Protein AF-A0A1I8H1Z9-F1 (afdb_monomer_lite)

pLDDT: mean 74.55, std 25.55, range [20.58, 98.81]

Radius of gyration: 40.34 Å; chains: 1; bounding box: 108×113×125 Å

Structure (mmCIF, N/CA/C/O backbone):
data_AF-A0A1I8H1Z9-F1
#
_entry.id   AF-A0A1I8H1Z9-F1
#
loop_
_atom_site.group_PDB
_atom_site.id
_atom_site.type_symbol
_atom_site.label_atom_id
_atom_site.label_alt_id
_atom_site.label_comp_id
_atom_site.label_asym_id
_atom_site.label_entity_id
_atom_site.label_seq_id
_atom_site.pdbx_PDB_ins_code
_atom_site.Cartn_x
_atom_site.Cartn_y
_atom_site.Cartn_z
_atom_site.occupancy
_atom_site.B_iso_or_equiv
_atom_site.auth_seq_id
_atom_site.auth_comp_id
_atom_site.auth_asym_id
_atom_site.auth_atom_id
_atom_site.pdbx_PDB_model_num
ATOM 1 N N . MET A 1 1 ? -36.521 -69.071 -7.187 1.00 30.08 1 MET A N 1
ATOM 2 C CA . MET A 1 1 ? -37.899 -68.610 -6.896 1.00 30.08 1 MET A CA 1
ATOM 3 C C . MET A 1 1 ? -38.032 -67.179 -7.408 1.00 30.08 1 MET A C 1
ATOM 5 O O . MET A 1 1 ? -37.097 -66.433 -7.172 1.00 30.08 1 MET A O 1
ATOM 9 N N . SER A 1 2 ? -39.097 -66.715 -8.062 1.00 26.28 2 SER A N 1
ATOM 10 C CA . SER A 1 2 ? -40.003 -67.333 -9.051 1.00 26.28 2 SER A CA 1
ATOM 11 C C . SER A 1 2 ? -40.642 -66.188 -9.876 1.00 26.28 2 SER A C 1
ATOM 13 O O . SER A 1 2 ? -40.696 -65.078 -9.364 1.00 26.28 2 SER A O 1
ATOM 15 N N . PHE A 1 3 ? -41.067 -66.461 -11.119 1.00 23.02 3 PHE A N 1
ATOM 16 C CA . PHE A 1 3 ? -41.999 -65.718 -12.014 1.00 23.02 3 PHE A CA 1
ATOM 17 C C . PHE A 1 3 ? -42.500 -64.309 -11.580 1.00 23.02 3 PHE A C 1
ATOM 19 O O . PHE A 1 3 ? -43.045 -64.171 -10.495 1.00 23.02 3 PHE A O 1
ATOM 26 N N . SER A 1 4 ? -42.421 -63.198 -12.335 1.00 27.95 4 SER A N 1
ATOM 27 C CA . SER A 1 4 ? -42.710 -62.873 -13.760 1.00 27.95 4 SER A CA 1
ATOM 28 C C . SER A 1 4 ? -43.894 -61.886 -13.872 1.00 27.95 4 SER A C 1
ATOM 30 O O . SER A 1 4 ? -45.001 -62.226 -13.490 1.00 27.95 4 SER A O 1
ATOM 32 N N . LEU A 1 5 ? -43.635 -60.712 -14.472 1.00 29.47 5 LEU A N 1
ATOM 33 C CA . LEU A 1 5 ? -44.499 -59.897 -15.363 1.00 29.47 5 LEU A CA 1
ATOM 34 C C . LEU A 1 5 ? -46.016 -59.672 -15.079 1.00 29.47 5 LEU A C 1
ATOM 36 O O . LEU A 1 5 ? -46.805 -60.605 -15.030 1.00 29.47 5 LEU A O 1
ATOM 40 N N . HIS A 1 6 ? -46.424 -58.396 -15.232 1.00 23.98 6 HIS A N 1
ATOM 41 C CA . HIS A 1 6 ? -47.359 -57.866 -16.265 1.00 23.98 6 HIS A CA 1
ATOM 42 C C . HIS A 1 6 ? -48.581 -57.019 -15.817 1.00 23.98 6 HIS A C 1
ATOM 44 O O . HIS A 1 6 ? -49.144 -57.203 -14.749 1.00 23.98 6 HIS A O 1
ATOM 50 N N . ILE A 1 7 ? -49.002 -56.138 -16.746 1.00 25.91 7 ILE A N 1
ATOM 51 C CA . ILE A 1 7 ? -50.315 -55.460 -16.874 1.00 25.91 7 ILE A CA 1
ATOM 52 C C . ILE A 1 7 ? -50.638 -54.309 -15.887 1.00 25.91 7 ILE A C 1
ATOM 54 O O . ILE A 1 7 ? -51.203 -54.510 -14.821 1.00 25.91 7 ILE A O 1
ATOM 58 N N . LEU A 1 8 ? -50.419 -53.061 -16.332 1.00 26.47 8 LEU A N 1
ATOM 59 C CA . LEU A 1 8 ? -51.512 -52.150 -16.736 1.00 26.47 8 LEU A CA 1
ATOM 60 C C . LEU A 1 8 ? -50.963 -50.866 -17.381 1.00 26.47 8 LEU A C 1
ATOM 62 O O . LEU A 1 8 ? -50.083 -50.202 -16.842 1.00 26.47 8 LEU A O 1
ATOM 66 N N . GLY A 1 9 ? -51.514 -50.491 -18.535 1.00 24.28 9 GLY A N 1
ATOM 67 C CA . GLY A 1 9 ? -51.228 -49.220 -19.200 1.00 24.28 9 GLY A CA 1
ATOM 68 C C . GLY A 1 9 ? -52.513 -48.478 -19.560 1.00 24.28 9 GLY A C 1
ATOM 69 O O . GLY A 1 9 ? -53.520 -49.114 -19.839 1.00 24.28 9 GLY A O 1
ATOM 70 N N . ARG A 1 10 ? -52.423 -47.140 -19.620 1.00 29.30 10 ARG A N 1
ATOM 71 C CA . ARG A 1 10 ? -53.422 -46.181 -20.148 1.00 29.30 10 ARG A CA 1
ATOM 72 C C . ARG A 1 10 ? -54.831 -46.216 -19.519 1.00 29.30 10 ARG A C 1
ATOM 74 O O . ARG A 1 10 ? -55.638 -47.071 -19.856 1.00 29.30 10 ARG A O 1
ATOM 81 N N . THR A 1 11 ? -55.224 -45.125 -18.848 1.00 28.53 11 THR A N 1
ATOM 82 C CA . THR A 1 11 ? -56.186 -44.148 -19.430 1.00 28.53 11 THR A CA 1
ATOM 83 C C . THR A 1 11 ? -56.406 -42.876 -18.582 1.00 28.53 11 THR A C 1
ATOM 85 O O . THR A 1 11 ? -56.304 -42.882 -17.363 1.00 28.53 11 THR A O 1
ATOM 88 N N . ASN A 1 12 ? -56.761 -41.795 -19.289 1.00 29.28 12 ASN A N 1
ATOM 89 C CA . ASN A 1 12 ? -57.613 -40.660 -18.890 1.00 29.28 12 ASN A CA 1
ATOM 90 C C . ASN A 1 12 ? -57.188 -39.659 -17.798 1.00 29.28 12 ASN A C 1
ATOM 92 O O . ASN A 1 12 ? -57.801 -39.485 -16.747 1.00 29.28 12 ASN A O 1
ATOM 96 N N . THR A 1 13 ? -56.297 -38.775 -18.240 1.00 38.44 13 THR A N 1
ATOM 97 C CA . THR A 1 13 ? -56.294 -37.343 -17.915 1.00 38.44 13 THR A CA 1
ATOM 98 C C . THR A 1 13 ? -57.616 -36.632 -18.282 1.00 38.44 13 THR A C 1
ATOM 100 O O . THR A 1 13 ? -57.751 -36.137 -19.400 1.00 38.44 13 THR A O 1
ATOM 103 N N . VAL A 1 14 ? -58.559 -36.488 -17.343 1.00 32.56 14 VAL A N 1
ATOM 104 C CA . VAL A 1 14 ? -59.630 -35.457 -17.433 1.00 32.56 14 VAL A CA 1
ATOM 105 C C . VAL A 1 14 ? -59.865 -34.756 -16.088 1.00 32.56 14 VAL A C 1
ATOM 107 O O . VAL A 1 14 ? -59.893 -33.528 -16.036 1.00 32.56 14 VAL A O 1
ATOM 110 N N . PHE A 1 15 ? -59.953 -35.504 -14.982 1.00 29.77 15 PHE A N 1
ATOM 111 C CA . PHE A 1 15 ? -60.409 -34.960 -13.692 1.00 29.77 15 PHE A CA 1
ATOM 112 C C . PHE A 1 15 ? -59.433 -33.980 -13.007 1.00 29.77 15 PHE A C 1
ATOM 114 O O . PHE A 1 15 ? -59.856 -33.084 -12.285 1.00 29.77 15 PHE A O 1
ATOM 121 N N . ALA A 1 16 ? -58.124 -34.084 -13.263 1.00 33.44 16 ALA A N 1
ATOM 122 C CA . ALA A 1 16 ? -57.112 -33.265 -12.583 1.00 33.44 16 ALA A CA 1
ATOM 123 C C . ALA A 1 16 ? -57.093 -31.773 -12.997 1.00 33.44 16 ALA A C 1
ATOM 125 O O . ALA A 1 16 ? -56.434 -30.964 -12.346 1.00 33.44 16 ALA A O 1
ATOM 126 N N . ARG A 1 17 ? -57.782 -31.380 -14.082 1.00 30.69 17 ARG A N 1
ATOM 127 C CA . ARG A 1 17 ? -57.688 -30.014 -14.638 1.00 30.69 17 ARG A CA 1
ATOM 128 C C . ARG A 1 17 ? -58.634 -28.981 -14.015 1.00 30.69 17 ARG A C 1
ATOM 130 O O . ARG A 1 17 ? -58.331 -27.796 -14.126 1.00 30.69 17 ARG A O 1
ATOM 137 N N . SER A 1 18 ? -59.735 -29.374 -13.369 1.00 30.34 18 SER A N 1
ATOM 138 C CA . SER A 1 18 ? -60.653 -28.419 -12.719 1.00 30.34 18 SER A CA 1
ATOM 139 C C . SER A 1 18 ? -60.179 -28.033 -11.314 1.00 30.34 18 SER A C 1
ATOM 141 O O . SER A 1 18 ? -60.058 -26.844 -11.019 1.00 30.34 18 SER A O 1
ATOM 143 N N . THR A 1 19 ? -59.814 -29.013 -10.481 1.00 34.03 19 THR A N 1
ATOM 144 C CA . THR A 1 19 ? -59.398 -28.792 -9.083 1.00 34.03 19 THR A CA 1
ATOM 145 C C . THR A 1 19 ? -58.153 -27.908 -8.980 1.00 34.03 19 THR A C 1
ATOM 147 O O . THR A 1 19 ? -58.145 -26.931 -8.233 1.00 34.03 19 THR A O 1
ATOM 150 N N . ILE A 1 20 ? -57.131 -28.165 -9.807 1.00 38.44 20 ILE A N 1
ATOM 151 C CA . ILE A 1 20 ? -55.891 -27.367 -9.827 1.00 38.44 20 ILE A CA 1
ATOM 152 C C . ILE A 1 20 ? -56.170 -25.903 -10.214 1.00 38.44 20 ILE A C 1
ATOM 154 O O . ILE A 1 20 ? -55.559 -24.987 -9.663 1.00 38.44 20 ILE A O 1
ATOM 158 N N . LYS A 1 21 ? -57.134 -25.652 -11.112 1.00 32.22 21 LYS A N 1
ATOM 159 C CA . LYS A 1 21 ? -57.478 -24.291 -11.553 1.00 32.22 21 LYS A CA 1
ATOM 160 C C . LYS A 1 21 ? -58.206 -23.481 -10.470 1.00 32.22 21 LYS A C 1
ATOM 162 O O . LYS A 1 21 ? -58.084 -22.261 -10.456 1.00 32.22 21 LYS A O 1
ATOM 167 N N . SER A 1 22 ? -58.915 -24.146 -9.554 1.00 30.98 22 SER A N 1
ATOM 168 C CA . SER A 1 22 ? -59.557 -23.497 -8.403 1.00 30.98 22 SER A CA 1
ATOM 169 C C . SER A 1 22 ? -58.543 -23.147 -7.302 1.00 30.98 22 SER A C 1
ATOM 171 O O . SER A 1 22 ? -58.543 -22.023 -6.804 1.00 30.98 22 SER A O 1
ATOM 173 N N . CYS A 1 23 ? -57.595 -24.043 -6.999 1.00 31.80 23 CYS A N 1
ATOM 174 C CA . CYS A 1 23 ? -56.570 -23.794 -5.976 1.00 31.80 23 CYS A CA 1
ATOM 175 C C . CYS A 1 23 ? -55.550 -22.704 -6.361 1.00 31.80 23 CYS A C 1
ATOM 177 O O . CYS A 1 23 ? -55.072 -21.984 -5.486 1.00 31.80 23 CYS A O 1
ATOM 179 N N . ILE A 1 24 ? -55.231 -22.537 -7.651 1.00 37.25 24 ILE A N 1
ATOM 180 C CA . ILE A 1 24 ? -54.274 -21.511 -8.116 1.00 37.25 24 ILE A CA 1
ATOM 181 C C . ILE A 1 24 ? -54.822 -20.079 -7.957 1.00 37.25 24 ILE A C 1
ATOM 183 O O . ILE A 1 24 ? -54.050 -19.150 -7.712 1.00 37.25 24 ILE A O 1
ATOM 187 N N . ASN A 1 25 ? -56.142 -19.882 -8.036 1.00 31.77 25 ASN A N 1
ATOM 188 C CA . ASN A 1 25 ? -56.740 -18.546 -7.958 1.00 31.77 25 ASN A CA 1
ATOM 189 C C . ASN A 1 25 ? -56.922 -18.020 -6.520 1.00 31.77 25 ASN A C 1
ATOM 191 O O . ASN A 1 25 ? -57.028 -16.809 -6.344 1.00 31.77 25 ASN A O 1
ATOM 195 N N . ALA A 1 26 ? -56.921 -18.884 -5.498 1.00 33.88 26 ALA A N 1
ATOM 196 C CA . ALA A 1 26 ? -57.291 -18.506 -4.127 1.00 33.88 26 ALA A CA 1
ATOM 197 C C . ALA A 1 26 ? -56.137 -17.992 -3.234 1.00 33.88 26 ALA A C 1
ATOM 199 O O . ALA A 1 26 ? -56.409 -17.363 -2.220 1.00 33.88 26 ALA A O 1
ATOM 200 N N . ASN A 1 27 ? -54.864 -18.222 -3.591 1.00 36.97 27 ASN A N 1
ATOM 201 C CA . ASN A 1 27 ? -53.700 -17.882 -2.739 1.00 36.97 27 ASN A CA 1
ATOM 202 C C . ASN A 1 27 ? -52.636 -16.997 -3.426 1.00 36.97 27 ASN A C 1
ATOM 204 O O . ASN A 1 27 ? -51.498 -16.881 -2.967 1.00 36.97 27 ASN A O 1
ATOM 208 N N . SER A 1 28 ? -52.986 -16.348 -4.539 1.00 32.97 28 SER A N 1
ATOM 209 C CA . SER A 1 28 ? -52.019 -15.653 -5.406 1.00 32.97 28 SER A CA 1
ATOM 210 C C . SER A 1 28 ? -51.522 -14.284 -4.903 1.00 32.97 28 SER A C 1
ATOM 212 O O . SER A 1 28 ? -50.608 -13.726 -5.514 1.00 32.97 28 SER A O 1
ATOM 214 N N . PHE A 1 29 ? -52.067 -13.757 -3.796 1.00 33.28 29 PHE A N 1
ATOM 215 C CA . PHE A 1 29 ? -51.698 -12.438 -3.254 1.00 33.28 29 PHE A CA 1
ATOM 216 C C . PHE A 1 29 ? -50.534 -12.479 -2.244 1.00 33.28 29 PHE A C 1
ATOM 218 O O . PHE A 1 29 ? -49.631 -11.653 -2.332 1.00 33.28 29 PHE A O 1
ATOM 225 N N . GLY A 1 30 ? -50.493 -13.458 -1.329 1.00 30.92 30 GLY A N 1
ATOM 226 C CA . GLY A 1 30 ? -49.438 -13.543 -0.301 1.00 30.92 30 GLY A CA 1
ATOM 227 C C . GLY A 1 30 ? -48.095 -14.080 -0.819 1.00 30.92 30 GLY A C 1
ATOM 228 O O . GLY A 1 30 ? -47.034 -13.525 -0.539 1.00 30.92 30 GLY A O 1
ATOM 229 N N . LEU A 1 31 ? -48.123 -15.137 -1.639 1.00 32.34 31 LEU A N 1
ATOM 230 C CA . LEU A 1 31 ? -46.909 -15.843 -2.081 1.00 32.34 31 LEU A CA 1
ATOM 231 C C . LEU A 1 31 ? -46.049 -15.065 -3.093 1.00 32.34 31 LEU A C 1
ATOM 233 O O . LEU A 1 31 ? -44.839 -15.280 -3.155 1.00 32.34 31 LEU A O 1
ATOM 237 N N . LYS A 1 32 ? -46.633 -14.122 -3.846 1.00 30.08 32 LYS A N 1
ATOM 238 C CA . LYS A 1 32 ? -45.872 -13.228 -4.741 1.00 30.08 32 LYS A CA 1
ATOM 239 C C . LYS A 1 32 ? -45.103 -12.131 -3.997 1.00 30.08 32 LYS A C 1
ATOM 241 O O . LYS A 1 32 ? -44.161 -11.585 -4.568 1.00 30.08 32 LYS A O 1
ATOM 246 N N . ALA A 1 33 ? -45.479 -11.817 -2.755 1.00 29.52 33 ALA A N 1
ATOM 247 C CA . ALA A 1 33 ? -44.752 -10.863 -1.921 1.00 29.52 33 ALA A CA 1
ATOM 248 C C . ALA A 1 33 ? -43.482 -11.496 -1.324 1.00 29.52 33 ALA A C 1
ATOM 250 O O . ALA A 1 33 ? -42.400 -10.931 -1.471 1.00 29.52 33 ALA A O 1
ATOM 251 N N . LEU A 1 34 ? -43.584 -12.703 -0.743 1.00 29.53 34 LEU A N 1
ATOM 252 C CA . LEU A 1 34 ? -42.434 -13.381 -0.122 1.00 29.53 34 LEU A CA 1
ATOM 253 C C . LEU A 1 34 ? -41.301 -13.686 -1.118 1.00 29.53 34 LEU A C 1
ATOM 255 O O . LEU A 1 34 ? -40.137 -13.424 -0.823 1.00 29.53 34 LEU A O 1
ATOM 259 N N . PHE A 1 35 ? -41.619 -14.164 -2.326 1.00 32.91 35 PHE A N 1
ATOM 260 C CA . PHE A 1 35 ? -40.599 -14.525 -3.326 1.00 32.91 35 PHE A CA 1
ATOM 261 C C . PHE A 1 35 ? -39.832 -13.339 -3.939 1.00 32.91 35 PHE A C 1
ATOM 263 O O . PHE A 1 35 ? -38.911 -13.552 -4.725 1.00 32.91 35 PHE A O 1
ATOM 270 N N . ARG A 1 36 ? -40.182 -12.092 -3.595 1.00 30.34 36 ARG A N 1
ATOM 271 C CA . ARG A 1 36 ? -39.497 -10.880 -4.079 1.00 30.34 36 ARG A CA 1
ATOM 272 C C . ARG A 1 36 ? -38.487 -10.291 -3.086 1.00 30.34 36 ARG A C 1
ATOM 274 O O . ARG A 1 36 ? -37.834 -9.312 -3.436 1.00 30.34 36 ARG A O 1
ATOM 281 N N . SER A 1 37 ? -38.370 -10.856 -1.878 1.00 30.50 37 SER A N 1
ATOM 282 C CA . SER A 1 37 ? -37.575 -10.280 -0.778 1.00 30.50 37 SER A CA 1
ATOM 283 C C . SER A 1 37 ? -36.189 -10.909 -0.566 1.00 30.50 37 SER A C 1
ATOM 285 O O . SER A 1 37 ? -35.399 -10.380 0.215 1.00 30.50 37 SER A O 1
ATOM 287 N N . MET A 1 38 ? -35.844 -11.985 -1.281 1.00 33.84 38 MET A N 1
ATOM 288 C CA . MET A 1 38 ? -34.441 -12.394 -1.444 1.00 33.84 38 MET A CA 1
ATOM 289 C C . MET A 1 38 ? -33.838 -11.538 -2.563 1.00 33.84 38 MET A C 1
ATOM 291 O O . MET A 1 38 ? -34.448 -11.415 -3.625 1.00 33.84 38 MET A O 1
ATOM 295 N N . SER A 1 39 ? -32.703 -10.878 -2.316 1.00 42.12 39 SER A N 1
ATOM 296 C CA . SER A 1 39 ? -32.268 -9.721 -3.113 1.00 42.12 39 SER A CA 1
ATOM 297 C C . SER A 1 39 ? -31.916 -10.065 -4.563 1.00 42.12 39 SER A C 1
ATOM 299 O O . SER A 1 39 ? -30.774 -10.405 -4.872 1.00 42.12 39 SER A O 1
ATOM 301 N N . SER A 1 40 ? -32.880 -9.897 -5.468 1.00 51.78 40 SER A N 1
ATOM 302 C CA . SER A 1 40 ? -32.602 -9.813 -6.895 1.00 51.78 40 SER A CA 1
ATOM 303 C C . SER A 1 40 ? -31.868 -8.507 -7.197 1.00 51.78 40 SER A C 1
ATOM 305 O O . SER A 1 40 ? -32.267 -7.424 -6.762 1.00 51.78 40 SER A O 1
ATOM 307 N N . GLN A 1 41 ? -30.772 -8.621 -7.943 1.00 73.06 41 GLN A N 1
ATOM 308 C CA . GLN A 1 41 ? -30.011 -7.476 -8.421 1.00 73.06 41 GLN A CA 1
ATOM 309 C C . GLN A 1 41 ? -30.920 -6.569 -9.265 1.00 73.06 41 GLN A C 1
ATOM 311 O O . GLN A 1 41 ? -31.574 -7.050 -10.195 1.00 73.06 41 GLN A O 1
ATOM 316 N N . LYS A 1 42 ? -30.971 -5.269 -8.947 1.00 84.88 42 LYS A N 1
ATOM 317 C CA . LYS A 1 42 ? -31.770 -4.300 -9.709 1.00 84.88 42 LYS A CA 1
ATOM 318 C C . LYS A 1 42 ? -31.249 -4.196 -11.134 1.00 84.88 42 LYS A C 1
ATOM 320 O O . LYS A 1 42 ? -30.050 -4.026 -11.331 1.00 84.88 42 LYS A O 1
ATOM 325 N N . LYS A 1 43 ? -32.138 -4.305 -12.121 1.00 94.19 43 LYS A N 1
ATOM 326 C CA . LYS A 1 43 ? -31.779 -4.207 -13.540 1.00 94.19 43 LYS A CA 1
ATOM 327 C C . LYS A 1 43 ? -32.056 -2.799 -14.045 1.00 94.19 43 LYS A C 1
ATOM 329 O O . LYS A 1 43 ? -33.198 -2.358 -13.984 1.00 94.19 43 LYS A O 1
ATOM 334 N N . VAL A 1 44 ? -31.057 -2.107 -14.583 1.00 97.12 44 VAL A N 1
ATOM 335 C CA . VAL A 1 44 ? -31.219 -0.737 -15.099 1.00 97.12 44 VAL A CA 1
ATOM 336 C C . VAL A 1 44 ? -30.827 -0.666 -16.568 1.00 97.12 44 VAL A C 1
ATOM 338 O O . VAL A 1 44 ? -29.753 -1.127 -16.959 1.00 97.12 44 VAL A O 1
ATOM 341 N N . ALA A 1 45 ? -31.709 -0.087 -17.379 1.00 97.88 45 ALA A N 1
ATOM 342 C CA . ALA A 1 45 ? -31.413 0.239 -18.765 1.00 97.88 45 ALA A CA 1
ATOM 343 C C . ALA A 1 45 ? -30.772 1.633 -18.837 1.00 97.88 45 ALA A C 1
ATOM 345 O O . ALA A 1 45 ? -31.300 2.585 -18.269 1.00 97.88 45 ALA A O 1
ATOM 346 N N . VAL A 1 46 ? -29.651 1.769 -19.543 1.00 98.44 46 VAL A N 1
ATOM 347 C CA . VAL A 1 46 ? -29.035 3.070 -19.849 1.00 98.44 46 VAL A CA 1
ATOM 348 C C . VAL A 1 46 ? -29.164 3.308 -21.347 1.00 98.44 46 VAL A C 1
ATOM 350 O O . VAL A 1 46 ? -28.711 2.476 -22.133 1.00 98.44 46 VAL A O 1
ATOM 353 N N . VAL A 1 47 ? -29.795 4.409 -21.750 1.00 98.38 47 VAL A N 1
ATOM 354 C CA . VAL A 1 47 ? -29.981 4.752 -23.164 1.00 98.38 47 VAL A CA 1
ATOM 355 C C . VAL A 1 47 ? -28.967 5.808 -23.576 1.00 98.38 47 VAL A C 1
ATOM 357 O O . VAL A 1 47 ? -28.958 6.913 -23.045 1.00 98.38 47 VAL A O 1
ATOM 360 N N . LEU A 1 48 ? -28.120 5.438 -24.530 1.00 98.38 48 LEU A N 1
ATOM 361 C CA . LEU A 1 48 ? -27.089 6.261 -25.141 1.00 98.38 48 LEU A CA 1
ATOM 362 C C . LEU A 1 48 ? -27.573 6.797 -26.500 1.00 98.38 48 LEU A C 1
ATOM 364 O O . LEU A 1 48 ? -28.530 6.299 -27.098 1.00 98.38 48 LEU A O 1
ATOM 368 N N . SER A 1 49 ? -26.897 7.834 -26.975 1.00 97.69 49 SER A N 1
ATOM 369 C CA . SER A 1 49 ? -27.301 8.685 -28.097 1.00 97.69 49 SER A CA 1
ATOM 370 C C . SER A 1 49 ? -26.156 8.991 -29.070 1.00 97.69 49 SER A C 1
ATOM 372 O O . SER A 1 49 ? -26.274 9.917 -29.867 1.00 97.69 49 SER A O 1
ATOM 374 N N . GLY A 1 50 ? -25.071 8.210 -29.030 1.00 97.00 50 GLY A N 1
ATOM 375 C CA . GLY A 1 50 ? -23.811 8.412 -29.759 1.00 97.00 50 GLY A CA 1
ATOM 376 C C . GLY A 1 50 ? -22.629 8.498 -28.784 1.00 97.00 50 GLY A C 1
ATOM 377 O O . GLY A 1 50 ? -22.776 8.169 -27.608 1.00 97.00 50 GLY A O 1
ATOM 378 N N . CYS A 1 51 ? -21.466 8.982 -29.227 1.00 96.44 51 CYS A N 1
ATOM 379 C CA . CYS A 1 51 ? -20.292 9.168 -28.363 1.00 96.44 51 CYS A CA 1
ATOM 380 C C . CYS A 1 51 ? -19.582 10.500 -28.652 1.00 96.44 51 CYS A C 1
ATOM 382 O O . CYS A 1 51 ? -18.809 10.590 -29.601 1.00 96.44 51 CYS A O 1
ATOM 384 N N . GLY A 1 52 ? -19.808 11.502 -27.800 1.00 92.12 52 GLY A N 1
ATOM 385 C CA . GLY A 1 52 ? -19.283 12.859 -27.969 1.00 92.12 52 GLY A CA 1
ATOM 386 C C . GLY A 1 52 ? -20.275 13.901 -27.455 1.00 92.12 52 GLY A C 1
ATOM 387 O O . GLY A 1 52 ? -21.483 13.718 -27.584 1.00 92.12 52 GLY A O 1
ATOM 388 N N . VAL A 1 53 ? -19.801 14.996 -26.856 1.00 89.69 53 VAL A N 1
ATOM 389 C CA . VAL A 1 53 ? -20.695 16.007 -26.262 1.00 89.69 53 VAL A CA 1
ATOM 390 C C . VAL A 1 53 ? -21.550 16.729 -27.309 1.00 89.69 53 VAL A C 1
ATOM 392 O O . VAL A 1 53 ? -22.708 17.022 -27.026 1.00 89.69 53 VAL A O 1
ATOM 395 N N . TYR A 1 54 ? -21.036 16.976 -28.521 1.00 91.81 54 TYR A N 1
ATOM 396 C CA . TYR A 1 54 ? -21.707 17.824 -29.520 1.00 91.81 54 TYR A CA 1
ATOM 397 C C . TYR A 1 54 ? -22.640 17.077 -30.485 1.00 91.81 54 TYR A C 1
ATOM 399 O O . TYR A 1 54 ? -23.481 17.709 -31.133 1.00 91.81 54 TYR A O 1
ATOM 407 N N . ASP A 1 55 ? -22.533 15.754 -30.587 1.00 92.50 55 ASP A N 1
ATOM 408 C CA . ASP A 1 55 ? -23.330 14.924 -31.503 1.00 92.50 55 ASP A CA 1
ATOM 409 C C . ASP A 1 55 ? -23.797 13.579 -30.928 1.00 92.50 55 ASP A C 1
ATOM 411 O O . ASP A 1 55 ? -24.570 12.880 -31.584 1.00 92.50 55 ASP A O 1
ATOM 415 N N . GLY A 1 56 ? -23.388 13.240 -29.705 1.00 96.00 56 GLY A N 1
ATOM 416 C CA . GLY A 1 56 ? -23.646 11.959 -29.063 1.00 96.00 56 GLY A CA 1
ATOM 417 C C . GLY A 1 56 ? -23.980 12.088 -27.577 1.00 96.00 56 GLY A C 1
ATOM 418 O O . GLY A 1 56 ? -24.508 13.106 -27.120 1.00 96.00 56 GLY A O 1
ATOM 419 N N . THR A 1 57 ? -23.682 11.035 -26.816 1.00 97.75 57 THR A N 1
ATOM 420 C CA . THR A 1 57 ? -23.734 11.079 -25.354 1.00 97.75 57 THR A CA 1
ATOM 421 C C . THR A 1 57 ? -22.470 11.711 -24.781 1.00 97.75 57 THR A C 1
ATOM 423 O O . THR A 1 57 ? -21.359 11.381 -25.208 1.00 97.75 57 THR A O 1
ATOM 426 N N . GLU A 1 58 ? -22.641 12.567 -23.772 1.00 96.31 58 GLU A N 1
ATOM 427 C CA . GLU A 1 58 ? -21.541 13.101 -22.969 1.00 96.31 58 GLU A CA 1
ATOM 428 C C . GLU A 1 58 ? -20.892 11.963 -22.144 1.00 96.31 58 GLU A C 1
ATOM 430 O O . GLU A 1 58 ? -21.554 11.197 -21.433 1.00 96.31 58 GLU A O 1
ATOM 435 N N . VAL A 1 59 ? -19.576 11.806 -22.293 1.00 96.06 59 VAL A N 1
ATOM 436 C CA . VAL A 1 59 ? -18.821 10.634 -21.832 1.00 96.06 59 VAL A CA 1
ATOM 437 C C . VAL A 1 59 ? -18.622 10.646 -20.315 1.00 96.06 59 VAL A C 1
ATOM 439 O O . VAL A 1 59 ? -18.645 9.581 -19.691 1.00 96.06 59 VAL A O 1
ATOM 442 N N . HIS A 1 60 ? -18.454 11.816 -19.697 1.00 94.25 60 HIS A N 1
ATOM 443 C CA . HIS A 1 60 ? -18.324 11.946 -18.246 1.00 94.25 60 HIS A CA 1
ATOM 444 C C . HIS A 1 60 ? -19.660 11.700 -17.522 1.00 94.25 60 HIS A C 1
ATOM 446 O O . HIS A 1 60 ? -19.655 11.019 -16.494 1.00 94.25 60 HIS A O 1
ATOM 452 N N . GLU A 1 61 ? -20.801 12.138 -18.066 1.00 94.88 61 GLU A N 1
ATOM 453 C CA . GLU A 1 61 ? -22.136 11.820 -17.535 1.00 94.88 61 GLU A CA 1
ATOM 454 C C . GLU A 1 61 ? -22.441 10.327 -17.624 1.00 94.88 61 GLU A C 1
ATOM 456 O O . GLU A 1 61 ? -22.848 9.722 -16.629 1.00 94.88 61 GLU A O 1
ATOM 461 N N . ALA A 1 62 ? -22.205 9.707 -18.787 1.00 95.81 62 ALA A N 1
ATOM 462 C CA . ALA A 1 62 ? -22.395 8.268 -18.953 1.00 95.81 62 ALA A CA 1
ATOM 463 C C . ALA A 1 62 ? -21.476 7.469 -18.016 1.00 95.81 62 ALA A C 1
ATOM 465 O O . ALA A 1 62 ? -21.933 6.546 -17.340 1.00 95.81 62 ALA A O 1
ATOM 466 N N . SER A 1 63 ? -20.201 7.857 -17.909 1.00 95.62 63 SER A N 1
ATOM 467 C CA . SER A 1 63 ? -19.249 7.256 -16.970 1.00 95.62 63 SER A CA 1
ATOM 468 C C . SER A 1 63 ? -19.712 7.404 -15.514 1.00 95.62 63 SER A C 1
ATOM 470 O O . SER A 1 63 ? -19.750 6.418 -14.777 1.00 95.62 63 SER A O 1
ATOM 472 N N . SER A 1 64 ? -20.157 8.598 -15.106 1.00 93.56 64 SER A N 1
ATOM 473 C CA . SER A 1 64 ? -20.673 8.850 -13.757 1.00 93.56 64 SER A CA 1
ATOM 474 C C . SER A 1 64 ? -21.916 8.006 -13.450 1.00 93.56 64 SER A C 1
ATOM 476 O O . SER A 1 64 ? -21.949 7.324 -12.422 1.00 93.56 64 SER A O 1
ATOM 478 N N . CYS A 1 65 ? -22.885 7.952 -14.373 1.00 94.81 65 CYS A N 1
ATOM 479 C CA . CYS A 1 65 ? -24.064 7.090 -14.262 1.00 94.81 65 CYS A CA 1
ATOM 480 C C . CYS A 1 65 ? -23.662 5.626 -14.036 1.00 94.81 65 CYS A C 1
ATOM 482 O O . CYS A 1 65 ? -24.146 4.987 -13.103 1.00 94.81 65 CYS A O 1
ATOM 484 N N . LEU A 1 66 ? -22.747 5.096 -14.855 1.00 93.62 66 LEU A N 1
ATOM 485 C CA . LEU A 1 66 ? -22.294 3.705 -14.767 1.00 93.62 66 LEU A CA 1
ATOM 486 C C . LEU A 1 66 ? -21.559 3.404 -13.451 1.00 93.62 66 LEU A C 1
ATOM 488 O O . LEU A 1 66 ? -21.792 2.350 -12.855 1.00 93.62 66 LEU A O 1
ATOM 492 N N . VAL A 1 67 ? -20.712 4.316 -12.960 1.00 85.00 67 VAL A N 1
ATOM 493 C CA . VAL A 1 67 ? -20.008 4.133 -11.679 1.00 85.00 67 VAL A CA 1
ATOM 494 C C . VAL A 1 67 ? -20.986 4.156 -10.501 1.00 85.00 67 VAL A C 1
ATOM 496 O O . VAL A 1 67 ? -20.892 3.296 -9.624 1.00 85.00 67 VAL A O 1
ATOM 499 N N . HIS A 1 68 ? -21.955 5.074 -10.473 1.00 88.12 68 HIS A N 1
ATOM 500 C CA . HIS A 1 68 ? -22.949 5.120 -9.391 1.00 88.12 68 HIS A CA 1
ATOM 501 C C . HIS A 1 68 ? -23.934 3.945 -9.437 1.00 88.12 68 HIS A C 1
ATOM 503 O O . HIS A 1 68 ? -24.242 3.378 -8.391 1.00 88.12 68 HIS A O 1
ATOM 509 N N . LEU A 1 69 ? -24.354 3.500 -10.625 1.00 87.31 69 LEU A N 1
ATOM 510 C CA . LEU A 1 69 ? -25.160 2.281 -10.782 1.00 87.31 69 LEU A CA 1
ATOM 511 C C . LEU A 1 69 ? -24.414 1.033 -10.287 1.00 87.31 69 LEU A C 1
ATOM 513 O O . LEU A 1 69 ? -25.010 0.183 -9.624 1.00 87.31 69 LEU A O 1
ATOM 517 N N . SER A 1 70 ? -23.107 0.948 -10.559 1.00 81.19 70 SER A N 1
ATOM 518 C CA . SER A 1 70 ? -22.232 -0.111 -10.042 1.00 81.19 70 SER A CA 1
ATOM 519 C C . SER A 1 70 ? -22.098 -0.054 -8.512 1.00 81.19 70 SER A C 1
ATOM 521 O O . SER A 1 70 ? -22.181 -1.086 -7.848 1.00 81.19 70 SER A O 1
ATOM 523 N N . ARG A 1 71 ? -21.988 1.148 -7.923 1.00 68.25 71 ARG A N 1
ATOM 524 C CA . ARG A 1 71 ? -21.960 1.355 -6.458 1.00 68.25 71 ARG A CA 1
ATOM 525 C C . ARG A 1 71 ? -23.263 0.955 -5.762 1.00 68.25 71 ARG A C 1
ATOM 527 O O . ARG A 1 71 ? -23.212 0.401 -4.670 1.00 68.25 71 ARG A O 1
ATOM 534 N N . GLU A 1 72 ? -24.415 1.176 -6.392 1.00 72.56 72 GLU A N 1
ATOM 535 C CA . GLU A 1 72 ? -25.712 0.656 -5.924 1.00 72.56 72 GLU A CA 1
ATOM 536 C C . GLU A 1 72 ? -25.939 -0.826 -6.312 1.00 72.56 72 GLU A C 1
ATOM 538 O O . GLU A 1 72 ? -27.036 -1.361 -6.147 1.00 72.56 72 GLU A O 1
ATOM 543 N N . GLY A 1 73 ? -24.910 -1.512 -6.825 1.00 75.25 73 GLY A N 1
ATOM 544 C CA . GLY A 1 73 ? -24.922 -2.945 -7.119 1.00 75.25 73 GLY A CA 1
ATOM 545 C C . GLY A 1 73 ? -25.828 -3.355 -8.280 1.00 75.25 73 GLY A C 1
ATOM 546 O O . GLY A 1 73 ? -26.189 -4.525 -8.375 1.00 75.25 73 GLY A O 1
ATOM 547 N N . SER A 1 74 ? -26.229 -2.433 -9.157 1.00 83.69 74 SER A N 1
ATOM 548 C CA . SER A 1 74 ? -27.202 -2.709 -10.222 1.00 83.69 74 SER A CA 1
ATOM 549 C C . SER A 1 74 ? -26.599 -3.439 -11.425 1.00 83.69 74 SER A C 1
ATOM 551 O O . SER A 1 74 ? -25.479 -3.167 -11.851 1.00 83.69 74 SER A O 1
ATOM 553 N N . ALA A 1 75 ? -27.378 -4.341 -12.021 1.00 89.44 75 ALA A N 1
ATOM 554 C CA . ALA A 1 75 ? -27.085 -4.950 -13.312 1.00 89.44 75 ALA A CA 1
ATOM 555 C C . ALA A 1 75 ? -27.477 -3.972 -14.427 1.00 89.44 75 ALA A C 1
ATOM 557 O O . ALA A 1 75 ? -28.662 -3.709 -14.640 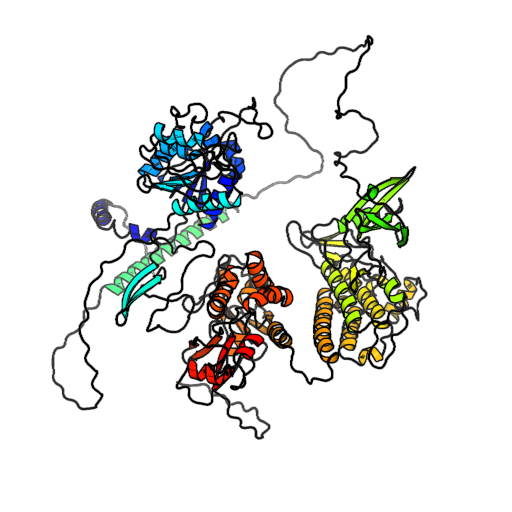1.00 89.44 75 ALA A O 1
ATOM 558 N N . VAL A 1 76 ? -26.491 -3.435 -15.143 1.00 95.94 76 VAL A N 1
ATOM 559 C CA . VAL A 1 76 ? -26.721 -2.438 -16.198 1.00 95.94 76 VAL A CA 1
ATOM 560 C C . VAL A 1 76 ? -26.746 -3.089 -17.581 1.00 95.94 76 VAL A C 1
ATOM 562 O O . VAL A 1 76 ? -25.960 -3.989 -17.874 1.00 95.94 76 VAL A O 1
ATOM 565 N N . SER A 1 77 ? -27.632 -2.624 -18.459 1.00 97.31 77 SER A N 1
ATOM 566 C CA . SER A 1 77 ? -27.598 -2.928 -19.896 1.00 97.31 77 SER A CA 1
ATOM 567 C C . SER A 1 77 ? -27.755 -1.642 -20.699 1.00 97.31 77 SER A C 1
ATOM 569 O O . SER A 1 77 ? -28.605 -0.814 -20.377 1.00 97.31 77 SER A O 1
ATOM 571 N N . MET A 1 78 ? -26.914 -1.462 -21.718 1.00 98.25 78 MET A N 1
ATOM 572 C CA . MET A 1 78 ? -26.860 -0.233 -22.510 1.00 98.25 78 MET A CA 1
ATOM 573 C C . MET A 1 78 ? -27.568 -0.414 -23.851 1.00 98.25 78 MET A C 1
ATOM 575 O O . MET A 1 78 ? -27.406 -1.437 -24.518 1.00 98.25 78 MET A O 1
ATOM 579 N N . PHE A 1 79 ? -28.342 0.591 -24.244 1.00 98.56 79 PHE A N 1
ATOM 580 C CA . PHE A 1 79 ? -29.137 0.599 -25.466 1.00 98.56 79 PHE A CA 1
ATOM 581 C C . PHE A 1 79 ? -28.927 1.897 -26.237 1.00 98.56 79 PHE A C 1
ATOM 583 O O . PHE A 1 79 ? -28.674 2.929 -25.628 1.00 98.56 79 PHE A O 1
ATOM 590 N N . ALA A 1 80 ? -29.071 1.870 -27.558 1.00 98.19 80 ALA A N 1
ATOM 591 C CA . ALA A 1 80 ? -29.051 3.074 -28.389 1.00 98.19 80 ALA A CA 1
ATOM 592 C C . ALA A 1 80 ? -29.889 2.867 -29.664 1.00 98.19 80 ALA A C 1
ATOM 594 O O . ALA A 1 80 ? -30.022 1.723 -30.115 1.00 98.19 80 ALA A O 1
ATOM 595 N N . PRO A 1 81 ? -30.497 3.916 -30.248 1.00 97.75 81 PRO A N 1
ATOM 596 C CA . PRO A 1 81 ? -31.171 3.799 -31.538 1.00 97.75 81 PRO A CA 1
ATOM 597 C C . PRO A 1 81 ? -30.202 3.364 -32.643 1.00 97.75 81 PRO A C 1
ATOM 599 O O . PRO A 1 81 ? -29.089 3.877 -32.734 1.00 97.75 81 PRO A O 1
ATOM 602 N N . ASP A 1 82 ? -30.636 2.443 -33.499 1.00 97.69 82 ASP A N 1
ATOM 603 C CA . ASP A 1 82 ? -29.874 2.009 -34.673 1.00 97.69 82 ASP A CA 1
ATOM 604 C C . ASP A 1 82 ? -30.247 2.889 -35.878 1.00 97.69 82 ASP A C 1
ATOM 606 O O . ASP A 1 82 ? -31.111 2.543 -36.683 1.00 97.69 82 ASP A O 1
ATOM 610 N N . ILE A 1 83 ? -29.680 4.099 -35.906 1.00 96.94 83 ILE A N 1
ATOM 611 C CA . ILE A 1 83 ? -29.939 5.156 -36.897 1.00 96.94 83 ILE A CA 1
ATOM 612 C C . ILE A 1 83 ? -28.643 5.908 -37.232 1.00 96.94 83 ILE A C 1
ATOM 614 O O . ILE A 1 83 ? -27.699 5.907 -36.438 1.00 96.94 83 ILE A O 1
ATOM 618 N N . ASP A 1 84 ? -28.614 6.604 -38.369 1.00 97.12 84 ASP A N 1
ATOM 619 C CA . ASP A 1 84 ? -27.595 7.626 -38.647 1.00 97.12 84 ASP A CA 1
ATOM 620 C C . ASP A 1 84 ? -27.691 8.770 -37.617 1.00 97.12 84 ASP A C 1
ATOM 622 O O . ASP A 1 84 ? -28.789 9.211 -37.268 1.00 97.12 84 ASP A O 1
ATOM 626 N N . GLN A 1 85 ? -26.548 9.285 -37.158 1.00 94.31 85 GLN A N 1
ATOM 627 C CA . GLN A 1 85 ? -26.477 10.545 -36.417 1.00 94.31 85 GLN A CA 1
ATOM 628 C C . GLN A 1 85 ? -26.995 11.696 -37.286 1.00 94.31 85 GLN A C 1
ATOM 630 O O . GLN A 1 85 ? -26.651 11.787 -38.465 1.00 94.31 85 GLN A O 1
ATOM 635 N N . MET A 1 86 ? -27.761 12.616 -36.691 1.00 94.25 86 MET A N 1
ATOM 636 C CA . MET A 1 86 ? -28.271 13.801 -37.396 1.00 94.25 86 MET A CA 1
ATOM 637 C C . MET A 1 86 ? -27.135 14.677 -37.949 1.00 94.25 86 MET A C 1
ATOM 639 O O . MET A 1 86 ? -27.219 15.181 -39.065 1.00 94.25 86 MET A O 1
ATOM 643 N N . HIS A 1 87 ? -26.075 14.843 -37.160 1.00 94.12 87 HIS A N 1
ATOM 644 C CA . HIS A 1 87 ? -24.837 15.516 -37.538 1.00 94.12 87 HIS A CA 1
ATOM 645 C C . HIS A 1 87 ? -23.662 14.718 -36.962 1.00 94.12 87 HIS A C 1
ATOM 647 O O . HIS A 1 87 ? -23.791 14.137 -35.883 1.00 94.12 87 HIS A O 1
ATOM 653 N N . VAL A 1 88 ? -22.518 14.722 -37.642 1.00 95.38 88 VAL A N 1
ATOM 654 C CA . VAL A 1 88 ? -21.231 14.303 -37.066 1.00 95.38 88 VAL A CA 1
ATOM 655 C C . VAL A 1 88 ? -20.410 15.568 -36.848 1.00 95.38 88 VAL A C 1
ATOM 657 O O . VAL A 1 88 ? -20.319 16.389 -37.760 1.00 95.38 88 VAL A O 1
ATOM 660 N N . ILE A 1 89 ? -19.869 15.768 -35.647 1.00 92.94 89 ILE A N 1
ATOM 661 C CA . ILE A 1 89 ? -19.182 17.012 -35.274 1.00 92.94 89 ILE A CA 1
ATOM 662 C C . ILE A 1 89 ? -17.697 16.753 -35.020 1.00 92.94 89 ILE A C 1
ATOM 664 O O . ILE A 1 89 ? -17.320 15.895 -34.215 1.00 92.94 89 ILE A O 1
ATOM 668 N N . ASN A 1 90 ? -16.835 17.559 -35.639 1.00 90.06 90 ASN A N 1
ATOM 669 C CA . ASN A 1 90 ? -15.426 17.601 -35.281 1.00 90.06 90 ASN A CA 1
ATOM 670 C C . ASN A 1 90 ? -15.272 18.305 -33.924 1.00 90.06 90 ASN A C 1
ATOM 672 O O . ASN A 1 90 ? -15.366 19.523 -33.811 1.00 90.06 90 ASN A O 1
ATOM 676 N N . HIS A 1 91 ? -15.003 17.531 -32.876 1.00 85.81 91 HIS A N 1
ATOM 677 C CA . HIS A 1 91 ? -14.928 18.040 -31.505 1.00 85.81 91 HIS A CA 1
ATOM 678 C C . HIS A 1 91 ? -13.723 18.961 -31.230 1.00 85.81 91 HIS A C 1
ATOM 680 O O . HIS A 1 91 ? -13.668 19.560 -30.160 1.00 85.81 91 HIS A O 1
ATOM 686 N N . LEU A 1 92 ? -12.773 19.093 -32.167 1.00 83.38 92 LEU A N 1
ATOM 687 C CA . LEU A 1 92 ? -11.639 20.018 -32.039 1.00 83.38 92 LEU A CA 1
ATOM 688 C C . LEU A 1 92 ? -11.987 21.464 -32.418 1.00 83.38 92 LEU A C 1
ATOM 690 O O . LEU A 1 92 ? -11.326 22.380 -31.936 1.00 83.38 92 LEU A O 1
ATOM 694 N N . ASN A 1 93 ? -12.973 21.674 -33.295 1.00 88.88 93 ASN A N 1
ATOM 695 C CA . ASN A 1 93 ? -13.310 23.000 -33.829 1.00 88.88 93 ASN A CA 1
ATOM 696 C C . ASN A 1 93 ? -14.822 23.305 -33.892 1.00 88.88 93 ASN A C 1
ATOM 698 O O . ASN A 1 93 ? -15.188 24.452 -34.123 1.00 88.88 93 ASN A O 1
ATOM 702 N N . GLY A 1 94 ? -15.689 22.317 -33.648 1.00 86.19 94 GLY A N 1
ATOM 703 C CA . GLY A 1 94 ? -17.148 22.456 -33.656 1.00 86.19 94 GLY A CA 1
ATOM 704 C C . GLY A 1 94 ? -17.814 22.258 -35.023 1.00 86.19 94 GLY A C 1
ATOM 705 O O . GLY A 1 94 ? -19.042 22.287 -35.092 1.00 86.19 94 GLY A O 1
ATOM 706 N N . ASP A 1 95 ? -17.048 22.022 -36.093 1.00 91.88 95 ASP A N 1
ATOM 707 C CA . ASP A 1 95 ? -17.587 21.953 -37.455 1.00 91.88 95 ASP A CA 1
ATOM 708 C C . ASP A 1 95 ? -18.422 20.691 -37.710 1.00 91.88 95 ASP A C 1
ATOM 710 O O . ASP A 1 95 ? -18.094 19.589 -37.255 1.00 91.88 95 ASP A O 1
ATOM 714 N N . VAL A 1 96 ? -19.468 20.838 -38.529 1.00 92.88 96 VAL A N 1
ATOM 715 C CA . VAL A 1 96 ? -20.222 19.708 -39.087 1.00 92.88 96 VAL A CA 1
ATOM 716 C C . VAL A 1 96 ? -19.380 19.016 -40.155 1.00 92.88 96 VAL A C 1
ATOM 718 O O . VAL A 1 96 ? -18.983 19.620 -41.150 1.00 92.88 96 VAL A O 1
ATOM 721 N N . MET A 1 97 ? -19.136 17.725 -39.960 1.00 93.62 97 MET A N 1
ATOM 722 C CA . MET A 1 97 ? -18.412 16.875 -40.897 1.00 93.62 97 MET A CA 1
ATOM 723 C C . MET A 1 97 ? -19.365 16.280 -41.943 1.00 93.62 97 MET A C 1
ATOM 725 O O . MET A 1 97 ? -20.534 16.024 -41.668 1.00 93.62 97 MET A O 1
ATOM 729 N N . SER A 1 98 ? -18.851 16.020 -43.147 1.00 91.50 98 SER A N 1
ATOM 730 C CA . SER A 1 98 ? -19.606 15.400 -44.249 1.00 91.50 98 SER A CA 1
ATOM 731 C C . SER A 1 98 ? -19.748 13.876 -44.136 1.00 91.50 98 SER A C 1
ATOM 733 O O . SER A 1 98 ? -20.475 13.265 -44.921 1.00 91.50 98 SER A O 1
ATOM 735 N N . GLU A 1 99 ? -19.050 13.247 -43.187 1.00 91.31 99 GLU A N 1
ATOM 736 C CA . GLU A 1 99 ? -19.174 11.815 -42.914 1.00 91.31 99 GLU A CA 1
ATOM 737 C C . GLU A 1 99 ? -20.485 11.473 -42.187 1.00 91.31 99 GLU A C 1
ATOM 739 O O . GLU A 1 99 ? -21.087 12.300 -41.506 1.00 91.31 99 GLU A O 1
ATOM 744 N N . LYS A 1 100 ? -20.907 10.211 -42.301 1.00 93.94 100 LYS A N 1
ATOM 745 C CA . LYS A 1 100 ? -22.037 9.655 -41.554 1.00 93.94 100 LYS A CA 1
ATOM 746 C C . LYS A 1 100 ? -21.547 8.622 -40.550 1.00 93.94 100 LYS A C 1
ATOM 748 O O . LYS A 1 100 ? -20.756 7.748 -40.901 1.00 93.94 100 LYS A O 1
ATOM 753 N N . ARG A 1 101 ? -22.079 8.679 -39.329 1.00 96.31 101 ARG A N 1
ATOM 754 C CA . ARG A 1 101 ? -21.854 7.683 -38.272 1.00 96.31 101 ARG A CA 1
ATOM 755 C C . ARG A 1 101 ? -23.183 7.189 -37.722 1.00 96.31 101 ARG A C 1
ATOM 757 O O . ARG A 1 101 ? -24.163 7.927 -37.722 1.00 96.31 101 ARG A O 1
ATOM 764 N N . ASN A 1 102 ? -23.211 5.947 -37.254 1.00 98.00 102 ASN A N 1
ATOM 765 C CA . ASN A 1 102 ? -24.401 5.323 -36.683 1.00 98.00 102 ASN A CA 1
ATOM 766 C C . ASN A 1 102 ? -24.399 5.451 -35.150 1.00 98.00 102 ASN A C 1
ATOM 768 O O . ASN A 1 102 ? -23.404 5.154 -34.487 1.00 98.00 102 ASN A O 1
ATOM 772 N N . VAL A 1 103 ? -25.540 5.858 -34.596 1.00 98.12 103 VAL A N 1
ATOM 773 C CA . VAL A 1 103 ? -25.745 6.164 -33.174 1.00 98.12 103 VAL A CA 1
ATOM 774 C C . VAL A 1 103 ? -25.461 4.962 -32.265 1.00 98.12 103 VAL A C 1
ATOM 776 O O . VAL A 1 103 ? -24.839 5.125 -31.212 1.00 98.12 103 VAL A O 1
ATOM 779 N N . LEU A 1 104 ? -25.862 3.750 -32.662 1.00 97.88 104 LEU A N 1
ATOM 780 C CA . LEU A 1 104 ? -25.616 2.519 -31.907 1.00 97.88 104 LEU A CA 1
ATOM 781 C C . LEU A 1 104 ? -24.138 2.107 -31.949 1.00 97.88 104 LEU A C 1
ATOM 783 O O . LEU A 1 104 ? -23.577 1.754 -30.910 1.00 97.88 104 LEU A O 1
ATOM 787 N N . ILE A 1 105 ? -23.498 2.195 -33.118 1.00 97.88 105 ILE A N 1
ATOM 788 C CA . ILE A 1 105 ? -22.072 1.875 -33.293 1.00 97.88 105 ILE A CA 1
ATOM 789 C C . ILE A 1 105 ? -21.196 2.826 -32.468 1.00 97.88 105 ILE A C 1
ATOM 791 O O . ILE A 1 105 ? -20.309 2.370 -31.746 1.00 97.88 105 ILE A O 1
ATOM 795 N N . GLU A 1 106 ? -21.470 4.132 -32.494 1.00 97.69 106 GLU A N 1
ATOM 796 C CA . GLU A 1 106 ? -20.715 5.098 -31.689 1.00 97.69 106 GLU A CA 1
ATOM 797 C C . GLU A 1 106 ? -20.988 4.917 -30.186 1.00 97.69 106 GLU A C 1
ATOM 799 O O . GLU A 1 106 ? -20.050 4.887 -29.388 1.00 97.69 106 GLU A O 1
ATOM 804 N N . SER A 1 107 ? -22.239 4.655 -29.786 1.00 97.88 107 SER A N 1
ATOM 805 C CA . SER A 1 107 ? -22.583 4.313 -28.392 1.00 97.88 107 SER A CA 1
ATOM 806 C C . SER A 1 107 ? -21.861 3.054 -27.885 1.00 97.88 107 SER A C 1
ATOM 808 O O . SER A 1 107 ? -21.550 2.942 -26.695 1.00 97.88 107 SER A O 1
ATOM 810 N N . ALA A 1 108 ? -21.534 2.106 -28.772 1.00 95.81 108 ALA A N 1
ATOM 811 C CA . ALA A 1 108 ? -20.785 0.904 -28.416 1.00 95.81 108 ALA A CA 1
ATOM 812 C C . ALA A 1 108 ? -19.347 1.201 -27.943 1.00 95.81 108 ALA A C 1
ATOM 814 O O . ALA A 1 108 ? -18.776 0.375 -27.224 1.00 95.81 108 ALA A O 1
ATOM 815 N N . ARG A 1 109 ? -18.778 2.379 -28.261 1.00 96.38 109 ARG A N 1
ATOM 816 C CA . ARG A 1 109 ? -17.482 2.838 -27.721 1.00 96.38 109 ARG A CA 1
ATOM 817 C C . ARG A 1 109 ? -17.554 3.033 -26.204 1.00 96.38 109 ARG A C 1
ATOM 819 O O . ARG A 1 109 ? -16.723 2.488 -25.480 1.00 96.38 109 ARG A O 1
ATOM 826 N N . ILE A 1 110 ? -18.594 3.722 -25.722 1.00 95.31 110 ILE A N 1
ATOM 827 C CA . ILE A 1 110 ? -18.877 3.904 -24.287 1.00 95.31 110 ILE A CA 1
ATOM 828 C C . ILE A 1 110 ? -19.205 2.547 -23.647 1.00 95.31 110 ILE A C 1
ATOM 830 O O . ILE A 1 110 ? -18.643 2.179 -22.615 1.00 95.31 110 ILE A O 1
ATOM 834 N N . ALA A 1 111 ? -20.059 1.754 -24.300 1.00 92.31 111 ALA A N 1
ATOM 835 C CA . ALA A 1 111 ? -20.521 0.466 -23.784 1.00 92.31 111 ALA A CA 1
ATOM 836 C C . ALA A 1 111 ? -19.492 -0.683 -23.863 1.00 92.31 111 ALA A C 1
ATOM 838 O O . ALA A 1 111 ? -19.827 -1.820 -23.524 1.00 92.31 111 ALA A O 1
ATOM 839 N N . ARG A 1 112 ? -18.259 -0.431 -24.333 1.00 91.62 112 ARG A N 1
ATOM 840 C CA . ARG A 1 112 ? -17.209 -1.447 -24.570 1.00 91.62 112 ARG A CA 1
ATOM 841 C C . ARG A 1 112 ? -17.721 -2.650 -25.383 1.00 91.62 112 ARG A C 1
ATOM 843 O O . ARG A 1 112 ? -17.526 -3.804 -25.003 1.00 91.62 112 ARG A O 1
ATOM 850 N N . GLY A 1 113 ? -18.437 -2.366 -26.470 1.00 89.75 113 GLY A N 1
ATOM 851 C CA . GLY A 1 113 ? -19.054 -3.358 -27.357 1.00 89.75 113 GLY A CA 1
ATOM 852 C C . GLY A 1 113 ? -20.363 -3.980 -26.848 1.00 89.75 113 GLY A C 1
ATOM 853 O O . GLY A 1 113 ? -20.930 -4.818 -27.540 1.00 89.75 113 GLY A O 1
ATOM 854 N N . LYS A 1 114 ? -20.868 -3.594 -25.666 1.00 91.88 114 LYS A N 1
ATOM 855 C CA . LYS A 1 114 ? -22.079 -4.167 -25.041 1.00 91.88 114 LYS A CA 1
ATOM 856 C C . LYS A 1 114 ? -23.296 -3.232 -25.116 1.00 91.88 114 LYS A C 1
ATOM 858 O O . LYS A 1 114 ? -23.976 -3.024 -24.111 1.00 91.88 114 LYS A O 1
ATOM 863 N N . ALA A 1 115 ? -23.551 -2.660 -26.293 1.00 93.88 115 ALA A N 1
ATOM 864 C CA . ALA A 1 115 ? -24.762 -1.890 -26.589 1.00 93.88 115 ALA A CA 1
ATOM 865 C C . ALA A 1 115 ? -25.719 -2.704 -27.478 1.00 93.88 115 ALA A C 1
ATOM 867 O O . ALA A 1 115 ? -25.267 -3.408 -28.381 1.00 93.88 115 ALA A O 1
ATOM 868 N N . ALA A 1 116 ? -27.028 -2.597 -27.240 1.00 97.56 116 ALA A N 1
ATOM 869 C CA . ALA A 1 116 ? -28.071 -3.238 -28.047 1.00 97.56 116 ALA A CA 1
ATOM 870 C C . ALA A 1 116 ? -29.015 -2.203 -28.703 1.00 97.56 116 ALA A C 1
ATOM 872 O O . ALA A 1 116 ? -29.179 -1.104 -28.168 1.00 97.56 116 ALA A O 1
ATOM 873 N N . PRO A 1 117 ? -29.684 -2.527 -29.827 1.00 98.12 117 PRO A N 1
ATOM 874 C CA . PRO A 1 117 ? -30.666 -1.631 -30.436 1.00 98.12 117 PRO A CA 1
ATOM 875 C C . PRO A 1 117 ? -31.810 -1.275 -29.474 1.00 98.12 117 PRO A C 1
ATOM 877 O O . PRO A 1 117 ? -32.403 -2.156 -28.847 1.00 98.12 117 PRO A O 1
ATOM 880 N N . LEU A 1 118 ? -32.177 0.007 -29.388 1.00 97.81 118 LEU A N 1
ATOM 881 C CA . LEU A 1 118 ? -33.243 0.496 -28.497 1.00 97.81 118 LEU A CA 1
ATOM 882 C C . LEU A 1 118 ? -34.617 -0.140 -28.793 1.00 97.81 118 LEU A C 1
ATOM 884 O O . LEU A 1 118 ? -35.429 -0.334 -27.884 1.00 97.81 118 LEU A O 1
ATOM 888 N N . SER A 1 119 ? -34.842 -0.565 -30.038 1.00 96.81 119 SER A N 1
ATOM 889 C CA . SER A 1 119 ? -36.006 -1.349 -30.477 1.00 96.81 119 SER A CA 1
ATOM 890 C C . SER A 1 119 ? -36.172 -2.690 -29.744 1.00 96.81 119 SER A C 1
ATOM 892 O O . SER A 1 119 ? -37.281 -3.233 -29.679 1.00 96.81 119 SER A O 1
ATOM 894 N N . GLN A 1 120 ? -35.105 -3.218 -29.132 1.00 96.44 120 GLN A N 1
ATOM 895 C CA . GLN A 1 120 ? -35.118 -4.446 -28.331 1.00 96.44 120 GLN A CA 1
ATOM 896 C C . GLN A 1 120 ? -35.426 -4.199 -26.845 1.00 96.44 120 GLN A C 1
ATOM 898 O O . GLN A 1 120 ? -35.839 -5.130 -26.156 1.00 96.44 120 GLN A O 1
ATOM 903 N N . LEU A 1 121 ? -35.293 -2.964 -26.342 1.00 96.94 121 LEU A N 1
ATOM 904 C CA . LEU A 1 121 ? -35.596 -2.642 -24.946 1.00 96.94 121 LEU A CA 1
ATOM 905 C C . LEU A 1 121 ? -37.098 -2.813 -24.659 1.00 96.94 121 LEU A C 1
ATOM 907 O O . LEU A 1 121 ? -37.953 -2.287 -25.381 1.00 96.94 121 LEU A O 1
ATOM 911 N N . ARG A 1 122 ? -37.415 -3.547 -23.590 1.00 95.38 122 ARG A N 1
ATOM 912 C CA . ARG A 1 122 ? -38.765 -3.739 -23.046 1.00 95.38 122 ARG A CA 1
ATOM 913 C C . ARG A 1 122 ? -38.790 -3.287 -21.595 1.00 95.38 122 ARG A C 1
ATOM 915 O O . ARG A 1 122 ? -37.977 -3.747 -20.792 1.00 95.38 122 ARG A O 1
ATOM 922 N N . ALA A 1 123 ? -39.753 -2.443 -21.228 1.00 93.50 123 ALA A N 1
ATOM 923 C CA . ALA A 1 123 ? -39.856 -1.976 -19.845 1.00 93.50 123 ALA A CA 1
ATOM 924 C C . ALA A 1 123 ? -40.171 -3.091 -18.836 1.00 93.50 123 ALA A C 1
ATOM 926 O O . ALA A 1 123 ? -39.988 -2.889 -17.640 1.00 93.50 123 ALA A O 1
ATOM 927 N N . SER A 1 124 ? -40.633 -4.271 -19.265 1.00 91.94 124 SER A N 1
ATOM 928 C CA . SER A 1 124 ? -40.862 -5.429 -18.387 1.00 91.94 124 SER A CA 1
ATOM 929 C C . SER A 1 124 ? -39.594 -5.909 -17.678 1.00 91.94 124 SER A C 1
ATOM 931 O O . SER A 1 124 ? -39.670 -6.299 -16.512 1.00 91.94 124 SER A O 1
ATOM 933 N N . ASP A 1 125 ? -38.447 -5.830 -18.355 1.00 93.50 125 ASP A N 1
ATOM 934 C CA . ASP A 1 125 ? -37.252 -6.621 -18.025 1.00 93.50 125 ASP A CA 1
ATOM 935 C C . ASP A 1 125 ? -36.275 -5.889 -17.090 1.00 93.50 125 ASP A C 1
ATOM 937 O O . ASP A 1 125 ? -35.342 -6.495 -16.555 1.00 93.50 125 ASP A O 1
ATOM 941 N N . PHE A 1 126 ? -36.525 -4.596 -16.870 1.00 95.75 126 PHE A N 1
ATOM 942 C CA . PHE A 1 126 ? -35.713 -3.661 -16.094 1.00 95.75 126 PHE A CA 1
ATOM 943 C C . PHE A 1 126 ? -36.548 -2.992 -14.997 1.00 95.75 126 PHE A C 1
ATOM 945 O O . PHE A 1 126 ? -37.759 -2.843 -15.130 1.00 95.75 126 PHE A O 1
ATOM 952 N N . ASP A 1 127 ? -35.923 -2.585 -13.900 1.00 93.81 127 ASP A N 1
ATOM 953 C CA . ASP A 1 127 ? -36.548 -1.850 -12.798 1.00 93.81 127 ASP A CA 1
ATOM 954 C C . ASP A 1 127 ? -36.647 -0.340 -13.073 1.00 93.81 127 ASP A C 1
ATOM 956 O O . ASP A 1 127 ? -37.613 0.282 -12.635 1.00 93.81 127 ASP A O 1
ATOM 960 N N . ALA A 1 128 ? -35.679 0.232 -13.799 1.00 96.56 128 ALA A N 1
ATOM 961 C CA . ALA A 1 128 ? -35.589 1.660 -14.119 1.00 96.56 128 ALA A CA 1
ATOM 962 C C . ALA A 1 128 ? -34.825 1.913 -15.435 1.00 96.56 128 ALA A C 1
ATOM 964 O O . ALA A 1 128 ? -34.161 1.009 -15.959 1.00 96.56 128 ALA A O 1
ATOM 965 N N . ILE A 1 129 ? -34.910 3.142 -15.951 1.00 98.12 129 ILE A N 1
ATOM 966 C CA . ILE A 1 129 ? -34.222 3.602 -17.168 1.00 98.12 129 ILE A CA 1
ATOM 967 C C . ILE A 1 129 ? -33.525 4.951 -16.928 1.00 98.12 129 ILE A C 1
ATOM 969 O O . ILE A 1 129 ? -34.080 5.812 -16.246 1.00 98.12 129 ILE A O 1
ATOM 973 N N . ILE A 1 130 ? -32.317 5.141 -17.469 1.00 98.56 130 ILE A N 1
ATOM 974 C CA . ILE A 1 130 ? -31.536 6.386 -17.358 1.00 98.56 130 ILE A CA 1
ATOM 975 C C . ILE A 1 130 ? -31.051 6.855 -18.736 1.00 98.56 130 ILE A C 1
ATOM 977 O O . ILE A 1 130 ? -30.569 6.054 -19.536 1.00 98.56 130 ILE A O 1
ATOM 981 N N . PHE A 1 131 ? -31.143 8.162 -18.976 1.00 98.38 131 PHE A N 1
ATOM 982 C CA . PHE A 1 131 ? -30.694 8.876 -20.169 1.00 98.38 131 PHE A CA 1
ATOM 983 C C . PHE A 1 131 ? -29.617 9.907 -19.781 1.00 98.38 131 PHE A C 1
ATOM 985 O O . PHE A 1 131 ? -29.964 10.988 -19.295 1.00 98.38 131 PHE A O 1
ATOM 992 N N . PRO A 1 132 ? -28.319 9.603 -19.965 1.00 97.50 132 PRO A N 1
ATOM 993 C CA . PRO A 1 132 ? -27.265 10.611 -19.910 1.00 97.50 132 PRO A CA 1
ATOM 994 C C . PRO A 1 132 ? -27.455 11.667 -21.015 1.00 97.50 132 PRO A C 1
ATOM 996 O O . PRO A 1 132 ? -28.079 11.396 -22.044 1.00 97.50 132 PRO A O 1
ATOM 999 N N . GLY A 1 133 ? -26.934 12.872 -20.794 1.00 91.94 133 GLY A N 1
ATOM 1000 C CA . GLY A 1 133 ? -27.069 14.015 -21.689 1.00 91.94 133 GLY A CA 1
ATOM 1001 C C . GLY A 1 133 ? -26.008 14.082 -22.790 1.00 91.94 133 GLY A C 1
ATOM 1002 O O . GLY A 1 133 ? -25.542 13.067 -23.312 1.00 91.94 133 GLY A O 1
ATOM 1003 N N . GLY A 1 134 ? -25.651 15.310 -23.169 1.00 92.88 134 GLY A N 1
ATOM 1004 C CA . GLY A 1 134 ? -24.960 15.624 -24.424 1.00 92.88 134 GLY A CA 1
ATOM 1005 C C . GLY A 1 134 ? -25.941 15.942 -25.557 1.00 92.88 134 GLY A C 1
ATOM 1006 O O . GLY A 1 134 ? -27.111 15.545 -25.535 1.00 92.88 134 GLY A O 1
ATOM 1007 N N . PHE A 1 135 ? -25.480 16.676 -26.571 1.00 93.06 135 PHE A N 1
ATOM 1008 C CA . PHE A 1 135 ? -26.322 17.152 -27.673 1.00 93.06 135 PHE A CA 1
ATOM 1009 C C . PHE A 1 135 ? -26.931 16.016 -28.509 1.00 93.06 135 PHE A C 1
ATOM 1011 O O . PHE A 1 135 ? -27.963 16.233 -29.138 1.00 93.06 135 PHE A O 1
ATOM 1018 N N . GLY A 1 136 ? -26.386 14.795 -28.477 1.00 94.81 136 GLY A N 1
ATOM 1019 C CA . GLY A 1 136 ? -27.019 13.619 -29.079 1.00 94.81 136 GLY A CA 1
ATOM 1020 C C . GLY A 1 136 ? -28.395 13.297 -28.483 1.00 94.81 136 GLY A C 1
ATOM 1021 O O . GLY A 1 136 ? -29.266 12.799 -29.196 1.00 94.81 136 GLY A O 1
ATOM 1022 N N . ALA A 1 137 ? -28.669 13.643 -27.219 1.00 96.31 137 ALA A N 1
ATOM 1023 C CA . ALA A 1 137 ? -30.022 13.526 -26.662 1.00 96.31 137 ALA A CA 1
ATOM 1024 C C . ALA A 1 137 ? -31.016 14.487 -27.352 1.00 96.31 137 ALA A C 1
ATOM 1026 O O . ALA A 1 137 ? -32.160 14.117 -27.616 1.00 96.31 137 ALA A O 1
ATOM 1027 N N . ALA A 1 138 ? -30.553 15.686 -27.721 1.00 94.56 138 ALA A N 1
ATOM 1028 C CA . ALA A 1 138 ? -31.331 16.713 -28.416 1.00 94.56 138 ALA A CA 1
ATOM 1029 C C . ALA A 1 138 ? -31.286 16.624 -29.960 1.00 94.56 138 ALA A C 1
ATOM 1031 O O . ALA A 1 138 ? -31.992 17.386 -30.618 1.00 94.56 138 ALA A O 1
ATOM 1032 N N . LYS A 1 139 ? -30.452 15.741 -30.534 1.00 94.81 139 LYS A N 1
ATOM 1033 C CA . LYS A 1 139 ? -30.271 15.548 -31.991 1.00 94.81 139 LYS A CA 1
ATOM 1034 C C . LYS A 1 139 ? -30.683 14.160 -32.503 1.00 94.81 139 LYS A C 1
ATOM 1036 O O . LYS A 1 139 ? -31.164 14.047 -33.624 1.00 94.81 139 LYS A O 1
ATOM 1041 N N . ASN A 1 140 ? -30.473 13.106 -31.710 1.00 97.25 140 ASN A N 1
ATOM 1042 C CA . ASN A 1 140 ? -30.648 11.709 -32.134 1.00 97.25 140 ASN A CA 1
ATOM 1043 C C . ASN A 1 140 ? -31.778 10.991 -31.370 1.00 97.25 140 ASN A C 1
ATOM 1045 O O . ASN A 1 140 ? -32.427 10.104 -31.921 1.00 97.25 140 ASN A O 1
ATOM 1049 N N . LEU A 1 141 ? -32.040 11.360 -30.106 1.00 97.50 141 LEU A N 1
ATOM 1050 C CA . LEU A 1 141 ? -33.198 10.845 -29.352 1.00 97.50 141 LEU A CA 1
ATOM 1051 C C . LEU A 1 141 ? -34.469 11.678 -29.592 1.00 97.50 141 LEU A C 1
ATOM 1053 O O . LEU A 1 141 ? -35.576 11.151 -29.488 1.00 97.50 141 LEU A O 1
ATOM 1057 N N . CYS A 1 142 ? -34.306 12.950 -29.949 1.00 95.94 142 CYS A N 1
ATOM 1058 C CA . CYS A 1 142 ? -35.303 13.860 -30.516 1.00 95.94 142 CYS A CA 1
ATOM 1059 C C . CYS A 1 142 ? -34.583 14.867 -31.429 1.00 95.94 142 CYS A C 1
ATOM 1061 O O . CYS A 1 142 ? -33.356 14.873 -31.454 1.00 95.94 142 CYS A O 1
ATOM 1063 N N . ASP A 1 143 ? -35.314 15.722 -32.142 1.00 95.12 143 ASP A N 1
ATOM 1064 C CA . ASP A 1 143 ? -34.759 16.792 -32.992 1.00 95.12 143 ASP A CA 1
ATOM 1065 C C . ASP A 1 143 ? -34.791 18.191 -32.333 1.00 95.12 143 ASP A C 1
ATOM 1067 O O . ASP A 1 143 ? -34.730 19.213 -33.019 1.00 95.12 143 ASP A O 1
ATOM 1071 N N . PHE A 1 144 ? -34.871 18.262 -30.997 1.00 94.50 144 PHE A N 1
ATOM 1072 C CA . PHE A 1 144 ? -34.969 19.512 -30.224 1.00 94.50 144 PHE A CA 1
ATOM 1073 C C . PHE A 1 144 ? -33.906 20.564 -30.580 1.00 94.50 144 PHE A C 1
ATOM 1075 O O . PHE A 1 144 ? -34.220 21.750 -30.639 1.00 94.50 144 PHE A O 1
ATOM 1082 N N . ALA A 1 145 ? -32.674 20.145 -30.878 1.00 89.31 145 ALA A N 1
ATOM 1083 C CA . ALA A 1 145 ? -31.577 21.038 -31.253 1.00 89.31 145 ALA A CA 1
ATOM 1084 C C . ALA A 1 145 ? -31.797 21.791 -32.582 1.00 89.31 145 ALA A C 1
ATOM 1086 O O . ALA A 1 145 ? -31.059 22.731 -32.864 1.00 89.31 145 ALA A O 1
ATOM 1087 N N . VAL A 1 146 ? -32.775 21.378 -33.397 1.00 90.88 146 VAL A N 1
ATOM 1088 C CA . VAL A 1 146 ? -33.143 22.022 -34.671 1.00 90.88 146 VAL A CA 1
ATOM 1089 C C . VAL A 1 146 ? -34.579 22.557 -34.622 1.00 90.88 146 VAL A C 1
ATOM 1091 O O . VAL A 1 146 ? -34.835 23.677 -35.054 1.00 90.88 146 VAL A O 1
ATOM 1094 N N . SER A 1 147 ? -35.506 21.780 -34.058 1.00 90.00 147 SER A N 1
ATOM 1095 C CA . SER A 1 147 ? -36.952 22.050 -34.076 1.00 90.00 147 SER A CA 1
ATOM 1096 C C . SER A 1 147 ? -37.483 22.741 -32.807 1.00 90.00 147 SER A C 1
ATOM 1098 O O . SER A 1 147 ? -38.657 23.114 -32.747 1.00 90.00 147 SER A O 1
ATOM 1100 N N . GLY A 1 148 ? -36.653 22.922 -31.772 1.00 90.62 148 GLY A N 1
ATOM 1101 C CA . GLY A 1 148 ? -37.018 23.620 -30.535 1.00 90.62 148 GLY A CA 1
ATOM 1102 C C . GLY A 1 148 ? -38.287 23.061 -29.877 1.00 90.62 148 GLY A C 1
ATOM 1103 O O . GLY A 1 148 ? -38.439 21.853 -29.712 1.00 90.62 148 GLY A O 1
ATOM 1104 N N . LYS A 1 149 ? -39.238 23.933 -29.518 1.00 85.31 149 LYS A N 1
ATOM 1105 C CA . LYS A 1 149 ? -40.530 23.535 -28.914 1.00 85.31 149 LYS A CA 1
ATOM 1106 C C . LYS A 1 149 ? -41.357 22.579 -29.795 1.00 85.31 149 LYS A C 1
ATOM 1108 O O . LYS A 1 149 ? -42.127 21.766 -29.279 1.00 85.31 149 LYS A O 1
ATOM 1113 N N . ASP A 1 150 ? -41.195 22.658 -31.115 1.00 89.69 150 ASP A N 1
ATOM 1114 C CA . ASP A 1 150 ? -41.989 21.914 -32.095 1.00 89.69 150 ASP A CA 1
ATOM 1115 C C . ASP A 1 150 ? -41.377 20.532 -32.394 1.00 89.69 150 ASP A C 1
ATOM 1117 O O . ASP A 1 150 ? -41.868 19.798 -33.247 1.00 89.69 150 ASP A O 1
ATOM 1121 N N . CYS A 1 151 ? -40.356 20.134 -31.623 1.00 93.62 151 CYS A N 1
ATOM 1122 C CA . CYS A 1 151 ? -39.629 18.881 -31.782 1.00 93.62 151 CYS A CA 1
ATOM 1123 C C . CYS A 1 151 ? -40.489 17.609 -31.740 1.00 93.62 151 CYS A C 1
ATOM 1125 O O . CYS A 1 151 ? -41.517 17.515 -31.059 1.00 93.62 151 CYS A O 1
ATOM 1127 N N . MET A 1 152 ? -39.992 16.591 -32.430 1.00 94.56 152 MET A N 1
ATOM 1128 C CA . MET A 1 152 ? -40.450 15.214 -32.418 1.00 94.56 152 MET A CA 1
ATOM 1129 C C . MET A 1 152 ? -39.436 14.343 -31.672 1.00 94.56 152 MET A C 1
ATOM 1131 O O . MET A 1 152 ? -38.223 14.441 -31.862 1.00 94.56 152 MET A O 1
ATOM 1135 N N . VAL A 1 153 ? -39.937 13.444 -30.828 1.00 96.94 153 VAL A N 1
ATOM 1136 C CA . VAL A 1 153 ? -39.107 12.436 -30.159 1.00 96.94 153 VAL A CA 1
ATOM 1137 C C . VAL A 1 153 ? -39.036 11.182 -31.030 1.00 96.94 153 VAL A C 1
ATOM 1139 O O . VAL A 1 153 ? -40.048 10.752 -31.585 1.00 96.94 153 VAL A O 1
ATOM 1142 N N . GLN A 1 154 ? -37.846 10.587 -31.145 1.00 97.12 154 GLN A N 1
ATOM 1143 C CA . GLN A 1 154 ? -37.610 9.373 -31.927 1.00 97.12 154 GLN A CA 1
ATOM 1144 C C . GLN A 1 154 ? -38.523 8.235 -31.428 1.00 97.12 154 GLN A C 1
ATOM 1146 O O . GLN A 1 154 ? -38.764 8.095 -30.227 1.00 97.12 154 GLN A O 1
ATOM 1151 N N . ALA A 1 155 ? -39.070 7.438 -32.351 1.00 95.88 155 ALA A N 1
ATOM 1152 C CA . ALA A 1 155 ? -40.193 6.540 -32.065 1.00 95.88 155 ALA A CA 1
ATOM 1153 C C . ALA A 1 155 ? -39.918 5.489 -30.969 1.00 95.88 155 ALA A C 1
ATOM 1155 O O . ALA A 1 155 ? -40.793 5.228 -30.142 1.00 95.88 155 ALA A O 1
ATOM 1156 N N . ASP A 1 156 ? -38.714 4.914 -30.922 1.00 96.69 156 ASP A N 1
ATOM 1157 C CA . ASP A 1 156 ? -38.315 3.985 -29.863 1.00 96.69 156 ASP A CA 1
ATOM 1158 C C . ASP A 1 156 ? -38.056 4.701 -28.535 1.00 96.69 156 ASP A C 1
ATOM 1160 O O . ASP A 1 156 ? -38.483 4.194 -27.500 1.00 96.69 156 ASP A O 1
ATOM 1164 N N . THR A 1 157 ? -37.443 5.889 -28.544 1.00 97.38 157 THR A N 1
ATOM 1165 C CA . THR A 1 157 ? -37.291 6.739 -27.346 1.00 97.38 157 THR A CA 1
ATOM 1166 C C . THR A 1 157 ? -38.656 7.067 -26.731 1.00 97.38 157 THR A C 1
ATOM 1168 O O . THR A 1 157 ? -38.877 6.847 -25.538 1.00 97.38 157 THR A O 1
ATOM 1171 N N . ALA A 1 158 ? -39.603 7.527 -27.556 1.00 97.25 158 ALA A N 1
ATOM 1172 C CA . ALA A 1 158 ? -40.969 7.836 -27.143 1.00 97.25 158 ALA A CA 1
ATOM 1173 C C . ALA A 1 158 ? -41.699 6.598 -26.603 1.00 97.25 158 ALA A C 1
ATOM 1175 O O . ALA A 1 158 ? -42.359 6.662 -25.561 1.00 97.25 158 ALA A O 1
ATOM 1176 N N . ARG A 1 159 ? -41.529 5.450 -27.274 1.00 97.38 159 ARG A N 1
ATOM 1177 C CA . ARG A 1 159 ? -42.058 4.159 -26.829 1.00 97.38 159 ARG A CA 1
ATOM 1178 C C . ARG A 1 159 ? -41.503 3.769 -25.461 1.00 97.38 159 ARG A C 1
ATOM 1180 O O . ARG A 1 159 ? -42.305 3.496 -24.574 1.00 97.38 159 ARG A O 1
ATOM 1187 N N . VAL A 1 160 ? -40.182 3.744 -25.255 1.00 97.12 160 VAL A N 1
ATOM 1188 C CA . VAL A 1 160 ? -39.609 3.242 -23.992 1.00 97.12 160 VAL A CA 1
ATOM 1189 C C . VAL A 1 160 ? -39.910 4.166 -22.813 1.00 97.12 160 VAL A C 1
ATOM 1191 O O . VAL A 1 160 ? -40.326 3.665 -21.774 1.00 97.12 160 VAL A O 1
ATOM 1194 N N . ILE A 1 161 ? -39.818 5.494 -22.959 1.00 97.44 161 ILE A N 1
ATOM 1195 C CA . ILE A 1 161 ? -40.203 6.424 -21.878 1.00 97.44 161 ILE A CA 1
ATOM 1196 C C . ILE A 1 161 ? -41.691 6.226 -21.541 1.00 97.44 161 ILE A C 1
ATOM 1198 O O . ILE A 1 161 ? -42.046 6.097 -20.367 1.00 97.44 161 ILE A O 1
ATOM 1202 N N . GLY A 1 162 ? -42.552 6.095 -22.557 1.00 95.81 162 GLY A N 1
ATOM 1203 C CA . GLY A 1 162 ? -43.968 5.785 -22.371 1.00 95.81 162 GLY A CA 1
ATOM 1204 C C . GLY A 1 162 ? -44.228 4.428 -21.703 1.00 95.81 162 GLY A C 1
ATOM 1205 O O . GLY A 1 162 ? -45.111 4.336 -20.853 1.00 95.81 162 GLY A O 1
ATOM 1206 N N . GLU A 1 163 ? -43.480 3.375 -22.045 1.00 96.81 163 GLU A N 1
ATOM 1207 C CA . GLU A 1 163 ? -43.583 2.050 -21.415 1.00 96.81 163 GLU A CA 1
ATOM 1208 C C . GLU A 1 163 ? -43.157 2.083 -19.936 1.00 96.81 163 GLU A C 1
ATOM 1210 O O . GLU A 1 163 ? -43.884 1.564 -19.088 1.00 96.81 163 GLU A O 1
ATOM 1215 N N . PHE A 1 164 ? -42.015 2.702 -19.606 1.00 96.62 164 PHE A N 1
ATOM 1216 C CA . PHE A 1 164 ? -41.525 2.796 -18.224 1.00 96.62 164 PHE A CA 1
ATOM 1217 C C . PHE A 1 164 ? -42.454 3.656 -17.354 1.00 96.62 164 PHE A C 1
ATOM 1219 O O . PHE A 1 164 ? -42.853 3.206 -16.278 1.00 96.62 164 PHE A O 1
ATOM 1226 N N . ASN A 1 165 ? -42.893 4.823 -17.842 1.00 94.94 165 ASN A N 1
ATOM 1227 C CA . ASN A 1 165 ? -43.848 5.675 -17.128 1.00 94.94 165 ASN A CA 1
ATOM 1228 C C . ASN A 1 165 ? -45.197 4.962 -16.894 1.00 94.94 165 ASN A C 1
ATOM 1230 O O . ASN A 1 165 ? -45.677 4.928 -15.762 1.00 94.94 165 ASN A O 1
ATOM 1234 N N . LYS A 1 166 ? -45.773 4.302 -17.914 1.00 94.19 166 LYS A N 1
ATOM 1235 C CA . LYS A 1 166 ? -47.008 3.500 -17.763 1.00 94.19 166 LYS A CA 1
ATOM 1236 C C . LYS A 1 166 ? -46.842 2.319 -16.805 1.00 94.19 166 LYS A C 1
ATOM 1238 O O . LYS A 1 166 ? -47.806 1.926 -16.154 1.00 94.19 166 LYS A O 1
ATOM 1243 N N . ALA A 1 167 ? -45.639 1.755 -16.705 1.00 91.69 167 ALA A N 1
ATOM 1244 C CA . ALA A 1 167 ? -45.305 0.709 -15.741 1.00 91.69 167 ALA A CA 1
ATOM 1245 C C . ALA A 1 167 ? -45.023 1.243 -14.319 1.00 91.69 167 ALA A C 1
ATOM 1247 O O . ALA A 1 167 ? -44.733 0.442 -13.429 1.00 91.69 167 ALA A O 1
ATOM 1248 N N . GLY A 1 168 ? -45.084 2.564 -14.096 1.00 90.88 168 GLY A N 1
ATOM 1249 C CA . GLY A 1 168 ? -44.761 3.207 -12.819 1.00 90.88 168 GLY A CA 1
ATOM 1250 C C . GLY A 1 168 ? -43.279 3.118 -12.439 1.00 90.88 168 GLY A C 1
ATOM 1251 O O . GLY A 1 168 ? -42.951 3.159 -11.252 1.00 90.88 168 GLY A O 1
ATOM 1252 N N . LYS A 1 169 ? -42.391 2.936 -13.424 1.00 93.88 169 LYS A N 1
ATOM 1253 C CA . LYS A 1 169 ? -40.951 2.729 -13.228 1.00 93.88 169 LYS A CA 1
ATOM 1254 C C . LYS A 1 169 ? -40.174 4.043 -13.398 1.00 93.88 169 LYS A C 1
ATOM 1256 O O . LYS A 1 169 ? -40.498 4.789 -14.321 1.00 93.88 169 LYS A O 1
ATOM 1261 N N . PRO A 1 170 ? -39.157 4.325 -12.559 1.00 95.69 170 PRO A N 1
ATOM 1262 C CA . PRO A 1 170 ? -38.406 5.575 -12.632 1.00 95.69 170 PRO A CA 1
ATOM 1263 C C . PRO A 1 170 ? -37.669 5.792 -13.961 1.00 95.69 170 PRO A C 1
ATOM 1265 O O . PRO A 1 170 ? -37.046 4.871 -14.500 1.00 95.69 170 PRO A O 1
ATOM 1268 N N . VAL A 1 171 ? -37.716 7.038 -14.439 1.00 97.75 171 VAL A N 1
ATOM 1269 C CA . VAL A 1 171 ? -37.017 7.550 -15.625 1.00 97.75 171 VAL A CA 1
ATOM 1270 C C . VAL A 1 171 ? -36.058 8.660 -15.184 1.00 97.75 171 VAL A C 1
ATOM 1272 O O . VAL A 1 171 ? -36.501 9.735 -14.785 1.00 97.75 171 VAL A O 1
ATOM 1275 N N . GLY A 1 172 ? -34.750 8.409 -15.240 1.00 97.75 172 GLY A N 1
ATOM 1276 C CA . GLY A 1 172 ? -33.709 9.398 -14.939 1.00 97.75 172 GLY A CA 1
ATOM 1277 C C . GLY A 1 172 ? -33.194 10.101 -16.194 1.00 97.75 172 GLY A C 1
ATOM 1278 O O . GLY A 1 172 ? -32.868 9.410 -17.156 1.00 97.75 172 GLY A O 1
ATOM 1279 N N . LEU A 1 173 ? -33.080 11.433 -16.207 1.00 98.19 173 LEU A N 1
ATOM 1280 C CA . LEU A 1 173 ? -32.504 12.193 -17.329 1.00 98.19 173 LEU A CA 1
ATOM 1281 C C . LEU A 1 173 ? -31.499 13.263 -16.856 1.00 98.19 173 LEU A C 1
ATOM 1283 O O . LEU A 1 173 ? -31.795 14.027 -15.937 1.00 98.19 173 LEU A O 1
ATOM 1287 N N . CYS A 1 174 ? -30.335 13.344 -17.501 1.00 96.00 174 CYS A N 1
ATOM 1288 C CA . CYS A 1 174 ? -29.272 14.306 -17.176 1.00 96.00 174 CYS A CA 1
ATOM 1289 C C . CYS A 1 174 ? -29.176 15.448 -18.204 1.00 96.00 174 CYS A C 1
ATOM 1291 O O . CYS A 1 174 ? -29.434 15.245 -19.395 1.00 96.00 174 CYS A O 1
ATOM 1293 N N . CYS A 1 175 ? -28.734 16.627 -17.758 1.00 94.94 175 CYS A N 1
ATOM 1294 C CA . CYS A 1 175 ? -28.365 17.753 -18.623 1.00 94.94 175 CYS A CA 1
ATOM 1295 C C . CYS A 1 175 ? -29.509 18.191 -19.552 1.00 94.94 175 CYS A C 1
ATOM 1297 O O . CYS A 1 175 ? -30.539 18.628 -19.047 1.00 94.94 175 CYS A O 1
ATOM 1299 N N . ILE A 1 176 ? -29.367 18.072 -20.875 1.00 95.44 176 ILE A N 1
ATOM 1300 C CA . ILE A 1 176 ? -30.391 18.467 -21.857 1.00 95.44 176 ILE A CA 1
ATOM 1301 C C . ILE A 1 176 ? -31.463 17.387 -22.085 1.00 95.44 176 ILE A C 1
ATOM 1303 O O . ILE A 1 176 ? -32.533 17.672 -22.618 1.00 95.44 176 ILE A O 1
ATOM 1307 N N . ALA A 1 177 ? -31.230 16.140 -21.658 1.00 97.19 177 ALA A N 1
ATOM 1308 C CA . ALA A 1 177 ? -32.178 15.041 -21.853 1.00 97.19 177 ALA A CA 1
ATOM 1309 C C . ALA A 1 177 ? -33.592 15.249 -21.239 1.00 97.19 177 ALA A C 1
ATOM 1311 O O . ALA A 1 177 ? -34.542 14.713 -21.816 1.00 97.19 177 ALA A O 1
ATOM 1312 N N . PRO A 1 178 ? -33.817 16.030 -20.156 1.00 97.31 178 PRO A N 1
ATOM 1313 C CA . PRO A 1 178 ? -35.150 16.315 -19.613 1.00 97.31 178 PRO A CA 1
ATOM 1314 C C . PRO A 1 178 ? -36.182 16.888 -20.597 1.00 97.31 178 PRO A C 1
ATOM 1316 O O . PRO A 1 178 ? -37.381 16.713 -20.362 1.00 97.31 178 PRO A O 1
ATOM 1319 N N . VAL A 1 179 ? -35.768 17.487 -21.726 1.00 96.25 179 VAL A N 1
ATOM 1320 C CA . VAL A 1 179 ? -36.696 17.904 -22.802 1.00 96.25 179 VAL A CA 1
ATOM 1321 C C . VAL A 1 179 ? -37.541 16.734 -23.332 1.00 96.25 179 VAL A C 1
ATOM 1323 O O . VAL A 1 179 ? -38.701 16.926 -23.702 1.00 96.25 179 VAL A O 1
ATOM 1326 N N . LEU A 1 180 ? -37.000 15.507 -23.297 1.00 97.50 180 LEU A N 1
ATOM 1327 C CA . LEU A 1 180 ? -37.701 14.279 -23.682 1.00 97.50 180 LEU A CA 1
ATOM 1328 C C . LEU A 1 180 ? -38.885 13.994 -22.748 1.00 97.50 180 LEU A C 1
ATOM 1330 O O . LEU A 1 180 ? -39.971 13.647 -23.210 1.00 97.50 180 LEU A O 1
ATOM 1334 N N . ALA A 1 181 ? -38.694 14.162 -21.435 1.00 96.62 181 ALA A N 1
ATOM 1335 C CA . ALA A 1 181 ? -39.758 13.979 -20.453 1.00 96.62 181 ALA A CA 1
ATOM 1336 C C . ALA A 1 181 ? -40.815 15.084 -20.577 1.00 96.62 181 ALA A C 1
ATOM 1338 O O . ALA A 1 181 ? -41.999 14.762 -20.658 1.00 96.62 181 ALA A O 1
ATOM 1339 N N . ALA A 1 182 ? -40.393 16.351 -20.695 1.00 96.19 182 ALA A N 1
ATOM 1340 C CA . ALA A 1 182 ? -41.295 17.493 -20.863 1.00 96.19 182 ALA A CA 1
ATOM 1341 C C . ALA A 1 182 ? -42.256 17.314 -22.050 1.00 96.19 182 ALA A C 1
ATOM 1343 O O . ALA A 1 182 ? -43.460 17.510 -21.895 1.00 96.19 182 ALA A O 1
ATOM 1344 N N . LYS A 1 183 ? -41.739 16.863 -23.204 1.00 95.69 183 LYS A N 1
ATOM 1345 C CA . LYS A 1 183 ? -42.530 16.644 -24.425 1.00 95.69 183 LYS A CA 1
ATOM 1346 C C . LYS A 1 183 ? -43.467 15.433 -24.356 1.00 95.69 183 LYS A C 1
ATOM 1348 O O . LYS A 1 183 ? -44.533 15.451 -24.968 1.00 95.69 183 LYS A O 1
ATOM 1353 N N . LEU A 1 184 ? -43.067 14.362 -23.665 1.00 96.44 184 LEU A N 1
ATOM 1354 C CA . LEU A 1 184 ? -43.804 13.089 -23.648 1.00 96.44 184 LEU A CA 1
ATOM 1355 C C . LEU A 1 184 ? -44.767 12.933 -22.467 1.00 96.44 184 LEU A C 1
ATOM 1357 O O . LEU A 1 184 ? -45.708 12.142 -22.557 1.00 96.44 184 LEU A O 1
ATOM 1361 N N . LEU A 1 185 ? -44.532 13.637 -21.357 1.00 95.94 185 LEU A N 1
ATOM 1362 C CA . LEU A 1 185 ? -45.240 13.455 -20.089 1.00 95.94 185 LEU A CA 1
ATOM 1363 C C . LEU A 1 185 ? -45.861 14.785 -19.614 1.00 95.94 185 LEU A C 1
ATOM 1365 O O . LEU A 1 185 ? -45.374 15.369 -18.648 1.00 95.94 185 LEU A O 1
ATOM 1369 N N . PRO A 1 186 ? -46.972 15.251 -20.226 1.00 90.81 186 PRO A N 1
ATOM 1370 C CA . PRO A 1 186 ? -47.555 16.563 -19.941 1.00 90.81 186 PRO A CA 1
ATOM 1371 C C . PRO A 1 186 ? -47.772 16.836 -18.449 1.00 90.81 186 PRO A C 1
ATOM 1373 O O . PRO A 1 186 ? -48.363 16.018 -17.734 1.00 90.81 186 PRO A O 1
ATOM 1376 N N . GLY A 1 187 ? -47.302 17.993 -17.994 1.00 91.88 187 GLY A N 1
ATOM 1377 C CA . GLY A 1 187 ? -47.308 18.430 -16.602 1.00 91.88 187 GLY A CA 1
ATOM 1378 C C . GLY A 1 187 ? -46.187 17.850 -15.737 1.00 91.88 187 GLY A C 1
ATOM 1379 O O . GLY A 1 187 ? -46.314 17.919 -14.519 1.00 91.88 187 GLY A O 1
ATOM 1380 N N . CYS A 1 188 ? -45.135 17.245 -16.308 1.00 95.31 188 CYS A N 1
ATOM 1381 C CA . CYS A 1 188 ? -44.001 16.775 -15.508 1.00 95.31 188 CYS A CA 1
ATOM 1382 C C . CYS A 1 188 ? -43.108 17.923 -15.023 1.00 95.31 188 CYS A C 1
ATOM 1384 O O . CYS A 1 188 ? -42.802 18.846 -15.781 1.00 95.31 188 CYS A O 1
ATOM 1386 N N . GLN A 1 189 ? -42.627 17.822 -13.788 1.00 97.06 189 GLN A N 1
ATOM 1387 C CA . GLN A 1 189 ? -41.609 18.714 -13.242 1.00 97.06 189 GLN A CA 1
ATOM 1388 C C . GLN A 1 189 ? -40.209 18.191 -13.587 1.00 97.06 189 GLN A C 1
ATOM 1390 O O . GLN A 1 189 ? -39.897 17.023 -13.358 1.00 97.06 189 GLN A O 1
ATOM 1395 N N . VAL A 1 190 ? -39.357 19.058 -14.135 1.00 97.12 190 VAL A N 1
ATOM 1396 C CA . VAL A 1 190 ? -37.969 18.740 -14.505 1.00 97.12 190 VAL A CA 1
ATOM 1397 C C . VAL A 1 190 ? -37.023 19.883 -14.145 1.00 97.12 190 VAL A C 1
ATOM 1399 O O . VAL A 1 190 ? -37.420 21.045 -14.130 1.00 97.12 190 VAL A O 1
ATOM 1402 N N . THR A 1 191 ? -35.755 19.570 -13.885 1.00 96.00 191 THR A N 1
ATOM 1403 C CA . THR A 1 191 ? -34.692 20.573 -13.762 1.00 96.00 191 THR A CA 1
ATOM 1404 C C . THR A 1 191 ? -33.650 20.396 -14.856 1.00 96.00 191 THR A C 1
ATOM 1406 O O . THR A 1 191 ? -33.271 19.271 -15.183 1.00 96.00 191 THR A O 1
ATOM 1409 N N . MET A 1 192 ? -33.177 21.516 -15.397 1.00 93.31 192 MET A N 1
ATOM 1410 C CA . MET A 1 192 ? -31.947 21.597 -16.188 1.00 93.31 192 MET A CA 1
ATOM 1411 C C . MET A 1 192 ? -30.983 22.650 -15.611 1.00 93.31 192 MET A C 1
ATOM 1413 O O . MET A 1 192 ? -29.999 22.984 -16.262 1.00 93.31 192 MET A O 1
ATOM 1417 N N . GLY A 1 193 ? -31.233 23.155 -14.392 1.00 91.38 193 GLY A N 1
ATOM 1418 C CA . GLY A 1 193 ? -30.356 24.110 -13.709 1.00 91.38 193 GLY A CA 1
ATOM 1419 C C . GLY A 1 193 ? -31.000 25.452 -13.374 1.00 91.38 193 GLY A C 1
ATOM 1420 O O . GLY A 1 193 ? -32.118 25.503 -12.863 1.00 91.38 193 GLY A O 1
ATOM 1421 N N . SER A 1 194 ? -30.263 26.534 -13.632 1.00 88.88 194 SER A N 1
ATOM 1422 C CA . SER A 1 194 ? -30.702 27.928 -13.472 1.00 88.88 194 SER A CA 1
ATOM 1423 C C . SER A 1 194 ? -31.412 28.461 -14.720 1.00 88.88 194 SER A C 1
ATOM 1425 O O . SER A 1 194 ? -31.149 28.015 -15.833 1.00 88.88 194 SER A O 1
ATOM 1427 N N . GLU A 1 195 ? -32.262 29.469 -14.528 1.00 86.50 195 GLU A N 1
ATOM 1428 C CA . GLU A 1 195 ? -32.890 30.262 -15.599 1.00 86.50 195 GLU A CA 1
ATOM 1429 C C . GLU A 1 195 ? -32.123 31.569 -15.895 1.00 86.50 195 GLU A C 1
ATOM 1431 O O . GLU A 1 195 ? -32.423 32.251 -16.873 1.00 86.50 195 GLU A O 1
ATOM 1436 N N . SER A 1 196 ? -31.120 31.907 -15.072 1.00 80.62 196 SER A N 1
ATOM 1437 C CA . SER A 1 196 ? -30.235 33.070 -15.237 1.00 80.62 196 SER A CA 1
ATOM 1438 C C . SER A 1 196 ? -28.826 32.648 -15.660 1.00 80.62 196 SER A C 1
ATOM 1440 O O . SER A 1 196 ? -28.249 31.737 -15.061 1.00 80.62 196 SER A O 1
ATOM 1442 N N . GLU A 1 197 ? -28.276 33.357 -16.651 1.00 74.81 197 GLU A N 1
ATOM 1443 C CA . GLU A 1 197 ? -26.890 33.246 -17.145 1.00 74.81 197 GLU A CA 1
ATOM 1444 C C . GLU A 1 197 ? -25.897 34.093 -16.315 1.00 74.81 197 GLU A C 1
ATOM 1446 O O . GLU A 1 197 ? -24.690 34.092 -16.575 1.00 74.81 197 GLU A O 1
ATOM 1451 N N . GLU A 1 198 ? -26.380 34.829 -15.303 1.00 61.47 198 GLU A N 1
ATOM 1452 C CA . GLU A 1 198 ? -25.552 35.695 -14.457 1.00 61.47 198 GLU A CA 1
ATOM 1453 C C . GLU A 1 198 ? -24.396 34.924 -13.797 1.00 61.47 198 GLU A C 1
ATOM 1455 O O . GLU A 1 198 ? -24.573 33.886 -13.159 1.00 61.47 198 GLU A O 1
ATOM 1460 N N . GLY A 1 199 ? -23.184 35.464 -13.947 1.00 64.62 199 GLY A N 1
ATOM 1461 C CA . GLY A 1 199 ? -21.954 34.856 -13.438 1.00 64.62 199 GLY A CA 1
ATOM 1462 C C . GLY A 1 199 ? -21.330 33.787 -14.342 1.00 64.62 199 GLY A C 1
ATOM 1463 O O . GLY A 1 199 ? -20.333 33.196 -13.940 1.00 64.62 199 GLY A O 1
ATOM 1464 N N . GLY A 1 200 ? -21.879 33.521 -15.536 1.00 73.69 200 GLY A N 1
ATOM 1465 C CA . GLY A 1 200 ? -21.292 32.615 -16.539 1.00 73.69 200 GLY A CA 1
ATOM 1466 C C . GLY A 1 200 ? -21.393 31.119 -16.215 1.00 73.69 200 GLY A C 1
ATOM 1467 O O . GLY A 1 200 ? -21.185 30.287 -17.089 1.00 73.69 200 GLY A O 1
ATOM 1468 N N . LEU A 1 201 ? -21.785 30.765 -14.987 1.00 80.25 201 LEU A N 1
ATOM 1469 C CA . LEU A 1 201 ? -21.905 29.382 -14.519 1.00 80.25 201 LEU A CA 1
ATOM 1470 C C . LEU A 1 201 ? -22.935 28.557 -15.309 1.00 80.25 201 LEU A C 1
ATOM 1472 O O . LEU A 1 201 ? -22.819 27.337 -15.340 1.00 80.25 201 LEU A O 1
ATOM 1476 N N . TRP A 1 202 ? -23.929 29.191 -15.936 1.00 86.19 202 TRP A N 1
ATOM 1477 C CA . TRP A 1 202 ? -25.039 28.530 -16.634 1.00 86.19 202 TRP A CA 1
ATOM 1478 C C . TRP A 1 202 ? -25.119 28.972 -18.107 1.00 86.19 202 TRP A C 1
ATOM 1480 O O . TRP A 1 202 ? -26.051 29.688 -18.475 1.00 86.19 202 TRP A O 1
ATOM 1490 N N . PRO A 1 203 ? -24.182 28.547 -18.978 1.00 81.31 203 PRO A N 1
ATOM 1491 C CA . PRO A 1 203 ? -24.078 29.015 -20.370 1.00 81.31 203 PRO A CA 1
ATOM 1492 C C . PRO A 1 203 ? -25.245 28.572 -21.270 1.00 81.31 203 PRO A C 1
ATOM 1494 O O . PRO A 1 203 ? -25.292 28.909 -22.453 1.00 81.31 203 PRO A O 1
ATOM 1497 N N . HIS A 1 204 ? -26.161 27.755 -20.745 1.00 82.88 204 HIS A N 1
ATOM 1498 C CA . HIS A 1 204 ? -27.302 27.190 -21.464 1.00 82.88 204 HIS A CA 1
ATOM 1499 C C . HIS A 1 204 ? -28.639 27.470 -20.756 1.00 82.88 204 HIS A C 1
ATOM 1501 O O . HIS A 1 204 ? -29.634 26.799 -21.042 1.00 82.88 204 HIS A O 1
ATOM 1507 N N . ALA A 1 205 ? -28.692 28.457 -19.849 1.00 82.38 205 ALA A N 1
ATOM 1508 C CA . ALA A 1 205 ? -29.908 28.782 -19.099 1.00 82.38 205 ALA A CA 1
ATOM 1509 C C . ALA A 1 205 ? -31.097 29.106 -20.023 1.00 82.38 205 ALA A C 1
ATOM 1511 O O . ALA A 1 205 ? -32.214 28.674 -19.744 1.00 82.38 205 ALA A O 1
ATOM 1512 N N . GLY A 1 206 ? -30.876 29.745 -21.180 1.00 81.19 206 GLY A N 1
ATOM 1513 C CA . GLY A 1 206 ? -31.929 29.973 -22.180 1.00 81.19 206 GLY A CA 1
ATOM 1514 C C . GLY A 1 206 ? -32.683 28.707 -22.640 1.00 81.19 206 GLY A C 1
ATOM 1515 O O . GLY A 1 206 ? -33.871 28.785 -22.955 1.00 81.19 206 GLY A O 1
ATOM 1516 N N . ALA A 1 207 ? -32.064 27.518 -22.606 1.00 82.88 207 ALA A N 1
ATOM 1517 C CA . ALA A 1 207 ? -32.726 26.260 -22.977 1.00 82.88 207 ALA A CA 1
ATOM 1518 C C . ALA A 1 207 ? -33.834 25.838 -21.989 1.00 82.88 207 ALA A C 1
ATOM 1520 O O . ALA A 1 207 ? -34.776 25.142 -22.376 1.00 82.88 207 ALA A O 1
ATOM 1521 N N . THR A 1 208 ? -33.766 26.281 -20.727 1.00 88.31 208 THR A N 1
ATOM 1522 C CA . THR A 1 208 ? -34.786 26.007 -19.693 1.00 88.31 208 THR A CA 1
ATOM 1523 C C . THR A 1 208 ? -36.166 26.544 -20.070 1.00 88.31 208 THR A C 1
ATOM 1525 O O . THR A 1 208 ? -37.181 25.891 -19.814 1.00 88.31 208 THR A O 1
ATOM 1528 N N . GLN A 1 209 ? -36.208 27.675 -20.781 1.00 86.50 209 GLN A N 1
ATOM 1529 C CA . GLN A 1 209 ? -37.436 28.348 -21.207 1.00 86.50 209 GLN A CA 1
ATOM 1530 C C . GLN A 1 209 ? -38.288 27.481 -22.147 1.00 86.50 209 GLN A C 1
ATOM 1532 O O . GLN A 1 209 ? -39.500 27.671 -22.237 1.00 86.50 209 GLN A O 1
ATOM 1537 N N . ALA A 1 210 ? -37.686 26.494 -22.822 1.00 88.62 210 ALA A N 1
ATOM 1538 C CA . ALA A 1 210 ? -38.398 25.583 -23.711 1.00 88.62 210 ALA A CA 1
ATOM 1539 C C . ALA A 1 210 ? -39.242 24.526 -22.971 1.00 88.62 210 ALA A C 1
ATOM 1541 O O . ALA A 1 210 ? -40.177 23.985 -23.560 1.00 88.62 210 ALA A O 1
ATOM 1542 N N . ILE A 1 211 ? -38.972 24.248 -21.690 1.00 94.00 211 ILE A N 1
ATOM 1543 C CA . ILE A 1 211 ? -39.678 23.209 -20.920 1.00 94.00 211 ILE A CA 1
ATOM 1544 C C . ILE A 1 211 ? -41.183 23.492 -20.811 1.00 94.00 211 ILE A C 1
ATOM 1546 O O . ILE A 1 211 ? -41.985 22.577 -21.008 1.00 94.00 211 ILE A O 1
ATOM 1550 N N . GLY A 1 212 ? -41.570 24.748 -20.564 1.00 91.56 212 GLY A N 1
ATOM 1551 C CA . GLY A 1 212 ? -42.976 25.168 -20.502 1.00 91.56 212 GLY A CA 1
ATOM 1552 C C . GLY A 1 212 ? -43.731 24.912 -21.816 1.00 91.56 212 GLY A C 1
ATOM 1553 O O . GLY A 1 212 ? -44.707 24.161 -21.813 1.00 91.56 212 GLY A O 1
ATOM 1554 N N . PRO A 1 213 ? -43.271 25.462 -22.958 1.00 92.62 213 PRO A N 1
ATOM 1555 C CA . PRO A 1 213 ? -43.828 25.189 -24.286 1.00 92.62 213 PRO A CA 1
ATOM 1556 C C . PRO A 1 213 ? -43.846 23.712 -24.702 1.00 92.62 213 PRO A C 1
ATOM 1558 O O . PRO A 1 213 ? -44.735 23.314 -25.450 1.00 92.62 213 PRO A O 1
ATOM 1561 N N . LEU A 1 214 ? -42.897 22.893 -24.229 1.00 92.81 214 LEU A N 1
ATOM 1562 C CA . LEU A 1 214 ? -42.899 21.443 -24.465 1.00 92.81 214 LEU A CA 1
ATOM 1563 C C . LEU A 1 214 ? -43.991 20.705 -23.668 1.00 92.81 214 LEU A C 1
ATOM 1565 O O . LEU A 1 214 ? -44.331 19.582 -24.030 1.00 92.81 214 LEU A O 1
ATOM 1569 N N . GLY A 1 215 ? -44.560 21.331 -22.631 1.00 91.94 215 GLY A N 1
ATOM 1570 C CA . GLY A 1 215 ? -45.615 20.772 -21.782 1.00 91.94 215 GLY A CA 1
ATOM 1571 C C . GLY A 1 215 ? -45.160 20.360 -20.378 1.00 91.94 215 GLY A C 1
ATOM 1572 O O . GLY A 1 215 ? -45.962 19.785 -19.642 1.00 91.94 215 GLY A O 1
ATOM 1573 N N . GLY A 1 216 ? -43.913 20.640 -19.994 1.00 93.88 216 GLY A N 1
ATOM 1574 C CA . GLY A 1 216 ? -43.383 20.412 -18.647 1.00 93.88 216 GLY A CA 1
ATOM 1575 C C . GLY A 1 216 ? -43.397 21.667 -17.767 1.00 93.88 216 GLY A C 1
ATOM 1576 O O . GLY A 1 216 ? -43.875 22.731 -18.154 1.00 93.88 216 GLY A O 1
ATOM 1577 N N . GLN A 1 217 ? -42.836 21.546 -16.567 1.00 96.00 217 GLN A N 1
ATOM 1578 C CA . GLN A 1 217 ? -42.583 22.646 -15.637 1.00 96.00 217 GLN A CA 1
ATOM 1579 C C . GLN A 1 217 ? -41.109 22.620 -15.234 1.00 96.00 217 GLN A C 1
ATOM 1581 O O . GLN A 1 217 ? -40.624 21.599 -14.744 1.00 96.00 217 GLN A O 1
ATOM 1586 N N . HIS A 1 218 ? -40.393 23.721 -15.461 1.00 96.00 218 HIS A N 1
ATOM 1587 C CA . HIS A 1 218 ? -39.004 23.838 -15.029 1.00 96.00 218 HIS A CA 1
ATOM 1588 C C . HIS A 1 218 ? -38.939 24.189 -13.537 1.00 96.00 218 HIS A C 1
ATOM 1590 O O . HIS A 1 218 ? -39.749 24.973 -13.042 1.00 96.00 218 HIS A O 1
ATOM 1596 N N . VAL A 1 219 ? -37.989 23.595 -12.816 1.00 95.56 219 VAL A N 1
ATOM 1597 C CA . VAL A 1 219 ? -37.734 23.886 -11.401 1.00 95.56 219 VAL A CA 1
ATOM 1598 C C . VAL A 1 219 ? -36.236 24.078 -11.196 1.00 95.56 219 VAL A C 1
ATOM 1600 O O . VAL A 1 219 ? -35.447 23.175 -11.476 1.00 95.56 219 VAL A O 1
ATOM 1603 N N . ILE A 1 220 ? -35.842 25.235 -10.664 1.00 92.12 220 ILE A N 1
ATOM 1604 C CA . ILE A 1 220 ? -34.430 25.578 -10.458 1.00 92.12 220 ILE A CA 1
ATOM 1605 C C . ILE A 1 220 ? -33.785 24.674 -9.396 1.00 92.12 220 ILE A C 1
ATOM 1607 O O . ILE A 1 220 ? -34.351 24.458 -8.318 1.00 92.12 220 ILE A O 1
ATOM 1611 N N . ARG A 1 221 ? -32.592 24.153 -9.705 1.00 91.19 221 ARG A N 1
ATOM 1612 C CA . ARG A 1 221 ? -31.748 23.330 -8.818 1.00 91.19 221 ARG A CA 1
ATOM 1613 C C . ARG A 1 221 ? -30.264 23.624 -9.034 1.00 91.19 221 ARG A C 1
ATOM 1615 O O . ARG A 1 221 ? -29.854 23.986 -10.135 1.00 91.19 221 ARG A O 1
ATOM 1622 N N . GLY A 1 222 ? -29.468 23.449 -7.983 1.00 86.00 222 GLY A N 1
ATOM 1623 C CA . GLY A 1 222 ? -28.008 23.520 -8.039 1.00 86.00 222 GLY A CA 1
ATOM 1624 C C . GLY A 1 222 ? -27.374 22.306 -8.731 1.00 86.00 222 GLY A C 1
ATOM 1625 O O . GLY A 1 222 ? -28.003 21.264 -8.898 1.00 86.00 222 GLY A O 1
ATOM 1626 N N . VAL A 1 223 ? -26.096 22.421 -9.105 1.00 86.25 223 VAL A N 1
ATOM 1627 C CA . VAL A 1 223 ? -25.354 21.376 -9.843 1.00 86.25 223 VAL A CA 1
ATOM 1628 C C . VAL A 1 223 ? -25.277 20.022 -9.121 1.00 86.25 223 VAL A C 1
ATOM 1630 O O . VAL A 1 223 ? -25.363 18.980 -9.765 1.00 86.25 223 VAL A O 1
ATOM 1633 N N . THR A 1 224 ? -25.150 20.017 -7.792 1.00 87.94 224 THR A N 1
ATOM 1634 C CA . THR A 1 224 ? -25.096 18.792 -6.971 1.00 87.94 224 THR A CA 1
ATOM 1635 C C . THR A 1 224 ? -26.481 18.245 -6.603 1.00 87.94 224 THR A C 1
ATOM 1637 O O . THR A 1 224 ? -26.585 17.200 -5.957 1.00 87.94 224 THR A O 1
ATOM 1640 N N . GLU A 1 225 ? -27.554 18.932 -6.999 1.00 85.81 225 GLU A N 1
ATOM 1641 C CA . GLU A 1 225 ? -28.929 18.574 -6.670 1.00 85.81 225 GLU A CA 1
ATOM 1642 C C . GLU A 1 225 ? -29.608 17.776 -7.796 1.00 85.81 225 GLU A C 1
ATOM 1644 O O . GLU A 1 225 ? -29.163 17.707 -8.946 1.00 85.81 225 GLU A O 1
ATOM 1649 N N . CYS A 1 226 ? -30.747 17.174 -7.462 1.00 91.50 226 CYS A N 1
ATOM 1650 C CA . CYS A 1 226 ? -31.663 16.600 -8.438 1.00 91.50 226 CYS A CA 1
ATOM 1651 C C . CYS A 1 226 ? -33.111 16.960 -8.080 1.00 91.50 226 CYS A C 1
ATOM 1653 O O . CYS A 1 226 ? -33.414 17.395 -6.964 1.00 91.50 226 CYS A O 1
ATOM 1655 N N . LEU A 1 227 ? -34.008 16.801 -9.046 1.00 93.81 227 LEU A N 1
ATOM 1656 C CA . LEU A 1 227 ? -35.444 16.974 -8.886 1.00 93.81 227 LEU A CA 1
ATOM 1657 C C . LEU A 1 227 ? -36.145 15.637 -9.112 1.00 93.81 227 LEU A C 1
ATOM 1659 O O . LEU A 1 227 ? -35.878 14.967 -10.109 1.00 93.81 227 LEU A O 1
ATOM 1663 N N . VAL A 1 228 ? -37.071 15.296 -8.216 1.00 94.62 228 VAL A N 1
ATOM 1664 C CA . VAL A 1 228 ? -37.939 14.118 -8.315 1.00 94.62 228 VAL A CA 1
ATOM 1665 C C . VAL A 1 228 ? -39.376 14.578 -8.540 1.00 94.62 228 VAL A C 1
ATOM 1667 O O . VAL A 1 228 ? -39.969 15.224 -7.678 1.00 94.62 228 VAL A O 1
ATOM 1670 N N . ASP A 1 229 ? -39.950 14.216 -9.684 1.00 93.31 229 ASP A N 1
ATOM 1671 C CA . ASP A 1 229 ? -41.391 14.248 -9.916 1.00 93.31 229 ASP A CA 1
ATOM 1672 C C . ASP A 1 229 ? -41.968 12.868 -9.588 1.00 93.31 229 ASP A C 1
ATOM 1674 O O . ASP A 1 229 ? -41.958 11.936 -10.400 1.00 93.31 229 ASP A O 1
ATOM 1678 N N . ASP A 1 230 ? -42.489 12.741 -8.371 1.00 87.06 230 ASP A N 1
ATOM 1679 C CA . ASP A 1 230 ? -43.096 11.509 -7.876 1.00 87.06 230 ASP A CA 1
ATOM 1680 C C . ASP A 1 230 ? -44.384 11.112 -8.615 1.00 87.06 230 ASP A C 1
ATOM 1682 O O . ASP A 1 230 ? -44.714 9.923 -8.671 1.00 87.06 230 ASP A O 1
ATOM 1686 N N . ALA A 1 231 ? -45.106 12.080 -9.192 1.00 88.56 231 ALA A N 1
ATOM 1687 C CA . ALA A 1 231 ? -46.362 11.848 -9.901 1.00 88.56 231 ALA A CA 1
ATOM 1688 C C . ALA A 1 231 ? -46.126 11.282 -11.309 1.00 88.56 231 ALA A C 1
ATOM 1690 O O . ALA A 1 231 ? -46.935 10.496 -11.807 1.00 88.56 231 ALA A O 1
ATOM 1691 N N . LYS A 1 232 ? -45.007 11.647 -11.945 1.00 91.44 232 LYS A N 1
ATOM 1692 C CA . LYS A 1 232 ? -44.588 11.137 -13.263 1.00 91.44 232 LYS A CA 1
ATOM 1693 C C . LYS A 1 232 ? -43.470 10.095 -13.199 1.00 91.44 232 LYS A C 1
ATOM 1695 O O . LYS A 1 232 ? -43.155 9.496 -14.226 1.00 91.44 232 LYS A O 1
ATOM 1700 N N . LYS A 1 233 ? -42.893 9.855 -12.017 1.00 93.38 233 LYS A N 1
ATOM 1701 C CA . LYS A 1 233 ? -41.704 9.008 -11.798 1.00 93.38 233 LYS A CA 1
ATOM 1702 C C . LYS A 1 233 ? -40.523 9.425 -12.675 1.00 93.38 233 LYS A C 1
ATOM 1704 O O . LYS A 1 233 ? -39.823 8.590 -13.243 1.00 93.38 233 LYS A O 1
ATOM 1709 N N . VAL A 1 234 ? -40.311 10.736 -12.757 1.00 96.62 234 VAL A N 1
ATOM 1710 C CA . VAL A 1 234 ? -39.201 11.365 -13.478 1.00 96.62 234 VAL A CA 1
ATOM 1711 C C . VAL A 1 234 ? -38.192 11.900 -12.465 1.00 96.62 234 VAL A C 1
ATOM 1713 O O . VAL A 1 234 ? -38.575 12.512 -11.472 1.00 96.62 234 VAL A O 1
ATOM 1716 N N . VAL A 1 235 ? -36.905 11.672 -12.714 1.00 97.31 235 VAL A N 1
ATOM 1717 C CA . VAL A 1 235 ? -35.795 12.208 -11.916 1.00 97.31 235 VAL A CA 1
ATOM 1718 C C . VAL A 1 235 ? -34.845 12.948 -12.848 1.00 97.31 235 VAL A C 1
ATOM 1720 O O . VAL A 1 235 ? -34.482 12.422 -13.898 1.00 97.31 235 VAL A O 1
ATOM 1723 N N . THR A 1 236 ? -34.440 14.164 -12.490 1.00 97.94 236 THR A N 1
ATOM 1724 C CA . THR A 1 236 ? -33.601 15.012 -13.355 1.00 97.94 236 THR A CA 1
ATOM 1725 C C . THR A 1 236 ? -32.497 15.723 -12.582 1.00 97.94 236 THR A C 1
ATOM 1727 O O . THR A 1 236 ? -32.667 16.022 -11.403 1.00 97.94 236 THR A O 1
ATOM 1730 N N . THR A 1 237 ? -31.351 15.971 -13.219 1.00 96.94 237 THR A N 1
ATOM 1731 C CA . THR A 1 237 ? -30.224 16.721 -12.631 1.00 96.94 237 THR A CA 1
ATOM 1732 C C . THR A 1 237 ? -29.546 17.594 -13.697 1.00 96.94 237 THR A C 1
ATOM 1734 O O . THR A 1 237 ? -29.474 17.161 -14.854 1.00 96.94 237 THR A O 1
ATOM 1737 N N . PRO A 1 238 ? -29.040 18.798 -13.354 1.00 94.06 238 PRO A N 1
ATOM 1738 C CA . PRO A 1 238 ? -28.506 19.727 -14.351 1.00 94.06 238 PRO A CA 1
ATOM 1739 C C . PRO A 1 238 ? -27.224 19.252 -15.050 1.00 94.06 238 PRO A C 1
ATOM 1741 O O . PRO A 1 238 ? -27.023 19.573 -16.217 1.00 94.06 238 PRO A O 1
ATOM 1744 N N . ALA A 1 239 ? -26.370 18.480 -14.368 1.00 94.06 239 ALA A N 1
ATOM 1745 C CA . ALA A 1 239 ? -25.091 17.977 -14.889 1.00 94.06 239 ALA A CA 1
ATOM 1746 C C . ALA A 1 239 ? -24.291 19.033 -15.703 1.00 94.06 239 ALA A C 1
ATOM 1748 O O . ALA A 1 239 ? -24.025 20.101 -15.159 1.00 94.06 239 ALA A O 1
ATOM 1749 N N . PHE A 1 240 ? -23.905 18.791 -16.967 1.00 93.38 240 PHE A N 1
ATOM 1750 C CA . PHE A 1 240 ? -23.130 19.769 -17.765 1.00 93.38 240 PHE A CA 1
ATOM 1751 C C . PHE A 1 240 ? -23.936 20.954 -18.344 1.00 93.38 240 PHE A C 1
ATOM 1753 O O . PHE A 1 240 ? -23.409 21.704 -19.162 1.00 93.38 240 PHE A O 1
ATOM 1760 N N . MET A 1 241 ? -25.177 21.203 -17.906 1.00 91.25 241 MET A N 1
ATOM 1761 C CA . MET A 1 241 ? -25.853 22.485 -18.194 1.00 91.25 241 MET A CA 1
ATOM 1762 C C . MET A 1 241 ? -25.185 23.684 -17.482 1.00 91.25 241 MET A C 1
ATOM 1764 O O . MET A 1 241 ? -25.520 24.833 -17.777 1.00 91.25 241 MET A O 1
ATOM 1768 N N . CYS A 1 242 ? -24.238 23.423 -16.569 1.00 87.94 242 CYS A N 1
ATOM 1769 C CA . CYS A 1 242 ? -23.360 24.412 -15.941 1.00 87.94 242 CYS A CA 1
ATOM 1770 C C . CYS A 1 242 ? -21.862 24.133 -16.140 1.00 87.94 242 CYS A C 1
ATOM 1772 O O . CYS A 1 242 ? -21.426 22.979 -16.149 1.00 87.94 242 CYS A O 1
ATOM 1774 N N . GLU A 1 243 ? -21.061 25.201 -16.137 1.00 86.06 243 GLU A N 1
ATOM 1775 C CA . GLU A 1 243 ? -19.592 25.158 -16.075 1.00 86.06 243 GLU A CA 1
ATOM 1776 C C . GLU A 1 243 ? -19.093 24.932 -14.636 1.00 86.06 243 GLU A C 1
ATOM 1778 O O . GLU A 1 243 ? -18.509 25.804 -13.993 1.00 86.06 243 GLU A O 1
ATOM 1783 N N . ALA A 1 244 ? -19.348 23.738 -14.101 1.00 86.94 244 ALA A N 1
ATOM 1784 C CA . ALA A 1 244 ? -18.942 23.353 -12.752 1.00 86.94 244 ALA A CA 1
ATOM 1785 C C . ALA A 1 244 ? -17.746 22.377 -12.744 1.00 86.94 244 ALA A C 1
ATOM 1787 O O . ALA A 1 244 ? -17.544 21.618 -13.697 1.00 86.94 244 ALA A O 1
ATOM 1788 N N . PRO A 1 245 ? -16.964 22.309 -11.647 1.00 87.94 245 PRO A N 1
ATOM 1789 C CA . PRO A 1 245 ? -15.944 21.281 -11.474 1.00 87.94 245 PRO A CA 1
ATOM 1790 C C . PRO A 1 245 ? -16.519 19.862 -11.610 1.00 87.94 245 PRO A C 1
ATOM 1792 O O . PRO A 1 245 ? -17.532 19.535 -10.992 1.00 87.94 245 PRO A O 1
ATOM 1795 N N . LEU A 1 246 ? -15.814 18.984 -12.336 1.00 85.44 246 LEU A N 1
ATOM 1796 C CA . LEU A 1 246 ? -16.258 17.616 -12.668 1.00 85.44 246 LEU A CA 1
ATOM 1797 C C . LEU A 1 246 ? -16.781 16.792 -11.475 1.00 85.44 246 LEU A C 1
ATOM 1799 O O . LEU A 1 246 ? -17.665 15.957 -11.650 1.00 85.44 246 LEU A O 1
ATOM 1803 N N . HIS A 1 247 ? -16.254 17.009 -10.264 1.00 83.12 247 HIS A N 1
ATOM 1804 C CA . HIS A 1 247 ? -16.706 16.294 -9.067 1.00 83.12 247 HIS A CA 1
ATOM 1805 C C . HIS A 1 247 ? -18.136 16.675 -8.644 1.00 83.12 247 HIS A C 1
ATOM 1807 O O . HIS A 1 247 ? -18.875 15.804 -8.203 1.00 83.12 247 HIS A O 1
ATOM 1813 N N . GLN A 1 248 ? -18.557 17.928 -8.839 1.00 83.62 248 GLN A N 1
ATOM 1814 C CA . GLN A 1 248 ? -19.904 18.398 -8.485 1.00 83.62 248 GLN A CA 1
ATOM 1815 C C . GLN A 1 248 ? -20.952 17.839 -9.452 1.00 83.62 248 GLN A C 1
ATOM 1817 O O . GLN A 1 248 ? -22.006 17.364 -9.035 1.00 83.62 248 GLN A O 1
ATOM 1822 N N . ILE A 1 249 ? -20.613 17.800 -10.743 1.00 89.19 249 ILE A N 1
ATOM 1823 C CA . ILE A 1 249 ? -21.417 17.148 -11.786 1.00 89.19 249 ILE A CA 1
ATOM 1824 C C . ILE A 1 249 ? -21.546 15.647 -11.488 1.00 89.19 249 ILE A C 1
ATOM 1826 O O . ILE A 1 249 ? -22.640 15.083 -11.522 1.00 89.19 249 ILE A O 1
ATOM 1830 N N . TYR A 1 250 ? -20.437 15.003 -11.113 1.00 91.25 250 TYR A N 1
ATOM 1831 C CA . TYR A 1 250 ? -20.420 13.606 -10.690 1.00 91.25 250 TYR A CA 1
ATOM 1832 C C . TYR A 1 250 ? -21.268 13.356 -9.425 1.00 91.25 250 TYR A C 1
ATOM 1834 O O . TYR A 1 250 ? -21.902 12.307 -9.311 1.00 91.25 250 TYR A O 1
ATOM 1842 N N . GLU A 1 251 ? -21.318 14.292 -8.475 1.00 82.38 251 GLU A N 1
ATOM 1843 C CA . GLU A 1 251 ? -22.185 14.216 -7.291 1.00 82.38 251 GLU A CA 1
ATOM 1844 C C . GLU A 1 251 ? -23.675 14.368 -7.636 1.00 82.38 251 GLU A C 1
ATOM 1846 O O . GLU A 1 251 ? -24.477 13.567 -7.147 1.00 82.38 251 GLU A O 1
ATOM 1851 N N . GLY A 1 252 ? -24.041 15.308 -8.517 1.00 89.06 252 GLY A N 1
ATOM 1852 C CA . GLY A 1 252 ? -25.419 15.516 -8.989 1.00 89.06 252 GLY A CA 1
ATOM 1853 C C . GLY A 1 252 ? -25.977 14.317 -9.765 1.00 89.06 252 GLY A C 1
ATOM 1854 O O . GLY A 1 252 ? -27.060 13.814 -9.456 1.00 89.06 252 GLY A O 1
ATOM 1855 N N . VAL A 1 253 ? -25.185 13.743 -10.678 1.00 95.25 253 VAL A N 1
ATOM 1856 C CA . VAL A 1 253 ? -25.513 12.463 -11.339 1.00 95.25 253 VAL A CA 1
ATOM 1857 C C . VAL A 1 253 ? -25.640 11.324 -10.315 1.00 95.25 253 VAL A C 1
ATOM 1859 O O . VAL A 1 253 ? -26.534 10.480 -10.413 1.00 95.25 253 VAL A O 1
ATOM 1862 N N . GLY A 1 254 ? -24.810 11.332 -9.269 1.00 88.56 254 GLY A N 1
ATOM 1863 C CA . GLY A 1 254 ? -24.931 10.414 -8.136 1.00 88.56 254 GLY A CA 1
ATOM 1864 C C . GLY A 1 254 ? -26.185 10.622 -7.284 1.00 88.56 254 GLY A C 1
ATOM 1865 O O . GLY A 1 254 ? -26.660 9.666 -6.673 1.00 88.56 254 GLY A O 1
ATOM 1866 N N . ALA A 1 255 ? -26.741 11.834 -7.218 1.00 87.81 255 ALA A N 1
ATOM 1867 C CA . ALA A 1 255 ? -28.044 12.099 -6.610 1.00 87.81 255 ALA A CA 1
ATOM 1868 C C . ALA A 1 255 ? -29.172 11.508 -7.459 1.00 87.81 255 ALA A C 1
ATOM 1870 O O . ALA A 1 255 ? -29.970 10.727 -6.940 1.00 87.81 255 ALA A O 1
ATOM 1871 N N . LEU A 1 256 ? -29.154 11.755 -8.772 1.00 95.06 256 LEU A N 1
ATOM 1872 C CA . LEU A 1 256 ? -30.123 11.184 -9.708 1.00 95.06 256 LEU A CA 1
ATOM 1873 C C . LEU A 1 256 ? -30.184 9.653 -9.623 1.00 95.06 256 LEU A C 1
ATOM 1875 O O . LEU A 1 256 ? -31.272 9.099 -9.491 1.00 95.06 256 LEU A O 1
ATOM 1879 N N . VAL A 1 257 ? -29.045 8.949 -9.641 1.00 93.12 257 VAL A N 1
ATOM 1880 C CA . VAL A 1 257 ? -29.039 7.471 -9.587 1.00 93.12 257 VAL A CA 1
ATOM 1881 C C . VAL A 1 257 ? -29.681 6.934 -8.299 1.00 93.12 257 VAL A C 1
ATOM 1883 O O . VAL A 1 257 ? -30.364 5.910 -8.340 1.00 93.12 257 VAL A O 1
ATOM 1886 N N . ARG A 1 258 ? -29.520 7.632 -7.167 1.00 86.62 258 ARG A N 1
ATOM 1887 C CA . ARG A 1 258 ? -30.118 7.240 -5.878 1.00 86.62 258 ARG A CA 1
ATOM 1888 C C . ARG A 1 258 ? -31.634 7.412 -5.847 1.00 86.62 258 ARG A C 1
ATOM 1890 O O . ARG A 1 258 ? -32.314 6.549 -5.301 1.00 86.62 258 ARG A O 1
ATOM 1897 N N . GLU A 1 259 ? -32.152 8.474 -6.456 1.00 89.19 259 GLU A N 1
ATOM 1898 C CA . GLU A 1 259 ? -33.597 8.722 -6.541 1.00 89.19 259 GLU A CA 1
ATOM 1899 C C . GLU A 1 259 ? -34.278 7.904 -7.656 1.00 89.19 259 GLU A C 1
ATOM 1901 O O . GLU A 1 259 ? -35.457 7.575 -7.551 1.00 89.19 259 GLU A O 1
ATOM 1906 N N . VAL A 1 260 ? -33.542 7.506 -8.704 1.00 88.56 260 VAL A N 1
ATOM 1907 C CA . VAL A 1 260 ? -33.995 6.540 -9.731 1.00 88.56 260 VAL A CA 1
ATOM 1908 C C . VAL A 1 260 ? -34.051 5.110 -9.183 1.00 88.56 260 VAL A C 1
ATOM 1910 O O . VAL A 1 260 ? -34.883 4.306 -9.610 1.00 88.56 260 VAL A O 1
ATOM 1913 N N . LEU A 1 261 ? -33.200 4.789 -8.209 1.00 83.38 261 LEU A N 1
ATOM 1914 C CA . LEU A 1 261 ? -33.203 3.528 -7.470 1.00 83.38 261 LEU A CA 1
ATOM 1915 C C . LEU A 1 261 ? -33.615 3.752 -6.007 1.00 83.38 261 LEU A C 1
ATOM 1917 O O . LEU A 1 261 ? -32.863 3.380 -5.096 1.00 83.38 261 LEU A O 1
ATOM 1921 N N . PRO A 1 262 ? -34.806 4.335 -5.748 1.00 57.88 262 PRO A N 1
ATOM 1922 C CA . PRO A 1 262 ? -35.180 4.738 -4.410 1.00 57.88 262 PRO A CA 1
ATOM 1923 C C . PRO A 1 262 ? -35.262 3.482 -3.552 1.00 57.88 262 PRO A C 1
ATOM 1925 O O . PRO A 1 262 ? -35.995 2.527 -3.844 1.00 57.88 262 PRO A O 1
ATOM 1928 N N . ARG A 1 263 ? -34.461 3.458 -2.488 1.00 49.84 263 ARG A N 1
ATOM 1929 C CA . ARG A 1 263 ? -34.443 2.345 -1.541 1.00 49.84 263 ARG A CA 1
ATOM 1930 C C . ARG A 1 263 ? -35.815 2.298 -0.880 1.00 49.84 263 ARG A C 1
ATOM 1932 O O . ARG A 1 263 ? -36.104 3.129 -0.024 1.00 49.84 263 ARG A O 1
ATOM 1939 N N . GLY A 1 264 ? -36.645 1.336 -1.294 1.00 40.19 264 GLY A N 1
ATOM 1940 C CA . GLY A 1 264 ? -37.974 1.126 -0.721 1.00 40.19 264 GLY A CA 1
ATOM 1941 C C . GLY A 1 264 ? -37.885 1.148 0.801 1.00 40.19 264 GLY A C 1
ATOM 1942 O O . GLY A 1 264 ? -36.971 0.513 1.335 1.00 40.19 264 GLY A O 1
ATOM 1943 N N . ALA A 1 265 ? -38.773 1.935 1.433 1.00 35.94 265 ALA A N 1
ATOM 1944 C CA . ALA A 1 265 ? -38.716 2.378 2.829 1.00 35.94 265 ALA A CA 1
ATOM 1945 C C . ALA A 1 265 ? -38.028 1.338 3.707 1.00 35.94 265 ALA A C 1
ATOM 1947 O O . ALA A 1 265 ? -38.594 0.297 4.040 1.00 35.94 265 ALA A O 1
ATOM 1948 N N . ARG A 1 266 ? -36.740 1.586 3.952 1.00 34.50 266 ARG A N 1
ATOM 1949 C CA . ARG A 1 266 ? -35.809 0.551 4.386 1.00 34.50 266 ARG A CA 1
ATOM 1950 C C . ARG A 1 266 ? -36.250 0.191 5.812 1.00 34.50 266 ARG A C 1
ATOM 1952 O O . ARG A 1 266 ? -36.069 1.046 6.684 1.00 34.50 266 ARG A O 1
ATOM 1959 N N . PRO A 1 267 ? -36.843 -0.999 6.063 1.00 36.03 267 PRO A N 1
ATOM 1960 C CA . PRO A 1 267 ? -37.742 -1.248 7.207 1.00 36.03 267 PRO A CA 1
ATOM 1961 C C . PRO A 1 267 ? -37.038 -1.208 8.565 1.00 36.03 267 PRO A C 1
ATOM 1963 O O . PRO A 1 267 ? -37.658 -1.373 9.607 1.00 36.03 267 PRO A O 1
ATOM 1966 N N . HIS A 1 268 ? -35.734 -0.955 8.535 1.00 40.88 268 HIS A N 1
ATOM 1967 C CA . HIS A 1 268 ? -34.931 -0.666 9.686 1.00 40.88 268 HIS A CA 1
ATOM 1968 C C . HIS A 1 268 ? -35.368 0.599 10.454 1.00 40.88 268 HIS A C 1
ATOM 1970 O O . HIS A 1 268 ? -35.700 0.468 11.626 1.00 40.88 268 HIS A O 1
ATOM 1976 N N . CYS A 1 269 ? -35.375 1.808 9.881 1.00 39.38 269 CYS A N 1
ATOM 1977 C CA . CYS A 1 269 ? -35.311 3.017 10.715 1.00 39.38 269 CYS A CA 1
ATOM 1978 C C . CYS A 1 269 ? -36.668 3.598 11.152 1.00 39.38 269 CYS A C 1
ATOM 1980 O O . CYS A 1 269 ? -37.577 3.762 10.341 1.00 39.38 269 CYS A O 1
ATOM 1982 N N . TYR A 1 270 ? -36.774 3.949 12.439 1.00 38.72 270 TYR A N 1
ATOM 1983 C CA . TYR A 1 270 ? -37.978 4.469 13.100 1.00 38.72 270 TYR A CA 1
ATOM 1984 C C . TYR A 1 270 ? -37.642 5.554 14.142 1.00 38.72 270 TYR A C 1
ATOM 1986 O O . TYR A 1 270 ? -36.480 5.736 14.517 1.00 38.72 270 TYR A O 1
ATOM 1994 N N . ALA A 1 271 ? -38.670 6.257 14.631 1.00 36.84 271 ALA A N 1
ATOM 1995 C CA . ALA A 1 271 ? -38.567 7.238 15.711 1.00 36.84 271 ALA A CA 1
ATOM 1996 C C . ALA A 1 271 ? -39.725 7.099 16.715 1.00 36.84 271 ALA A C 1
ATOM 1998 O O . ALA A 1 271 ? -40.856 6.829 16.308 1.00 36.84 271 ALA A O 1
ATOM 1999 N N . SER A 1 272 ? -39.469 7.318 18.007 1.00 37.91 272 SER A N 1
ATOM 2000 C CA . SER A 1 272 ? -40.494 7.334 19.064 1.00 37.91 272 SER A CA 1
ATOM 2001 C C . SER A 1 272 ? -40.355 8.554 19.980 1.00 37.91 272 SER A C 1
ATOM 2003 O O . SER A 1 272 ? -39.291 9.166 20.070 1.00 37.91 272 SER A O 1
ATOM 2005 N N . LYS A 1 273 ? -41.447 8.933 20.654 1.00 37.59 273 LYS A N 1
ATOM 2006 C CA . LYS A 1 273 ? -41.486 10.023 21.638 1.00 37.59 273 LYS A CA 1
ATOM 2007 C C . LYS A 1 273 ? -42.022 9.515 22.967 1.00 37.59 273 LYS A C 1
ATOM 2009 O O . LYS A 1 273 ? -43.095 8.917 22.991 1.00 37.59 273 LYS A O 1
ATOM 2014 N N . HIS A 1 274 ? -41.343 9.835 24.063 1.00 39.78 274 HIS A N 1
ATOM 2015 C CA . HIS A 1 274 ? -41.793 9.513 25.419 1.00 39.78 274 HIS A CA 1
ATOM 2016 C C . HIS A 1 274 ? -41.447 10.661 26.381 1.00 39.78 274 HIS A C 1
ATOM 2018 O O . HIS A 1 274 ? -40.444 11.349 26.190 1.00 39.78 274 HIS A O 1
ATOM 2024 N N . LEU A 1 275 ? -42.268 10.895 27.411 1.00 35.53 275 LEU A N 1
ATOM 2025 C CA . LEU A 1 275 ? -41.923 11.850 28.471 1.00 35.53 275 LEU A CA 1
ATOM 2026 C C . LEU A 1 275 ? -40.974 11.212 29.489 1.00 35.53 275 LEU A C 1
ATOM 2028 O O . LEU A 1 275 ? -41.199 10.089 29.937 1.00 35.53 275 LEU A O 1
ATOM 2032 N N . VAL A 1 276 ? -39.969 11.977 29.911 1.00 39.38 276 VAL A N 1
ATOM 2033 C CA . VAL A 1 276 ? -39.135 11.683 31.080 1.00 39.38 276 VAL A CA 1
ATOM 2034 C C . VAL A 1 276 ? -39.181 12.910 31.989 1.00 39.38 276 VAL A C 1
ATOM 2036 O O . VAL A 1 276 ? -38.667 13.977 31.652 1.00 39.38 276 VAL A O 1
ATOM 2039 N N . GLY A 1 277 ? -39.867 12.786 33.128 1.00 59.19 277 GLY A N 1
ATOM 2040 C CA . GLY A 1 277 ? -40.228 13.945 33.949 1.00 59.19 277 GLY A CA 1
ATOM 2041 C C . GLY A 1 277 ? -41.147 14.901 33.179 1.00 59.19 277 GLY A C 1
ATOM 2042 O O . GLY A 1 277 ? -42.145 14.475 32.605 1.00 59.19 277 GLY A O 1
ATOM 2043 N N . SER A 1 278 ? -40.802 16.189 33.151 1.00 36.44 278 SER A N 1
ATOM 2044 C CA . SER A 1 278 ? -41.525 17.231 32.405 1.00 36.44 278 SER A CA 1
ATOM 2045 C C . SER A 1 278 ? -41.013 17.458 30.973 1.00 36.44 278 SER A C 1
ATOM 2047 O O . SER A 1 278 ? -41.535 18.330 30.279 1.00 36.44 278 SER A O 1
ATOM 2049 N N . GLN A 1 279 ? -40.007 16.706 30.509 1.00 28.88 279 GLN A N 1
ATOM 2050 C CA . GLN A 1 279 ? -39.427 16.868 29.172 1.00 28.88 279 GLN A CA 1
ATOM 2051 C C . GLN A 1 279 ? -39.857 15.745 28.221 1.00 28.88 279 GLN A C 1
ATOM 2053 O O . GLN A 1 279 ? -39.846 14.565 28.571 1.00 28.88 279 GLN A O 1
ATOM 2058 N N . ILE A 1 280 ? -40.210 16.123 26.990 1.00 35.19 280 ILE A N 1
ATOM 2059 C CA . ILE A 1 280 ? -40.480 15.187 25.894 1.00 35.19 280 ILE A CA 1
ATOM 2060 C C . ILE A 1 280 ? -39.143 14.802 25.260 1.00 35.19 280 ILE A C 1
ATOM 2062 O O . ILE A 1 280 ? -38.452 15.651 24.697 1.00 35.19 280 ILE A O 1
ATOM 2066 N N . VAL A 1 281 ? -38.798 13.519 25.321 1.00 36.47 281 VAL A N 1
ATOM 2067 C CA . VAL A 1 281 ? -37.590 12.952 24.716 1.00 36.47 281 VAL A CA 1
ATOM 2068 C C . VAL A 1 281 ? -37.976 12.214 23.435 1.00 36.47 281 VAL A C 1
ATOM 2070 O O . VAL A 1 281 ? -38.938 11.443 23.414 1.00 36.47 281 VAL A O 1
ATOM 2073 N N . VAL A 1 282 ? -37.226 12.452 22.357 1.00 35.88 282 VAL A N 1
ATOM 2074 C CA . VAL A 1 282 ? -37.419 11.803 21.050 1.00 35.88 282 VAL A CA 1
ATOM 2075 C C . VAL A 1 282 ? -36.237 10.874 20.776 1.00 35.88 282 VAL A C 1
ATOM 2077 O O . VAL A 1 282 ? -35.089 11.312 20.837 1.00 35.88 282 VAL A O 1
ATOM 2080 N N . GLN A 1 283 ? -36.507 9.606 20.474 1.00 38.50 283 GLN A N 1
ATOM 2081 C CA . GLN A 1 283 ? -35.507 8.599 20.110 1.00 38.50 283 GLN A CA 1
ATOM 2082 C C . GLN A 1 283 ? -35.632 8.205 18.634 1.00 38.50 283 GLN A C 1
ATOM 2084 O O . GLN A 1 283 ? -36.718 8.255 18.062 1.00 38.50 283 GLN A O 1
ATOM 2089 N N . TYR A 1 284 ? -34.514 7.779 18.041 1.00 39.47 284 TYR A N 1
ATOM 2090 C CA . TYR A 1 284 ? -34.394 7.312 16.656 1.00 39.47 284 TYR A CA 1
ATOM 2091 C C . TYR A 1 284 ? -33.545 6.025 16.642 1.00 39.47 284 TYR A C 1
ATOM 2093 O O . TYR A 1 284 ? -32.589 5.929 17.412 1.00 39.47 284 TYR A O 1
ATOM 2101 N N . GLY A 1 285 ? -33.860 5.042 15.794 1.00 42.31 285 GLY A N 1
ATOM 2102 C CA . GLY A 1 285 ? -33.148 3.750 15.735 1.00 42.31 285 GLY A CA 1
ATOM 2103 C C . GLY A 1 285 ? -33.409 2.977 14.439 1.00 42.31 285 GLY A C 1
ATOM 2104 O O . GLY A 1 285 ? -34.185 3.461 13.621 1.00 42.31 285 GLY A O 1
ATOM 2105 N N . CYS A 1 286 ? -32.772 1.808 14.241 1.00 40.69 286 CYS A N 1
ATOM 2106 C CA . CYS A 1 286 ? -32.889 0.988 13.019 1.00 40.69 286 CYS A CA 1
ATOM 2107 C C . CYS A 1 286 ? -32.903 -0.551 13.298 1.00 40.69 286 CYS A C 1
ATOM 2109 O O . CYS A 1 286 ? -32.028 -1.024 14.017 1.00 40.69 286 CYS A O 1
ATOM 2111 N N . LEU A 1 287 ? -33.851 -1.336 12.741 1.00 37.50 287 LEU A N 1
ATOM 2112 C CA . LEU A 1 287 ? -33.918 -2.823 12.816 1.00 37.50 287 LEU A CA 1
ATOM 2113 C C . LEU A 1 287 ? -32.917 -3.561 11.892 1.00 37.50 287 LEU A C 1
ATOM 2115 O O . LEU A 1 287 ? -32.511 -3.055 10.848 1.00 37.50 287 LEU A O 1
ATOM 2119 N N . ALA A 1 288 ? -32.586 -4.814 12.219 1.00 36.66 288 ALA A N 1
ATOM 2120 C CA . ALA A 1 288 ? -31.935 -5.732 11.280 1.00 36.66 288 ALA A CA 1
ATOM 2121 C C . ALA A 1 288 ? -32.944 -6.324 10.272 1.00 36.66 288 ALA A C 1
ATOM 2123 O O . ALA A 1 288 ? -34.157 -6.242 10.453 1.00 36.66 288 ALA A O 1
ATOM 2124 N N . LYS A 1 289 ? -32.441 -6.891 9.169 1.00 35.12 289 LYS A N 1
ATOM 2125 C CA . LYS A 1 289 ? -33.258 -7.232 7.990 1.00 35.12 289 LYS A CA 1
ATOM 2126 C C . LYS A 1 289 ? -34.188 -8.442 8.183 1.00 35.12 289 LYS A C 1
ATOM 2128 O O . LYS A 1 289 ? -35.187 -8.526 7.477 1.00 35.12 289 LYS A O 1
ATOM 2133 N N . ASP A 1 290 ? -33.867 -9.316 9.138 1.00 35.75 290 ASP A N 1
ATOM 2134 C CA . ASP A 1 290 ? -34.494 -10.634 9.319 1.00 35.75 290 ASP A CA 1
ATOM 2135 C C . ASP A 1 290 ? -34.870 -10.943 10.790 1.00 35.75 290 ASP A C 1
ATOM 2137 O O . ASP A 1 290 ? -35.154 -12.090 11.132 1.00 35.75 290 ASP A O 1
ATOM 2141 N N . SER A 1 291 ? -34.899 -9.941 11.683 1.00 35.56 291 SER A N 1
ATOM 2142 C CA . SER A 1 291 ? -35.272 -10.130 13.094 1.00 35.56 291 SER A CA 1
ATOM 2143 C C . SER A 1 291 ? -36.294 -9.102 13.593 1.00 35.56 291 SER A C 1
ATOM 2145 O O . SER A 1 291 ? -36.168 -7.898 13.384 1.00 35.56 291 SER A O 1
ATOM 2147 N N . ASN A 1 292 ? -37.275 -9.573 14.371 1.00 32.31 292 ASN A N 1
ATOM 2148 C CA . ASN A 1 292 ? -38.186 -8.722 15.155 1.00 32.31 292 ASN A CA 1
ATOM 2149 C C . ASN A 1 292 ? -37.512 -8.171 16.435 1.00 32.31 292 ASN A C 1
ATOM 2151 O O . ASN A 1 292 ? -38.191 -7.856 17.411 1.00 32.31 292 ASN A O 1
ATOM 2155 N N . VAL A 1 293 ? -36.175 -8.114 16.470 1.00 30.62 293 VAL A N 1
ATOM 2156 C CA . VAL A 1 293 ? -35.373 -7.816 17.663 1.00 30.62 293 VAL A CA 1
ATOM 2157 C C . VAL A 1 293 ? -34.342 -6.747 17.318 1.00 30.62 293 VAL A C 1
ATOM 2159 O O . VAL A 1 293 ? -33.548 -6.896 16.392 1.00 30.62 293 VAL A O 1
ATOM 2162 N N . LEU A 1 294 ? -34.359 -5.657 18.082 1.00 32.94 294 LEU A N 1
ATOM 2163 C CA . LEU A 1 294 ? -33.418 -4.549 17.949 1.00 32.94 294 LEU A CA 1
ATOM 2164 C C . LEU A 1 294 ? -32.054 -4.963 18.508 1.00 32.94 294 LEU A C 1
ATOM 2166 O O . LEU A 1 294 ? -31.928 -5.205 19.707 1.00 32.94 294 LEU A O 1
ATOM 2170 N N . GLN A 1 295 ? -31.034 -5.009 17.653 1.00 33.94 295 GLN A N 1
ATOM 2171 C CA . GLN A 1 295 ? -29.677 -5.391 18.034 1.00 33.94 295 GLN A CA 1
ATOM 2172 C C . GLN A 1 295 ? -28.682 -4.356 17.499 1.00 33.94 295 GLN A C 1
ATOM 2174 O O . GLN A 1 295 ? -28.646 -4.075 16.300 1.00 33.94 295 GLN A O 1
ATOM 2179 N N . CYS A 1 296 ? -27.875 -3.769 18.387 1.00 33.16 296 CYS A N 1
ATOM 2180 C CA . CYS A 1 296 ? -26.777 -2.899 17.978 1.00 33.16 296 CYS A CA 1
ATOM 2181 C C . CYS A 1 296 ? -25.686 -3.737 17.306 1.00 33.16 296 CYS A C 1
ATOM 2183 O O . CYS A 1 296 ? -25.103 -4.620 17.936 1.00 33.16 296 CYS A O 1
ATOM 2185 N N . ILE A 1 297 ? -25.350 -3.415 16.056 1.00 30.77 297 ILE A N 1
ATOM 2186 C CA . ILE A 1 297 ? -24.126 -3.918 15.424 1.00 30.77 297 ILE A CA 1
ATOM 2187 C C . ILE A 1 297 ? -22.948 -3.228 16.125 1.00 30.77 297 ILE A C 1
ATOM 2189 O O . ILE A 1 297 ? -22.614 -2.091 15.802 1.00 30.77 297 ILE A O 1
ATOM 2193 N N . GLY A 1 298 ? -22.370 -3.889 17.131 1.00 34.50 298 GLY A N 1
ATOM 2194 C CA . GLY A 1 298 ? -21.240 -3.357 17.902 1.00 34.50 298 GLY A CA 1
ATOM 2195 C C . GLY A 1 298 ? -21.051 -3.938 19.308 1.00 34.50 298 GLY A C 1
ATOM 2196 O O . GLY A 1 298 ? -19.937 -3.880 19.819 1.00 34.50 298 GLY A O 1
ATOM 2197 N N . THR A 1 299 ? -22.080 -4.533 19.926 1.00 30.05 299 THR A N 1
ATOM 2198 C CA . THR A 1 299 ? -21.973 -5.145 21.267 1.00 30.05 299 THR A CA 1
ATOM 2199 C C . THR A 1 299 ? -22.449 -6.596 21.278 1.00 30.05 299 THR A C 1
ATOM 2201 O O . THR A 1 299 ? -23.615 -6.900 21.514 1.00 30.05 299 THR A O 1
ATOM 2204 N N . SER A 1 300 ? -21.511 -7.528 21.092 1.00 32.84 300 SER A N 1
ATOM 2205 C CA . SER A 1 300 ? -21.742 -8.979 21.203 1.00 32.84 300 SER A CA 1
ATOM 2206 C C . SER A 1 300 ? -21.816 -9.468 22.667 1.00 32.84 300 SER A C 1
ATOM 2208 O O . SER A 1 300 ? -21.199 -10.477 23.020 1.00 32.84 300 SER A O 1
ATOM 2210 N N . ALA A 1 301 ? -22.538 -8.723 23.514 1.00 31.84 301 ALA A N 1
ATOM 2211 C CA . ALA A 1 301 ? -23.050 -9.135 24.822 1.00 31.84 301 ALA A CA 1
ATOM 2212 C C . ALA A 1 301 ? -24.103 -8.140 25.344 1.00 31.84 301 ALA A C 1
ATOM 2214 O O . ALA A 1 301 ? -23.861 -6.935 25.386 1.00 31.84 301 ALA A O 1
ATOM 2215 N N . GLY A 1 302 ? -25.231 -8.673 25.826 1.00 29.06 302 GLY A N 1
ATOM 2216 C CA . GLY A 1 302 ? -26.203 -7.944 26.644 1.00 29.06 302 GLY A CA 1
ATOM 2217 C C . GLY A 1 302 ? -27.443 -7.429 25.907 1.00 29.06 302 GLY A C 1
ATOM 2218 O O . GLY A 1 302 ? -27.381 -6.522 25.080 1.00 29.06 302 GLY A O 1
ATOM 2219 N N . VAL A 1 303 ? -28.611 -7.935 26.312 1.00 28.95 303 VAL A N 1
ATOM 2220 C CA . VAL A 1 303 ? -29.890 -7.244 26.098 1.00 28.95 303 VAL A CA 1
ATOM 2221 C C . VAL A 1 303 ? -29.874 -5.969 26.946 1.00 28.95 303 VAL A C 1
ATOM 2223 O O . VAL A 1 303 ? -29.910 -6.034 28.174 1.00 28.95 303 VAL A O 1
ATOM 2226 N N . HIS A 1 304 ? -29.813 -4.797 26.313 1.00 31.48 304 HIS A N 1
ATOM 2227 C CA . HIS A 1 304 ? -29.883 -3.531 27.040 1.00 31.48 304 HIS A CA 1
ATOM 2228 C C . HIS A 1 304 ? -31.311 -3.265 27.540 1.00 31.48 304 HIS A C 1
ATOM 2230 O O . HIS A 1 304 ? -32.245 -3.157 26.749 1.00 31.48 304 HIS A O 1
ATOM 2236 N N . SER A 1 305 ? -31.469 -3.047 28.848 1.00 30.39 305 SER A N 1
ATOM 2237 C CA . SER A 1 305 ? -32.731 -2.597 29.462 1.00 30.39 305 SER A CA 1
ATOM 2238 C C . SER A 1 305 ? -33.111 -1.149 29.110 1.00 30.39 305 SER A C 1
ATOM 2240 O O . SER A 1 305 ? -34.225 -0.714 29.386 1.00 30.39 305 SER A O 1
ATOM 2242 N N . THR A 1 306 ? -32.195 -0.390 28.498 1.00 28.91 306 THR A N 1
ATOM 2243 C CA . THR A 1 306 ? -32.413 0.973 27.989 1.00 28.91 306 THR A CA 1
ATOM 2244 C C . THR A 1 306 ? -31.750 1.135 26.614 1.00 28.91 306 THR A C 1
ATOM 2246 O O . THR A 1 306 ? -30.521 1.077 26.531 1.00 28.91 306 THR A O 1
ATOM 2249 N N . PRO A 1 307 ? -32.513 1.355 25.524 1.00 34.06 307 PRO A N 1
ATOM 2250 C CA . PRO A 1 307 ? -31.942 1.515 24.188 1.00 34.06 307 PRO A CA 1
ATOM 2251 C C . PRO A 1 307 ? -31.077 2.776 24.065 1.00 34.06 307 PRO A C 1
ATOM 2253 O O . PRO A 1 307 ? -31.507 3.874 24.430 1.00 34.06 307 PRO A O 1
ATOM 2256 N N . ARG A 1 308 ? -29.880 2.635 23.484 1.00 29.00 308 ARG A N 1
ATOM 2257 C CA . ARG A 1 308 ? -29.021 3.750 23.054 1.00 29.00 308 ARG A CA 1
ATOM 2258 C C . ARG A 1 308 ? -28.825 3.684 21.542 1.00 29.00 308 ARG A C 1
ATOM 2260 O O . ARG A 1 308 ? -28.571 2.616 20.998 1.00 29.00 308 ARG A O 1
ATOM 2267 N N . ALA A 1 309 ? -28.968 4.825 20.874 1.00 28.94 309 ALA A N 1
ATOM 2268 C CA . ALA A 1 309 ? -28.903 4.909 19.421 1.00 28.94 309 ALA A CA 1
ATOM 2269 C C . ALA A 1 309 ? -27.454 4.926 18.911 1.00 28.94 309 ALA A C 1
ATOM 2271 O O . ALA A 1 309 ? -26.633 5.700 19.402 1.00 28.94 309 ALA A O 1
ATOM 2272 N N . LEU A 1 310 ? -27.181 4.142 17.867 1.00 29.97 310 LEU A N 1
ATOM 2273 C CA . LEU A 1 310 ? -26.007 4.276 17.007 1.00 29.97 310 LEU A CA 1
ATOM 2274 C C . LEU A 1 310 ? -26.478 4.398 15.555 1.00 29.97 310 LEU A C 1
ATOM 2276 O O . LEU A 1 310 ? -27.328 3.637 15.091 1.00 29.97 310 LEU A O 1
ATOM 2280 N N . GLN A 1 311 ? -25.984 5.423 14.863 1.00 33.47 311 GLN A N 1
ATOM 2281 C CA . GLN A 1 311 ? -26.502 5.847 13.565 1.00 33.47 311 GLN A CA 1
ATOM 2282 C C . GLN A 1 311 ? -25.902 5.004 12.432 1.00 33.47 311 GLN A C 1
ATOM 2284 O O . GLN A 1 311 ? -24.686 4.927 12.273 1.00 33.47 311 GLN A O 1
ATOM 2289 N N . CYS A 1 312 ? -26.772 4.377 11.642 1.00 33.25 312 CYS A N 1
ATOM 2290 C CA . CYS A 1 312 ? -26.385 3.407 10.624 1.00 33.25 312 CYS A CA 1
ATOM 2291 C C . CYS A 1 312 ? -26.034 4.028 9.259 1.00 33.25 312 CYS A C 1
ATOM 2293 O O . CYS A 1 312 ? -26.591 5.049 8.862 1.00 33.25 312 CYS A O 1
ATOM 2295 N N . CYS A 1 313 ? -25.252 3.252 8.496 1.00 30.67 313 CYS A N 1
ATOM 2296 C CA . CYS A 1 313 ? -25.479 2.946 7.077 1.00 30.67 313 CYS A CA 1
ATOM 2297 C C . CYS A 1 313 ? -24.697 3.738 6.004 1.00 30.67 313 CYS A C 1
ATOM 2299 O O . CYS A 1 313 ? -25.193 4.696 5.420 1.00 30.67 313 CYS A O 1
ATOM 2301 N N . ASN A 1 314 ? -23.591 3.113 5.578 1.00 35.00 314 ASN A N 1
ATOM 2302 C CA . ASN A 1 314 ? -22.782 3.362 4.376 1.00 35.00 314 ASN A CA 1
ATOM 2303 C C . ASN A 1 314 ? -21.920 4.640 4.376 1.00 35.00 314 ASN A C 1
ATOM 2305 O O . ASN A 1 314 ? -22.377 5.737 4.685 1.00 35.00 314 ASN A O 1
ATOM 2309 N N . SER A 1 315 ? -20.657 4.485 3.979 1.00 34.31 315 SER A N 1
ATOM 2310 C CA . SER A 1 315 ? -19.536 5.415 4.194 1.00 34.31 315 SER A CA 1
ATOM 2311 C C . SER A 1 315 ? -19.541 6.689 3.331 1.00 34.31 315 SER A C 1
ATOM 2313 O O . SER A 1 315 ? -18.499 7.314 3.155 1.00 34.31 315 SER A O 1
ATOM 2315 N N . SER A 1 316 ? -20.689 7.098 2.781 1.00 36.75 316 SER A N 1
ATOM 2316 C CA . SER A 1 316 ? -20.733 8.175 1.783 1.00 36.75 316 SER A CA 1
ATOM 2317 C C . SER A 1 316 ? -22.019 9.010 1.713 1.00 36.75 316 SER A C 1
ATOM 2319 O O . SER A 1 316 ? -22.126 9.812 0.789 1.00 36.75 316 SER A O 1
ATOM 2321 N N . ASN A 1 317 ? -23.029 8.833 2.586 1.00 41.50 317 ASN A N 1
ATOM 2322 C CA . ASN A 1 317 ? -24.303 9.553 2.389 1.00 41.50 317 ASN A CA 1
ATOM 2323 C C . ASN A 1 317 ? -25.178 9.755 3.649 1.00 41.50 317 ASN A C 1
ATOM 2325 O O . ASN A 1 317 ? -26.076 8.963 3.933 1.00 41.50 317 ASN A O 1
ATOM 2329 N N . LEU A 1 318 ? -24.917 10.836 4.391 1.00 45.09 318 LEU A N 1
ATOM 2330 C CA . LEU A 1 318 ? -25.548 11.238 5.662 1.00 45.09 318 LEU A CA 1
ATOM 2331 C C . LEU A 1 318 ? -27.084 11.447 5.562 1.00 45.09 318 LEU A C 1
ATOM 2333 O O . LEU A 1 318 ? -27.573 12.568 5.450 1.00 45.09 318 LEU A O 1
ATOM 2337 N N . CYS A 1 319 ? -27.872 10.373 5.639 1.00 40.56 319 CYS A N 1
ATOM 2338 C CA . CYS A 1 319 ? -29.287 10.351 5.234 1.00 40.56 319 CYS A CA 1
ATOM 2339 C C . CYS A 1 319 ? -30.333 10.873 6.250 1.00 40.56 319 CYS A C 1
ATOM 2341 O O . CYS A 1 319 ? -31.525 10.630 6.075 1.00 40.56 319 CYS A O 1
ATOM 2343 N N . ASN A 1 320 ? -29.937 11.593 7.305 1.00 41.62 320 ASN A N 1
ATOM 2344 C CA . ASN A 1 320 ? -30.828 11.917 8.435 1.00 41.62 320 ASN A CA 1
ATOM 2345 C C . ASN A 1 320 ? -31.654 13.217 8.297 1.00 41.62 320 ASN A C 1
ATOM 2347 O O . ASN A 1 320 ? -32.307 13.616 9.259 1.00 41.62 320 ASN A O 1
ATOM 2351 N N . LEU A 1 321 ? -31.633 13.897 7.146 1.00 34.75 321 LEU A N 1
ATOM 2352 C CA . LEU A 1 321 ? -32.207 15.247 7.018 1.00 34.75 321 LEU A CA 1
ATOM 2353 C C . LEU A 1 321 ? -33.729 15.310 6.773 1.00 34.75 321 LEU A C 1
ATOM 2355 O O . LEU A 1 321 ? -34.334 16.316 7.139 1.00 34.75 321 LEU A O 1
ATOM 2359 N N . TYR A 1 322 ? -34.369 14.274 6.210 1.00 35.19 322 TYR A N 1
ATOM 2360 C CA . TYR A 1 322 ? -35.775 14.359 5.768 1.00 35.19 322 TYR A CA 1
ATOM 2361 C C . TYR A 1 322 ? -36.572 13.053 5.966 1.00 35.19 322 TYR A C 1
ATOM 2363 O O . TYR A 1 322 ? -36.625 12.214 5.071 1.00 35.19 322 TYR A O 1
ATOM 2371 N N . PHE A 1 323 ? -37.256 12.892 7.109 1.00 35.34 323 PHE A N 1
ATOM 2372 C CA . PHE A 1 323 ? -38.200 11.781 7.332 1.00 35.34 323 PHE A CA 1
ATOM 2373 C C . PHE A 1 323 ? -39.606 12.243 7.758 1.00 35.34 323 PHE A C 1
ATOM 2375 O O . PHE A 1 323 ? -39.781 13.064 8.659 1.00 35.34 323 PHE A O 1
ATOM 2382 N N . ASN A 1 324 ? -40.609 11.657 7.100 1.00 28.02 324 ASN A N 1
ATOM 2383 C CA . ASN A 1 324 ? -42.057 11.812 7.277 1.00 28.02 324 ASN A CA 1
ATOM 2384 C C . ASN A 1 324 ? -42.681 10.457 6.847 1.00 28.02 324 ASN A C 1
ATOM 2386 O O . ASN A 1 324 ? -42.156 9.884 5.889 1.00 28.02 324 ASN A O 1
ATOM 2390 N N . PRO A 1 325 ? -43.739 9.897 7.477 1.00 33.88 325 PRO A N 1
ATOM 2391 C CA . PRO A 1 325 ? -44.688 10.488 8.428 1.00 33.88 325 PRO A CA 1
ATOM 2392 C C . PRO A 1 325 ? -44.318 10.362 9.919 1.00 33.88 325 PRO A C 1
ATOM 2394 O O . PRO A 1 325 ? -43.445 9.591 10.308 1.00 33.88 325 PRO A O 1
ATOM 2397 N N . ARG A 1 326 ? -45.041 11.109 10.767 1.00 33.50 326 ARG A N 1
ATOM 2398 C CA . ARG A 1 326 ? -45.039 10.991 12.239 1.00 33.50 326 ARG A CA 1
ATOM 2399 C C . ARG A 1 326 ? -46.282 10.224 12.713 1.00 33.50 326 ARG A C 1
ATOM 2401 O O . ARG A 1 326 ? -47.356 10.413 12.147 1.00 33.50 326 ARG A O 1
ATOM 2408 N N . LEU A 1 327 ? -46.153 9.406 13.760 1.00 31.84 327 LEU A N 1
ATOM 2409 C CA . LEU A 1 327 ? -47.296 8.770 14.439 1.00 31.84 327 LEU A CA 1
ATOM 2410 C C . LEU A 1 327 ? -48.008 9.761 15.392 1.00 31.84 327 LEU A C 1
ATOM 2412 O O . LEU A 1 327 ? -47.357 10.702 15.855 1.00 31.84 327 LEU A O 1
ATOM 2416 N N . PRO A 1 328 ? -49.317 9.587 15.680 1.00 32.00 328 PRO A N 1
ATOM 2417 C CA . PRO A 1 328 ? -50.088 10.537 16.482 1.00 32.00 328 PRO A CA 1
ATOM 2418 C C . PRO A 1 328 ? -49.789 10.424 17.984 1.00 32.00 328 PRO A C 1
ATOM 2420 O O . PRO A 1 328 ? -49.627 9.327 18.516 1.00 32.00 328 PRO A O 1
ATOM 2423 N N . ASP A 1 329 ? -49.756 11.567 18.672 1.00 30.06 329 ASP A N 1
ATOM 2424 C CA . ASP A 1 329 ? -49.488 11.659 20.111 1.00 30.06 329 ASP A CA 1
ATOM 2425 C C . ASP A 1 329 ? -50.752 11.312 20.945 1.00 30.06 329 ASP A C 1
ATOM 2427 O O . ASP A 1 329 ? -51.803 11.921 20.745 1.00 30.06 329 ASP A O 1
ATOM 2431 N N . GLY A 1 330 ? -50.641 10.402 21.931 1.00 38.53 330 GLY A N 1
ATOM 2432 C CA . GLY A 1 330 ? -51.586 10.326 23.065 1.00 38.53 330 GLY A CA 1
ATOM 2433 C C . GLY A 1 330 ? -52.075 8.940 23.522 1.00 38.53 330 GLY A C 1
ATOM 2434 O O . GLY A 1 330 ? -53.135 8.491 23.099 1.00 38.53 330 GLY A O 1
ATOM 2435 N N . LEU A 1 331 ? -51.393 8.339 24.507 1.00 28.55 331 LEU A N 1
ATOM 2436 C CA . LEU A 1 331 ? -51.993 7.422 25.494 1.00 28.55 331 LEU A CA 1
ATOM 2437 C C . LEU A 1 331 ? -51.362 7.680 26.876 1.00 28.55 331 LEU A C 1
ATOM 2439 O O . LEU A 1 331 ? -50.139 7.689 27.014 1.00 28.55 331 LEU A O 1
ATOM 2443 N N . SER A 1 332 ? -52.202 7.927 27.883 1.00 29.23 332 SER A N 1
ATOM 2444 C CA . SER A 1 332 ? -51.803 8.317 29.248 1.00 29.23 332 SER A CA 1
ATOM 2445 C C . SER A 1 332 ? -51.409 7.113 30.128 1.00 29.23 332 SER A C 1
ATOM 2447 O O . SER A 1 332 ? -51.899 6.008 29.891 1.00 29.23 332 SER A O 1
ATOM 2449 N N . PRO A 1 333 ? -50.570 7.293 31.170 1.00 28.78 333 PRO A N 1
ATOM 2450 C CA . PRO A 1 333 ? -50.117 6.194 32.025 1.00 28.78 333 PRO A CA 1
ATOM 2451 C C . PRO A 1 333 ? -51.144 5.789 33.099 1.00 28.78 333 PRO A C 1
ATOM 2453 O O . PRO A 1 333 ? -51.801 6.640 33.698 1.00 28.78 333 PRO A O 1
ATOM 2456 N N . LEU A 1 334 ? -51.210 4.487 33.401 1.00 27.77 334 LEU A N 1
ATOM 2457 C CA . LEU A 1 334 ? -51.850 3.940 34.609 1.00 27.77 334 LEU A CA 1
ATOM 2458 C C . LEU A 1 334 ? -50.817 3.796 35.753 1.00 27.77 334 LEU A C 1
ATOM 2460 O O . LEU A 1 334 ? -49.627 3.625 35.474 1.00 27.77 334 LEU A O 1
ATOM 2464 N N . PRO A 1 335 ? -51.233 3.901 37.032 1.00 31.09 335 PRO A N 1
ATOM 2465 C CA . PRO A 1 335 ? -50.321 4.060 38.167 1.00 31.09 335 PRO A CA 1
ATOM 2466 C C . PRO A 1 335 ? -49.717 2.746 38.692 1.00 31.09 335 PRO A C 1
ATOM 2468 O O . PRO A 1 335 ? -50.185 1.647 38.406 1.00 31.09 335 PRO A O 1
ATOM 2471 N N . SER A 1 336 ? -48.659 2.886 39.493 1.00 33.47 336 SER A N 1
ATOM 2472 C CA . SER A 1 336 ? -47.816 1.804 40.007 1.00 33.47 336 SER A CA 1
ATOM 2473 C C . SER A 1 336 ? -48.324 1.152 41.302 1.00 33.47 336 SER A C 1
ATOM 2475 O O . SER A 1 336 ? -48.908 1.803 42.168 1.00 33.47 336 SER A O 1
ATOM 2477 N N . SER A 1 337 ? -47.985 -0.128 41.494 1.00 28.45 337 SER A N 1
ATOM 2478 C CA . SER A 1 337 ? -48.080 -0.832 42.782 1.00 28.45 337 SER A CA 1
ATOM 2479 C C . SER A 1 337 ? -46.802 -1.632 43.066 1.00 28.45 337 SER A C 1
ATOM 2481 O O . SER A 1 337 ? -46.256 -2.277 42.173 1.00 28.45 337 SER A O 1
ATOM 2483 N N . LYS A 1 338 ? -46.317 -1.571 44.312 1.00 29.11 338 LYS A N 1
ATOM 2484 C CA . LYS A 1 338 ? -45.079 -2.225 44.786 1.00 29.11 338 LYS A CA 1
ATOM 2485 C C . LYS A 1 338 ? -45.192 -3.763 44.838 1.00 29.11 338 LYS A C 1
ATOM 2487 O O . LYS A 1 338 ? -46.300 -4.268 45.012 1.00 29.11 338 LYS A O 1
ATOM 2492 N N . PRO A 1 339 ? -44.066 -4.502 44.787 1.00 29.53 339 PRO A N 1
ATOM 2493 C CA . PRO A 1 339 ? -44.047 -5.944 45.028 1.00 29.53 339 PRO A CA 1
ATOM 2494 C C . PRO A 1 339 ? -44.090 -6.276 46.536 1.00 29.53 339 PRO A C 1
ATOM 2496 O O . PRO A 1 339 ? -43.459 -5.565 47.325 1.00 29.53 339 PRO A O 1
ATOM 2499 N N . PRO A 1 340 ? -44.766 -7.363 46.951 1.00 27.52 340 PRO A N 1
ATOM 2500 C CA . PRO A 1 340 ? -44.576 -7.992 48.254 1.00 27.52 340 PRO A CA 1
ATOM 2501 C C . PRO A 1 340 ? -43.598 -9.184 48.198 1.00 27.52 340 PRO A C 1
ATOM 2503 O O . PRO A 1 340 ? -43.253 -9.699 47.136 1.00 27.52 340 PRO A O 1
ATOM 2506 N N . SER A 1 341 ? -43.123 -9.578 49.378 1.00 24.94 341 SER A N 1
ATOM 2507 C CA . SER A 1 341 ? -41.986 -10.471 49.637 1.00 24.94 341 SER A CA 1
ATOM 2508 C C . SER A 1 341 ? -42.300 -11.976 49.641 1.00 24.94 341 SER A C 1
ATOM 2510 O O . SER A 1 341 ? -43.442 -12.391 49.813 1.00 24.94 341 SER A O 1
ATOM 2512 N N . PHE A 1 342 ? -41.239 -12.787 49.546 1.00 29.09 342 PHE A N 1
ATOM 2513 C CA . PHE A 1 342 ? -41.233 -14.236 49.794 1.00 29.09 342 PHE A CA 1
ATOM 2514 C C . PHE A 1 342 ? -41.760 -14.625 51.187 1.00 29.09 342 PHE A C 1
ATOM 2516 O O . PHE A 1 342 ? -41.346 -14.023 52.177 1.00 29.09 342 PHE A O 1
ATOM 2523 N N . THR A 1 343 ? -42.482 -15.751 51.257 1.00 24.16 343 THR A N 1
ATOM 2524 C CA . THR A 1 343 ? -42.358 -16.749 52.340 1.00 24.16 343 THR A CA 1
ATOM 2525 C C . THR A 1 343 ? -42.856 -18.129 51.892 1.00 24.16 343 THR A C 1
ATOM 2527 O O . THR A 1 343 ? -43.521 -18.278 50.871 1.00 24.16 343 THR A O 1
ATOM 2530 N N . THR A 1 344 ? -42.456 -19.158 52.636 1.00 26.17 344 THR A N 1
ATOM 2531 C CA . THR A 1 344 ? -42.566 -20.588 52.309 1.00 26.17 344 THR A CA 1
ATOM 2532 C C . THR A 1 344 ? -43.829 -21.269 52.848 1.00 26.17 344 THR A C 1
ATOM 2534 O O . THR A 1 344 ? -44.157 -21.067 54.014 1.00 26.17 344 THR A O 1
ATOM 2537 N N . GLY A 1 345 ? -44.370 -22.248 52.108 1.00 23.69 345 GLY A N 1
ATOM 2538 C CA . GLY A 1 345 ? -44.749 -23.532 52.723 1.00 23.69 345 GLY A CA 1
ATOM 2539 C C . GLY A 1 345 ? -46.169 -24.087 52.523 1.00 23.69 345 GLY A C 1
ATOM 2540 O O . GLY A 1 345 ? -47.164 -23.395 52.692 1.00 23.69 345 GLY A O 1
ATOM 2541 N N . THR A 1 346 ? -46.196 -25.418 52.371 1.00 25.33 346 THR A N 1
ATOM 2542 C CA . THR A 1 346 ? -47.278 -26.390 52.660 1.00 25.33 346 THR A CA 1
ATOM 2543 C C . THR A 1 346 ? -48.393 -26.657 51.636 1.00 25.33 346 THR A C 1
ATOM 2545 O O . THR A 1 346 ? -48.914 -25.775 50.964 1.00 25.33 346 THR A O 1
ATOM 2548 N N . ASN A 1 347 ? -48.707 -27.955 51.542 1.00 24.19 347 ASN A N 1
ATOM 2549 C CA . ASN A 1 347 ? -49.640 -28.612 50.623 1.00 24.19 347 ASN A CA 1
ATOM 2550 C C . ASN A 1 347 ? -51.109 -28.448 51.047 1.00 24.19 347 ASN A C 1
ATOM 2552 O O . ASN A 1 347 ? -51.386 -28.491 52.245 1.00 24.19 347 ASN A O 1
ATOM 2556 N N . SER A 1 348 ? -52.029 -28.537 50.083 1.00 25.94 348 SER A N 1
ATOM 2557 C CA . SER A 1 348 ? -52.996 -29.654 50.032 1.00 25.94 348 SER A CA 1
ATOM 2558 C C . SER A 1 348 ? -53.777 -29.690 48.710 1.00 25.94 348 SER A C 1
ATOM 2560 O O . SER A 1 348 ? -54.064 -28.660 48.103 1.00 25.94 348 SER A O 1
ATOM 2562 N N . ASP A 1 349 ? -54.070 -30.906 48.249 1.00 27.22 349 ASP A N 1
ATOM 2563 C CA . ASP A 1 349 ? -54.792 -31.209 47.010 1.00 27.22 349 ASP A CA 1
ATOM 2564 C C . ASP A 1 349 ? -56.303 -30.919 47.100 1.00 27.22 349 ASP A C 1
ATOM 2566 O O . ASP A 1 349 ? -56.884 -31.024 48.178 1.00 27.22 349 ASP A O 1
ATOM 2570 N N . ASP A 1 350 ? -56.967 -30.697 45.955 1.00 26.83 350 ASP A N 1
ATOM 2571 C CA . ASP A 1 350 ? -57.825 -31.760 45.394 1.00 26.83 350 ASP A CA 1
ATOM 2572 C C . ASP A 1 350 ? -58.296 -31.500 43.937 1.00 26.83 350 ASP A C 1
ATOM 2574 O O . ASP A 1 350 ? -58.891 -30.472 43.638 1.00 26.83 350 ASP A O 1
ATOM 2578 N N . ASN A 1 351 ? -58.028 -32.479 43.054 1.00 27.20 351 ASN A N 1
ATOM 2579 C CA . ASN A 1 351 ? -58.940 -33.136 42.083 1.00 27.20 351 ASN A CA 1
ATOM 2580 C C . ASN A 1 351 ? -60.006 -32.320 41.274 1.00 27.20 351 ASN A C 1
ATOM 2582 O O . ASN A 1 351 ? -60.706 -31.468 41.796 1.00 27.20 351 ASN A O 1
ATOM 2586 N N . LYS A 1 352 ? -60.350 -32.631 40.005 1.00 25.02 352 LYS A N 1
ATOM 2587 C CA . LYS A 1 352 ? -60.032 -33.763 39.096 1.00 25.02 352 LYS A CA 1
ATOM 2588 C C . LYS A 1 352 ? -60.460 -33.427 37.647 1.00 25.02 352 LYS A C 1
ATOM 2590 O O . LYS A 1 352 ? -61.457 -32.738 37.464 1.00 25.02 352 LYS A O 1
ATOM 2595 N N . GLY A 1 353 ? -59.808 -34.006 36.628 1.00 24.88 353 GLY A N 1
ATOM 2596 C CA . GLY A 1 353 ? -60.293 -33.959 35.230 1.00 24.88 353 GLY A CA 1
ATOM 2597 C C . GLY A 1 353 ? -59.271 -34.416 34.176 1.00 24.88 353 GLY A C 1
ATOM 2598 O O . GLY A 1 353 ? -58.508 -33.604 33.669 1.00 24.88 353 GLY A O 1
ATOM 2599 N N . GLN A 1 354 ? -59.239 -35.715 33.855 1.00 26.64 354 GLN A N 1
ATOM 2600 C CA . GLN A 1 354 ? -58.310 -36.334 32.885 1.00 26.64 354 GLN A CA 1
ATOM 2601 C C . GLN A 1 354 ? -58.885 -36.487 31.454 1.00 26.64 354 GLN A C 1
ATOM 2603 O O . GLN A 1 354 ? -60.090 -36.367 31.257 1.00 26.64 354 GLN A O 1
ATOM 2608 N N . LEU A 1 355 ? -57.982 -36.912 30.546 1.00 25.45 355 LEU A N 1
ATOM 2609 C CA . LEU A 1 355 ? -58.081 -37.439 29.159 1.00 25.45 355 LEU A CA 1
ATOM 2610 C C . LEU A 1 355 ? -57.782 -36.418 28.038 1.00 25.45 355 LEU A C 1
ATOM 2612 O O . LEU A 1 355 ? -58.529 -35.465 27.883 1.00 25.45 355 LEU A O 1
ATOM 2616 N N . ALA A 1 356 ? -56.717 -36.464 27.218 1.00 29.39 356 ALA A N 1
ATOM 2617 C CA . ALA A 1 356 ? -55.717 -37.455 26.747 1.00 29.39 356 ALA A CA 1
ATOM 2618 C C . ALA A 1 356 ? -55.910 -37.969 25.292 1.00 29.39 356 ALA A C 1
ATOM 2620 O O . ALA A 1 356 ? -56.785 -38.781 25.021 1.00 29.39 356 ALA A O 1
ATOM 2621 N N . ILE A 1 357 ? -54.941 -37.581 24.439 1.00 35.09 357 ILE A N 1
ATOM 2622 C CA . ILE A 1 357 ? -54.405 -38.250 23.223 1.00 35.09 357 ILE A CA 1
ATOM 2623 C C . ILE A 1 357 ? -55.247 -38.243 21.922 1.00 35.09 357 ILE A C 1
ATOM 2625 O O . ILE A 1 357 ? -56.428 -38.560 21.896 1.00 35.09 357 ILE A O 1
ATOM 2629 N N . GLY A 1 358 ? -54.563 -37.953 20.798 1.00 28.77 358 GLY A N 1
ATOM 2630 C CA . GLY A 1 358 ? -55.099 -38.033 19.428 1.00 28.77 358 GLY A CA 1
ATOM 2631 C C . GLY A 1 358 ? -54.075 -37.727 18.316 1.00 28.77 358 GLY A C 1
ATOM 2632 O O . GLY A 1 358 ? -54.343 -36.914 17.435 1.00 28.77 358 GLY A O 1
ATOM 2633 N N . SER A 1 359 ? -52.875 -38.313 18.366 1.00 43.84 359 SER A N 1
ATOM 2634 C CA . SER A 1 359 ? -51.802 -38.130 17.368 1.00 43.84 359 SER A CA 1
ATOM 2635 C C . SER A 1 359 ? -52.031 -38.938 16.074 1.00 43.84 359 SER A C 1
ATOM 2637 O O . SER A 1 359 ? -52.516 -40.064 16.135 1.00 43.84 359 SER A O 1
ATOM 2639 N N . GLY A 1 360 ? -51.631 -38.421 14.894 1.00 35.53 360 GLY A N 1
ATOM 2640 C CA . GLY A 1 360 ? -51.640 -39.256 13.672 1.00 35.53 360 GLY A CA 1
ATOM 2641 C C . GLY A 1 360 ? -51.276 -38.655 12.299 1.00 35.53 360 GLY A C 1
ATOM 2642 O O . GLY A 1 360 ? -50.900 -39.417 11.412 1.00 35.53 360 GLY A O 1
ATOM 2643 N N . SER A 1 361 ? -51.362 -37.337 12.067 1.00 48.97 361 SER A N 1
ATOM 2644 C CA . SER A 1 361 ? -51.355 -36.782 10.689 1.00 48.97 361 SER A CA 1
ATOM 2645 C C . SER A 1 361 ? -50.045 -36.151 10.184 1.00 48.97 361 SER A C 1
ATOM 2647 O O . SER A 1 361 ? -49.845 -36.061 8.974 1.00 48.97 361 SER A O 1
ATOM 2649 N N . ALA A 1 362 ? -49.144 -35.699 11.064 1.00 44.94 362 ALA A N 1
ATOM 2650 C CA . ALA A 1 362 ? -47.959 -34.934 10.643 1.00 44.94 362 ALA A CA 1
ATOM 2651 C C . ALA A 1 362 ? -46.800 -35.814 10.124 1.00 44.94 362 ALA A C 1
ATOM 2653 O O . ALA A 1 362 ? -46.178 -35.503 9.109 1.00 44.94 362 ALA A O 1
ATOM 2654 N N . LEU A 1 363 ? -46.522 -36.935 10.798 1.00 44.78 363 LEU A N 1
ATOM 2655 C CA . LEU A 1 363 ? -45.382 -37.813 10.487 1.00 44.78 363 LEU A CA 1
ATOM 2656 C C . LEU A 1 363 ? -45.539 -38.554 9.148 1.00 44.78 363 LEU A C 1
ATOM 2658 O O . LEU A 1 363 ? -44.565 -38.726 8.416 1.00 44.78 363 LEU A O 1
ATOM 2662 N N . THR A 1 364 ? -46.765 -38.930 8.782 1.00 44.38 364 THR A N 1
ATOM 2663 C CA . THR A 1 364 ? -47.084 -39.570 7.495 1.00 44.38 364 THR A CA 1
ATOM 2664 C C . THR A 1 364 ? -46.894 -38.627 6.304 1.00 44.38 364 THR A C 1
ATOM 2666 O O . THR A 1 364 ? -46.409 -39.059 5.259 1.00 44.38 364 THR A O 1
ATOM 2669 N N . MET A 1 365 ? -47.182 -37.330 6.460 1.00 46.34 365 MET A N 1
ATOM 2670 C CA . MET A 1 365 ? -46.921 -36.321 5.424 1.00 46.34 365 MET A CA 1
ATOM 2671 C C . MET A 1 365 ? -45.420 -36.089 5.196 1.00 46.34 365 MET A C 1
ATOM 2673 O O . MET A 1 365 ? -44.979 -36.017 4.049 1.00 46.34 365 MET A O 1
ATOM 2677 N N . ILE A 1 366 ? -44.619 -36.031 6.266 1.00 56.34 366 ILE A N 1
ATOM 2678 C CA . ILE A 1 366 ? -43.160 -35.840 6.168 1.00 56.34 366 ILE A CA 1
ATOM 2679 C C . ILE A 1 366 ? -42.491 -37.040 5.473 1.00 56.34 366 ILE A C 1
ATOM 2681 O O . ILE A 1 366 ? -41.616 -36.848 4.627 1.00 56.34 366 ILE A O 1
ATOM 2685 N N . ALA A 1 367 ? -42.943 -38.267 5.757 1.00 53.38 367 ALA A N 1
ATOM 2686 C CA . ALA A 1 367 ? -42.455 -39.479 5.093 1.00 53.38 367 ALA A CA 1
ATOM 2687 C C . ALA A 1 367 ? -42.774 -39.518 3.582 1.00 53.38 367 ALA A C 1
ATOM 2689 O O . ALA A 1 367 ? -41.938 -39.925 2.777 1.00 53.38 367 ALA A O 1
ATOM 2690 N N . LEU A 1 368 ? -43.961 -39.063 3.166 1.00 48.53 368 LEU A N 1
ATOM 2691 C CA . LEU A 1 368 ? -44.347 -39.054 1.748 1.00 48.53 368 LEU A CA 1
ATOM 2692 C C . LEU A 1 368 ? -43.562 -38.019 0.924 1.00 48.53 368 LEU A C 1
ATOM 2694 O O . LEU A 1 368 ? -43.194 -38.290 -0.224 1.00 48.53 368 LEU A O 1
ATOM 2698 N N . VAL A 1 369 ? -43.260 -36.852 1.503 1.00 59.78 369 VAL A N 1
ATOM 2699 C CA . VAL A 1 369 ? -42.451 -35.817 0.838 1.00 59.78 369 VAL A CA 1
ATOM 2700 C C . VAL A 1 369 ? -40.994 -36.267 0.685 1.00 59.78 369 VAL A C 1
ATOM 2702 O O . VAL A 1 369 ? -40.431 -36.127 -0.401 1.00 59.78 369 VAL A O 1
ATOM 2705 N N . SER A 1 370 ? -40.390 -36.867 1.716 1.00 61.38 370 SER A N 1
ATOM 2706 C CA . SER A 1 370 ? -38.990 -37.317 1.660 1.00 61.38 370 SER A CA 1
ATOM 2707 C C . SER A 1 370 ? -38.769 -38.471 0.672 1.00 61.38 370 SER A C 1
ATOM 2709 O O . SER A 1 370 ? -37.820 -38.421 -0.113 1.00 61.38 370 SER A O 1
ATOM 2711 N N . VAL A 1 371 ? -39.685 -39.447 0.604 1.00 63.78 371 VAL A N 1
ATOM 2712 C CA . VAL A 1 371 ? -39.655 -40.510 -0.423 1.00 63.78 371 VAL A CA 1
ATOM 2713 C C . VAL A 1 371 ? -39.793 -39.931 -1.838 1.00 63.78 371 VAL A C 1
ATOM 2715 O O . VAL A 1 371 ? -39.091 -40.362 -2.754 1.00 63.78 371 VAL A O 1
ATOM 2718 N N . SER A 1 372 ? -40.639 -38.911 -2.023 1.00 59.94 372 SER A N 1
ATOM 2719 C CA . SER A 1 372 ? -40.822 -38.251 -3.326 1.00 59.94 372 SER A CA 1
ATOM 2720 C C . SER A 1 372 ? -39.556 -37.522 -3.795 1.00 59.94 372 SER A C 1
ATOM 2722 O O . SER A 1 372 ? -39.171 -37.639 -4.959 1.00 59.94 372 SER A O 1
ATOM 2724 N N . VAL A 1 373 ? -38.867 -36.814 -2.891 1.00 71.56 373 VAL A N 1
ATOM 2725 C CA . VAL A 1 373 ? -37.594 -36.129 -3.189 1.00 71.56 373 VAL A CA 1
ATOM 2726 C C . VAL A 1 373 ? -36.487 -37.136 -3.515 1.00 71.56 373 VAL A C 1
ATOM 2728 O O . VAL A 1 373 ? -35.783 -36.965 -4.513 1.00 71.56 373 VAL A O 1
ATOM 2731 N N . ALA A 1 374 ? -36.374 -38.226 -2.749 1.00 67.50 374 ALA A N 1
ATOM 2732 C CA . ALA A 1 374 ? -35.410 -39.292 -3.025 1.00 67.50 374 ALA A CA 1
ATOM 2733 C C . ALA A 1 374 ? -35.622 -39.919 -4.418 1.00 67.50 374 ALA A C 1
ATOM 2735 O O . ALA A 1 374 ? -34.661 -40.121 -5.162 1.00 67.50 374 ALA A O 1
ATOM 2736 N N . PHE A 1 375 ? -36.877 -40.155 -4.819 1.00 68.62 375 PHE A N 1
ATOM 2737 C CA . PHE A 1 375 ? -37.201 -40.710 -6.137 1.00 68.62 375 PHE A CA 1
ATOM 2738 C C . PHE A 1 375 ? -36.793 -39.774 -7.291 1.00 68.62 375 PHE A C 1
ATOM 2740 O O . PHE A 1 375 ? -36.266 -40.232 -8.307 1.00 68.62 375 PHE A O 1
ATOM 2747 N N . VAL A 1 376 ? -36.957 -38.455 -7.124 1.00 77.19 376 VAL A N 1
ATOM 2748 C CA . VAL A 1 376 ? -36.492 -37.452 -8.101 1.00 77.19 376 VAL A CA 1
ATOM 2749 C C . VAL A 1 376 ? -34.962 -37.435 -8.207 1.00 77.19 376 VAL A C 1
ATOM 2751 O O . VAL A 1 376 ? -34.433 -37.403 -9.319 1.00 77.19 376 VAL A O 1
ATOM 2754 N N . ILE A 1 377 ? -34.237 -37.529 -7.088 1.00 77.94 377 ILE A N 1
ATOM 2755 C CA . ILE A 1 377 ? -32.762 -37.584 -7.079 1.00 77.94 377 ILE A CA 1
ATOM 2756 C C . ILE A 1 377 ? -32.248 -38.844 -7.799 1.00 77.94 377 ILE A C 1
ATOM 2758 O O . ILE A 1 377 ? -31.310 -38.762 -8.598 1.00 77.94 377 ILE A O 1
ATOM 2762 N N . VAL A 1 378 ? -32.890 -40.000 -7.591 1.00 79.69 378 VAL A N 1
ATOM 2763 C CA . VAL A 1 378 ? -32.556 -41.256 -8.293 1.00 79.69 378 VAL A CA 1
ATOM 2764 C C . VAL A 1 378 ? -32.817 -41.149 -9.803 1.00 79.69 378 VAL A C 1
ATOM 2766 O O . VAL A 1 378 ? -31.990 -41.583 -10.605 1.00 79.69 378 VAL A O 1
ATOM 2769 N N . LEU A 1 379 ? -33.918 -40.516 -10.223 1.00 75.06 379 LEU A N 1
ATOM 2770 C CA . LEU A 1 379 ? -34.198 -40.283 -11.646 1.00 75.06 379 LEU A CA 1
ATOM 2771 C C . LEU A 1 379 ? -33.186 -39.328 -12.301 1.00 75.06 379 LEU A C 1
ATOM 2773 O O . LEU A 1 379 ? -32.731 -39.592 -13.416 1.00 75.06 379 LEU A O 1
ATOM 2777 N N . LEU A 1 380 ? -32.794 -38.249 -11.616 1.00 73.44 380 LEU A N 1
ATOM 2778 C CA . LEU A 1 380 ? -31.808 -37.285 -12.120 1.00 73.44 380 LEU A CA 1
ATOM 2779 C C . LEU A 1 380 ? -30.403 -37.896 -12.231 1.00 73.44 380 LEU A C 1
ATOM 2781 O O . LEU A 1 380 ? -29.732 -37.715 -13.248 1.00 73.44 380 LEU A O 1
ATOM 2785 N N . THR A 1 381 ? -29.971 -38.674 -11.236 1.00 77.19 381 THR A N 1
ATOM 2786 C CA . THR A 1 381 ? -28.676 -39.378 -11.276 1.00 77.19 381 THR A CA 1
ATOM 2787 C C . THR A 1 381 ? -28.647 -40.476 -12.342 1.00 77.19 381 THR A C 1
ATOM 2789 O O . THR A 1 381 ? -27.662 -40.583 -13.077 1.00 77.19 381 THR A O 1
ATOM 2792 N N . ALA A 1 382 ? -29.739 -41.227 -12.527 1.00 76.06 382 ALA A N 1
ATOM 2793 C CA . ALA A 1 382 ? -29.866 -42.185 -13.626 1.00 76.06 382 ALA A CA 1
ATOM 2794 C C . ALA A 1 382 ? -29.812 -41.500 -15.007 1.00 76.06 382 ALA A C 1
ATOM 2796 O O . ALA A 1 382 ? -29.109 -41.973 -15.906 1.00 76.06 382 ALA A O 1
ATOM 2797 N N . ALA A 1 383 ? -30.495 -40.361 -15.177 1.00 75.12 383 ALA A N 1
ATOM 2798 C CA . ALA A 1 383 ? -30.443 -39.576 -16.409 1.00 75.12 383 ALA A CA 1
ATOM 2799 C C . ALA A 1 383 ? -29.018 -39.077 -16.707 1.00 75.12 383 ALA A C 1
ATOM 2801 O O . ALA A 1 383 ? -28.524 -39.256 -17.824 1.00 75.12 383 ALA A O 1
ATOM 2802 N N . LEU A 1 384 ? -28.322 -38.532 -15.702 1.00 75.38 384 LEU A N 1
ATOM 2803 C CA . LEU A 1 384 ? -26.939 -38.067 -15.827 1.00 75.38 384 LEU A CA 1
ATOM 2804 C C . LEU A 1 384 ? -25.986 -39.215 -16.207 1.00 75.38 384 LEU A C 1
ATOM 2806 O O . LEU A 1 384 ? -25.185 -39.076 -17.133 1.00 75.38 384 LEU A O 1
ATOM 2810 N N . TYR A 1 385 ? -26.127 -40.382 -15.568 1.00 82.69 385 TYR A N 1
ATOM 2811 C CA . TYR A 1 385 ? -25.359 -41.585 -15.901 1.00 82.69 385 TYR A CA 1
ATOM 2812 C C . TYR A 1 385 ? -25.567 -42.020 -17.361 1.00 82.69 385 TYR A C 1
ATOM 2814 O O . TYR A 1 385 ? -24.597 -42.312 -18.068 1.00 82.69 385 TYR A O 1
ATOM 2822 N N . PHE A 1 386 ? -26.809 -42.017 -17.861 1.00 69.62 386 PHE A N 1
ATOM 2823 C CA . PHE A 1 386 ? -27.090 -42.343 -19.263 1.00 69.62 386 PHE A CA 1
ATOM 2824 C C . PHE A 1 386 ? -26.539 -41.299 -20.245 1.00 69.62 386 PHE A C 1
ATOM 2826 O O . PHE A 1 386 ? -26.036 -41.687 -21.303 1.00 69.62 386 PHE A O 1
ATOM 2833 N N . ILE A 1 387 ? -26.559 -40.006 -19.901 1.00 74.44 387 ILE A N 1
ATOM 2834 C CA . ILE A 1 387 ? -25.941 -38.937 -20.704 1.00 74.44 387 ILE A CA 1
ATOM 2835 C C . ILE A 1 387 ? -24.423 -39.154 -20.797 1.00 74.44 387 ILE A C 1
ATOM 2837 O O . ILE A 1 387 ? -23.888 -39.262 -21.903 1.00 74.44 387 ILE A O 1
ATOM 2841 N N . VAL A 1 388 ? -23.734 -39.335 -19.664 1.00 72.19 388 VAL A N 1
ATOM 2842 C CA . VAL A 1 388 ? -22.282 -39.598 -19.622 1.00 72.19 388 VAL A CA 1
ATOM 2843 C C . VAL A 1 388 ? -21.924 -40.890 -20.366 1.00 72.19 388 VAL A C 1
ATOM 2845 O O . VAL A 1 388 ? -20.955 -40.923 -21.128 1.00 72.19 388 VAL A O 1
ATOM 2848 N N . ARG A 1 389 ? -22.730 -41.952 -20.235 1.00 68.88 389 ARG A N 1
ATOM 2849 C CA . ARG A 1 389 ? -22.541 -43.217 -20.968 1.00 68.88 389 ARG A CA 1
ATOM 2850 C C . ARG A 1 389 ? -22.759 -43.064 -22.479 1.00 68.88 389 ARG A C 1
ATOM 2852 O O . ARG A 1 389 ? -22.088 -43.746 -23.256 1.00 68.88 389 ARG A O 1
ATOM 2859 N N . ARG A 1 390 ? -23.657 -42.174 -22.918 1.00 59.81 390 ARG A N 1
ATOM 2860 C CA . ARG A 1 390 ? -23.897 -41.867 -24.341 1.00 59.81 390 ARG A CA 1
ATOM 2861 C C . ARG A 1 390 ? -22.765 -41.022 -24.936 1.00 59.81 390 ARG A C 1
ATOM 2863 O O . ARG A 1 390 ? -22.335 -41.312 -26.050 1.00 59.81 390 ARG A O 1
ATOM 2870 N N . LEU A 1 391 ? -22.224 -40.068 -24.175 1.00 57.25 391 LEU A N 1
ATOM 2871 C CA . LEU A 1 391 ? -21.030 -39.297 -24.546 1.00 57.25 391 LEU A CA 1
ATOM 2872 C C . LEU A 1 391 ? -19.787 -40.199 -24.642 1.00 57.25 391 LEU A C 1
ATOM 2874 O O . LEU A 1 391 ? -19.138 -40.236 -25.685 1.00 57.25 391 LEU A O 1
ATOM 2878 N N . ARG A 1 392 ? -19.525 -41.043 -23.631 1.00 58.56 392 ARG A N 1
ATOM 2879 C CA . ARG A 1 392 ? -18.412 -42.016 -23.649 1.00 58.56 392 ARG A CA 1
ATOM 2880 C C . ARG A 1 392 ? -18.503 -43.054 -24.777 1.00 58.56 392 ARG A C 1
ATOM 2882 O O . ARG A 1 392 ? -17.474 -43.593 -25.167 1.00 58.56 392 ARG A O 1
ATOM 2889 N N . ARG A 1 393 ? -19.697 -43.336 -25.318 1.00 48.28 393 ARG A N 1
ATOM 2890 C CA . ARG A 1 393 ? -19.865 -44.181 -26.518 1.00 48.28 393 ARG A CA 1
ATOM 2891 C C . ARG A 1 393 ? -19.562 -43.439 -27.824 1.00 48.28 393 ARG A C 1
ATOM 2893 O O . ARG A 1 393 ? -19.017 -44.063 -28.727 1.00 48.28 393 ARG A O 1
ATOM 2900 N N . LYS A 1 394 ? -19.844 -42.132 -27.923 1.00 49.66 394 LYS A N 1
ATOM 2901 C CA . LYS A 1 394 ? -19.454 -41.319 -29.093 1.00 49.66 394 LYS A CA 1
ATOM 2902 C C . LYS A 1 394 ? -17.934 -41.157 -29.217 1.00 49.66 394 LYS A C 1
ATOM 2904 O O . LYS A 1 394 ? -17.427 -41.200 -30.326 1.00 49.66 394 LYS A O 1
ATOM 2909 N N . CYS A 1 395 ? -17.203 -41.071 -28.105 1.00 47.19 395 CYS A N 1
ATOM 2910 C CA . CYS A 1 395 ? -15.736 -40.957 -28.122 1.00 47.19 395 CYS A CA 1
ATOM 2911 C C . CYS A 1 395 ? -14.988 -42.296 -28.305 1.00 47.19 395 CYS A C 1
ATOM 2913 O O . CYS A 1 395 ? -13.777 -42.343 -28.108 1.00 47.19 395 CYS A O 1
ATOM 2915 N N . ARG A 1 396 ? -15.683 -43.403 -28.614 1.00 42.97 396 ARG A N 1
ATOM 2916 C CA . ARG A 1 396 ? -15.080 -44.752 -28.689 1.00 42.97 396 ARG A CA 1
ATOM 2917 C C . ARG A 1 396 ? -15.471 -45.556 -29.937 1.00 42.97 396 ARG A C 1
ATOM 2919 O O . ARG A 1 396 ? -15.239 -46.759 -29.977 1.00 42.97 396 ARG A O 1
ATOM 2926 N N . GLY A 1 397 ? -16.048 -44.896 -30.943 1.00 41.53 397 GLY A N 1
ATOM 2927 C CA . GLY A 1 397 ? -16.356 -45.468 -32.257 1.00 41.53 397 GLY A CA 1
ATOM 2928 C C . GLY A 1 397 ? -15.886 -44.530 -33.365 1.00 41.53 397 GLY A C 1
ATOM 2929 O O . GLY A 1 397 ? -16.614 -43.615 -33.734 1.00 41.53 397 GLY A O 1
ATOM 2930 N N . GLY A 1 398 ? -14.661 -44.739 -33.854 1.00 36.94 398 GLY A N 1
ATOM 2931 C CA . GLY A 1 398 ? -14.016 -43.857 -34.832 1.00 36.94 398 GLY A CA 1
ATOM 2932 C C . GLY A 1 398 ? -12.505 -44.077 -34.925 1.00 36.94 398 GLY A C 1
ATOM 2933 O O . GLY A 1 398 ? -11.739 -43.146 -34.709 1.00 36.94 398 GLY A O 1
ATOM 2934 N N . GLY A 1 399 ? -12.073 -45.314 -35.184 1.00 35.34 399 GLY A N 1
ATOM 2935 C CA . GLY A 1 399 ? -10.661 -45.658 -35.360 1.00 35.34 399 GLY A CA 1
ATOM 2936 C C . GLY A 1 399 ? -10.482 -46.749 -36.414 1.00 35.34 399 GLY A C 1
ATOM 2937 O O . GLY A 1 399 ? -11.091 -47.810 -36.299 1.00 35.34 399 GLY A O 1
ATOM 2938 N N . GLY A 1 400 ? -9.648 -46.470 -37.419 1.00 30.83 400 GLY A N 1
ATOM 2939 C CA . GLY A 1 400 ? -9.345 -47.346 -38.558 1.00 30.83 400 GLY A CA 1
ATOM 2940 C C . GLY A 1 400 ? -9.579 -46.632 -39.898 1.00 30.83 400 GLY A C 1
ATOM 2941 O O . GLY A 1 400 ? -10.693 -46.200 -40.163 1.00 30.83 400 GLY A O 1
ATOM 2942 N N . GLY A 1 401 ? -8.585 -46.468 -40.774 1.00 30.48 401 GLY A N 1
ATOM 2943 C CA . GLY A 1 401 ? -7.161 -46.804 -40.651 1.00 30.48 401 GLY A CA 1
ATOM 2944 C C . GLY A 1 401 ? -6.411 -46.557 -41.970 1.00 30.48 401 GLY A C 1
ATOM 2945 O O . GLY A 1 401 ? -7.023 -46.155 -42.954 1.00 30.48 401 GLY A O 1
ATOM 2946 N N . GLY A 1 402 ? -5.105 -46.851 -41.998 1.00 29.44 402 GLY A N 1
ATOM 2947 C CA . GLY A 1 402 ? -4.279 -46.840 -43.218 1.00 29.44 402 GLY A CA 1
AT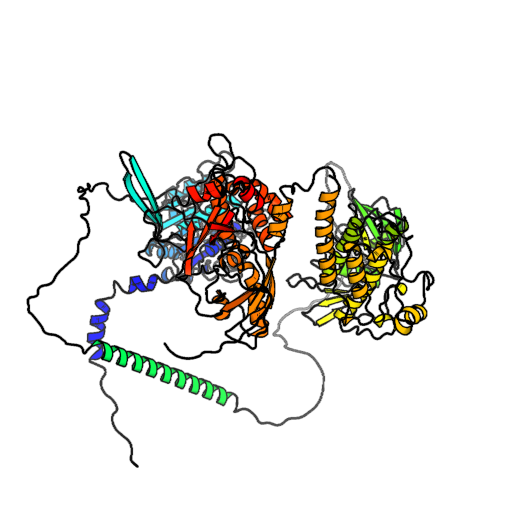OM 2948 C C . GLY A 1 402 ? -3.449 -45.565 -43.405 1.00 29.44 402 GLY A C 1
ATOM 2949 O O . GLY A 1 402 ? -3.980 -44.511 -43.730 1.00 29.44 402 GLY A O 1
ATOM 2950 N N . GLY A 1 403 ? -2.132 -45.670 -43.211 1.00 27.72 403 GLY A N 1
ATOM 2951 C CA . GLY A 1 403 ? -1.188 -44.569 -43.442 1.00 27.72 403 GLY A CA 1
ATOM 2952 C C . GLY A 1 403 ? -0.443 -44.671 -44.776 1.00 27.72 403 GLY A C 1
ATOM 2953 O O . GLY A 1 403 ? -0.504 -45.697 -45.456 1.00 27.72 403 GLY A O 1
ATOM 2954 N N . LYS A 1 404 ? 0.316 -43.618 -45.105 1.00 25.97 404 LYS A N 1
ATOM 2955 C CA . LYS A 1 404 ? 1.495 -43.620 -45.992 1.00 25.97 404 LYS A CA 1
ATOM 2956 C C . LYS A 1 404 ? 2.347 -42.367 -45.719 1.00 25.97 404 LYS A C 1
ATOM 2958 O O . LYS A 1 404 ? 1.968 -41.541 -44.895 1.00 25.97 404 LYS A O 1
ATOM 2963 N N . SER A 1 405 ? 3.541 -42.320 -46.305 1.00 24.33 405 SER A N 1
ATOM 2964 C CA . SER A 1 405 ? 4.702 -41.553 -45.820 1.00 24.33 405 SER A CA 1
ATOM 2965 C C . SER A 1 405 ? 5.068 -40.337 -46.703 1.00 24.33 405 SER A C 1
ATOM 2967 O O . SER A 1 405 ? 4.490 -40.173 -47.772 1.00 24.33 405 SER A O 1
ATOM 2969 N N . LEU A 1 406 ? 6.101 -39.599 -46.262 1.00 23.45 406 LEU A N 1
ATOM 2970 C CA . LEU A 1 406 ? 6.937 -38.577 -46.932 1.00 23.45 406 LEU A CA 1
ATOM 2971 C C . LEU A 1 406 ? 6.569 -37.063 -46.881 1.00 23.45 406 LEU A C 1
ATOM 2973 O O . LEU A 1 406 ? 5.681 -36.584 -47.569 1.00 23.45 406 LEU A O 1
ATOM 2977 N N . THR A 1 407 ? 7.397 -36.337 -46.106 1.00 27.08 407 THR A N 1
ATOM 2978 C CA . THR A 1 407 ? 8.250 -35.164 -46.464 1.00 27.08 407 THR A CA 1
ATOM 2979 C C . THR A 1 407 ? 7.697 -33.876 -47.117 1.00 27.08 407 THR A C 1
ATOM 2981 O O . THR A 1 407 ? 7.311 -33.897 -48.276 1.00 27.08 407 THR A O 1
ATOM 2984 N N . THR A 1 408 ? 7.942 -32.750 -46.417 1.00 26.16 408 THR A N 1
ATOM 2985 C CA . THR A 1 408 ? 8.299 -31.370 -46.875 1.00 26.16 408 THR A CA 1
ATOM 2986 C C . THR A 1 408 ? 7.466 -30.578 -47.905 1.00 26.16 408 THR A C 1
ATOM 2988 O O . THR A 1 408 ? 6.753 -31.109 -48.745 1.00 26.16 408 THR A O 1
ATOM 2991 N N . THR A 1 409 ? 7.741 -29.263 -47.881 1.00 24.27 409 THR A N 1
ATOM 2992 C CA . THR A 1 409 ? 7.467 -28.185 -48.863 1.00 24.27 409 THR A CA 1
ATOM 2993 C C . THR A 1 409 ? 6.105 -27.462 -48.830 1.00 24.27 409 THR A C 1
ATOM 2995 O O . THR A 1 409 ? 5.051 -28.046 -49.036 1.00 24.27 409 THR A O 1
ATOM 2998 N N . ASP A 1 410 ? 6.232 -26.150 -48.594 1.00 23.03 410 ASP A N 1
ATOM 2999 C CA . ASP A 1 410 ? 5.506 -24.973 -49.100 1.00 23.03 410 ASP A CA 1
ATOM 3000 C C . ASP A 1 410 ? 4.004 -24.704 -48.856 1.00 23.03 410 ASP A C 1
ATOM 3002 O O . ASP A 1 410 ? 3.097 -25.386 -49.315 1.00 23.03 410 ASP A O 1
ATOM 3006 N N . MET A 1 411 ? 3.804 -23.590 -48.135 1.00 24.20 411 MET A N 1
ATOM 3007 C CA . MET A 1 411 ? 3.039 -22.372 -48.472 1.00 24.20 411 MET A CA 1
ATOM 3008 C C . MET A 1 411 ? 1.971 -22.353 -49.588 1.00 24.20 411 MET A C 1
ATOM 3010 O O . MET A 1 411 ? 2.145 -22.896 -50.670 1.00 24.20 411 MET A O 1
ATOM 3014 N N . MET A 1 412 ? 1.003 -21.440 -49.362 1.00 23.69 412 MET A N 1
ATOM 3015 C CA . MET A 1 412 ? 0.021 -20.884 -50.319 1.00 23.69 412 MET A CA 1
ATOM 3016 C C . MET A 1 412 ? -1.080 -21.875 -50.761 1.00 23.69 412 MET A C 1
ATOM 3018 O O . MET A 1 412 ? -0.909 -23.082 -50.714 1.00 23.69 412 MET A O 1
ATOM 3022 N N . GLU A 1 413 ? -2.297 -21.462 -51.125 1.00 23.27 413 GLU A N 1
ATOM 3023 C CA . GLU A 1 413 ? -2.898 -20.135 -51.341 1.00 23.27 413 GLU A CA 1
ATOM 3024 C C . GLU A 1 413 ? -4.432 -20.280 -51.165 1.00 23.27 413 GLU A C 1
ATOM 3026 O O . GLU A 1 413 ? -4.977 -21.359 -51.400 1.00 23.27 413 GLU A O 1
ATOM 3031 N N . LEU A 1 414 ? -5.164 -19.201 -50.860 1.00 22.94 414 LEU A N 1
ATOM 3032 C CA . LEU A 1 414 ? -6.573 -19.089 -51.269 1.00 22.94 414 LEU A CA 1
ATOM 3033 C C . LEU A 1 414 ? -6.717 -17.834 -52.130 1.00 22.94 414 LEU A C 1
ATOM 3035 O O . LEU A 1 414 ? -6.445 -16.724 -51.676 1.00 22.94 414 LEU A O 1
ATOM 3039 N N . ARG A 1 415 ? -7.079 -18.048 -53.399 1.00 23.42 415 ARG A N 1
ATOM 3040 C CA . ARG A 1 415 ? -7.105 -17.034 -54.462 1.00 23.42 415 ARG A CA 1
ATOM 3041 C C . ARG A 1 415 ? -8.483 -16.374 -54.651 1.00 23.42 415 ARG A C 1
ATOM 3043 O O . ARG A 1 415 ? -9.475 -16.882 -54.130 1.00 23.42 415 ARG A O 1
ATOM 3050 N N . PRO A 1 416 ? -8.537 -15.227 -55.361 1.00 29.59 416 PRO A N 1
ATOM 3051 C CA . PRO A 1 416 ? -9.661 -14.294 -55.314 1.00 29.59 416 PRO A CA 1
ATOM 3052 C C . PRO A 1 416 ? -10.657 -14.464 -56.475 1.00 29.59 416 PRO A C 1
ATOM 3054 O O . PRO A 1 416 ? -10.485 -15.299 -57.362 1.00 29.59 416 PRO A O 1
ATOM 3057 N N . ILE A 1 417 ? -11.662 -13.586 -56.498 1.00 24.70 417 ILE A N 1
ATOM 3058 C CA . ILE A 1 417 ? -12.569 -13.344 -57.628 1.00 24.70 417 ILE A CA 1
ATOM 3059 C C . ILE A 1 417 ? -12.235 -11.954 -58.216 1.00 24.70 417 ILE A C 1
ATOM 3061 O O . ILE A 1 417 ? -12.150 -10.985 -57.464 1.00 24.70 417 ILE A O 1
ATOM 3065 N N . GLY A 1 418 ? -11.991 -11.866 -59.534 1.00 26.41 418 GLY A N 1
ATOM 3066 C CA . GLY A 1 418 ? -11.815 -10.600 -60.286 1.00 26.41 418 GLY A CA 1
ATOM 3067 C C . GLY A 1 418 ? -13.162 -10.008 -60.744 1.00 26.41 418 GLY A C 1
ATOM 3068 O O . GLY A 1 418 ? -14.195 -10.409 -60.225 1.00 26.41 418 GLY A O 1
ATOM 3069 N N . GLN A 1 419 ? -13.296 -9.092 -61.710 1.00 27.42 419 GLN A N 1
ATOM 3070 C CA . GLN A 1 419 ? -12.415 -8.366 -62.657 1.00 27.42 419 GLN A CA 1
ATOM 3071 C C . GLN A 1 419 ? -13.042 -6.932 -62.808 1.00 27.42 419 GLN A C 1
ATOM 3073 O O . GLN A 1 419 ? -14.078 -6.691 -62.196 1.00 27.42 419 GLN A O 1
ATOM 3078 N N . HIS A 1 420 ? -12.555 -5.898 -63.513 1.00 27.16 420 HIS A N 1
ATOM 3079 C CA . HIS A 1 420 ? -11.979 -5.784 -64.865 1.00 27.16 420 HIS A CA 1
ATOM 3080 C C . HIS A 1 420 ? -11.402 -4.360 -65.097 1.00 27.16 420 HIS A C 1
ATOM 3082 O O . HIS A 1 420 ? -11.962 -3.415 -64.552 1.00 27.16 420 HIS A O 1
ATOM 3088 N N . GLY A 1 421 ? -10.406 -4.242 -65.995 1.00 25.16 421 GLY A N 1
ATOM 3089 C CA . GLY A 1 421 ? -10.209 -3.143 -66.978 1.00 25.16 421 GLY A CA 1
ATOM 3090 C C . GLY A 1 421 ? -9.761 -1.753 -66.474 1.00 25.16 421 GLY A C 1
ATOM 3091 O O . GLY A 1 421 ? -10.254 -1.271 -65.467 1.00 25.16 421 GLY A O 1
ATOM 3092 N N . ASP A 1 422 ? -8.849 -1.017 -67.120 1.00 24.97 422 ASP A N 1
ATOM 3093 C CA . ASP A 1 422 ? -8.068 -1.267 -68.345 1.00 24.97 422 ASP A CA 1
ATOM 3094 C C . ASP A 1 422 ? -6.678 -0.596 -68.276 1.00 24.97 422 ASP A C 1
ATOM 3096 O O . ASP A 1 422 ? -6.376 0.190 -67.379 1.00 24.97 422 ASP A O 1
ATOM 3100 N N . GLN A 1 423 ? -5.807 -0.947 -69.224 1.00 23.73 423 GLN A N 1
ATOM 3101 C CA . GLN A 1 423 ? -4.453 -0.401 -69.376 1.00 23.73 423 GLN A CA 1
ATOM 3102 C C . GLN A 1 423 ? -4.471 0.963 -70.086 1.00 23.73 423 GLN A C 1
ATOM 3104 O O . GLN A 1 423 ? -5.289 1.155 -70.975 1.00 23.73 423 GLN A O 1
ATOM 3109 N N . HIS A 1 424 ? -3.490 1.837 -69.815 1.00 26.94 424 HIS A N 1
ATOM 3110 C CA . HIS A 1 424 ? -2.671 2.452 -70.877 1.00 26.94 424 HIS A CA 1
ATOM 3111 C C . HIS A 1 424 ? -1.418 3.163 -70.326 1.00 26.94 424 HIS A C 1
ATOM 3113 O O . HIS A 1 424 ? -1.464 3.931 -69.370 1.00 26.94 424 HIS A O 1
ATOM 3119 N N . THR A 1 425 ? -0.280 2.890 -70.964 1.00 22.61 425 THR A N 1
ATOM 3120 C CA . THR A 1 425 ? 1.017 3.578 -70.833 1.00 22.61 425 THR A CA 1
ATOM 3121 C C . THR A 1 425 ? 1.005 4.944 -71.533 1.00 22.61 425 THR A C 1
ATOM 3123 O O . THR A 1 425 ? 0.286 5.070 -72.518 1.00 22.61 425 THR A O 1
ATOM 3126 N N . VAL A 1 426 ? 1.865 5.898 -71.114 1.00 24.14 426 VAL A N 1
ATOM 3127 C CA . VAL A 1 426 ? 2.725 6.771 -71.972 1.00 24.14 426 VAL A CA 1
ATOM 3128 C C . VAL A 1 426 ? 3.399 7.916 -71.171 1.00 24.14 426 VAL A C 1
ATOM 3130 O O . VAL A 1 426 ? 2.742 8.772 -70.597 1.00 24.14 426 VAL A O 1
ATOM 3133 N N . THR A 1 427 ? 4.735 7.861 -71.149 1.00 23.31 427 THR A N 1
ATOM 3134 C CA . THR A 1 427 ? 5.766 8.922 -71.289 1.00 23.31 427 THR A CA 1
ATOM 3135 C C . THR A 1 427 ? 5.609 10.351 -70.704 1.00 23.31 427 THR A C 1
ATOM 3137 O O . THR A 1 427 ? 4.681 11.091 -71.005 1.00 23.31 427 THR A O 1
ATOM 3140 N N . THR A 1 428 ? 6.662 10.791 -69.998 1.00 24.50 428 THR A N 1
ATOM 3141 C CA . THR A 1 428 ? 7.065 12.189 -69.687 1.00 24.50 428 THR A CA 1
ATOM 3142 C C . THR A 1 428 ? 7.491 12.965 -70.965 1.00 24.50 428 THR A C 1
ATOM 3144 O O . THR A 1 428 ? 7.879 12.294 -71.925 1.00 24.50 428 THR A O 1
ATOM 3147 N N . PRO A 1 429 ? 7.456 14.330 -71.050 1.00 28.62 429 PRO A N 1
ATOM 3148 C CA . PRO A 1 429 ? 8.464 15.192 -70.385 1.00 28.62 429 PRO A CA 1
ATOM 3149 C C . PRO A 1 429 ? 8.092 16.660 -69.995 1.00 28.62 429 PRO A C 1
ATOM 3151 O O . PRO A 1 429 ? 7.198 17.284 -70.550 1.00 28.62 429 PRO A O 1
ATOM 3154 N N . LEU A 1 430 ? 8.884 17.194 -69.049 1.00 22.27 430 LEU A N 1
ATOM 3155 C CA . LEU A 1 430 ? 9.444 18.563 -68.874 1.00 22.27 430 LEU A CA 1
ATOM 3156 C C . LEU A 1 430 ? 8.847 19.793 -69.614 1.00 22.27 430 LEU A C 1
ATOM 3158 O O . LEU A 1 430 ? 8.796 19.806 -70.837 1.00 22.27 430 LEU A O 1
ATOM 3162 N N . THR A 1 431 ? 8.660 20.919 -68.894 1.00 26.53 431 THR A N 1
ATOM 3163 C CA . THR A 1 431 ? 9.386 22.217 -69.100 1.00 26.53 431 THR A CA 1
ATOM 3164 C C . THR A 1 431 ? 9.132 23.237 -67.965 1.00 26.53 431 THR A C 1
ATOM 3166 O O . THR A 1 431 ? 8.065 23.236 -67.359 1.00 26.53 431 THR A O 1
ATOM 3169 N N . ASN A 1 432 ? 10.115 24.115 -67.699 1.00 25.22 432 ASN A N 1
ATOM 3170 C CA . ASN A 1 432 ? 10.052 25.265 -66.769 1.00 25.22 432 ASN A CA 1
ATOM 3171 C C . ASN A 1 432 ? 9.526 26.545 -67.456 1.00 25.22 432 ASN A C 1
ATOM 3173 O O . ASN A 1 432 ? 9.796 26.704 -68.645 1.00 25.22 432 ASN A O 1
ATOM 3177 N N . VAL A 1 433 ? 8.974 27.510 -66.694 1.00 27.08 433 VAL A N 1
ATOM 3178 C CA . VAL A 1 433 ? 9.053 28.974 -66.974 1.00 27.08 433 VAL A CA 1
ATOM 3179 C C . VAL A 1 433 ? 9.138 29.777 -65.650 1.00 27.08 433 VAL A C 1
ATOM 3181 O O . VAL A 1 433 ? 8.768 29.277 -64.591 1.00 27.08 433 VAL A O 1
ATOM 3184 N N . ASP A 1 434 ? 9.680 30.995 -65.743 1.00 24.97 434 ASP A N 1
ATOM 3185 C CA . ASP A 1 434 ? 10.289 31.850 -64.715 1.00 24.97 434 ASP A CA 1
ATOM 3186 C C . ASP A 1 434 ? 9.413 32.825 -63.880 1.00 24.97 434 ASP A C 1
ATOM 3188 O O . ASP A 1 434 ? 8.280 33.161 -64.211 1.00 24.97 434 ASP A O 1
ATOM 3192 N N . SER A 1 435 ? 10.083 33.310 -62.823 1.00 24.45 435 SER A N 1
ATOM 3193 C CA . SER A 1 435 ? 9.913 34.448 -61.881 1.00 24.45 435 SER A CA 1
ATOM 3194 C C . SER A 1 435 ? 9.083 35.726 -62.192 1.00 24.45 435 SER A C 1
ATOM 3196 O O . SER A 1 435 ? 8.949 36.148 -63.336 1.00 24.45 435 SER A O 1
ATOM 3198 N N . GLN A 1 436 ? 8.683 36.441 -61.110 1.00 24.20 436 GLN A N 1
ATOM 3199 C CA . GLN A 1 436 ? 8.815 37.916 -60.923 1.00 24.20 436 GLN A CA 1
ATOM 3200 C C . GLN A 1 436 ? 8.618 38.369 -59.439 1.00 24.20 436 GLN A C 1
ATOM 3202 O O . GLN A 1 436 ? 8.252 37.549 -58.600 1.00 24.20 436 GLN A O 1
ATOM 3207 N N . GLN A 1 437 ? 8.947 39.631 -59.087 1.00 23.30 437 GLN A N 1
ATOM 3208 C CA . GLN A 1 437 ? 9.308 40.096 -57.718 1.00 23.30 437 GLN A CA 1
ATOM 3209 C C . GLN A 1 437 ? 8.375 41.156 -57.057 1.00 23.30 437 GLN A C 1
ATOM 3211 O O . GLN A 1 437 ? 7.966 42.088 -57.738 1.00 23.30 437 GLN A O 1
ATOM 3216 N N . GLU A 1 438 ? 8.238 41.072 -55.714 1.00 21.22 438 GLU A N 1
ATOM 3217 C CA . GLU A 1 438 ? 8.113 42.154 -54.678 1.00 21.22 438 GLU A CA 1
ATOM 3218 C C . GLU A 1 438 ? 6.962 43.214 -54.705 1.00 21.22 438 GLU A C 1
ATOM 3220 O O . GLU A 1 438 ? 6.317 43.366 -55.739 1.00 21.22 438 GLU A O 1
ATOM 3225 N N . PRO A 1 439 ? 6.654 43.966 -53.596 1.00 32.31 439 PRO A N 1
ATOM 3226 C CA . PRO A 1 439 ? 7.373 44.135 -52.309 1.00 32.31 439 PRO A CA 1
ATOM 3227 C C . PRO A 1 439 ? 6.550 43.993 -50.982 1.00 32.31 439 PRO A C 1
ATOM 3229 O O . PRO A 1 439 ? 5.373 43.645 -50.956 1.00 32.31 439 PRO A O 1
ATOM 3232 N N . MET A 1 440 ? 7.232 44.282 -49.860 1.00 20.58 440 MET A N 1
ATOM 3233 C CA . MET A 1 440 ? 6.888 44.139 -48.423 1.00 20.58 440 MET A CA 1
ATOM 3234 C C . MET A 1 440 ? 5.569 44.737 -47.873 1.00 20.58 440 MET A C 1
ATOM 3236 O O . MET A 1 440 ? 5.221 45.875 -48.168 1.00 20.58 440 MET A O 1
ATOM 3240 N N . THR A 1 441 ? 5.006 44.075 -46.845 1.00 24.66 441 THR A N 1
ATOM 3241 C CA . THR A 1 441 ? 4.608 44.684 -45.542 1.00 24.66 441 THR A CA 1
ATOM 3242 C C . THR A 1 441 ? 4.727 43.651 -44.397 1.00 24.66 441 THR A C 1
ATOM 3244 O O . THR A 1 441 ? 4.823 42.452 -44.645 1.00 24.66 441 THR A O 1
ATOM 3247 N N . GLN A 1 442 ? 4.825 44.108 -43.142 1.00 23.89 442 GLN A N 1
ATOM 3248 C CA . GLN A 1 442 ? 5.243 43.309 -41.972 1.00 23.89 442 GLN A CA 1
ATOM 3249 C C . GLN A 1 442 ? 4.070 42.664 -41.201 1.00 23.89 442 GLN A C 1
ATOM 3251 O O . GLN A 1 442 ? 3.089 43.356 -40.948 1.00 23.89 442 GLN A O 1
ATOM 3256 N N . SER A 1 443 ? 4.225 41.420 -40.706 1.00 22.11 443 SER A N 1
ATOM 3257 C CA . SER A 1 443 ? 4.126 41.069 -39.261 1.00 22.11 443 SER A CA 1
ATOM 3258 C C . SER A 1 443 ? 4.089 39.543 -38.976 1.00 22.11 443 SER A C 1
ATOM 3260 O O . SER A 1 443 ? 3.110 38.876 -39.278 1.00 22.11 443 SER A O 1
ATOM 3262 N N . LEU A 1 444 ? 5.150 39.056 -38.315 1.00 22.61 444 LEU A N 1
ATOM 3263 C CA . LEU A 1 444 ? 5.218 38.019 -37.257 1.00 22.61 444 LEU A CA 1
ATOM 3264 C C . LEU A 1 444 ? 4.634 36.577 -37.407 1.00 22.61 444 LEU A C 1
ATOM 3266 O O . LEU A 1 444 ? 3.448 36.356 -37.605 1.00 22.61 444 LEU A O 1
ATOM 3270 N N . TYR A 1 445 ? 5.509 35.627 -37.025 1.00 24.39 445 TYR A N 1
ATOM 3271 C CA . TYR A 1 445 ? 5.342 34.195 -36.679 1.00 24.39 445 TYR A CA 1
ATOM 3272 C C . TYR A 1 445 ? 5.232 33.123 -37.795 1.00 24.39 445 TYR A C 1
ATOM 3274 O O . TYR A 1 445 ? 4.406 33.164 -38.698 1.00 24.39 445 TYR A O 1
ATOM 3282 N N . SER A 1 446 ? 6.124 32.131 -37.676 1.00 24.86 446 SER A N 1
ATOM 3283 C CA . SER A 1 446 ? 6.457 31.019 -38.593 1.00 24.86 446 SER A CA 1
ATOM 3284 C C . SER A 1 446 ? 5.842 29.669 -38.136 1.00 24.86 446 SER A C 1
ATOM 3286 O O . SER A 1 446 ? 5.275 29.629 -37.045 1.00 24.86 446 SER A O 1
ATOM 3288 N N . PRO A 1 447 ? 6.104 28.507 -38.790 1.00 28.55 447 PRO A N 1
ATOM 3289 C CA . PRO A 1 447 ? 6.295 28.208 -40.226 1.00 28.55 447 PRO A CA 1
ATOM 3290 C C . PRO A 1 447 ? 5.512 26.939 -40.709 1.00 28.55 447 PRO A C 1
ATOM 3292 O O . PRO A 1 447 ? 5.095 26.120 -39.888 1.00 28.55 447 PRO A O 1
ATOM 3295 N N . PRO A 1 448 ? 5.403 26.670 -42.027 1.00 29.53 448 PRO A N 1
ATOM 3296 C CA . PRO A 1 448 ? 5.186 25.324 -42.582 1.00 29.53 448 PRO A CA 1
ATOM 3297 C C . PRO A 1 448 ? 6.518 24.632 -42.977 1.00 29.53 448 PRO A C 1
ATOM 3299 O O . PRO A 1 448 ? 7.553 25.289 -43.063 1.00 29.53 448 PRO A O 1
ATOM 3302 N N . GLY A 1 449 ? 6.511 23.302 -43.165 1.00 26.31 449 GLY A N 1
ATOM 3303 C CA . GLY A 1 449 ? 7.724 22.463 -43.322 1.00 26.31 449 GLY A CA 1
ATOM 3304 C C . GLY A 1 449 ? 8.089 22.017 -44.754 1.00 26.31 449 GLY A C 1
ATOM 3305 O O . GLY A 1 449 ? 7.693 22.675 -45.710 1.00 26.31 449 GLY A O 1
ATOM 3306 N N . LEU A 1 450 ? 8.770 20.850 -44.847 1.00 28.42 450 LEU A N 1
ATOM 3307 C CA . LEU A 1 450 ? 9.468 20.207 -46.003 1.00 28.42 450 LEU A CA 1
ATOM 3308 C C . LEU A 1 450 ? 10.979 20.587 -46.068 1.00 28.42 450 LEU A C 1
ATOM 3310 O O . LEU A 1 450 ? 11.340 21.676 -45.642 1.00 28.42 450 LEU A O 1
ATOM 3314 N N . GLU A 1 451 ? 11.945 19.751 -46.490 1.00 23.98 451 GLU A N 1
ATOM 3315 C CA . GLU A 1 451 ? 11.905 18.415 -47.122 1.00 23.98 451 GLU A CA 1
ATOM 3316 C C . GLU A 1 451 ? 13.199 17.573 -46.858 1.00 23.98 451 GLU A C 1
ATOM 3318 O O . GLU A 1 451 ? 14.099 17.996 -46.138 1.00 23.98 451 GLU A O 1
ATOM 3323 N N . PHE A 1 452 ? 13.252 16.358 -47.422 1.00 26.59 452 PHE A N 1
ATOM 3324 C CA . PHE A 1 452 ? 14.225 15.248 -47.291 1.00 26.59 452 PHE A CA 1
ATOM 3325 C C . PHE A 1 452 ? 15.729 15.613 -47.401 1.00 26.59 452 PHE A C 1
ATOM 3327 O O . PHE A 1 452 ? 16.105 16.542 -48.104 1.00 26.59 452 PHE A O 1
ATOM 3334 N N . SER A 1 453 ? 16.662 14.856 -46.796 1.00 23.50 453 SER A N 1
ATOM 3335 C CA . SER A 1 453 ? 17.315 13.659 -47.399 1.00 23.50 453 SER A CA 1
ATOM 3336 C C . SER A 1 453 ? 18.565 13.281 -46.556 1.00 23.50 453 SER A C 1
ATOM 3338 O O . SER A 1 453 ? 19.159 14.192 -45.989 1.00 23.50 453 SER A O 1
ATOM 3340 N N . SER A 1 454 ? 19.108 12.055 -46.437 1.00 28.98 454 SER A N 1
ATOM 3341 C CA . SER A 1 454 ? 18.678 10.649 -46.654 1.00 28.98 454 SER A CA 1
ATOM 3342 C C . SER A 1 454 ? 19.784 9.709 -46.084 1.00 28.98 454 SER A C 1
ATOM 3344 O O . SER A 1 454 ? 20.910 10.169 -45.899 1.00 28.98 454 SER A O 1
ATOM 3346 N N . GLY A 1 455 ? 19.521 8.411 -45.832 1.00 24.28 455 GLY A N 1
ATOM 3347 C CA . GLY A 1 455 ? 20.571 7.421 -45.488 1.00 24.28 455 GLY A CA 1
ATOM 3348 C C . GLY A 1 455 ? 20.199 6.296 -44.502 1.00 24.28 455 GLY A C 1
ATOM 3349 O O . GLY A 1 455 ? 20.405 6.435 -43.305 1.00 24.28 455 GLY A O 1
ATOM 3350 N N . SER A 1 456 ? 19.752 5.150 -45.032 1.00 38.56 456 SER A N 1
ATOM 3351 C CA . SER A 1 456 ? 19.830 3.792 -44.439 1.00 38.56 456 SER A CA 1
ATOM 3352 C C . SER A 1 456 ? 19.363 3.547 -42.987 1.00 38.56 456 SER A C 1
ATOM 3354 O O . SER A 1 456 ? 20.146 3.600 -42.044 1.00 38.56 456 SER A O 1
ATOM 3356 N N . GLY A 1 457 ? 18.124 3.066 -42.830 1.00 27.02 457 GLY A N 1
ATOM 3357 C CA . GLY A 1 457 ? 17.664 2.403 -41.601 1.00 27.02 457 GLY A CA 1
ATOM 3358 C C . GLY A 1 457 ? 16.205 1.952 -41.689 1.00 27.02 457 GLY A C 1
ATOM 3359 O O . GLY A 1 457 ? 15.299 2.779 -41.678 1.00 27.02 457 GLY A O 1
ATOM 3360 N N . SER A 1 458 ? 15.952 0.644 -41.788 1.00 33.69 458 SER A N 1
ATOM 3361 C CA . SER A 1 458 ? 14.594 0.090 -41.875 1.00 33.69 458 SER A CA 1
ATOM 3362 C C . SER A 1 458 ? 13.894 0.105 -40.510 1.00 33.69 458 SER A C 1
ATOM 3364 O O . SER A 1 458 ? 13.964 -0.865 -39.755 1.00 33.69 458 SER A O 1
ATOM 3366 N N . GLY A 1 459 ? 13.204 1.200 -40.196 1.00 27.55 459 GLY A N 1
ATOM 3367 C CA . GLY A 1 459 ? 12.402 1.337 -38.984 1.00 27.55 459 GLY A CA 1
ATOM 3368 C C . GLY A 1 459 ? 11.421 2.502 -39.075 1.00 27.55 459 GLY A C 1
ATOM 3369 O O . GLY A 1 459 ? 11.691 3.506 -39.730 1.00 27.55 459 GLY A O 1
ATOM 3370 N N . VAL A 1 460 ? 10.268 2.368 -38.416 1.00 27.03 460 VAL A N 1
ATOM 3371 C CA . VAL A 1 460 ? 9.301 3.468 -38.269 1.00 27.03 460 VAL A CA 1
ATOM 3372 C C . VAL A 1 460 ? 9.986 4.614 -37.510 1.00 27.03 460 VAL A C 1
ATOM 3374 O O . VAL A 1 460 ? 10.619 4.327 -36.487 1.00 27.03 460 VAL A O 1
ATOM 3377 N N . PRO A 1 461 ? 9.881 5.890 -37.931 1.00 24.48 461 PRO A N 1
ATOM 3378 C CA . PRO A 1 461 ? 10.524 6.977 -37.205 1.00 24.48 461 PRO A CA 1
ATOM 3379 C C . PRO A 1 461 ? 9.925 7.100 -35.801 1.00 24.48 461 PRO A C 1
ATOM 3381 O O . PRO A 1 461 ? 8.793 7.557 -35.634 1.00 24.48 461 PRO A O 1
ATOM 3384 N N . LYS A 1 462 ? 10.686 6.725 -34.764 1.00 29.72 462 LYS A N 1
ATOM 3385 C CA . LYS A 1 462 ? 10.395 7.212 -33.414 1.00 29.72 462 LYS A CA 1
ATOM 3386 C C . LYS A 1 462 ? 10.571 8.726 -33.454 1.00 29.72 462 LYS A C 1
ATOM 3388 O O . LYS A 1 462 ? 11.656 9.208 -33.774 1.00 29.72 462 LYS A O 1
ATOM 3393 N N . ILE A 1 463 ? 9.512 9.462 -33.118 1.00 28.67 463 ILE A N 1
ATOM 3394 C CA . ILE A 1 463 ? 9.599 10.899 -32.850 1.00 28.67 463 ILE A CA 1
ATOM 3395 C C . ILE A 1 463 ? 10.693 11.085 -31.799 1.00 28.67 463 ILE A C 1
ATOM 3397 O O . ILE A 1 463 ? 10.563 10.595 -30.676 1.00 28.67 463 ILE A O 1
ATOM 3401 N N . VAL A 1 464 ? 11.780 11.754 -32.183 1.00 34.25 464 VAL A N 1
ATOM 3402 C CA . VAL A 1 464 ? 12.891 12.045 -31.279 1.00 34.25 464 VAL A CA 1
ATOM 3403 C C . VAL A 1 464 ? 12.377 13.043 -30.248 1.00 34.25 464 VAL A C 1
ATOM 3405 O O . VAL A 1 464 ? 12.246 14.237 -30.522 1.00 34.25 464 VAL A O 1
ATOM 3408 N N . GLN A 1 465 ? 12.039 12.537 -29.059 1.00 37.41 465 GLN A N 1
ATOM 3409 C CA . GLN A 1 465 ? 11.862 13.369 -27.872 1.00 37.41 465 GLN A CA 1
ATOM 3410 C C . GLN A 1 465 ? 13.122 14.221 -27.684 1.00 37.41 465 GLN A C 1
ATOM 3412 O O . GLN A 1 465 ? 14.214 13.801 -28.064 1.00 37.41 465 GLN A O 1
ATOM 3417 N N . ARG A 1 466 ? 12.978 15.423 -27.108 1.00 46.06 466 ARG A N 1
ATOM 3418 C CA . ARG A 1 466 ? 14.125 16.300 -26.825 1.00 46.06 466 ARG A CA 1
ATOM 3419 C C . ARG A 1 466 ? 15.193 15.501 -26.073 1.00 46.06 466 ARG A C 1
ATOM 3421 O O . ARG A 1 466 ? 14.955 15.059 -24.954 1.00 46.06 466 ARG A O 1
ATOM 3428 N N . THR A 1 467 ? 16.333 15.304 -26.729 1.00 64.50 467 THR A N 1
ATOM 3429 C CA . THR A 1 467 ? 17.480 14.535 -26.237 1.00 64.50 467 THR A CA 1
ATOM 3430 C C . THR A 1 467 ? 18.019 15.208 -24.982 1.00 64.50 467 THR A C 1
ATOM 3432 O O . THR A 1 467 ? 18.631 16.277 -25.091 1.00 64.50 467 THR A O 1
ATOM 3435 N N . ILE A 1 468 ? 17.758 14.623 -23.808 1.00 80.25 468 ILE A N 1
ATOM 3436 C CA . ILE A 1 468 ? 18.125 15.187 -22.498 1.00 80.25 468 ILE A CA 1
ATOM 3437 C C . ILE A 1 468 ? 19.625 15.479 -22.454 1.00 80.25 468 ILE A C 1
ATOM 3439 O O . ILE A 1 468 ? 20.029 16.514 -21.936 1.00 80.25 468 ILE A O 1
ATOM 3443 N N . ALA A 1 469 ? 20.443 14.648 -23.102 1.00 80.06 469 ALA A N 1
ATOM 3444 C CA . ALA A 1 469 ? 21.886 14.833 -23.181 1.00 80.06 469 ALA A CA 1
ATOM 3445 C C . ALA A 1 469 ? 22.332 16.144 -23.869 1.00 80.06 469 ALA A C 1
ATOM 3447 O O . ALA A 1 469 ? 23.421 16.629 -23.580 1.00 80.06 469 ALA A O 1
ATOM 3448 N N . LYS A 1 470 ? 21.502 16.765 -24.727 1.00 80.12 470 LYS A N 1
ATOM 3449 C CA . LYS A 1 470 ? 21.774 18.109 -25.292 1.00 80.12 470 LYS A CA 1
ATOM 3450 C C . LYS A 1 470 ? 21.387 19.257 -24.355 1.00 80.12 470 LYS A C 1
ATOM 3452 O O . LYS A 1 470 ? 21.814 20.383 -24.587 1.00 80.12 470 LYS A O 1
ATOM 3457 N N . GLU A 1 471 ? 20.558 18.991 -23.345 1.00 83.69 471 GLU A N 1
ATOM 3458 C CA . GLU A 1 471 ? 20.196 19.951 -22.295 1.00 83.69 471 GLU A CA 1
ATOM 3459 C C . GLU A 1 471 ? 21.182 19.903 -21.106 1.00 83.69 471 GLU A C 1
ATOM 3461 O O . GLU A 1 471 ? 21.095 20.763 -20.232 1.00 83.69 471 GLU A O 1
ATOM 3466 N N . VAL A 1 472 ? 22.106 18.928 -21.050 1.00 84.88 472 VAL A N 1
ATOM 3467 C CA . VAL A 1 472 ? 23.136 18.841 -19.998 1.00 84.88 472 VAL A CA 1
ATOM 3468 C C . VAL A 1 472 ? 24.286 19.806 -20.291 1.00 84.88 472 VAL A C 1
ATOM 3470 O O . VAL A 1 472 ? 24.910 19.745 -21.352 1.00 84.88 472 VAL A O 1
ATOM 3473 N N . CYS A 1 473 ? 24.616 20.661 -19.327 1.00 82.25 473 CYS A N 1
ATOM 3474 C CA . CYS A 1 473 ? 25.746 21.588 -19.382 1.00 82.25 473 CYS A CA 1
ATOM 3475 C C . CYS A 1 473 ? 26.792 21.293 -18.285 1.00 82.25 473 CYS A C 1
ATOM 3477 O O . CYS A 1 473 ? 26.669 20.338 -17.519 1.00 82.25 473 CYS A O 1
ATOM 3479 N N . HIS A 1 474 ? 27.862 22.097 -18.244 1.00 75.00 474 HIS A N 1
ATOM 3480 C CA . HIS A 1 474 ? 28.882 22.099 -17.180 1.00 75.00 474 HIS A CA 1
ATOM 3481 C C . HIS A 1 474 ? 29.529 20.733 -16.864 1.00 75.00 474 HIS A C 1
ATOM 3483 O O . HIS A 1 474 ? 29.732 20.379 -15.705 1.00 75.00 474 HIS A O 1
ATOM 3489 N N . LEU A 1 475 ? 29.899 19.980 -17.909 1.00 81.38 475 LEU A N 1
ATOM 3490 C CA . LEU A 1 475 ? 30.527 18.664 -17.768 1.00 81.38 475 LEU A CA 1
ATOM 3491 C C . LEU A 1 475 ? 31.912 18.727 -17.090 1.00 81.38 475 LEU A C 1
ATOM 3493 O O . LEU A 1 475 ? 32.850 19.330 -17.613 1.00 81.38 475 LEU A O 1
ATOM 3497 N N . GLN A 1 476 ? 32.055 18.029 -15.964 1.00 86.50 476 GLN A N 1
ATOM 3498 C CA . GLN A 1 476 ? 33.297 17.822 -15.217 1.00 86.50 476 GLN A CA 1
ATOM 3499 C C . GLN A 1 476 ? 33.575 16.318 -15.084 1.00 86.50 476 GLN A C 1
ATOM 3501 O O . GLN A 1 476 ? 32.719 15.571 -14.617 1.00 86.50 476 GLN A O 1
ATOM 3506 N N . ALA A 1 477 ? 34.770 15.853 -15.453 1.00 85.50 477 ALA A N 1
ATOM 3507 C CA . ALA A 1 477 ? 35.137 14.445 -15.288 1.00 85.50 477 ALA A CA 1
ATOM 3508 C C . ALA A 1 477 ? 35.206 14.063 -13.794 1.00 85.50 477 ALA A C 1
ATOM 3510 O O . ALA A 1 477 ? 35.880 14.733 -13.011 1.00 85.50 477 ALA A O 1
ATOM 3511 N N . VAL A 1 478 ? 34.520 12.982 -13.412 1.00 83.31 478 VAL A N 1
ATOM 3512 C CA . VAL A 1 478 ? 34.464 12.456 -12.032 1.00 83.31 478 VAL A CA 1
ATOM 3513 C C . VAL A 1 478 ? 35.311 11.191 -11.898 1.00 83.31 478 VAL A C 1
ATOM 3515 O O . VAL A 1 478 ? 36.001 11.011 -10.899 1.00 83.31 478 VAL A O 1
ATOM 3518 N N . GLY A 1 479 ? 35.300 10.317 -12.907 1.00 76.88 479 GLY A N 1
ATOM 3519 C CA . GLY A 1 479 ? 36.098 9.093 -12.888 1.00 76.88 479 GLY A CA 1
ATOM 3520 C C . GLY A 1 479 ? 35.993 8.266 -14.166 1.00 76.88 479 GLY A C 1
ATOM 3521 O O . GLY A 1 479 ? 35.227 8.579 -15.074 1.00 76.88 479 GLY A O 1
ATOM 3522 N N . ARG A 1 480 ? 36.761 7.175 -14.229 1.00 76.50 480 ARG A N 1
ATOM 3523 C CA . ARG A 1 480 ? 36.691 6.181 -15.310 1.00 76.50 480 ARG A CA 1
ATOM 3524 C C . ARG A 1 480 ? 36.080 4.886 -14.787 1.00 76.50 480 ARG A C 1
ATOM 3526 O O . ARG A 1 480 ? 36.580 4.313 -13.822 1.00 76.50 480 ARG A O 1
ATOM 3533 N N . GLY A 1 481 ? 34.996 4.450 -15.419 1.00 67.62 481 GLY A N 1
ATOM 3534 C CA . GLY A 1 481 ? 34.377 3.150 -15.188 1.00 67.62 481 GLY A CA 1
ATOM 3535 C C . GLY A 1 481 ? 34.958 2.075 -16.110 1.00 67.62 481 GLY A C 1
ATOM 3536 O O . GLY A 1 481 ? 35.872 2.322 -16.894 1.00 67.62 481 GLY A O 1
ATOM 3537 N N . ARG A 1 482 ? 34.396 0.864 -16.042 1.00 67.94 482 ARG A N 1
ATOM 3538 C CA . ARG A 1 482 ? 34.832 -0.273 -16.872 1.00 67.94 482 ARG A CA 1
ATOM 3539 C C . ARG A 1 482 ? 34.582 -0.067 -18.372 1.00 67.94 482 ARG A C 1
ATOM 3541 O O . ARG A 1 482 ? 35.397 -0.494 -19.178 1.00 67.94 482 ARG A O 1
ATOM 3548 N N . PHE A 1 483 ? 33.457 0.554 -18.722 1.00 69.81 483 PHE A N 1
ATOM 3549 C CA . PHE A 1 483 ? 32.938 0.632 -20.096 1.00 69.81 483 PHE A CA 1
ATOM 3550 C C . PHE A 1 483 ? 32.996 2.050 -20.697 1.00 69.81 483 PHE A C 1
ATOM 3552 O O . PHE A 1 483 ? 32.485 2.284 -21.791 1.00 69.81 483 PHE A O 1
ATOM 3559 N N . GLY A 1 484 ? 33.565 3.015 -19.966 1.00 79.25 484 GLY A N 1
ATOM 3560 C CA . GLY A 1 484 ? 33.461 4.430 -20.311 1.00 79.25 484 GLY A CA 1
ATOM 3561 C C . GLY A 1 484 ? 33.866 5.384 -19.188 1.00 79.25 484 GLY A C 1
ATOM 3562 O O . GLY A 1 484 ? 34.330 4.964 -18.125 1.00 79.25 484 GLY A O 1
ATOM 3563 N N . GLU A 1 485 ? 33.665 6.676 -19.416 1.00 86.38 485 GLU A N 1
ATOM 3564 C CA . GLU A 1 485 ? 33.983 7.757 -18.476 1.00 86.38 485 GLU A CA 1
ATOM 3565 C C . GLU A 1 485 ? 32.712 8.281 -17.795 1.00 86.38 485 GLU A C 1
ATOM 3567 O O . GLU A 1 485 ? 31.651 8.341 -18.412 1.00 86.38 485 GLU A O 1
ATOM 3572 N N . VAL A 1 486 ? 32.800 8.664 -16.520 1.00 89.12 486 VAL A N 1
ATOM 3573 C CA . VAL A 1 486 ? 31.688 9.252 -15.762 1.00 89.12 486 VAL A CA 1
ATOM 3574 C C . VAL A 1 486 ? 31.976 10.725 -15.515 1.00 89.12 486 VAL A C 1
ATOM 3576 O O . VAL A 1 486 ? 33.008 11.090 -14.943 1.00 89.12 486 VAL A O 1
ATOM 3579 N N . TRP A 1 487 ? 31.030 11.558 -15.925 1.00 90.50 487 TRP A N 1
ATOM 3580 C CA . TRP A 1 487 ? 31.059 13.008 -15.811 1.00 90.50 487 TRP A CA 1
ATOM 3581 C C . TRP A 1 487 ? 29.943 13.466 -14.873 1.00 90.50 487 TRP A C 1
ATOM 3583 O O . TRP A 1 487 ? 28.862 12.885 -14.864 1.00 90.50 487 TRP A O 1
ATOM 3593 N N . ARG A 1 488 ? 30.181 14.520 -14.100 1.00 93.56 488 ARG A N 1
ATOM 3594 C CA . ARG A 1 488 ? 29.131 15.335 -13.487 1.00 93.56 488 ARG A CA 1
ATOM 3595 C C . ARG A 1 488 ? 28.707 16.370 -14.521 1.00 93.56 488 ARG A C 1
ATOM 3597 O O . ARG A 1 488 ? 29.579 16.959 -15.149 1.00 93.56 488 ARG A O 1
ATOM 3604 N N . GLY A 1 489 ? 27.415 16.602 -14.681 1.00 92.50 489 GLY A N 1
ATOM 3605 C CA . GLY A 1 489 ? 26.865 17.728 -15.430 1.00 92.50 489 GLY A CA 1
ATOM 3606 C C . GLY A 1 489 ? 25.703 18.358 -14.674 1.00 92.50 489 GLY A C 1
ATOM 3607 O O . GLY A 1 489 ? 25.272 17.835 -13.649 1.00 92.50 489 GLY A O 1
ATOM 3608 N N . GLU A 1 490 ? 25.179 19.455 -15.201 1.00 91.44 490 GLU A N 1
ATOM 3609 C CA . GLU A 1 490 ? 23.973 20.110 -14.696 1.00 91.44 490 GLU A CA 1
ATOM 3610 C C . GLU A 1 490 ? 22.840 19.934 -15.714 1.00 91.44 490 GLU A C 1
ATOM 3612 O O . GLU A 1 490 ? 23.024 20.187 -16.907 1.00 91.44 490 GLU A O 1
ATOM 3617 N N . TRP A 1 491 ? 21.659 19.514 -15.258 1.00 88.56 491 TRP A N 1
ATOM 3618 C CA . TRP A 1 491 ? 20.436 19.508 -16.062 1.00 88.56 491 TRP A CA 1
ATOM 3619 C C . TRP A 1 491 ? 19.308 20.155 -15.265 1.00 88.56 491 TRP A C 1
ATOM 3621 O O . TRP A 1 491 ? 18.926 19.664 -14.207 1.00 88.56 491 TRP A O 1
ATOM 3631 N N . ARG A 1 492 ? 18.765 21.269 -15.774 1.00 84.69 492 ARG A N 1
ATOM 3632 C CA . ARG A 1 492 ? 17.688 22.043 -15.117 1.00 84.69 492 ARG A CA 1
ATOM 3633 C C . ARG A 1 492 ? 18.013 22.443 -13.667 1.00 84.69 492 ARG A C 1
ATOM 3635 O O . ARG A 1 492 ? 17.125 22.430 -12.821 1.00 84.69 492 ARG A O 1
ATOM 3642 N N . HIS A 1 493 ? 19.268 22.822 -13.418 1.00 82.38 493 HIS A N 1
ATOM 3643 C CA . HIS A 1 493 ? 19.819 23.185 -12.105 1.00 82.38 493 HIS A CA 1
ATOM 3644 C C . HIS A 1 493 ? 19.957 22.040 -11.088 1.00 82.38 493 HIS A C 1
ATOM 3646 O O . HIS A 1 493 ? 20.252 22.297 -9.925 1.00 82.38 493 HIS A O 1
ATOM 3652 N N . GLU A 1 494 ? 19.820 20.785 -11.526 1.00 86.81 494 GLU A N 1
ATOM 3653 C CA . GLU A 1 494 ? 20.129 19.598 -10.726 1.00 86.81 494 GLU A CA 1
ATOM 3654 C C . GLU A 1 494 ? 21.432 18.938 -11.207 1.00 86.81 494 GLU A C 1
ATOM 3656 O O . GLU A 1 494 ? 21.694 18.845 -12.412 1.00 86.81 494 GLU A O 1
ATOM 3661 N N . ASP A 1 495 ? 22.241 18.450 -10.263 1.00 91.88 495 ASP A N 1
ATOM 3662 C CA . ASP A 1 495 ? 23.460 17.693 -10.560 1.00 91.88 495 ASP A CA 1
ATOM 3663 C C . ASP A 1 495 ? 23.115 16.288 -11.093 1.00 91.88 495 ASP A C 1
ATOM 3665 O O . ASP A 1 495 ? 22.478 15.473 -10.415 1.00 91.88 495 ASP A O 1
ATOM 3669 N N . VAL A 1 496 ? 23.614 15.961 -12.285 1.00 93.94 496 VAL A N 1
ATOM 3670 C CA . VAL A 1 496 ? 23.435 14.659 -12.943 1.00 93.94 496 VAL A CA 1
ATOM 3671 C C . VAL A 1 496 ? 24.771 13.972 -13.208 1.00 93.94 496 VAL A C 1
ATOM 3673 O O . VAL A 1 496 ? 25.787 14.618 -13.465 1.00 93.94 496 VAL A O 1
ATOM 3676 N N . ALA A 1 497 ? 24.785 12.642 -13.150 1.00 93.81 497 ALA A N 1
ATOM 3677 C CA . ALA A 1 497 ? 25.926 11.836 -13.564 1.00 93.81 497 ALA A CA 1
ATOM 3678 C C . ALA A 1 497 ? 25.696 11.322 -14.990 1.00 93.81 497 ALA A C 1
ATOM 3680 O O . ALA A 1 497 ? 24.670 10.707 -15.272 1.00 93.81 497 ALA A O 1
ATOM 3681 N N . VAL A 1 498 ? 26.656 11.557 -15.882 1.00 92.12 498 VAL A N 1
ATOM 3682 C CA . VAL A 1 498 ? 26.635 11.154 -17.292 1.00 92.12 498 VAL A CA 1
ATOM 3683 C C . VAL A 1 498 ? 27.742 10.127 -17.524 1.00 92.12 498 VAL A C 1
ATOM 3685 O O . VAL A 1 498 ? 28.927 10.461 -17.545 1.00 92.12 498 VAL A O 1
ATOM 3688 N N . LYS A 1 499 ? 27.360 8.860 -17.690 1.00 91.19 499 LYS A N 1
ATOM 3689 C CA . LYS A 1 499 ? 28.254 7.758 -18.065 1.00 91.19 499 LYS A CA 1
ATOM 3690 C C . LYS A 1 499 ? 28.337 7.707 -19.591 1.00 91.19 499 LYS A C 1
ATOM 3692 O O . LYS A 1 499 ? 27.365 7.334 -20.243 1.00 91.19 499 LYS A O 1
ATOM 3697 N N . VAL A 1 500 ? 29.475 8.112 -20.147 1.00 89.06 500 VAL A N 1
ATOM 3698 C CA . VAL A 1 500 ? 29.776 8.132 -21.587 1.00 89.06 500 VAL A CA 1
ATOM 3699 C C . VAL A 1 500 ? 30.502 6.842 -21.952 1.00 89.06 500 VAL A C 1
ATOM 3701 O O . VAL A 1 500 ? 31.618 6.611 -21.489 1.00 89.06 500 VAL A O 1
ATOM 3704 N N . PHE A 1 501 ? 29.877 5.997 -22.768 1.00 87.81 501 PHE A N 1
ATOM 3705 C CA . PHE A 1 501 ? 30.418 4.701 -23.176 1.00 87.81 501 PHE A CA 1
ATOM 3706 C C . PHE A 1 501 ? 31.295 4.832 -24.422 1.00 87.81 501 PHE A C 1
ATOM 3708 O O . PHE A 1 501 ? 31.017 5.634 -25.317 1.00 87.81 501 PHE A O 1
ATOM 3715 N N . TYR A 1 502 ? 32.333 4.000 -24.511 1.00 82.75 502 TYR A N 1
ATOM 3716 C CA . TYR A 1 502 ? 33.105 3.860 -25.746 1.00 82.75 502 TYR A CA 1
ATOM 3717 C C . TYR A 1 502 ? 32.240 3.234 -26.850 1.00 82.75 502 TYR A C 1
ATOM 3719 O O . TYR A 1 502 ? 31.389 2.391 -26.575 1.00 82.75 502 TYR A O 1
ATOM 3727 N N . SER A 1 503 ? 32.481 3.587 -28.116 1.00 78.44 503 SER A N 1
ATOM 3728 C CA . SER A 1 503 ? 31.729 3.040 -29.261 1.00 78.44 503 SER A CA 1
ATOM 3729 C C . SER A 1 503 ? 31.838 1.515 -29.397 1.00 78.44 503 SER A C 1
ATOM 3731 O O . SER A 1 503 ? 30.929 0.877 -29.913 1.00 78.44 503 SER A O 1
ATOM 3733 N N . THR A 1 504 ? 32.907 0.910 -28.876 1.00 78.62 504 THR A N 1
ATOM 3734 C CA . THR A 1 504 ? 33.090 -0.550 -28.795 1.00 78.62 504 THR A CA 1
ATOM 3735 C C . THR A 1 504 ? 32.227 -1.232 -27.724 1.00 78.62 504 THR A C 1
ATOM 3737 O O . THR A 1 504 ? 32.156 -2.455 -27.696 1.00 78.62 504 THR A O 1
ATOM 3740 N N . GLU A 1 505 ? 31.586 -0.466 -26.838 1.00 81.62 505 GLU A N 1
ATOM 3741 C CA . GLU A 1 505 ? 30.820 -0.942 -25.675 1.00 81.62 505 GLU A CA 1
ATOM 3742 C C . GLU A 1 505 ? 29.298 -0.749 -25.844 1.00 81.62 505 GLU A C 1
ATOM 3744 O O . GLU A 1 505 ? 28.551 -0.721 -24.864 1.00 81.62 505 GLU A O 1
ATOM 3749 N N . GLU A 1 506 ? 28.810 -0.658 -27.087 1.00 84.44 506 GLU A N 1
ATOM 3750 C CA . GLU A 1 506 ? 27.379 -0.514 -27.415 1.00 84.44 506 GLU A CA 1
ATOM 3751 C C . GLU A 1 506 ? 26.509 -1.587 -26.743 1.00 84.44 506 GLU A C 1
ATOM 3753 O O . GLU A 1 506 ? 25.487 -1.273 -26.136 1.00 84.44 506 GLU A O 1
ATOM 3758 N N . ALA A 1 507 ? 26.945 -2.851 -26.763 1.00 82.56 507 ALA A N 1
ATOM 3759 C CA . ALA A 1 507 ? 26.227 -3.948 -26.113 1.00 82.56 507 ALA A CA 1
ATOM 3760 C C . ALA A 1 507 ? 26.145 -3.794 -24.579 1.00 82.56 507 ALA A C 1
ATOM 3762 O O . ALA A 1 507 ? 25.176 -4.246 -23.963 1.00 82.56 507 ALA A O 1
ATOM 3763 N N . SER A 1 508 ? 27.142 -3.153 -23.961 1.00 82.94 508 SER A N 1
ATOM 3764 C CA . SER A 1 508 ? 27.168 -2.857 -22.525 1.00 82.94 508 SER A CA 1
ATOM 3765 C C . SER A 1 508 ? 26.226 -1.691 -22.195 1.00 82.94 508 SER A C 1
ATOM 3767 O O . SER A 1 508 ? 25.416 -1.815 -21.274 1.00 82.94 508 SER A O 1
ATOM 3769 N N . TRP A 1 509 ? 26.245 -0.614 -22.994 1.00 88.44 509 TRP A N 1
ATOM 3770 C CA . TRP A 1 509 ? 25.305 0.514 -22.887 1.00 88.44 509 TRP A CA 1
ATOM 3771 C C . TRP A 1 509 ? 23.847 0.080 -23.086 1.00 88.44 509 TRP A C 1
ATOM 3773 O O . TRP A 1 509 ? 22.990 0.388 -22.254 1.00 88.44 509 TRP A O 1
ATOM 3783 N N . ALA A 1 510 ? 23.562 -0.671 -24.152 1.00 86.81 510 ALA A N 1
ATOM 3784 C CA . ALA A 1 510 ? 22.217 -1.132 -24.480 1.00 86.81 510 ALA A CA 1
ATOM 3785 C C . ALA A 1 510 ? 21.662 -2.064 -23.392 1.00 86.81 510 ALA A C 1
ATOM 3787 O O . ALA A 1 510 ? 20.502 -1.930 -22.991 1.00 86.81 510 ALA A O 1
ATOM 3788 N N . ARG A 1 511 ? 22.494 -2.970 -22.848 1.00 85.62 511 ARG A N 1
ATOM 3789 C CA . ARG A 1 511 ? 22.081 -3.825 -21.727 1.00 85.62 511 ARG A CA 1
ATOM 3790 C C . ARG A 1 511 ? 21.772 -2.993 -20.489 1.00 85.62 511 ARG A C 1
ATOM 3792 O O . ARG A 1 511 ? 20.686 -3.149 -19.939 1.00 85.62 511 ARG A O 1
ATOM 3799 N N . GLU A 1 512 ? 22.677 -2.115 -20.067 1.00 90.88 512 GLU A N 1
ATOM 3800 C CA . GLU A 1 512 ? 22.495 -1.320 -18.849 1.00 90.88 512 GLU A CA 1
ATOM 3801 C C . GLU A 1 512 ? 21.267 -0.400 -18.945 1.00 90.88 512 GLU A C 1
ATOM 3803 O O . GLU A 1 512 ? 20.424 -0.418 -18.047 1.00 90.88 512 GLU A O 1
ATOM 3808 N N . SER A 1 513 ? 21.090 0.294 -20.074 1.00 90.25 513 SER A N 1
ATOM 3809 C CA . SER A 1 513 ? 19.899 1.111 -20.356 1.00 90.25 513 SER A CA 1
ATOM 3810 C C . SER A 1 513 ? 18.617 0.274 -20.282 1.00 90.25 513 SER A C 1
ATOM 3812 O O . SER A 1 513 ? 17.696 0.618 -19.544 1.00 90.25 513 SER A O 1
ATOM 3814 N N . SER A 1 514 ? 18.587 -0.903 -20.924 1.00 92.19 514 SER A N 1
ATOM 3815 C CA . SER A 1 514 ? 17.418 -1.798 -20.885 1.00 92.19 514 SER A CA 1
ATOM 3816 C C . SER A 1 514 ? 17.080 -2.330 -19.482 1.00 92.19 514 SER A C 1
ATOM 3818 O O . SER A 1 514 ? 15.941 -2.735 -19.234 1.00 92.19 514 SER A O 1
ATOM 3820 N N . ILE A 1 515 ? 18.053 -2.405 -18.565 1.00 92.12 515 ILE A N 1
ATOM 3821 C CA . ILE A 1 515 ? 17.816 -2.825 -17.175 1.00 92.12 515 ILE A CA 1
ATOM 3822 C C . ILE A 1 515 ? 17.194 -1.673 -16.384 1.00 92.12 515 ILE A C 1
ATOM 3824 O O . ILE A 1 515 ? 16.252 -1.906 -15.632 1.00 92.12 515 ILE A O 1
ATOM 3828 N N . TYR A 1 516 ? 17.666 -0.438 -16.569 1.00 90.81 516 TYR A N 1
ATOM 3829 C CA . TYR A 1 516 ? 17.102 0.729 -15.887 1.00 90.81 516 TYR A CA 1
ATOM 3830 C C . TYR A 1 516 ? 15.726 1.161 -16.428 1.00 90.81 516 TYR A C 1
ATOM 3832 O O . TYR A 1 516 ? 14.891 1.630 -15.655 1.00 90.81 516 TYR A O 1
ATOM 3840 N N . GLU A 1 517 ? 15.464 0.975 -17.725 1.00 89.69 517 GLU A N 1
ATOM 3841 C CA . GLU A 1 517 ? 14.184 1.299 -18.381 1.00 89.69 517 GLU A CA 1
ATOM 3842 C C . GLU A 1 517 ? 13.049 0.306 -18.053 1.00 89.69 517 GLU A C 1
ATOM 3844 O O . GLU A 1 517 ? 11.879 0.575 -18.336 1.00 89.69 517 GLU A O 1
ATOM 3849 N N . GLN A 1 518 ? 13.364 -0.835 -17.432 1.00 86.31 518 GLN A N 1
ATOM 3850 C CA . GLN A 1 518 ? 12.385 -1.848 -17.039 1.00 86.31 518 GLN A CA 1
ATOM 3851 C C . GLN A 1 518 ? 11.327 -1.270 -16.075 1.00 86.31 518 GLN A C 1
ATOM 3853 O O . GLN A 1 518 ? 11.625 -0.557 -15.113 1.00 86.31 518 GLN A O 1
ATOM 3858 N N . CYS A 1 519 ? 10.057 -1.616 -16.304 1.00 80.81 519 CYS A N 1
ATOM 3859 C CA . CYS A 1 519 ? 8.959 -1.148 -15.462 1.00 80.81 519 CYS A CA 1
ATOM 3860 C C . CYS A 1 519 ? 9.147 -1.539 -13.987 1.00 80.81 519 CYS A C 1
ATOM 3862 O O . CYS A 1 519 ? 9.641 -2.620 -13.672 1.00 80.81 519 CYS A O 1
ATOM 3864 N N . LEU A 1 520 ? 8.705 -0.648 -13.092 1.00 86.19 520 LEU A N 1
ATOM 3865 C CA . LEU A 1 520 ? 8.802 -0.792 -11.634 1.00 86.19 520 LEU A CA 1
ATOM 3866 C C . LEU A 1 520 ? 10.241 -0.940 -11.085 1.00 86.19 520 LEU A C 1
ATOM 3868 O O . LEU A 1 520 ? 10.401 -1.396 -9.960 1.00 86.19 520 LEU A O 1
ATOM 3872 N N . MET A 1 521 ? 11.279 -0.511 -11.818 1.00 89.75 521 MET A N 1
ATOM 3873 C CA . MET A 1 521 ? 12.679 -0.530 -11.344 1.00 89.75 521 MET A CA 1
ATOM 3874 C C . MET A 1 521 ? 13.077 0.586 -10.369 1.00 89.75 521 MET A C 1
ATOM 3876 O O . MET A 1 521 ? 14.119 0.485 -9.720 1.00 89.75 521 MET A O 1
ATOM 3880 N N . ARG A 1 522 ? 12.289 1.660 -10.253 1.00 88.38 522 ARG A N 1
ATOM 3881 C CA . ARG A 1 522 ? 12.619 2.785 -9.365 1.00 88.38 522 ARG A CA 1
ATOM 3882 C C . ARG A 1 522 ? 12.476 2.384 -7.897 1.00 88.38 522 ARG A C 1
ATOM 3884 O O . ARG A 1 522 ? 11.393 2.012 -7.454 1.00 88.38 522 ARG A O 1
ATOM 3891 N N . HIS A 1 523 ? 13.557 2.530 -7.137 1.00 94.00 523 HIS A N 1
ATOM 3892 C CA . HIS A 1 523 ? 13.604 2.274 -5.701 1.00 94.00 523 HIS A CA 1
ATOM 3893 C C . HIS A 1 523 ? 14.658 3.174 -5.043 1.00 94.00 523 HIS A C 1
ATOM 3895 O O . HIS A 1 523 ? 15.716 3.397 -5.616 1.00 94.00 523 HIS A O 1
ATOM 3901 N N . GLU A 1 524 ? 14.399 3.655 -3.825 1.00 94.06 524 GLU A N 1
ATOM 3902 C CA . GLU A 1 524 ? 15.247 4.613 -3.083 1.00 94.06 524 GLU A CA 1
ATOM 3903 C C . GLU A 1 524 ? 16.734 4.209 -3.004 1.00 94.06 524 GLU A C 1
ATOM 3905 O O . GLU A 1 524 ? 17.628 5.055 -3.061 1.00 94.06 524 GLU A O 1
ATOM 3910 N N . ASN A 1 525 ? 16.991 2.902 -2.889 1.00 98.00 525 ASN A N 1
ATOM 3911 C CA . ASN A 1 525 ? 18.327 2.319 -2.747 1.00 98.00 525 ASN A CA 1
ATOM 3912 C C . ASN A 1 525 ? 18.813 1.591 -4.019 1.00 98.00 525 ASN A C 1
ATOM 3914 O O . ASN A 1 525 ? 19.674 0.717 -3.950 1.00 98.00 525 ASN A O 1
ATOM 3918 N N . VAL A 1 526 ? 18.275 1.956 -5.183 1.00 97.25 526 VAL A N 1
ATOM 3919 C CA . VAL A 1 526 ? 18.851 1.683 -6.511 1.00 97.25 526 VAL A CA 1
ATOM 3920 C C . VAL A 1 526 ? 19.100 3.039 -7.178 1.00 97.25 526 VAL A C 1
ATOM 3922 O O . VAL A 1 526 ? 18.358 3.988 -6.929 1.00 97.25 526 VAL A O 1
ATOM 3925 N N . LEU A 1 527 ? 20.175 3.174 -7.953 1.00 96.19 527 LEU A N 1
ATOM 3926 C CA . LEU A 1 527 ? 20.526 4.435 -8.602 1.00 96.19 527 LEU A CA 1
ATOM 3927 C C . LEU A 1 527 ? 19.398 4.888 -9.540 1.00 96.19 527 LEU A C 1
ATOM 3929 O O . LEU A 1 527 ? 18.918 4.121 -10.377 1.00 96.19 527 LEU A O 1
ATOM 3933 N N . ALA A 1 528 ? 18.953 6.133 -9.381 1.00 92.25 528 ALA A N 1
ATOM 3934 C CA . ALA A 1 528 ? 17.837 6.664 -10.145 1.00 92.25 528 ALA A CA 1
ATOM 3935 C C . ALA A 1 528 ? 18.278 7.033 -11.567 1.00 92.25 528 ALA A C 1
ATOM 3937 O O . ALA A 1 528 ? 19.025 7.987 -11.788 1.00 92.25 528 ALA A O 1
ATOM 3938 N N . PHE A 1 529 ? 17.779 6.268 -12.532 1.00 92.31 529 PHE A N 1
ATOM 3939 C CA . PHE A 1 529 ? 17.934 6.533 -13.955 1.00 92.31 529 PHE A CA 1
ATOM 3940 C C . PHE A 1 529 ? 17.016 7.665 -14.424 1.00 92.31 529 PHE A C 1
ATOM 3942 O O . PHE A 1 529 ? 15.814 7.685 -14.119 1.00 92.31 529 PHE A O 1
ATOM 3949 N N . LEU A 1 530 ? 17.601 8.581 -15.198 1.00 89.12 530 LEU A N 1
ATOM 3950 C CA . LEU A 1 530 ? 16.923 9.714 -15.818 1.00 89.12 530 LEU A CA 1
ATOM 3951 C C . LEU A 1 530 ? 16.707 9.463 -17.314 1.00 89.12 530 LEU A C 1
ATOM 3953 O O . LEU A 1 530 ? 15.575 9.593 -17.778 1.00 89.12 530 LEU A O 1
ATOM 3957 N N . ALA A 1 531 ? 17.761 9.085 -18.050 1.00 89.06 531 ALA A N 1
ATOM 3958 C CA . ALA A 1 531 ? 17.702 8.848 -19.494 1.00 89.06 531 ALA A CA 1
ATOM 3959 C C . ALA A 1 531 ? 18.871 8.002 -20.031 1.00 89.06 531 ALA A C 1
ATOM 3961 O O . ALA A 1 531 ? 19.958 7.985 -19.455 1.00 89.06 531 ALA A O 1
ATOM 3962 N N . SER A 1 532 ? 18.663 7.380 -21.191 1.00 90.12 532 SER A N 1
ATOM 3963 C CA . SER A 1 532 ? 19.706 6.899 -22.102 1.00 90.12 532 SER A CA 1
ATOM 3964 C C . SER A 1 532 ? 19.626 7.738 -23.387 1.00 90.12 532 SER A C 1
ATOM 3966 O O . SER A 1 532 ? 18.540 8.181 -23.764 1.00 90.12 532 SER A O 1
ATOM 3968 N N . ASP A 1 533 ? 20.757 8.045 -24.026 1.00 86.94 533 ASP A N 1
ATOM 3969 C CA . ASP A 1 533 ? 20.778 8.911 -25.218 1.00 86.94 533 ASP A CA 1
ATOM 3970 C C . ASP A 1 533 ? 21.978 8.594 -26.130 1.00 86.94 533 ASP A C 1
ATOM 3972 O O . ASP A 1 533 ? 22.956 7.974 -25.702 1.00 86.94 533 ASP A O 1
ATOM 3976 N N . ILE A 1 534 ? 21.914 9.036 -27.388 1.00 83.94 534 ILE A N 1
ATOM 3977 C CA . ILE A 1 534 ? 22.999 8.914 -28.369 1.00 83.94 534 ILE A CA 1
ATOM 3978 C C . ILE A 1 534 ? 23.269 10.296 -28.978 1.00 83.94 534 ILE A C 1
ATOM 3980 O O . ILE A 1 534 ? 22.461 10.842 -29.732 1.00 83.94 534 ILE A O 1
ATOM 3984 N N . CYS A 1 535 ? 24.438 10.859 -28.676 1.00 76.75 535 CYS A N 1
ATOM 3985 C CA . CYS A 1 535 ? 24.829 12.213 -29.059 1.00 76.75 535 CYS A CA 1
ATOM 3986 C C . CYS A 1 535 ? 25.969 12.230 -30.077 1.00 76.75 535 CYS A C 1
ATOM 3988 O O . CYS A 1 535 ? 26.946 11.502 -29.948 1.00 76.75 535 CYS A O 1
ATOM 3990 N N . GLY A 1 536 ? 25.885 13.122 -31.065 1.00 64.88 536 GLY A N 1
ATOM 3991 C CA . GLY A 1 536 ? 26.990 13.415 -31.977 1.00 64.88 536 GLY A CA 1
ATOM 3992 C C . GLY A 1 536 ? 27.717 14.695 -31.569 1.00 64.88 536 GLY A C 1
ATOM 3993 O O . GLY A 1 536 ? 27.103 15.760 -31.534 1.00 64.88 536 GLY A O 1
ATOM 3994 N N . THR A 1 537 ? 29.024 14.612 -31.324 1.00 58.19 537 THR A N 1
ATOM 3995 C CA . THR A 1 537 ? 29.892 15.781 -31.092 1.00 58.19 537 THR A CA 1
ATOM 3996 C C . THR A 1 537 ? 30.992 15.829 -32.144 1.00 58.19 537 THR A C 1
ATOM 3998 O O . THR A 1 537 ? 31.980 15.103 -32.047 1.00 58.19 537 THR A O 1
ATOM 4001 N N . GLY A 1 538 ? 30.816 16.685 -33.156 1.00 53.00 538 GLY A N 1
ATOM 4002 C CA . GLY A 1 538 ? 31.896 17.178 -34.026 1.00 53.00 538 GLY A CA 1
ATOM 4003 C C . GLY A 1 538 ? 32.717 16.146 -34.814 1.00 53.00 538 GLY A C 1
ATOM 4004 O O . GLY A 1 538 ? 33.801 16.490 -35.269 1.00 53.00 538 GLY A O 1
ATOM 4005 N N . GLY A 1 539 ? 32.243 14.905 -34.966 1.00 55.25 539 GLY A N 1
ATOM 4006 C CA . GLY A 1 539 ? 32.944 13.851 -35.714 1.00 55.25 539 GLY A CA 1
ATOM 4007 C C . GLY A 1 539 ? 32.727 12.428 -35.195 1.00 55.25 539 GLY A C 1
ATOM 4008 O O . GLY A 1 539 ? 32.964 11.481 -35.938 1.00 55.25 539 GLY A O 1
ATOM 4009 N N . TRP A 1 540 ? 32.244 12.263 -33.957 1.00 64.69 540 TRP A N 1
ATOM 4010 C CA . TRP A 1 540 ? 32.068 10.946 -33.331 1.00 64.69 540 TRP A CA 1
ATOM 4011 C C . TRP A 1 540 ? 30.741 10.844 -32.570 1.00 64.69 540 TRP A C 1
ATOM 4013 O O . TRP A 1 540 ? 30.224 11.846 -32.062 1.00 64.69 540 TRP A O 1
ATOM 4023 N N . THR A 1 541 ? 30.218 9.622 -32.479 1.00 75.38 541 THR A N 1
ATOM 4024 C CA . THR A 1 541 ? 28.993 9.282 -31.743 1.00 75.38 541 THR A CA 1
ATOM 4025 C C . THR A 1 541 ? 29.333 8.830 -30.324 1.00 75.38 541 THR A C 1
ATOM 4027 O O . THR A 1 541 ? 30.172 7.950 -30.137 1.00 75.38 541 THR A O 1
ATOM 4030 N N . GLN A 1 542 ? 28.660 9.409 -29.334 1.00 82.25 542 GLN A N 1
ATOM 4031 C CA . GLN A 1 542 ? 28.750 9.069 -27.918 1.00 82.25 542 GLN A CA 1
ATOM 4032 C C . GLN A 1 542 ? 27.430 8.455 -27.454 1.00 82.25 542 GLN A C 1
ATOM 4034 O O . GLN A 1 542 ? 26.369 9.052 -27.634 1.00 82.25 542 GLN A O 1
ATOM 4039 N N . MET A 1 543 ? 27.494 7.283 -26.830 1.00 88.56 543 MET A N 1
ATOM 4040 C CA . MET A 1 543 ? 26.348 6.664 -26.161 1.00 88.56 543 MET A CA 1
ATOM 4041 C C . MET A 1 543 ? 26.415 7.035 -24.685 1.00 88.56 543 MET A C 1
ATOM 4043 O O . MET A 1 543 ? 27.457 6.843 -24.052 1.00 88.56 543 MET A O 1
ATOM 4047 N N . VAL A 1 544 ? 25.337 7.590 -24.138 1.00 89.69 544 VAL A N 1
ATOM 4048 C CA . VAL A 1 544 ? 25.324 8.110 -22.768 1.00 89.69 544 VAL A CA 1
ATOM 4049 C C . VAL A 1 544 ? 24.192 7.522 -21.939 1.00 89.69 544 VAL A C 1
ATOM 4051 O O . VAL A 1 544 ? 23.125 7.175 -22.449 1.00 89.69 544 VAL A O 1
ATOM 4054 N N . LEU A 1 545 ? 24.438 7.413 -20.638 1.00 91.31 545 LEU A N 1
ATOM 4055 C CA . LEU A 1 545 ? 23.455 7.039 -19.630 1.00 91.31 545 LEU A CA 1
ATOM 4056 C C . LEU A 1 545 ? 23.504 8.076 -18.505 1.00 91.31 545 LEU A C 1
ATOM 4058 O O . LEU A 1 545 ? 24.577 8.367 -17.976 1.00 91.31 545 LEU A O 1
ATOM 4062 N N . ILE A 1 546 ? 22.349 8.652 -18.182 1.00 92.25 546 ILE A N 1
ATOM 4063 C CA . ILE A 1 546 ? 22.193 9.803 -17.292 1.00 92.25 546 ILE A CA 1
ATOM 4064 C C . ILE A 1 546 ? 21.428 9.367 -16.038 1.00 92.25 546 ILE A C 1
ATOM 4066 O O . ILE A 1 546 ? 20.316 8.836 -16.130 1.00 92.25 546 ILE A O 1
ATOM 4070 N N . THR A 1 547 ? 22.008 9.610 -14.864 1.00 93.88 547 THR A N 1
ATOM 4071 C CA . THR A 1 547 ? 21.427 9.297 -13.546 1.00 93.88 547 THR A CA 1
ATOM 4072 C C . THR A 1 547 ? 21.495 10.495 -12.601 1.00 93.88 547 THR A C 1
ATOM 4074 O O . THR A 1 547 ? 22.161 11.488 -12.892 1.00 93.88 547 THR A O 1
ATOM 4077 N N . GLU A 1 548 ? 20.867 10.385 -11.427 1.00 92.69 548 GLU A N 1
ATOM 4078 C CA . GLU A 1 548 ? 21.209 11.236 -10.275 1.00 92.69 548 GLU A CA 1
ATOM 4079 C C . GLU A 1 548 ? 22.730 11.225 -10.018 1.00 92.69 548 GLU A C 1
ATOM 4081 O O . GLU A 1 548 ? 23.378 10.176 -10.117 1.00 92.69 548 GLU A O 1
ATOM 4086 N N . TYR A 1 549 ? 23.296 12.381 -9.660 1.00 94.06 549 TYR A N 1
ATOM 4087 C CA . TYR A 1 549 ? 24.654 12.489 -9.122 1.00 94.06 549 TYR A CA 1
ATOM 4088 C C . TYR A 1 549 ? 24.646 12.381 -7.593 1.00 94.06 549 TYR A C 1
ATOM 4090 O O . TYR A 1 549 ? 23.750 12.894 -6.919 1.00 94.06 549 TYR A O 1
ATOM 4098 N N . HIS A 1 550 ? 25.665 11.740 -7.017 1.00 94.00 550 HIS A N 1
ATOM 4099 C CA . HIS A 1 550 ? 25.826 11.619 -5.567 1.00 94.00 550 HIS A CA 1
ATOM 4100 C C . HIS A 1 550 ? 27.236 12.078 -5.149 1.00 94.00 550 HIS A C 1
ATOM 4102 O O . HIS A 1 550 ? 28.216 11.406 -5.474 1.00 94.00 550 HIS A O 1
ATOM 4108 N N . PRO A 1 551 ? 27.372 13.205 -4.417 1.00 91.12 551 PRO A N 1
ATOM 4109 C CA . PRO A 1 551 ? 28.662 13.875 -4.219 1.00 91.12 551 PRO A CA 1
ATOM 4110 C C . PRO A 1 551 ? 29.625 13.148 -3.272 1.00 91.12 551 PRO A C 1
ATOM 4112 O O . PRO A 1 551 ? 30.806 13.478 -3.248 1.00 91.12 551 PRO A O 1
ATOM 4115 N N . LEU A 1 552 ? 29.151 12.166 -2.496 1.00 92.25 552 LEU A N 1
ATOM 4116 C CA . LEU A 1 552 ? 30.008 11.325 -1.647 1.00 92.25 552 LEU A CA 1
ATOM 4117 C C . LEU A 1 552 ? 30.635 10.145 -2.415 1.00 92.25 552 LEU A C 1
ATOM 4119 O O . LEU A 1 552 ? 31.409 9.390 -1.831 1.00 92.25 552 LEU A O 1
ATOM 4123 N N . GLY A 1 553 ? 30.325 9.996 -3.709 1.00 93.62 553 GLY A N 1
ATOM 4124 C CA . GLY A 1 553 ? 30.892 8.965 -4.575 1.00 93.62 553 GLY A CA 1
ATOM 4125 C C . GLY A 1 553 ? 30.441 7.549 -4.215 1.00 93.62 553 GLY A C 1
ATOM 4126 O O . GLY A 1 553 ? 29.348 7.330 -3.677 1.00 93.62 553 GLY A O 1
ATOM 4127 N N . SER A 1 554 ? 31.284 6.568 -4.542 1.00 96.31 554 SER A N 1
ATOM 4128 C CA . SER A 1 554 ? 31.046 5.182 -4.145 1.00 96.31 554 SER A CA 1
ATOM 4129 C C . SER A 1 554 ? 31.370 4.945 -2.670 1.00 96.31 554 SER A C 1
ATOM 4131 O O . SER A 1 554 ? 32.132 5.682 -2.047 1.00 96.31 554 SER A O 1
ATOM 4133 N N . LEU A 1 555 ? 30.829 3.870 -2.100 1.00 97.94 555 LEU A N 1
ATOM 4134 C CA . LEU A 1 555 ? 31.141 3.415 -0.750 1.00 97.94 555 LEU A CA 1
ATOM 4135 C C . LEU A 1 555 ? 32.641 3.106 -0.615 1.00 97.94 555 LEU A C 1
ATOM 4137 O O . LEU A 1 555 ? 33.215 3.357 0.439 1.00 97.94 555 LEU A O 1
ATOM 4141 N N . HIS A 1 556 ? 33.301 2.654 -1.687 1.00 96.62 556 HIS A N 1
ATOM 4142 C CA . HIS A 1 556 ? 34.760 2.552 -1.739 1.00 96.62 556 HIS A CA 1
ATOM 4143 C C . HIS A 1 556 ? 35.442 3.914 -1.556 1.00 96.62 556 HIS A C 1
ATOM 4145 O O . HIS A 1 556 ? 36.350 4.025 -0.735 1.00 96.62 556 HIS A O 1
ATOM 4151 N N . ASP A 1 557 ? 35.024 4.942 -2.298 1.00 94.88 557 ASP A N 1
ATOM 4152 C CA . ASP A 1 557 ? 35.642 6.275 -2.233 1.00 94.88 557 ASP A CA 1
ATOM 4153 C C . ASP A 1 557 ? 35.400 6.913 -0.857 1.00 94.88 557 ASP A C 1
ATOM 4155 O O . ASP A 1 557 ? 36.325 7.439 -0.237 1.00 94.88 557 ASP A O 1
ATOM 4159 N N . PHE A 1 558 ? 34.176 6.776 -0.337 1.00 96.50 558 PHE A N 1
ATOM 4160 C CA . PHE A 1 558 ? 33.784 7.216 0.997 1.00 96.50 558 PHE A CA 1
ATOM 4161 C C . PHE A 1 558 ? 34.600 6.526 2.100 1.00 96.50 558 PHE A C 1
ATOM 4163 O O . PHE A 1 558 ? 35.158 7.208 2.954 1.00 96.50 558 PHE A O 1
ATOM 4170 N N . LEU A 1 559 ? 34.733 5.192 2.086 1.00 96.69 559 LEU A N 1
ATOM 4171 C CA . LEU A 1 559 ? 35.526 4.458 3.085 1.00 96.69 559 LEU A CA 1
ATOM 4172 C C . LEU A 1 559 ? 37.041 4.699 2.932 1.00 96.69 559 LEU A C 1
ATOM 4174 O O . LEU A 1 559 ? 37.762 4.704 3.932 1.00 96.69 559 LEU A O 1
ATOM 4178 N N . SER A 1 560 ? 37.525 4.963 1.713 1.00 95.44 560 SER A N 1
ATOM 4179 C CA . SER A 1 560 ? 38.938 5.277 1.437 1.00 95.44 560 SER A CA 1
ATOM 4180 C C . SER A 1 560 ? 39.394 6.606 2.041 1.00 95.44 560 SER A C 1
ATOM 4182 O O . SER A 1 560 ? 40.567 6.740 2.380 1.00 95.44 560 SER A O 1
ATOM 4184 N N . GLN A 1 561 ? 38.473 7.548 2.272 1.00 94.38 561 GLN A N 1
ATOM 4185 C CA . GLN A 1 561 ? 38.726 8.781 3.037 1.00 94.38 561 GLN A CA 1
ATOM 4186 C C . GLN A 1 561 ? 38.920 8.530 4.550 1.00 94.38 561 GLN A C 1
ATOM 4188 O O . GLN A 1 561 ? 39.044 9.474 5.326 1.00 94.38 561 GLN A O 1
ATOM 4193 N N . GLN A 1 562 ? 38.952 7.263 4.983 1.00 92.75 562 GLN A N 1
ATOM 4194 C CA . GLN A 1 562 ? 39.118 6.829 6.373 1.00 92.75 562 GLN A CA 1
ATOM 4195 C C . GLN A 1 562 ? 38.097 7.431 7.369 1.00 92.75 562 GLN A C 1
ATOM 4197 O O . GLN A 1 562 ? 38.466 7.698 8.519 1.00 92.75 562 GLN A O 1
ATOM 4202 N N . PRO A 1 563 ? 36.802 7.602 7.020 1.00 93.12 563 PRO A N 1
ATOM 4203 C CA . PRO A 1 563 ? 35.815 8.164 7.935 1.00 93.12 563 PRO A CA 1
ATOM 4204 C C . PRO A 1 563 ? 35.703 7.302 9.194 1.00 93.12 563 PRO A C 1
ATOM 4206 O O . PRO A 1 563 ? 35.860 6.081 9.145 1.00 93.12 563 PRO A O 1
ATOM 4209 N N . VAL A 1 564 ? 35.429 7.938 10.330 1.00 91.69 564 VAL A N 1
ATOM 4210 C CA . VAL A 1 564 ? 35.139 7.252 11.593 1.00 91.69 564 VAL A CA 1
ATOM 4211 C C . VAL A 1 564 ? 33.629 7.060 11.677 1.00 91.69 564 VAL A C 1
ATOM 4213 O O . VAL A 1 564 ? 32.886 8.019 11.884 1.00 91.69 564 VAL A O 1
ATOM 4216 N N . LEU A 1 565 ? 33.159 5.829 11.486 1.00 92.44 565 LEU A N 1
ATOM 4217 C CA . LEU A 1 565 ? 31.735 5.503 11.519 1.00 92.44 565 LEU A CA 1
ATOM 4218 C C . LEU A 1 565 ? 31.330 5.040 12.917 1.00 92.44 565 LEU A C 1
ATOM 4220 O O . LEU A 1 565 ? 32.012 4.231 13.539 1.00 92.44 565 LEU A O 1
ATOM 4224 N N . THR A 1 566 ? 30.193 5.517 13.416 1.00 90.81 566 THR A N 1
ATOM 4225 C CA . THR A 1 566 ? 29.537 4.885 14.567 1.00 90.81 566 THR A CA 1
ATOM 4226 C C . THR A 1 566 ? 28.877 3.583 14.121 1.00 90.81 566 THR A C 1
ATOM 4228 O O . THR A 1 566 ? 28.476 3.463 12.965 1.00 90.81 566 THR A O 1
ATOM 4231 N N . LEU A 1 567 ? 28.674 2.635 15.040 1.00 90.12 567 LEU A N 1
ATOM 4232 C CA . LEU A 1 567 ? 27.970 1.387 14.726 1.00 90.12 567 LEU A CA 1
ATOM 4233 C C . LEU A 1 567 ? 26.573 1.622 14.117 1.00 90.12 567 LEU A C 1
ATOM 4235 O O . LEU A 1 567 ? 26.205 0.935 13.172 1.00 90.12 567 LEU A O 1
ATOM 4239 N N . GLY A 1 568 ? 25.836 2.642 14.571 1.00 90.69 568 GLY A N 1
ATOM 4240 C CA . GLY A 1 568 ? 24.562 3.038 13.960 1.00 90.69 568 GLY A CA 1
ATOM 4241 C C . GLY A 1 568 ? 24.701 3.524 12.512 1.00 90.69 568 GLY A C 1
ATOM 4242 O O . GLY A 1 568 ? 23.945 3.090 11.648 1.00 90.69 568 GLY A O 1
ATOM 4243 N N . ASN A 1 569 ? 25.697 4.366 12.209 1.00 91.88 569 ASN A N 1
ATOM 4244 C CA . ASN A 1 569 ? 25.950 4.810 10.831 1.00 91.88 569 ASN A CA 1
ATOM 4245 C C . ASN A 1 569 ? 26.388 3.639 9.933 1.00 91.88 569 ASN A C 1
ATOM 4247 O O . ASN A 1 569 ? 25.918 3.532 8.802 1.00 91.88 569 ASN A O 1
ATOM 4251 N N . THR A 1 570 ? 27.229 2.738 10.451 1.00 95.19 570 THR A N 1
ATOM 4252 C CA . THR A 1 570 ? 27.631 1.489 9.785 1.00 95.19 570 THR A CA 1
ATOM 4253 C C . THR A 1 570 ? 26.407 0.639 9.439 1.00 95.19 570 THR A C 1
ATOM 4255 O O . THR A 1 570 ? 26.209 0.291 8.276 1.00 95.19 570 THR A O 1
ATOM 4258 N N . ILE A 1 571 ? 25.535 0.364 10.417 1.00 95.00 571 ILE A N 1
ATOM 4259 C CA . ILE A 1 571 ? 24.301 -0.404 10.205 1.00 95.00 571 ILE A CA 1
ATOM 4260 C C . ILE A 1 571 ? 23.393 0.297 9.184 1.00 95.00 571 ILE A C 1
ATOM 4262 O O . ILE A 1 571 ? 22.866 -0.378 8.305 1.00 95.00 571 ILE A O 1
ATOM 4266 N N . ARG A 1 572 ? 23.250 1.630 9.217 1.00 94.56 572 ARG A N 1
ATOM 4267 C CA . ARG A 1 572 ? 22.397 2.368 8.266 1.00 94.56 572 ARG A CA 1
ATOM 4268 C C . ARG A 1 572 ? 22.887 2.282 6.815 1.00 94.56 572 ARG A C 1
ATOM 4270 O O . ARG A 1 572 ? 22.068 2.081 5.912 1.00 94.56 572 ARG A O 1
ATOM 4277 N N . LEU A 1 573 ? 24.198 2.389 6.579 1.00 97.38 573 LEU A N 1
ATOM 4278 C CA . LEU A 1 573 ? 24.804 2.210 5.249 1.00 97.38 573 LEU A CA 1
ATOM 4279 C C . LEU A 1 573 ? 24.574 0.782 4.724 1.00 97.38 573 LEU A C 1
ATOM 4281 O O . LEU A 1 573 ? 24.138 0.594 3.587 1.00 97.38 573 LEU A O 1
ATOM 4285 N N . LEU A 1 574 ? 24.788 -0.226 5.574 1.00 98.25 574 LEU A N 1
ATOM 4286 C CA . LEU A 1 574 ? 24.575 -1.629 5.214 1.00 98.25 574 LEU A CA 1
ATOM 4287 C C . LEU A 1 574 ? 23.094 -1.958 4.992 1.00 98.25 574 LEU A C 1
ATOM 4289 O O . LEU A 1 574 ? 22.754 -2.631 4.022 1.00 98.25 574 LEU A O 1
ATOM 4293 N N . PHE A 1 575 ? 22.201 -1.462 5.851 1.00 97.88 575 PHE A N 1
ATOM 4294 C CA . PHE A 1 575 ? 20.760 -1.691 5.760 1.00 97.88 575 PHE A CA 1
ATOM 4295 C C . PHE A 1 575 ? 20.179 -1.128 4.462 1.00 97.88 575 PHE A C 1
ATOM 4297 O O . PHE A 1 575 ? 19.426 -1.813 3.770 1.00 97.88 575 PHE A O 1
ATOM 4304 N N . SER A 1 576 ? 20.555 0.101 4.103 1.00 97.81 576 SER A N 1
ATOM 4305 C CA . SER A 1 576 ? 20.109 0.735 2.860 1.00 97.81 576 SER A CA 1
ATOM 4306 C C . SER A 1 576 ? 20.640 0.006 1.619 1.00 97.81 576 SER A C 1
ATOM 4308 O O . SER A 1 576 ? 19.859 -0.275 0.709 1.00 97.81 576 SER A O 1
ATOM 4310 N N . ALA A 1 577 ? 21.909 -0.421 1.609 1.00 98.50 577 ALA A N 1
ATOM 4311 C CA . ALA A 1 577 ? 22.446 -1.257 0.532 1.00 98.50 577 ALA A CA 1
ATOM 4312 C C . ALA A 1 577 ? 21.721 -2.620 0.430 1.00 98.50 577 ALA A C 1
ATOM 4314 O O . ALA A 1 577 ? 21.267 -2.999 -0.650 1.00 98.50 577 ALA A O 1
ATOM 4315 N N . ALA A 1 578 ? 21.507 -3.317 1.552 1.00 98.56 578 ALA A N 1
ATOM 4316 C CA . ALA A 1 578 ? 20.767 -4.583 1.598 1.00 98.56 578 ALA A CA 1
ATOM 4317 C C . ALA A 1 578 ? 19.298 -4.434 1.158 1.00 98.56 578 ALA A C 1
ATOM 4319 O O . ALA A 1 578 ? 18.752 -5.316 0.496 1.00 98.56 578 ALA A O 1
ATOM 4320 N N . LYS A 1 579 ? 18.651 -3.305 1.482 1.00 98.25 579 LYS A N 1
ATOM 4321 C CA . LYS A 1 579 ? 17.296 -2.965 1.021 1.00 98.25 579 LYS A CA 1
ATOM 4322 C C . LYS A 1 579 ? 17.249 -2.805 -0.503 1.00 98.25 579 LYS A C 1
ATOM 4324 O O . LYS A 1 579 ? 16.291 -3.275 -1.114 1.00 98.25 579 LYS A O 1
ATOM 4329 N N . GLY A 1 580 ? 18.283 -2.214 -1.109 1.00 98.19 580 GLY A N 1
ATOM 4330 C CA . GLY A 1 580 ? 18.468 -2.165 -2.564 1.00 98.19 580 GLY A CA 1
ATOM 4331 C C . GLY A 1 580 ? 18.655 -3.550 -3.187 1.00 98.19 580 GLY A C 1
ATOM 4332 O O . GLY A 1 580 ? 17.946 -3.896 -4.130 1.00 98.19 580 GLY A O 1
ATOM 4333 N N . LEU A 1 581 ? 19.538 -4.378 -2.619 1.00 98.62 581 LEU A N 1
ATOM 4334 C CA . LEU A 1 581 ? 19.829 -5.719 -3.144 1.00 98.62 581 LEU A CA 1
ATOM 4335 C C . LEU A 1 581 ? 18.601 -6.640 -3.073 1.00 98.62 581 LEU A C 1
ATOM 4337 O O . LEU A 1 581 ? 18.272 -7.316 -4.044 1.00 98.62 581 LEU A O 1
ATOM 4341 N N . ALA A 1 582 ? 17.865 -6.597 -1.958 1.00 98.62 582 ALA A N 1
ATOM 4342 C CA . ALA A 1 582 ? 16.618 -7.339 -1.791 1.00 98.62 582 ALA A CA 1
ATOM 4343 C C . ALA A 1 582 ? 15.544 -6.923 -2.806 1.00 98.62 582 ALA A C 1
ATOM 4345 O O . ALA A 1 582 ? 14.793 -7.769 -3.287 1.00 98.62 582 ALA A O 1
ATOM 4346 N N . PHE A 1 583 ? 15.473 -5.636 -3.158 1.00 98.31 583 PHE A N 1
ATOM 4347 C CA . PHE A 1 583 ? 14.567 -5.149 -4.197 1.00 98.31 583 PHE A CA 1
ATOM 4348 C C . PHE A 1 583 ? 14.961 -5.648 -5.600 1.00 98.31 583 PHE A C 1
ATOM 4350 O O . PHE A 1 583 ? 14.082 -6.039 -6.369 1.00 98.31 583 PHE A O 1
ATOM 4357 N N . LEU A 1 584 ? 16.259 -5.695 -5.928 1.00 97.94 584 LEU A N 1
ATOM 4358 C CA . LEU A 1 584 ? 16.732 -6.279 -7.190 1.00 97.94 584 LEU A CA 1
ATOM 4359 C C . LEU A 1 584 ? 16.354 -7.767 -7.273 1.00 97.94 584 LEU A C 1
ATOM 4361 O O . LEU A 1 584 ? 15.662 -8.163 -8.212 1.00 97.94 584 LEU A O 1
ATOM 4365 N N . HIS A 1 585 ? 16.706 -8.550 -6.247 1.00 98.12 585 HIS A N 1
ATOM 4366 C CA . HIS A 1 585 ? 16.483 -10.002 -6.174 1.00 98.12 585 HIS A CA 1
ATOM 4367 C C . HIS A 1 585 ? 15.001 -10.429 -6.189 1.00 98.12 585 HIS A C 1
ATOM 4369 O O . HIS A 1 585 ? 14.710 -11.574 -6.519 1.00 98.12 585 HIS A O 1
ATOM 4375 N N . THR A 1 586 ? 14.060 -9.547 -5.836 1.00 95.81 586 THR A N 1
ATOM 4376 C CA . THR A 1 586 ? 12.623 -9.875 -5.733 1.00 95.81 586 THR A CA 1
ATOM 4377 C C . THR A 1 586 ? 11.892 -9.675 -7.069 1.00 95.81 586 THR A C 1
ATOM 4379 O O . THR A 1 586 ? 12.007 -8.608 -7.670 1.00 95.81 586 THR A O 1
ATOM 4382 N N . GLU A 1 587 ? 11.096 -10.650 -7.525 1.00 93.25 587 GLU A N 1
ATOM 4383 C CA . GLU A 1 587 ? 10.134 -10.465 -8.630 1.00 93.25 587 GLU A CA 1
ATOM 4384 C C . GLU A 1 587 ? 8.872 -9.737 -8.124 1.00 93.25 587 GLU A C 1
ATOM 4386 O O . GLU A 1 587 ? 8.392 -10.007 -7.023 1.00 93.25 587 GLU A O 1
ATOM 4391 N N . ILE A 1 588 ? 8.326 -8.809 -8.916 1.00 88.81 588 ILE A N 1
ATOM 4392 C CA . ILE A 1 588 ? 7.062 -8.114 -8.630 1.00 88.81 588 ILE A CA 1
ATOM 4393 C C . ILE A 1 588 ? 6.052 -8.497 -9.712 1.00 88.81 588 ILE A C 1
ATOM 4395 O O . ILE A 1 588 ? 6.116 -7.998 -10.839 1.00 88.81 588 ILE A O 1
ATOM 4399 N N . CYS A 1 589 ? 5.115 -9.375 -9.361 1.00 80.56 589 CYS A N 1
ATOM 4400 C CA . CYS A 1 589 ? 4.038 -9.816 -10.244 1.00 80.56 589 CYS A CA 1
ATOM 4401 C C . CYS A 1 589 ? 3.061 -8.669 -10.555 1.00 80.56 589 CYS A C 1
ATOM 4403 O O . CYS A 1 589 ? 2.693 -7.902 -9.666 1.00 80.56 589 CYS A O 1
ATOM 4405 N N . GLY A 1 590 ? 2.605 -8.570 -11.806 1.00 71.94 590 GLY A N 1
ATOM 4406 C CA . GLY A 1 590 ? 1.636 -7.557 -12.228 1.00 71.94 590 GLY A CA 1
ATOM 4407 C C . GLY A 1 590 ? 1.692 -7.256 -13.725 1.00 71.94 590 GLY A C 1
ATOM 4408 O O . GLY A 1 590 ? 2.406 -7.905 -14.486 1.00 71.94 590 GLY A O 1
ATOM 4409 N N . SER A 1 591 ? 0.930 -6.253 -14.159 1.00 68.19 591 SER A N 1
ATOM 4410 C CA . SER A 1 591 ? 0.966 -5.723 -15.528 1.00 68.19 591 SER A CA 1
ATOM 4411 C C . SER A 1 591 ? 0.932 -4.189 -15.486 1.00 68.19 591 SER A C 1
ATOM 4413 O O . SER A 1 591 ? -0.146 -3.623 -15.300 1.00 68.19 591 SER A O 1
ATOM 4415 N N . PRO A 1 592 ? 2.084 -3.506 -15.638 1.00 67.88 592 PRO A N 1
ATOM 4416 C CA . PRO A 1 592 ? 3.429 -4.068 -15.814 1.00 67.88 592 PRO A CA 1
ATOM 4417 C C . PRO A 1 592 ? 4.009 -4.661 -14.514 1.00 67.88 592 PRO A C 1
ATOM 4419 O O . PRO A 1 592 ? 3.706 -4.184 -13.424 1.00 67.88 592 PRO A O 1
ATOM 4422 N N . GLY A 1 593 ? 4.861 -5.683 -14.636 1.00 81.94 593 GLY A N 1
ATOM 4423 C CA . GLY A 1 593 ? 5.610 -6.293 -13.527 1.00 81.94 593 GLY A CA 1
ATOM 4424 C C . GLY A 1 593 ? 7.115 -5.983 -13.567 1.00 81.94 593 GLY A C 1
ATOM 4425 O O . GLY A 1 593 ? 7.614 -5.410 -14.542 1.00 81.94 593 GLY A O 1
ATOM 4426 N N . LYS A 1 594 ? 7.846 -6.394 -12.521 1.00 92.56 594 LYS A N 1
ATOM 4427 C CA . LYS A 1 594 ? 9.319 -6.336 -12.443 1.00 92.56 594 LYS A CA 1
ATOM 4428 C C . LYS A 1 594 ? 9.895 -7.758 -12.392 1.00 92.56 594 LYS A C 1
ATOM 4430 O O . LYS A 1 594 ? 9.579 -8.457 -11.431 1.00 92.56 594 LYS A O 1
ATOM 4435 N N . PRO A 1 595 ? 10.770 -8.183 -13.321 1.00 93.06 595 PRO A N 1
ATOM 4436 C CA . PRO A 1 595 ? 11.505 -9.439 -13.178 1.00 93.06 595 PRO A CA 1
ATOM 4437 C C . PRO A 1 595 ? 12.429 -9.396 -11.952 1.00 93.06 595 PRO A C 1
ATOM 4439 O O . PRO A 1 595 ? 12.825 -8.317 -11.489 1.00 93.06 595 PRO A O 1
ATOM 4442 N N . ALA A 1 596 ? 12.811 -10.560 -11.434 1.00 95.94 596 ALA A N 1
ATOM 4443 C CA . ALA A 1 596 ? 13.922 -10.647 -10.493 1.00 95.94 596 ALA A CA 1
ATOM 4444 C C . ALA A 1 596 ? 15.246 -10.340 -11.220 1.00 95.94 596 ALA A C 1
ATOM 4446 O O . ALA A 1 596 ? 15.393 -10.640 -12.405 1.00 95.94 596 ALA A O 1
ATOM 4447 N N . LEU A 1 597 ? 16.204 -9.728 -10.524 1.00 96.69 597 LEU A N 1
ATOM 4448 C CA . LEU A 1 597 ? 17.511 -9.347 -11.063 1.00 96.69 597 LEU A CA 1
ATOM 4449 C C . LEU A 1 597 ? 18.637 -9.848 -10.163 1.00 96.69 597 LEU A C 1
ATOM 4451 O O . LEU A 1 597 ? 18.643 -9.524 -8.980 1.00 96.69 597 LEU A O 1
ATOM 4455 N N . ALA A 1 598 ? 19.600 -10.575 -10.727 1.00 97.25 598 ALA A N 1
ATOM 4456 C CA . ALA A 1 598 ? 20.888 -10.851 -10.086 1.00 97.25 598 ALA A CA 1
ATOM 4457 C C . ALA A 1 598 ? 21.926 -9.877 -10.658 1.00 97.25 598 ALA A C 1
ATOM 4459 O O . ALA A 1 598 ? 21.977 -9.689 -11.874 1.00 97.25 598 ALA A O 1
ATOM 4460 N N . HIS A 1 599 ? 22.725 -9.237 -9.805 1.00 97.44 599 HIS A N 1
ATOM 4461 C CA . HIS A 1 599 ? 23.594 -8.119 -10.187 1.00 97.44 599 HIS A CA 1
ATOM 4462 C C . HIS A 1 599 ? 24.937 -8.572 -10.764 1.00 97.44 599 HIS A C 1
ATOM 4464 O O . HIS A 1 599 ? 25.433 -7.976 -11.721 1.00 97.44 599 HIS A O 1
ATOM 4470 N N . ARG A 1 600 ? 25.534 -9.615 -10.177 1.00 95.81 600 ARG A N 1
ATOM 4471 C CA . ARG A 1 600 ? 26.765 -10.286 -10.626 1.00 95.81 600 ARG A CA 1
ATOM 4472 C C . ARG A 1 600 ? 28.054 -9.451 -10.554 1.00 95.81 600 ARG A C 1
ATOM 4474 O O . ARG A 1 600 ? 29.082 -9.870 -11.078 1.00 95.81 600 ARG A O 1
ATOM 4481 N N . ASP A 1 601 ? 28.027 -8.286 -9.902 1.00 96.75 601 ASP A N 1
ATOM 4482 C CA . ASP A 1 601 ? 29.221 -7.450 -9.666 1.00 96.75 601 ASP A CA 1
ATOM 4483 C C . ASP A 1 601 ? 29.061 -6.519 -8.447 1.00 96.75 601 ASP A C 1
ATOM 4485 O O . ASP A 1 601 ? 29.445 -5.346 -8.470 1.00 96.75 601 ASP A O 1
ATOM 4489 N N . ILE A 1 602 ? 28.452 -7.043 -7.376 1.00 98.44 602 ILE A N 1
ATOM 4490 C CA . ILE A 1 602 ? 28.337 -6.346 -6.089 1.00 98.44 602 ILE A CA 1
ATOM 4491 C C . ILE A 1 602 ? 29.734 -6.123 -5.501 1.00 98.44 602 ILE A C 1
ATOM 4493 O O . ILE A 1 602 ? 30.507 -7.058 -5.317 1.00 98.44 602 ILE A O 1
ATOM 4497 N N . LYS A 1 603 ? 30.055 -4.863 -5.204 1.00 97.81 603 LYS A N 1
ATOM 4498 C CA . LYS A 1 603 ? 31.310 -4.418 -4.579 1.00 97.81 603 LYS A CA 1
ATOM 4499 C C . LYS A 1 603 ? 31.148 -2.989 -4.068 1.00 97.81 603 LYS A C 1
ATOM 4501 O O . LYS A 1 603 ? 30.288 -2.257 -4.557 1.00 97.81 603 LYS A O 1
ATOM 4506 N N . SER A 1 604 ? 32.018 -2.547 -3.164 1.00 97.88 604 SER A N 1
ATOM 4507 C CA . SER A 1 604 ? 31.987 -1.189 -2.595 1.00 97.88 604 SER A CA 1
ATOM 4508 C C . SER A 1 604 ? 32.070 -0.057 -3.636 1.00 97.88 604 SER A C 1
ATOM 4510 O O . SER A 1 604 ? 31.544 1.026 -3.396 1.00 97.88 604 SER A O 1
ATOM 4512 N N . ARG A 1 605 ? 32.655 -0.295 -4.821 1.00 95.94 605 ARG A N 1
ATOM 4513 C CA . ARG A 1 605 ? 32.662 0.672 -5.943 1.00 95.94 605 ARG A CA 1
ATOM 4514 C C . A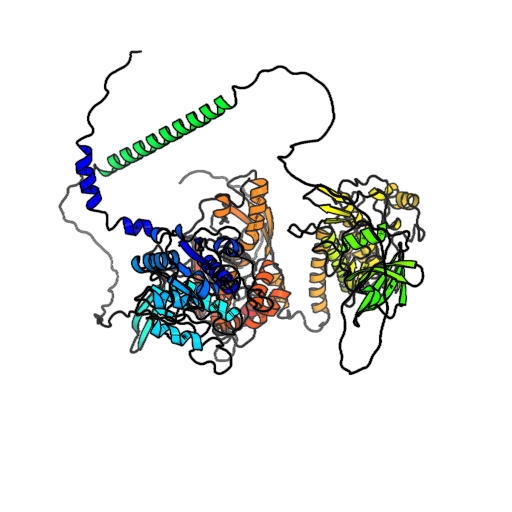RG A 1 605 ? 31.315 0.827 -6.667 1.00 95.94 605 ARG A C 1
ATOM 4516 O O . ARG A 1 605 ? 31.070 1.885 -7.233 1.00 95.94 605 ARG A O 1
ATOM 4523 N N . ASN A 1 606 ? 30.450 -0.190 -6.638 1.00 97.12 606 ASN A N 1
ATOM 4524 C CA . ASN A 1 606 ? 29.155 -0.199 -7.343 1.00 97.12 606 ASN A CA 1
ATOM 4525 C C . ASN A 1 606 ? 27.974 0.099 -6.397 1.00 97.12 606 ASN A C 1
ATOM 4527 O O . ASN A 1 606 ? 26.810 -0.124 -6.721 1.00 97.12 606 ASN A O 1
ATOM 4531 N N . ILE A 1 607 ? 28.273 0.620 -5.209 1.00 98.50 607 ILE A N 1
ATOM 4532 C CA . ILE A 1 607 ? 27.304 1.102 -4.228 1.00 98.50 607 ILE A CA 1
ATOM 4533 C C . ILE A 1 607 ? 27.654 2.568 -3.983 1.00 98.50 607 ILE A C 1
ATOM 4535 O O . ILE A 1 607 ? 28.785 2.855 -3.613 1.00 98.50 607 ILE A O 1
ATOM 4539 N N . LEU A 1 608 ? 26.724 3.494 -4.209 1.00 97.81 608 LEU A N 1
ATOM 4540 C CA . LEU A 1 608 ? 26.930 4.932 -4.015 1.00 97.81 608 LEU A CA 1
ATOM 4541 C C . LEU A 1 608 ? 26.368 5.393 -2.672 1.00 97.81 608 LEU A C 1
ATOM 4543 O O . LEU A 1 608 ? 25.318 4.907 -2.244 1.00 97.81 608 LEU A O 1
ATOM 4547 N N . VAL A 1 609 ? 27.029 6.361 -2.034 1.00 97.44 609 VAL A N 1
ATOM 4548 C CA . VAL A 1 609 ? 26.578 6.955 -0.767 1.00 97.44 609 VAL A CA 1
ATOM 4549 C C . VAL A 1 609 ? 25.825 8.258 -1.054 1.00 97.44 609 VAL A C 1
ATOM 4551 O O . VAL A 1 609 ? 26.369 9.196 -1.634 1.00 97.44 609 VAL A O 1
ATOM 4554 N N . LYS A 1 610 ? 24.557 8.332 -0.641 1.00 93.56 610 LYS A N 1
ATOM 4555 C CA . LYS A 1 610 ? 23.723 9.534 -0.759 1.00 93.56 610 LYS A CA 1
ATOM 4556 C C . LYS A 1 610 ? 23.994 10.516 0.382 1.00 93.56 610 LYS A C 1
ATOM 4558 O O . LYS A 1 610 ? 24.418 10.139 1.481 1.00 93.56 610 LYS A O 1
ATOM 4563 N N . THR A 1 611 ? 23.661 11.784 0.150 1.00 80.38 611 THR A N 1
ATOM 4564 C CA . THR A 1 611 ? 23.484 12.768 1.225 1.00 80.38 611 THR A CA 1
ATOM 4565 C C . THR A 1 611 ? 22.492 12.221 2.260 1.00 80.38 611 THR A C 1
ATOM 4567 O O . THR A 1 611 ? 21.504 11.573 1.922 1.00 80.38 611 THR A O 1
ATOM 4570 N N . GLY A 1 612 ? 22.803 12.383 3.548 1.00 77.62 612 GLY A N 1
ATOM 4571 C CA . GLY A 1 612 ? 22.065 11.701 4.617 1.00 77.62 612 GLY A CA 1
ATOM 4572 C C . GLY A 1 612 ? 22.535 10.270 4.923 1.00 77.62 612 GLY A C 1
ATOM 4573 O O . GLY A 1 612 ? 21.927 9.612 5.761 1.00 77.62 612 GLY A O 1
ATOM 4574 N N . GLY A 1 613 ? 23.640 9.781 4.345 1.00 83.81 613 GLY A N 1
ATOM 4575 C CA . GLY A 1 613 ? 24.313 8.550 4.792 1.00 83.81 613 GLY A CA 1
ATOM 4576 C C . GLY A 1 613 ? 23.447 7.296 4.657 1.00 83.81 613 GLY A C 1
ATOM 4577 O O . GLY A 1 613 ? 23.292 6.537 5.616 1.00 83.81 613 GLY A O 1
ATOM 4578 N N . VAL A 1 614 ? 22.856 7.132 3.477 1.00 93.62 614 VAL A N 1
ATOM 4579 C CA . VAL A 1 614 ? 22.186 5.916 3.000 1.00 93.62 614 VAL A CA 1
ATOM 4580 C C . VAL A 1 614 ? 22.768 5.553 1.637 1.00 93.62 614 VAL A C 1
ATOM 4582 O O . VAL A 1 614 ? 23.250 6.424 0.918 1.00 93.62 614 VAL A O 1
ATOM 4585 N N . CYS A 1 615 ? 22.738 4.279 1.276 1.00 97.94 615 CYS A N 1
ATOM 4586 C CA . CYS A 1 615 ? 23.332 3.771 0.047 1.00 97.94 615 CYS A CA 1
ATOM 4587 C C . CYS A 1 615 ? 22.295 3.548 -1.064 1.00 97.94 615 CYS A C 1
ATOM 4589 O O . CYS A 1 615 ? 21.109 3.325 -0.799 1.00 97.94 615 CYS A O 1
ATOM 4591 N N . CYS A 1 616 ? 22.762 3.520 -2.311 1.00 97.69 616 CYS A N 1
ATOM 4592 C CA . CYS A 1 616 ? 22.043 2.929 -3.439 1.00 97.69 616 CYS A CA 1
ATOM 4593 C C . CYS A 1 616 ? 22.976 2.085 -4.318 1.00 97.69 616 CYS A C 1
ATOM 4595 O O . CYS A 1 616 ? 24.177 2.331 -4.366 1.00 97.69 616 CYS A O 1
ATOM 4597 N N . ILE A 1 617 ? 22.431 1.066 -4.981 1.00 98.38 617 ILE A N 1
ATOM 4598 C CA . ILE A 1 617 ? 23.184 0.168 -5.869 1.00 98.38 617 ILE A CA 1
ATOM 4599 C C . ILE A 1 617 ? 23.192 0.720 -7.302 1.00 98.38 617 ILE A C 1
ATOM 4601 O O . ILE A 1 617 ? 22.156 1.182 -7.780 1.00 98.38 617 ILE A O 1
ATOM 4605 N N . ALA A 1 618 ? 24.342 0.659 -7.972 1.00 95.38 618 ALA A N 1
ATOM 4606 C CA . ALA A 1 618 ? 24.612 1.216 -9.298 1.00 95.38 618 ALA A CA 1
ATOM 4607 C C . ALA A 1 618 ? 25.345 0.203 -10.210 1.00 95.38 618 ALA A C 1
ATOM 4609 O O . ALA A 1 618 ? 25.728 -0.868 -9.761 1.00 95.38 618 ALA A O 1
ATOM 4610 N N . ASP A 1 619 ? 25.592 0.572 -11.475 1.00 91.25 619 ASP A N 1
ATOM 4611 C CA . ASP A 1 619 ? 26.352 -0.222 -12.467 1.00 91.25 619 ASP A CA 1
ATOM 4612 C C . ASP A 1 619 ? 25.734 -1.605 -12.773 1.00 91.25 619 ASP A C 1
ATOM 4614 O O . ASP A 1 619 ? 26.349 -2.662 -12.625 1.00 91.25 619 ASP A O 1
ATOM 4618 N N . LEU A 1 620 ? 24.484 -1.590 -13.249 1.00 93.19 620 LEU A N 1
ATOM 4619 C CA . LEU A 1 620 ? 23.691 -2.789 -13.556 1.00 93.19 620 LEU A CA 1
ATOM 4620 C C . LEU A 1 620 ? 24.040 -3.446 -14.915 1.00 93.19 620 LEU A C 1
ATOM 4622 O O . LEU A 1 620 ? 23.330 -4.342 -15.369 1.00 93.19 620 LEU A O 1
ATOM 4626 N N . GLY A 1 621 ? 25.135 -3.046 -15.576 1.00 89.44 621 GLY A N 1
ATOM 4627 C CA . GLY A 1 621 ? 25.521 -3.514 -16.922 1.00 89.44 621 GLY A CA 1
ATOM 4628 C C . GLY A 1 621 ? 25.894 -5.005 -17.040 1.00 89.44 621 GLY A C 1
ATOM 4629 O O . GLY A 1 621 ? 26.060 -5.523 -18.149 1.00 89.44 621 GLY A O 1
ATOM 4630 N N . LEU A 1 622 ? 26.003 -5.714 -15.912 1.00 90.94 622 LEU A N 1
ATOM 4631 C CA . LEU A 1 622 ? 26.226 -7.166 -15.835 1.00 90.94 622 LEU A CA 1
ATOM 4632 C C . LEU A 1 622 ? 25.019 -7.952 -15.296 1.00 90.94 622 LEU A C 1
ATOM 4634 O O . LEU A 1 622 ? 25.082 -9.184 -15.223 1.00 90.94 622 LEU A O 1
ATOM 4638 N N . ALA A 1 623 ? 23.933 -7.257 -14.945 1.00 94.69 623 ALA A N 1
ATOM 4639 C CA . ALA A 1 623 ? 22.757 -7.875 -14.361 1.00 94.69 623 ALA A CA 1
ATOM 4640 C C . ALA A 1 623 ? 22.008 -8.763 -15.368 1.00 94.69 623 ALA A C 1
ATOM 4642 O O . ALA A 1 623 ? 21.982 -8.489 -16.572 1.00 94.69 623 ALA A O 1
ATOM 4643 N N . VAL A 1 624 ? 21.364 -9.813 -14.854 1.00 94.31 624 VAL A N 1
ATOM 4644 C CA . VAL A 1 624 ? 20.481 -10.698 -15.631 1.00 94.31 624 VAL A CA 1
ATOM 4645 C C . VAL A 1 624 ? 19.097 -10.766 -15.002 1.00 94.31 624 VAL A C 1
ATOM 4647 O O . VAL A 1 624 ? 18.960 -10.740 -13.777 1.00 94.31 624 VAL A O 1
ATOM 4650 N N . ARG A 1 625 ? 18.077 -10.844 -15.857 1.00 93.88 625 ARG A N 1
ATOM 4651 C CA . ARG A 1 625 ? 16.662 -10.942 -15.495 1.00 93.88 625 ARG A CA 1
ATOM 4652 C C . ARG A 1 625 ? 16.261 -12.397 -15.320 1.00 93.88 625 ARG A C 1
ATOM 4654 O O . ARG A 1 625 ? 16.737 -13.254 -16.055 1.00 93.88 625 ARG A O 1
ATOM 4661 N N . TYR A 1 626 ? 15.313 -12.644 -14.432 1.00 93.56 626 TYR A N 1
ATOM 4662 C CA . TYR A 1 626 ? 14.534 -13.874 -14.369 1.00 93.56 626 TYR A CA 1
ATOM 4663 C C . TYR A 1 626 ? 13.053 -13.528 -14.238 1.00 93.56 626 TYR A C 1
ATOM 4665 O O . TYR A 1 626 ? 12.699 -12.608 -13.494 1.00 93.56 626 TYR A O 1
ATOM 4673 N N . SER A 1 627 ? 12.191 -14.268 -14.937 1.00 83.19 627 SER A N 1
ATOM 4674 C CA . SER A 1 627 ? 10.751 -14.212 -14.698 1.00 83.19 627 SER A CA 1
ATOM 4675 C C . SER A 1 627 ? 10.152 -15.599 -14.522 1.00 83.19 627 SER A C 1
ATOM 4677 O O . SER A 1 627 ? 10.410 -16.511 -15.309 1.00 83.19 627 SER A O 1
ATOM 4679 N N . SER A 1 628 ? 9.281 -15.738 -13.525 1.00 83.12 628 SER A N 1
ATOM 4680 C CA . SER A 1 628 ? 8.521 -16.969 -13.288 1.00 83.12 628 SER A CA 1
ATOM 4681 C C . SER A 1 628 ? 7.558 -17.317 -14.431 1.00 83.12 628 SER A C 1
ATOM 4683 O O . SER A 1 628 ? 7.219 -18.485 -14.600 1.00 83.12 628 SER A O 1
ATOM 4685 N N . ILE A 1 629 ? 7.160 -16.339 -15.257 1.00 79.50 629 ILE A N 1
ATOM 4686 C CA . ILE A 1 629 ? 6.219 -16.531 -16.378 1.00 79.50 629 ILE A CA 1
ATOM 4687 C C . ILE A 1 629 ? 6.823 -17.398 -17.491 1.00 79.50 629 ILE A C 1
ATOM 4689 O O . ILE A 1 629 ? 6.124 -18.220 -18.080 1.00 79.50 629 ILE A O 1
ATOM 4693 N N . ASN A 1 630 ? 8.107 -17.200 -17.807 1.00 79.00 630 ASN A N 1
ATOM 4694 C CA . ASN A 1 630 ? 8.800 -17.931 -18.872 1.00 79.00 630 ASN A CA 1
ATOM 4695 C C . ASN A 1 630 ? 9.860 -18.914 -18.348 1.00 79.00 630 ASN A C 1
ATOM 4697 O O . ASN A 1 630 ? 10.349 -19.733 -19.123 1.00 79.00 630 ASN A O 1
ATOM 4701 N N . GLY A 1 631 ? 10.217 -18.844 -17.060 1.00 81.44 631 GLY A N 1
ATOM 4702 C CA . GLY A 1 631 ? 11.221 -19.702 -16.432 1.00 81.44 631 GLY A CA 1
ATOM 4703 C C . GLY A 1 631 ? 12.643 -19.502 -16.965 1.00 81.44 631 GLY A C 1
ATOM 4704 O O . GLY A 1 631 ? 13.495 -20.356 -16.732 1.00 81.44 631 GLY A O 1
ATOM 4705 N N . MET A 1 632 ? 12.911 -18.411 -17.692 1.00 82.12 632 MET A N 1
ATOM 4706 C CA . MET A 1 632 ? 14.187 -18.165 -18.366 1.00 82.12 632 MET A CA 1
ATOM 4707 C C . MET A 1 632 ? 14.998 -17.060 -17.686 1.00 82.12 632 MET A C 1
ATOM 4709 O O . MET A 1 632 ? 14.448 -16.100 -17.144 1.00 82.12 632 MET A O 1
ATOM 4713 N N . ILE A 1 633 ? 16.324 -17.199 -17.763 1.00 90.25 633 ILE A N 1
ATOM 4714 C CA . ILE A 1 633 ? 17.290 -16.172 -17.368 1.00 90.25 633 ILE A CA 1
ATOM 4715 C C . ILE A 1 633 ? 17.751 -15.442 -18.634 1.00 90.25 633 ILE A C 1
ATOM 4717 O O . ILE A 1 633 ? 18.238 -16.081 -19.568 1.00 90.25 633 ILE A O 1
ATOM 4721 N N . ASP A 1 634 ? 17.590 -14.120 -18.665 1.00 86.38 634 ASP A N 1
ATOM 4722 C CA . ASP A 1 634 ? 17.874 -13.278 -19.831 1.00 86.38 634 ASP A CA 1
ATOM 4723 C C . ASP A 1 634 ? 18.788 -12.078 -19.487 1.00 86.38 634 ASP A C 1
ATOM 4725 O O . ASP A 1 634 ? 18.432 -11.260 -18.630 1.00 86.38 634 ASP A O 1
ATOM 4729 N N . PRO A 1 635 ? 19.945 -11.914 -20.159 1.00 86.25 635 PRO A N 1
ATOM 4730 C CA . PRO A 1 635 ? 20.565 -12.864 -21.087 1.00 86.25 635 PRO A CA 1
ATOM 4731 C C . PRO A 1 635 ? 21.120 -14.101 -20.364 1.00 86.25 635 PRO A C 1
ATOM 4733 O O . PRO A 1 635 ? 21.399 -14.055 -19.166 1.00 86.25 635 PRO A O 1
ATOM 4736 N N . SER A 1 636 ? 21.364 -15.182 -21.114 1.00 84.31 636 SER A N 1
ATOM 4737 C CA . SER A 1 636 ? 22.101 -16.352 -20.612 1.00 84.31 636 SER A CA 1
ATOM 4738 C C . SER A 1 636 ? 23.484 -15.922 -20.082 1.00 84.31 636 SER A C 1
ATOM 4740 O O . SER A 1 636 ? 24.282 -15.378 -20.857 1.00 84.31 636 SER A O 1
ATOM 4742 N N . PRO A 1 637 ? 23.785 -16.097 -18.779 1.00 83.31 637 PRO A N 1
ATOM 4743 C CA . PRO A 1 637 ? 24.995 -15.538 -18.192 1.00 83.31 637 PRO A CA 1
ATOM 4744 C C . PRO A 1 637 ? 26.235 -16.396 -18.504 1.00 83.31 637 PRO A C 1
ATOM 4746 O O . PRO A 1 637 ? 26.200 -17.614 -18.315 1.00 83.31 637 PRO A O 1
ATOM 4749 N N . PRO A 1 638 ? 27.376 -15.793 -18.895 1.00 83.88 638 PRO A N 1
ATOM 4750 C CA . PRO A 1 638 ? 28.655 -16.504 -18.934 1.00 83.88 638 PRO A CA 1
ATOM 4751 C C . PRO A 1 638 ? 29.096 -16.874 -17.509 1.00 83.88 638 PRO A C 1
ATOM 4753 O O . PRO A 1 638 ? 28.901 -16.071 -16.597 1.00 83.88 638 PRO A O 1
ATOM 4756 N N . LEU A 1 639 ? 29.719 -18.045 -17.321 1.00 78.62 639 LEU A N 1
ATOM 4757 C CA . LEU A 1 639 ? 30.103 -18.571 -15.996 1.00 78.62 639 LEU A CA 1
ATOM 4758 C C . LEU A 1 639 ? 30.939 -17.583 -15.163 1.00 78.62 639 LEU A C 1
ATOM 4760 O O . LEU A 1 639 ? 30.567 -17.261 -14.037 1.00 78.62 639 LEU A O 1
ATOM 4764 N N . VAL A 1 640 ? 32.033 -17.063 -15.729 1.00 86.56 640 VAL A N 1
ATOM 4765 C CA . VAL A 1 640 ? 32.978 -16.181 -15.026 1.00 86.56 640 VAL A CA 1
ATOM 4766 C C . VAL A 1 640 ? 32.828 -14.745 -15.526 1.00 86.56 640 VAL A C 1
ATOM 4768 O O . VAL A 1 640 ? 33.259 -14.408 -16.630 1.00 86.56 640 VAL A O 1
ATOM 4771 N N . GLN A 1 641 ? 32.205 -13.875 -14.726 1.00 85.50 641 GLN A N 1
ATOM 4772 C CA . GLN A 1 641 ? 32.020 -12.459 -15.059 1.00 85.50 641 GLN A CA 1
ATOM 4773 C C . GLN A 1 641 ? 31.795 -11.613 -13.800 1.00 85.50 641 GLN A C 1
ATOM 4775 O O . GLN A 1 641 ? 31.058 -12.023 -12.913 1.00 85.50 641 GLN A O 1
ATOM 4780 N N . GLY A 1 642 ? 32.422 -10.433 -13.748 1.00 89.69 642 GLY A N 1
ATOM 4781 C CA . GLY A 1 642 ? 32.402 -9.509 -12.604 1.00 89.69 642 GLY A CA 1
ATOM 4782 C C . GLY A 1 642 ? 33.820 -9.236 -12.090 1.00 89.69 642 GLY A C 1
ATOM 4783 O O . GLY A 1 642 ? 34.796 -9.442 -12.817 1.00 89.69 642 GLY A O 1
ATOM 4784 N N . THR A 1 643 ? 33.948 -8.758 -10.854 1.00 93.38 643 THR A N 1
ATOM 4785 C CA . THR A 1 643 ? 35.235 -8.388 -10.243 1.00 93.38 643 THR A CA 1
ATOM 4786 C C . THR A 1 643 ? 35.856 -9.555 -9.470 1.00 93.38 643 THR A C 1
ATOM 4788 O O . THR A 1 643 ? 35.378 -9.910 -8.397 1.00 93.38 643 THR A O 1
ATOM 4791 N N . LYS A 1 644 ? 36.987 -10.083 -9.963 1.00 95.75 644 LYS A N 1
ATOM 4792 C CA . LYS A 1 644 ? 37.670 -11.305 -9.476 1.00 95.75 644 LYS A CA 1
ATOM 4793 C C . LYS A 1 644 ? 37.792 -11.429 -7.947 1.00 95.75 644 LYS A C 1
ATOM 4795 O O . LYS A 1 644 ? 37.536 -12.490 -7.393 1.00 95.75 644 LYS A O 1
ATOM 4800 N N . ARG A 1 645 ? 38.150 -10.337 -7.254 1.00 97.38 645 ARG A N 1
ATOM 4801 C CA . ARG A 1 645 ? 38.299 -10.277 -5.781 1.00 97.38 645 ARG A CA 1
ATOM 4802 C C . ARG A 1 645 ? 37.011 -10.616 -5.012 1.00 97.38 645 ARG A C 1
ATOM 4804 O O . ARG A 1 645 ? 37.092 -11.064 -3.873 1.00 97.38 645 ARG A O 1
ATOM 4811 N N . TYR A 1 646 ? 35.851 -10.374 -5.619 1.00 98.19 646 TYR A N 1
ATOM 4812 C CA . TYR A 1 646 ? 34.526 -10.563 -5.023 1.00 98.19 646 TYR A CA 1
ATOM 4813 C C . TYR A 1 646 ? 33.825 -11.838 -5.516 1.00 98.19 646 TYR A C 1
ATOM 4815 O O . TYR A 1 646 ? 32.685 -12.088 -5.132 1.00 98.19 646 TYR A O 1
ATOM 4823 N N . PHE A 1 647 ? 34.479 -12.652 -6.354 1.00 97.94 647 PHE A N 1
ATOM 4824 C CA . PHE A 1 647 ? 33.902 -13.907 -6.828 1.00 97.94 647 PHE A CA 1
ATOM 4825 C C . PHE A 1 647 ? 33.666 -14.890 -5.679 1.00 97.94 647 PHE A C 1
ATOM 4827 O O . PHE A 1 647 ? 34.543 -15.135 -4.848 1.00 97.94 647 PHE A O 1
ATOM 4834 N N . ALA A 1 648 ? 32.463 -15.459 -5.672 1.00 97.88 648 ALA A N 1
ATOM 4835 C CA . ALA A 1 648 ? 32.089 -16.561 -4.804 1.00 97.88 648 ALA A CA 1
ATOM 4836 C C . ALA A 1 648 ? 32.853 -17.846 -5.189 1.00 97.88 648 ALA A C 1
ATOM 4838 O O . ALA A 1 648 ? 33.262 -17.969 -6.349 1.00 97.88 648 ALA A O 1
ATOM 4839 N N . PRO A 1 649 ? 33.035 -18.805 -4.258 1.00 97.88 649 PRO A N 1
ATOM 4840 C CA . PRO A 1 649 ? 33.722 -20.071 -4.522 1.00 97.88 649 PRO A CA 1
ATOM 4841 C C . PRO A 1 649 ? 33.261 -20.759 -5.812 1.00 97.88 649 PRO A C 1
ATOM 4843 O O . PRO A 1 649 ? 34.088 -21.087 -6.655 1.00 97.88 649 PRO A O 1
ATOM 4846 N N . GLU A 1 650 ? 31.946 -20.839 -6.028 1.00 96.50 650 GLU A N 1
ATOM 4847 C CA . GLU A 1 650 ? 31.330 -21.491 -7.187 1.00 96.50 650 GLU A CA 1
ATOM 4848 C C . GLU A 1 650 ? 31.590 -20.788 -8.534 1.00 96.50 650 GLU A C 1
ATOM 4850 O O . GLU A 1 650 ? 31.441 -21.385 -9.600 1.00 96.50 650 GLU A O 1
ATOM 4855 N N . ILE A 1 651 ? 31.986 -19.509 -8.512 1.00 96.56 651 ILE A N 1
ATOM 4856 C CA . ILE A 1 651 ? 32.448 -18.787 -9.708 1.00 96.56 651 ILE A CA 1
ATOM 4857 C C . ILE A 1 651 ? 33.928 -19.093 -9.962 1.00 96.56 651 ILE A C 1
ATOM 4859 O O . ILE A 1 651 ? 34.340 -19.227 -11.112 1.00 96.56 651 ILE A O 1
ATOM 4863 N N . LEU A 1 652 ? 34.727 -19.199 -8.897 1.00 96.31 652 LEU A N 1
ATOM 4864 C CA . LEU A 1 652 ? 36.170 -19.434 -8.966 1.00 96.31 652 LEU A CA 1
ATOM 4865 C C . LEU A 1 652 ? 36.509 -20.866 -9.394 1.00 96.31 652 LEU A C 1
ATOM 4867 O O . LEU A 1 652 ? 37.406 -21.053 -10.208 1.00 96.31 652 LEU A O 1
ATOM 4871 N N . ASP A 1 653 ? 35.783 -21.864 -8.889 1.00 92.94 653 ASP A N 1
ATOM 4872 C CA . ASP A 1 653 ? 35.938 -23.273 -9.275 1.00 92.94 653 ASP A CA 1
ATOM 4873 C C . ASP A 1 653 ? 35.074 -23.689 -10.485 1.00 92.94 653 ASP A C 1
ATOM 4875 O O . ASP A 1 653 ? 35.144 -24.831 -10.939 1.00 92.94 653 ASP A O 1
ATOM 4879 N N . SER A 1 654 ? 34.299 -22.750 -11.045 1.00 92.12 654 SER A N 1
ATOM 4880 C CA . SER A 1 654 ? 33.363 -22.955 -12.162 1.00 92.12 654 SER A CA 1
ATOM 4881 C C . SER A 1 654 ? 32.221 -23.958 -11.903 1.00 92.12 654 SER A C 1
ATOM 4883 O O . SER A 1 654 ? 31.632 -24.465 -12.858 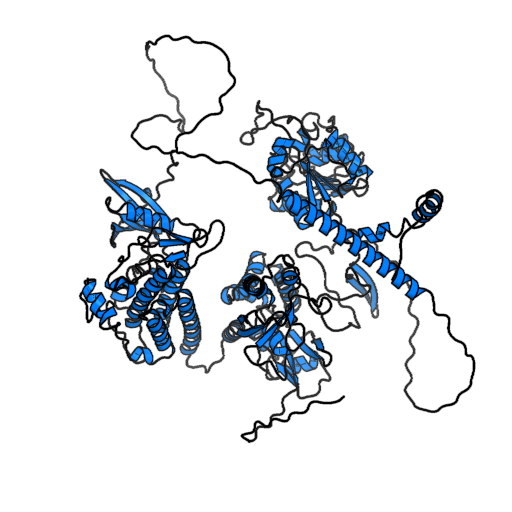1.00 92.12 654 SER A O 1
ATOM 4885 N N . SER A 1 655 ? 31.860 -24.226 -10.641 1.00 93.06 655 SER A N 1
ATOM 4886 C CA . SER A 1 655 ? 30.720 -25.085 -10.266 1.00 93.06 655 SER A CA 1
ATOM 4887 C C . SER A 1 655 ? 29.344 -24.390 -10.269 1.00 93.06 655 SER A C 1
ATOM 4889 O O . SER A 1 655 ? 28.323 -25.050 -10.063 1.00 93.06 655 SER A O 1
ATOM 4891 N N . LEU A 1 656 ? 29.286 -23.077 -10.522 1.00 92.69 656 LEU A N 1
ATOM 4892 C CA . LEU A 1 656 ? 28.052 -22.286 -10.604 1.00 92.69 656 LEU A CA 1
ATOM 4893 C C . LEU A 1 656 ? 27.061 -22.835 -11.652 1.00 92.69 656 LEU A C 1
ATOM 4895 O O . LEU A 1 656 ? 27.320 -22.775 -12.856 1.00 92.69 656 LEU A O 1
ATOM 4899 N N . ASP A 1 657 ? 25.859 -23.240 -11.221 1.00 89.69 657 ASP A N 1
ATOM 4900 C CA . ASP A 1 657 ? 24.756 -23.525 -12.150 1.00 89.69 657 ASP A CA 1
ATOM 4901 C C . ASP A 1 657 ? 24.120 -22.223 -12.657 1.00 89.69 657 ASP A C 1
ATOM 4903 O O . ASP A 1 657 ? 23.222 -21.651 -12.038 1.00 89.69 657 ASP A O 1
ATOM 4907 N N . THR A 1 658 ? 24.565 -21.768 -13.827 1.00 86.81 658 THR A N 1
ATOM 4908 C CA . THR A 1 658 ? 24.066 -20.559 -14.502 1.00 86.81 658 THR A CA 1
ATOM 4909 C C . THR A 1 658 ? 22.597 -20.626 -14.929 1.00 86.81 658 THR A C 1
ATOM 4911 O O . THR A 1 658 ? 22.037 -19.594 -15.297 1.00 86.81 658 THR A O 1
ATOM 4914 N N . ARG A 1 659 ? 21.956 -21.803 -14.871 1.00 86.56 659 ARG A N 1
ATOM 4915 C CA . ARG A 1 659 ? 20.516 -21.986 -15.135 1.00 86.56 659 ARG A CA 1
ATOM 4916 C C . ARG A 1 659 ? 19.675 -21.797 -13.871 1.00 86.56 659 ARG A C 1
ATOM 4918 O O . ARG A 1 659 ? 18.469 -21.582 -13.968 1.00 86.56 659 ARG A O 1
ATOM 4925 N N . CYS A 1 660 ? 20.292 -21.881 -12.693 1.00 90.75 660 CYS A N 1
ATOM 4926 C CA . CYS A 1 660 ? 19.638 -21.642 -11.418 1.00 90.75 660 CYS A CA 1
ATOM 4927 C C . CYS A 1 660 ? 19.774 -20.163 -11.044 1.00 90.75 660 CYS A C 1
ATOM 4929 O O . CYS A 1 660 ? 20.841 -19.698 -10.643 1.00 90.75 660 CYS A O 1
ATOM 4931 N N . PHE A 1 661 ? 18.680 -19.406 -11.146 1.00 94.00 661 PHE A N 1
ATOM 4932 C CA . PHE A 1 661 ? 18.704 -17.980 -10.813 1.00 94.00 661 PHE A CA 1
ATOM 4933 C C . PHE A 1 661 ? 19.071 -17.732 -9.339 1.00 94.00 661 PHE A C 1
ATOM 4935 O O . PHE A 1 661 ? 19.776 -16.773 -9.031 1.00 94.00 661 PHE A O 1
ATOM 4942 N N . GLU A 1 662 ? 18.671 -18.632 -8.435 1.00 94.25 662 GLU A N 1
ATOM 4943 C CA . GLU A 1 662 ? 19.049 -18.548 -7.023 1.00 94.25 662 GLU A CA 1
ATOM 4944 C C . GLU A 1 662 ? 20.567 -18.681 -6.821 1.00 94.25 662 GLU A C 1
ATOM 4946 O O . GLU A 1 662 ? 21.144 -17.945 -6.030 1.00 94.25 662 GLU A O 1
ATOM 4951 N N . SER A 1 663 ? 21.267 -19.523 -7.588 1.00 94.00 663 SER A N 1
ATOM 4952 C CA . SER A 1 663 ? 22.734 -19.600 -7.515 1.00 94.00 663 SER A CA 1
ATOM 4953 C C . SER A 1 663 ? 23.408 -18.262 -7.854 1.00 94.00 663 SER A C 1
ATOM 4955 O O . SER A 1 663 ? 24.402 -17.897 -7.228 1.00 94.00 663 SER A O 1
ATOM 4957 N N . LEU A 1 664 ? 22.835 -17.483 -8.779 1.00 95.81 664 LEU A N 1
ATOM 4958 C CA . LEU A 1 664 ? 23.329 -16.146 -9.126 1.00 95.81 664 LEU A CA 1
ATOM 4959 C C . LEU A 1 664 ? 23.081 -15.129 -8.002 1.00 95.81 664 LEU A C 1
ATOM 4961 O O . LEU A 1 664 ? 23.968 -14.333 -7.692 1.00 95.81 664 LEU A O 1
ATOM 4965 N N . THR A 1 665 ? 21.910 -15.164 -7.356 1.00 97.75 665 THR A N 1
ATOM 4966 C CA . THR A 1 665 ? 21.628 -14.277 -6.216 1.00 97.75 665 THR A CA 1
ATOM 4967 C C . THR A 1 665 ? 22.447 -14.656 -4.981 1.00 97.75 665 THR A C 1
ATOM 4969 O O . THR A 1 665 ? 22.893 -13.767 -4.261 1.00 97.75 665 THR A O 1
ATOM 4972 N N . GLN A 1 666 ? 22.750 -15.938 -4.761 1.00 98.25 666 GLN A N 1
ATOM 4973 C CA . GLN A 1 666 ? 23.631 -16.371 -3.669 1.00 98.25 666 GLN A CA 1
ATOM 4974 C C . GLN A 1 666 ? 25.103 -15.983 -3.893 1.00 98.25 666 GLN A C 1
ATOM 4976 O O . GLN A 1 666 ? 25.832 -15.758 -2.920 1.00 98.25 666 GLN A O 1
ATOM 4981 N N . ALA A 1 667 ? 25.548 -15.835 -5.145 1.00 98.06 667 ALA A N 1
ATOM 4982 C CA . ALA A 1 667 ? 26.850 -15.245 -5.454 1.00 98.06 667 ALA A CA 1
ATOM 4983 C C . ALA A 1 667 ? 26.894 -13.735 -5.133 1.00 98.06 667 ALA A C 1
ATOM 4985 O O . ALA A 1 667 ? 27.876 -13.268 -4.550 1.00 98.06 667 ALA A O 1
ATOM 4986 N N . ASP A 1 668 ? 25.815 -12.983 -5.406 1.00 98.56 668 ASP A N 1
ATOM 4987 C CA . ASP A 1 668 ? 25.688 -11.586 -4.947 1.00 98.56 668 ASP A CA 1
ATOM 4988 C C . ASP A 1 668 ? 25.773 -11.484 -3.412 1.00 98.56 668 ASP A C 1
ATOM 4990 O O . ASP A 1 668 ? 26.372 -10.542 -2.894 1.00 98.56 668 ASP A O 1
ATOM 4994 N N . MET A 1 669 ? 25.203 -12.446 -2.673 1.00 98.75 669 MET A N 1
ATOM 4995 C CA . MET A 1 669 ? 25.230 -12.449 -1.202 1.00 98.75 669 MET A CA 1
ATOM 4996 C C . MET A 1 669 ? 26.629 -12.688 -0.626 1.00 98.75 669 MET A C 1
ATOM 4998 O O . MET A 1 669 ? 27.011 -12.020 0.337 1.00 98.75 669 MET A O 1
ATOM 5002 N N . TYR A 1 670 ? 27.426 -13.559 -1.252 1.00 98.81 670 TYR A N 1
ATOM 5003 C CA . TYR A 1 670 ? 28.844 -13.709 -0.915 1.00 98.81 670 TYR A CA 1
ATOM 5004 C C . TYR A 1 670 ? 29.607 -12.395 -1.128 1.00 98.81 670 TYR A C 1
ATOM 5006 O O . TYR A 1 670 ? 30.329 -11.936 -0.243 1.00 98.81 670 TYR A O 1
ATOM 5014 N N . ALA A 1 671 ? 29.407 -11.749 -2.278 1.00 98.75 671 ALA A N 1
ATOM 5015 C CA . ALA A 1 671 ? 30.053 -10.481 -2.592 1.00 98.75 671 ALA A CA 1
ATOM 5016 C C . ALA A 1 671 ? 29.602 -9.346 -1.645 1.00 98.75 671 ALA A C 1
ATOM 5018 O O . ALA A 1 671 ? 30.422 -8.539 -1.205 1.00 98.75 671 ALA A O 1
ATOM 5019 N N . PHE A 1 672 ? 28.324 -9.325 -1.248 1.00 98.81 672 PHE A N 1
ATOM 5020 C CA . PHE A 1 672 ? 27.793 -8.387 -0.257 1.00 98.81 672 PHE A CA 1
ATOM 5021 C C . PHE A 1 672 ? 28.419 -8.578 1.135 1.00 98.81 672 PHE A C 1
ATOM 5023 O O . PHE A 1 672 ? 28.703 -7.590 1.809 1.00 98.81 672 PHE A O 1
ATOM 5030 N N . ALA A 1 673 ? 28.716 -9.813 1.552 1.00 98.81 673 ALA A N 1
ATOM 5031 C CA . ALA A 1 673 ? 29.424 -10.083 2.808 1.00 98.81 673 ALA A CA 1
ATOM 5032 C C . ALA A 1 673 ? 30.804 -9.404 2.864 1.00 98.81 673 ALA A C 1
ATOM 5034 O O . ALA A 1 673 ? 31.205 -8.869 3.897 1.00 98.81 673 ALA A O 1
ATOM 5035 N N . LEU A 1 674 ? 31.517 -9.370 1.735 1.00 98.75 674 LEU A N 1
ATOM 5036 C CA . LEU A 1 674 ? 32.805 -8.684 1.630 1.00 98.75 674 LEU A CA 1
ATOM 5037 C C . LEU A 1 674 ? 32.649 -7.157 1.772 1.00 98.75 674 LEU A C 1
ATOM 5039 O O . LEU A 1 674 ? 33.489 -6.521 2.404 1.00 98.75 674 LEU A O 1
ATOM 5043 N N . VAL A 1 675 ? 31.542 -6.583 1.285 1.00 98.75 675 VAL A N 1
ATOM 5044 C CA . VAL A 1 675 ? 31.194 -5.162 1.496 1.00 98.75 675 VAL A CA 1
ATOM 5045 C C . VAL A 1 675 ? 30.808 -4.875 2.955 1.00 98.75 675 VAL A C 1
ATOM 5047 O O . VAL A 1 675 ? 31.159 -3.821 3.497 1.00 98.75 675 VAL A O 1
ATOM 5050 N N . VAL A 1 676 ? 30.125 -5.808 3.632 1.00 98.56 676 VAL A N 1
ATOM 5051 C CA . VAL A 1 676 ? 29.864 -5.714 5.082 1.00 98.56 676 VAL A CA 1
ATOM 5052 C C . VAL A 1 676 ? 31.186 -5.641 5.849 1.00 98.56 676 VAL A C 1
ATOM 5054 O O . VAL A 1 676 ? 31.362 -4.736 6.667 1.00 98.56 676 VAL A O 1
ATOM 5057 N N . TRP A 1 677 ? 32.139 -6.517 5.522 1.00 98.44 677 TRP A N 1
ATOM 5058 C CA . TRP A 1 677 ? 33.481 -6.516 6.107 1.00 98.44 677 TRP A CA 1
ATOM 5059 C C . TRP A 1 677 ? 34.229 -5.195 5.866 1.00 98.44 677 TRP A C 1
ATOM 5061 O O . TRP A 1 677 ? 34.728 -4.590 6.814 1.00 98.44 677 TRP A O 1
ATOM 5071 N N . GLU A 1 678 ? 34.243 -4.694 4.624 1.00 98.00 678 GLU A N 1
ATOM 5072 C CA . GLU A 1 678 ? 34.845 -3.398 4.268 1.00 98.00 678 GLU A CA 1
ATOM 5073 C C . GLU A 1 678 ? 34.295 -2.234 5.104 1.00 98.00 678 GLU A C 1
ATOM 5075 O O . GLU A 1 678 ? 35.045 -1.353 5.527 1.00 98.00 678 GLU A O 1
ATOM 5080 N N . THR A 1 679 ? 32.983 -2.233 5.352 1.00 97.62 679 THR A N 1
ATOM 5081 C CA . THR A 1 679 ? 32.311 -1.169 6.109 1.00 97.62 679 THR A CA 1
ATOM 5082 C C . THR A 1 679 ? 32.587 -1.299 7.613 1.00 97.62 679 THR A C 1
ATOM 5084 O O . THR A 1 679 ? 32.780 -0.288 8.292 1.00 97.62 679 THR A O 1
ATOM 5087 N N . LEU A 1 680 ? 32.674 -2.530 8.139 1.00 96.06 680 LEU A N 1
ATOM 5088 C CA . LEU A 1 680 ? 33.015 -2.806 9.541 1.00 96.06 680 LEU A CA 1
ATOM 5089 C C . LEU A 1 680 ? 34.427 -2.340 9.925 1.00 96.06 680 LEU A C 1
ATOM 5091 O O . LEU A 1 680 ? 34.606 -1.890 11.056 1.00 96.06 680 LEU A O 1
ATOM 5095 N N . LEU A 1 681 ? 35.403 -2.352 9.005 1.00 95.44 681 LEU A N 1
ATOM 5096 C CA . LEU A 1 681 ? 36.739 -1.775 9.248 1.00 95.44 681 LEU A CA 1
ATOM 5097 C C . LEU A 1 681 ? 36.656 -0.332 9.769 1.00 95.44 681 LEU A C 1
ATOM 5099 O O . LEU A 1 681 ? 37.379 0.043 10.687 1.00 95.44 681 LEU A O 1
ATOM 5103 N N . ARG A 1 682 ? 35.739 0.476 9.222 1.00 94.62 682 ARG A N 1
ATOM 5104 C CA . ARG A 1 682 ? 35.578 1.889 9.595 1.00 94.62 682 ARG A CA 1
ATOM 5105 C C . ARG A 1 682 ? 34.665 2.129 10.799 1.00 94.62 682 ARG A C 1
ATOM 5107 O O . ARG A 1 682 ? 34.496 3.278 11.209 1.00 94.62 682 ARG A O 1
ATOM 5114 N N . CYS A 1 683 ? 34.113 1.075 11.398 1.00 92.62 683 CYS A N 1
ATOM 5115 C CA . CYS A 1 683 ? 33.256 1.161 12.575 1.00 92.62 683 CYS A CA 1
ATOM 5116 C C . CYS A 1 683 ? 34.078 1.334 13.864 1.00 92.62 683 CYS A C 1
ATOM 5118 O O . CYS A 1 683 ? 34.776 0.416 14.288 1.00 92.62 683 CYS A O 1
ATOM 5120 N N . ARG A 1 684 ? 33.941 2.481 14.540 1.00 88.31 684 ARG A N 1
ATOM 5121 C CA . ARG A 1 684 ? 34.465 2.688 15.896 1.00 88.31 684 ARG A CA 1
ATOM 5122 C C . ARG A 1 684 ? 33.519 2.076 16.924 1.00 88.31 684 ARG A C 1
ATOM 5124 O O . ARG A 1 684 ? 32.337 2.428 16.980 1.00 88.31 684 ARG A O 1
ATOM 5131 N N . LEU A 1 685 ? 34.063 1.211 17.769 1.00 83.12 685 LEU A N 1
ATOM 5132 C CA . LEU A 1 685 ? 33.395 0.670 18.950 1.00 83.12 685 LEU A CA 1
ATOM 5133 C C . LEU A 1 685 ? 33.942 1.353 20.216 1.00 83.12 685 LEU A C 1
ATOM 5135 O O . LEU A 1 685 ? 34.980 2.017 20.146 1.00 83.12 685 LEU A O 1
ATOM 5139 N N . PRO A 1 686 ? 33.249 1.257 21.366 1.00 69.38 686 PRO A N 1
ATOM 5140 C CA . PRO A 1 686 ? 33.860 1.594 22.646 1.00 69.38 686 PRO A CA 1
ATOM 5141 C C . PRO A 1 686 ? 35.174 0.816 22.799 1.00 69.38 686 PRO A C 1
ATOM 5143 O O . PRO A 1 686 ? 35.237 -0.356 22.438 1.00 69.38 686 PRO A O 1
ATOM 5146 N N . ASP A 1 687 ? 36.212 1.494 23.281 1.00 71.62 687 ASP A N 1
ATOM 5147 C CA . ASP A 1 687 ? 37.524 0.916 23.602 1.00 71.62 687 ASP A CA 1
ATOM 5148 C C . ASP A 1 687 ? 38.364 0.379 22.415 1.00 71.62 687 ASP A C 1
ATOM 5150 O O . ASP A 1 687 ? 39.396 -0.255 22.631 1.00 71.62 687 ASP A O 1
ATOM 5154 N N . SER A 1 688 ? 38.003 0.681 21.155 1.00 76.50 688 SER A N 1
ATOM 5155 C CA . SER A 1 688 ? 38.849 0.368 19.986 1.00 76.50 688 SER A CA 1
ATOM 5156 C C . SER A 1 688 ? 38.754 1.392 18.849 1.00 76.50 688 SER A C 1
ATOM 5158 O O . SER A 1 688 ? 37.654 1.702 18.376 1.00 76.50 688 SER A O 1
ATOM 5160 N N . ASP A 1 689 ? 39.902 1.832 18.328 1.00 81.56 689 ASP A N 1
ATOM 5161 C CA . ASP A 1 689 ? 39.968 2.639 17.106 1.00 81.56 689 ASP A CA 1
ATOM 5162 C C . ASP A 1 689 ? 39.631 1.820 15.843 1.00 81.56 689 ASP A C 1
ATOM 5164 O O . ASP A 1 689 ? 39.986 0.640 15.752 1.00 81.56 689 ASP A O 1
ATOM 5168 N N . PRO A 1 690 ? 38.960 2.425 14.842 1.00 85.38 690 PRO A N 1
ATOM 5169 C CA . PRO A 1 690 ? 38.565 1.731 13.621 1.00 85.38 690 PRO A CA 1
ATOM 5170 C C . PRO A 1 690 ? 39.772 1.411 12.726 1.00 85.38 690 PRO A C 1
ATOM 5172 O O . PRO A 1 690 ? 40.591 2.282 12.412 1.00 85.38 690 PRO A O 1
ATOM 5175 N N . VAL A 1 691 ? 39.828 0.170 12.244 1.00 90.00 691 VAL A N 1
ATOM 5176 C CA . VAL A 1 691 ? 40.893 -0.376 11.388 1.00 90.00 691 VAL A CA 1
ATOM 5177 C C . VAL A 1 691 ? 40.984 0.389 10.059 1.00 90.00 691 VAL A C 1
ATOM 5179 O O . VAL A 1 691 ? 39.948 0.638 9.433 1.00 90.00 691 VAL A O 1
ATOM 5182 N N . PRO A 1 692 ? 42.185 0.768 9.578 1.00 92.06 692 PRO A N 1
ATOM 5183 C CA . PRO A 1 692 ? 42.338 1.435 8.286 1.00 92.06 692 PRO A CA 1
ATOM 5184 C C . PRO A 1 692 ? 41.635 0.679 7.150 1.00 92.06 692 PRO A C 1
ATOM 5186 O O . PRO A 1 692 ? 41.771 -0.541 7.028 1.00 92.06 692 PRO A O 1
ATOM 5189 N N . TYR A 1 693 ? 40.879 1.406 6.321 1.00 95.06 693 TYR A N 1
ATOM 5190 C CA . TYR A 1 693 ? 40.184 0.825 5.175 1.00 95.06 693 TYR A CA 1
ATOM 5191 C C . TYR A 1 693 ? 41.171 0.136 4.230 1.00 95.06 693 TYR A C 1
ATOM 5193 O O . TYR A 1 693 ? 42.208 0.698 3.870 1.00 95.06 693 TYR A O 1
ATOM 5201 N N . ARG A 1 694 ? 40.806 -1.077 3.813 1.00 95.06 694 ARG A N 1
ATOM 5202 C CA . ARG A 1 694 ? 41.521 -1.910 2.849 1.00 95.06 694 ARG A CA 1
ATOM 5203 C C . ARG A 1 694 ? 40.526 -2.809 2.123 1.00 95.06 694 ARG A C 1
ATOM 5205 O O . ARG A 1 694 ? 39.461 -3.117 2.653 1.00 95.06 694 ARG A O 1
ATOM 5212 N N . LEU A 1 695 ? 40.887 -3.252 0.924 1.00 96.06 695 LEU A N 1
ATOM 5213 C CA . LEU A 1 695 ? 40.057 -4.172 0.148 1.00 96.06 695 LEU A CA 1
ATOM 5214 C C . LEU A 1 695 ? 40.040 -5.586 0.771 1.00 96.06 695 LEU A C 1
ATOM 5216 O O . LEU A 1 695 ? 41.027 -5.995 1.394 1.00 96.06 695 LEU A O 1
ATOM 5220 N N . PRO A 1 696 ? 38.972 -6.379 0.558 1.00 97.38 696 PRO A N 1
ATOM 5221 C CA . PRO A 1 696 ? 38.925 -7.781 0.972 1.00 97.38 696 PRO A CA 1
ATOM 5222 C C . PRO A 1 696 ? 40.134 -8.561 0.442 1.00 97.38 696 PRO A C 1
ATOM 5224 O O . PRO A 1 696 ? 40.546 -8.363 -0.700 1.00 97.38 696 PRO A O 1
ATOM 5227 N N . PHE A 1 697 ? 40.714 -9.450 1.249 1.00 97.31 697 PHE A N 1
ATOM 5228 C CA . PHE A 1 697 ? 41.910 -10.237 0.898 1.00 97.31 697 PHE A CA 1
ATOM 5229 C C . PHE A 1 697 ? 43.198 -9.429 0.606 1.00 97.31 697 PHE A C 1
ATOM 5231 O O . PHE A 1 697 ? 44.163 -10.005 0.112 1.00 97.31 697 PHE A O 1
ATOM 5238 N N . SER A 1 698 ? 43.275 -8.128 0.925 1.00 94.50 698 SER A N 1
ATOM 5239 C CA . SER A 1 698 ? 44.467 -7.296 0.641 1.00 94.50 698 SER A CA 1
ATOM 5240 C C . SER A 1 698 ? 45.779 -7.784 1.277 1.00 94.50 698 SER A C 1
ATOM 5242 O O . SER A 1 698 ? 46.847 -7.419 0.807 1.00 94.50 698 SER A O 1
ATOM 5244 N N . GLU A 1 699 ? 45.710 -8.574 2.353 1.00 91.94 699 GLU A N 1
ATOM 5245 C CA . GLU A 1 699 ? 46.879 -9.188 3.013 1.00 91.94 699 GLU A CA 1
ATOM 5246 C C . GLU A 1 699 ? 47.498 -10.332 2.197 1.00 91.94 699 GLU A C 1
ATOM 5248 O O . GLU A 1 699 ? 48.669 -10.642 2.380 1.00 91.94 699 GLU A O 1
ATOM 5253 N N . HIS A 1 700 ? 46.721 -10.952 1.303 1.00 94.00 700 HIS A N 1
ATOM 5254 C CA . HIS A 1 700 ? 47.087 -12.188 0.603 1.00 94.00 700 HIS A CA 1
ATOM 5255 C C . HIS A 1 700 ? 47.054 -12.051 -0.930 1.00 94.00 700 HIS A C 1
ATOM 5257 O O . HIS A 1 700 ? 47.504 -12.950 -1.636 1.00 94.00 700 HIS A O 1
ATOM 5263 N N . ALA A 1 701 ? 46.509 -10.949 -1.462 1.00 94.38 701 ALA A N 1
ATOM 5264 C CA . ALA A 1 701 ? 46.257 -10.776 -2.890 1.00 94.38 701 ALA A CA 1
ATOM 5265 C C . ALA A 1 701 ? 46.508 -9.326 -3.371 1.00 94.38 701 ALA A C 1
ATOM 5267 O O . ALA A 1 701 ? 45.950 -8.391 -2.780 1.00 94.38 701 ALA A O 1
ATOM 5268 N N . PRO A 1 702 ? 47.264 -9.119 -4.474 1.00 94.00 702 PRO A N 1
ATOM 5269 C CA . PRO A 1 702 ? 47.564 -7.796 -5.036 1.00 94.00 702 PRO A CA 1
ATOM 5270 C C . PRO A 1 702 ? 46.298 -7.113 -5.567 1.00 94.00 702 PRO A C 1
ATOM 5272 O O . PRO A 1 702 ? 45.277 -7.773 -5.745 1.00 94.00 702 PRO A O 1
ATOM 5275 N N . ASN A 1 703 ? 46.348 -5.800 -5.832 1.00 87.94 703 ASN A N 1
ATOM 5276 C CA . ASN A 1 703 ? 45.169 -4.972 -6.148 1.00 87.94 703 ASN A CA 1
ATOM 5277 C C . ASN A 1 703 ? 44.252 -5.543 -7.251 1.00 87.94 703 ASN A C 1
ATOM 5279 O O . ASN A 1 703 ? 43.040 -5.610 -7.025 1.00 87.94 703 ASN A O 1
ATOM 5283 N N . ASP A 1 704 ? 44.811 -6.016 -8.370 1.00 90.94 704 ASP A N 1
ATOM 5284 C CA . ASP A 1 704 ? 44.112 -6.860 -9.353 1.00 90.94 704 ASP A CA 1
ATOM 5285 C C . ASP A 1 704 ? 44.656 -8.301 -9.269 1.00 90.94 704 ASP A C 1
ATOM 5287 O O . ASP A 1 704 ? 45.730 -8.576 -9.807 1.00 90.94 704 ASP A O 1
ATOM 5291 N N . PRO A 1 705 ? 43.984 -9.219 -8.551 1.00 96.12 705 PRO A N 1
ATOM 5292 C CA . PRO A 1 705 ? 44.432 -10.603 -8.439 1.00 96.12 705 PRO A CA 1
ATOM 5293 C C . PRO A 1 705 ? 44.099 -11.401 -9.708 1.00 96.12 705 PRO A C 1
ATOM 5295 O O . PRO A 1 705 ? 43.273 -10.986 -10.523 1.00 96.12 705 PRO A O 1
ATOM 5298 N N . SER A 1 706 ? 44.710 -12.572 -9.883 1.00 96.00 706 SER A N 1
ATOM 5299 C CA . SER A 1 706 ? 44.275 -13.535 -10.904 1.00 96.00 706 SER A CA 1
ATOM 5300 C C . SER A 1 706 ? 43.101 -14.385 -10.387 1.00 96.00 706 SER A C 1
ATOM 5302 O O . SER A 1 706 ? 42.805 -14.377 -9.187 1.00 96.00 706 SER A O 1
ATOM 5304 N N . VAL A 1 707 ? 42.400 -15.094 -11.279 1.00 95.19 707 VAL A N 1
ATOM 5305 C CA . VAL A 1 707 ? 41.292 -15.983 -10.876 1.00 95.19 707 VAL A CA 1
ATOM 5306 C C . VAL A 1 707 ? 41.840 -17.184 -10.106 1.00 95.19 707 VAL A C 1
ATOM 5308 O O . VAL A 1 707 ? 41.298 -17.539 -9.069 1.00 95.19 707 VAL A O 1
ATOM 5311 N N . GLU A 1 708 ? 42.973 -17.721 -10.550 1.00 96.19 708 GLU A N 1
ATOM 5312 C CA . GLU A 1 708 ? 43.678 -18.870 -9.977 1.00 96.19 708 GLU A CA 1
ATOM 5313 C C . GLU A 1 708 ? 44.166 -18.570 -8.550 1.00 96.19 708 GLU A C 1
ATOM 5315 O O . GLU A 1 708 ? 43.985 -19.378 -7.640 1.00 96.19 708 GLU A O 1
ATOM 5320 N N . LEU A 1 709 ? 44.713 -17.368 -8.313 1.00 97.00 709 LEU A N 1
ATOM 5321 C CA . LEU A 1 709 ? 45.100 -16.930 -6.969 1.00 97.00 709 LEU A CA 1
ATOM 5322 C C . LEU A 1 709 ? 43.881 -16.822 -6.043 1.00 97.00 709 LEU A C 1
ATOM 5324 O O . LEU A 1 709 ? 43.925 -17.285 -4.903 1.00 97.00 709 LEU A O 1
ATOM 5328 N N . MET A 1 710 ? 42.785 -16.226 -6.524 1.00 97.81 710 MET A N 1
ATOM 5329 C CA . MET A 1 710 ? 41.553 -16.134 -5.739 1.00 97.81 710 MET A CA 1
ATOM 5330 C C . MET A 1 710 ? 40.951 -17.519 -5.474 1.00 97.81 710 MET A C 1
ATOM 5332 O O . MET A 1 710 ? 40.494 -17.761 -4.362 1.00 97.81 710 MET A O 1
ATOM 5336 N N . GLN A 1 711 ? 40.996 -18.438 -6.442 1.00 97.44 711 GLN A N 1
ATOM 5337 C CA . GLN A 1 711 ? 40.545 -19.822 -6.297 1.00 97.44 711 GLN A CA 1
ATOM 5338 C C . GLN A 1 711 ? 41.349 -20.558 -5.217 1.00 97.44 711 GLN A C 1
ATOM 5340 O O . GLN A 1 711 ? 40.746 -21.142 -4.316 1.00 97.44 711 GLN A O 1
ATOM 5345 N N . SER A 1 712 ? 42.683 -20.457 -5.231 1.00 97.69 712 SER A N 1
ATOM 5346 C CA . SER A 1 712 ? 43.517 -21.089 -4.201 1.00 97.69 712 SER A CA 1
ATOM 5347 C C . SER A 1 712 ? 43.232 -20.535 -2.802 1.00 97.69 712 SER A C 1
ATOM 5349 O O . SER A 1 712 ? 43.042 -21.295 -1.853 1.00 97.69 712 SER A O 1
ATOM 5351 N N . LEU A 1 713 ? 43.093 -19.213 -2.660 1.00 97.50 713 LEU A N 1
ATOM 5352 C CA . LEU A 1 713 ? 42.761 -18.599 -1.371 1.00 97.50 713 LEU A CA 1
ATOM 5353 C C . LEU A 1 713 ? 41.346 -18.976 -0.890 1.00 97.50 713 LEU A C 1
ATOM 5355 O O . LEU A 1 713 ? 41.170 -19.405 0.247 1.00 97.50 713 LEU A O 1
ATOM 5359 N N . VAL A 1 714 ? 40.323 -18.812 -1.730 1.00 97.50 714 VAL A N 1
ATOM 5360 C CA . VAL A 1 714 ? 38.903 -18.866 -1.325 1.00 97.50 714 VAL A CA 1
ATOM 5361 C C . VAL A 1 714 ? 38.326 -20.284 -1.325 1.00 97.50 714 VAL A C 1
ATOM 5363 O O . VAL A 1 714 ? 37.439 -20.568 -0.507 1.00 97.50 714 VAL A O 1
ATOM 5366 N N . CYS A 1 715 ? 38.804 -21.148 -2.226 1.00 96.50 715 CYS A N 1
ATOM 5367 C CA . CYS A 1 715 ? 38.272 -22.494 -2.450 1.00 96.50 715 CYS A CA 1
ATOM 5368 C C . CYS A 1 715 ? 39.162 -23.568 -1.818 1.00 96.50 715 CYS A C 1
ATOM 5370 O O . CYS A 1 715 ? 38.661 -24.347 -1.013 1.00 96.50 715 CYS A O 1
ATOM 5372 N N . GLU A 1 716 ? 40.465 -23.584 -2.128 1.00 94.94 716 GLU A N 1
ATOM 5373 C CA . GLU A 1 716 ? 41.394 -24.621 -1.639 1.00 94.94 716 GLU A CA 1
ATOM 5374 C C . GLU A 1 716 ? 41.763 -24.409 -0.164 1.00 94.94 716 GLU A C 1
ATOM 5376 O O . GLU A 1 716 ? 41.647 -25.319 0.652 1.00 94.94 716 GLU A O 1
ATOM 5381 N N . GLN A 1 717 ? 42.168 -23.186 0.193 1.00 96.31 717 GLN A N 1
ATOM 5382 C CA . GLN A 1 717 ? 42.546 -22.810 1.562 1.00 96.31 717 GLN A CA 1
ATOM 5383 C C . GLN A 1 717 ? 41.341 -22.387 2.421 1.00 96.31 717 GLN A C 1
ATOM 5385 O O . GLN A 1 717 ? 41.495 -22.122 3.612 1.00 96.31 717 GLN A O 1
ATOM 5390 N N . ALA A 1 718 ? 40.145 -22.294 1.821 1.00 94.69 718 ALA A N 1
ATOM 5391 C CA . ALA A 1 718 ? 38.901 -21.823 2.441 1.00 94.69 718 ALA A CA 1
ATOM 5392 C C . ALA A 1 718 ? 39.009 -20.460 3.170 1.00 94.69 718 ALA A C 1
ATOM 5394 O O . ALA A 1 718 ? 38.198 -20.143 4.045 1.00 94.69 718 ALA A O 1
ATOM 5395 N N . LEU A 1 719 ? 39.985 -19.627 2.798 1.00 96.75 719 LEU A N 1
ATOM 5396 C CA . LEU A 1 719 ? 40.316 -18.378 3.475 1.00 96.75 719 LEU A CA 1
ATOM 5397 C C . LEU A 1 719 ? 39.197 -17.339 3.305 1.00 96.75 719 LEU A C 1
ATOM 5399 O O . LEU A 1 719 ? 38.498 -17.281 2.287 1.00 96.75 719 LEU A O 1
ATOM 5403 N N . ARG A 1 720 ? 39.024 -16.495 4.323 1.00 97.19 720 ARG A N 1
ATOM 5404 C CA . ARG A 1 720 ? 38.104 -15.349 4.347 1.00 97.19 720 ARG A CA 1
ATOM 5405 C C . ARG A 1 720 ? 38.824 -14.131 4.936 1.00 97.19 720 ARG A C 1
ATOM 5407 O O . ARG A 1 720 ? 39.823 -14.314 5.634 1.00 97.19 720 ARG A O 1
ATOM 5414 N N . PRO A 1 721 ? 38.361 -12.897 4.672 1.00 96.62 721 PRO A N 1
ATOM 5415 C CA . PRO A 1 721 ? 38.908 -11.707 5.314 1.00 96.62 721 PRO A CA 1
ATOM 5416 C C . PRO A 1 721 ? 38.858 -11.811 6.846 1.00 96.62 721 PRO A C 1
ATOM 5418 O O . PRO A 1 721 ? 37.856 -12.238 7.418 1.00 96.62 721 PRO A O 1
ATOM 5421 N N . THR A 1 722 ? 39.941 -11.420 7.518 1.00 93.81 722 THR A N 1
ATOM 5422 C CA . THR A 1 722 ? 40.097 -11.588 8.969 1.00 93.81 722 THR A CA 1
ATOM 5423 C C . THR A 1 722 ? 39.010 -10.843 9.748 1.00 93.81 722 THR A C 1
ATOM 5425 O O . THR A 1 722 ? 38.842 -9.633 9.590 1.00 93.81 722 THR A O 1
ATOM 5428 N N . VAL A 1 723 ? 38.291 -11.551 10.622 1.00 93.44 723 VAL A N 1
ATOM 5429 C CA . VAL A 1 723 ? 37.336 -10.952 11.566 1.00 93.44 723 VAL A CA 1
ATOM 5430 C C . VAL A 1 723 ? 38.112 -10.342 12.732 1.00 93.44 723 VAL A C 1
ATOM 5432 O O . VAL A 1 723 ? 38.835 -11.045 13.440 1.00 93.44 723 VAL A O 1
ATOM 5435 N N . CYS A 1 724 ? 37.978 -9.034 12.952 1.00 89.94 724 CYS A N 1
ATOM 5436 C CA . CYS A 1 724 ? 38.641 -8.375 14.071 1.00 89.94 724 CYS A CA 1
ATOM 5437 C C . CYS A 1 724 ? 37.938 -8.716 15.393 1.00 89.94 724 CYS A C 1
ATOM 5439 O O . CYS A 1 724 ? 36.742 -8.481 15.543 1.00 89.94 724 CYS A O 1
ATOM 5441 N N . GLN A 1 725 ? 38.694 -9.212 16.378 1.00 87.81 725 GLN A N 1
ATOM 5442 C CA . GLN A 1 725 ? 38.156 -9.651 17.677 1.00 87.81 725 GLN A CA 1
ATOM 5443 C C . GLN A 1 725 ? 37.363 -8.554 18.409 1.00 87.81 725 GLN A C 1
ATOM 5445 O O . GLN A 1 725 ? 36.366 -8.848 19.065 1.00 87.81 725 GLN A O 1
ATOM 5450 N N . HIS A 1 726 ? 37.734 -7.278 18.244 1.00 85.56 726 HIS A N 1
ATOM 5451 C CA . HIS A 1 726 ? 36.990 -6.170 18.846 1.00 85.56 726 HIS A CA 1
ATOM 5452 C C . HIS A 1 726 ? 35.548 -6.049 18.318 1.00 85.56 726 HIS A C 1
ATOM 5454 O O . HIS A 1 726 ? 34.683 -5.593 19.060 1.00 85.56 726 HIS A O 1
ATOM 5460 N N . TRP A 1 727 ? 35.226 -6.521 17.104 1.00 89.94 727 TRP A N 1
ATOM 5461 C CA . TRP A 1 727 ? 33.840 -6.540 16.608 1.00 89.94 727 TRP A CA 1
ATOM 5462 C C . TRP A 1 727 ? 32.923 -7.483 17.397 1.00 89.94 727 TRP A C 1
ATOM 5464 O O . TRP A 1 727 ? 31.713 -7.269 17.419 1.00 89.94 727 TRP A O 1
ATOM 5474 N N . LEU A 1 728 ? 33.477 -8.480 18.090 1.00 89.69 728 LEU A N 1
ATOM 5475 C CA . LEU A 1 728 ? 32.717 -9.448 18.887 1.00 89.69 728 LEU A CA 1
ATOM 5476 C C . LEU A 1 728 ? 32.390 -8.942 20.308 1.00 89.69 728 LEU A C 1
ATOM 5478 O O . LEU A 1 728 ? 31.635 -9.587 21.029 1.00 89.69 728 LEU A O 1
ATOM 5482 N N . THR A 1 729 ? 32.922 -7.782 20.713 1.00 83.56 729 THR A N 1
ATOM 5483 C CA . THR A 1 729 ? 32.776 -7.226 22.079 1.00 83.56 729 THR A CA 1
ATOM 5484 C C . THR A 1 729 ? 31.372 -6.721 22.412 1.00 83.56 729 THR A C 1
ATOM 5486 O O . THR A 1 729 ? 30.971 -6.720 23.574 1.00 83.56 729 THR A O 1
ATOM 5489 N N . SER A 1 730 ? 30.608 -6.290 21.406 1.00 83.81 730 SER A N 1
ATOM 5490 C CA . SER A 1 730 ? 29.238 -5.799 21.554 1.00 83.81 730 SER A CA 1
ATOM 5491 C C . SER A 1 730 ? 28.277 -6.726 20.826 1.00 83.81 730 SER A C 1
ATOM 5493 O O . SER A 1 730 ? 28.519 -7.099 19.679 1.00 83.81 730 SER A O 1
ATOM 5495 N N . SER A 1 731 ? 27.143 -7.047 21.453 1.00 85.62 731 SER A N 1
ATOM 5496 C CA . SER A 1 731 ? 26.111 -7.905 20.853 1.00 85.62 731 SER A CA 1
ATOM 5497 C C . SER A 1 731 ? 25.611 -7.385 19.500 1.00 85.62 731 SER A C 1
ATOM 5499 O O . SER A 1 731 ? 25.302 -8.176 18.616 1.00 85.62 731 SER A O 1
ATOM 5501 N N . TYR A 1 732 ? 25.592 -6.063 19.304 1.00 88.69 732 TYR A N 1
ATOM 5502 C CA . TYR A 1 732 ? 25.175 -5.442 18.046 1.00 88.69 732 TYR A CA 1
ATOM 5503 C C . TYR A 1 732 ? 26.184 -5.647 16.914 1.00 88.69 732 TYR A C 1
ATOM 5505 O O . TYR A 1 732 ? 25.789 -5.998 15.807 1.00 88.69 732 TYR A O 1
ATOM 5513 N N . SER A 1 733 ? 27.478 -5.425 17.163 1.00 90.06 733 SER A N 1
ATOM 5514 C CA . SER A 1 733 ? 28.513 -5.624 16.140 1.00 90.06 733 SER A CA 1
ATOM 5515 C C . SER A 1 733 ? 28.779 -7.109 15.903 1.00 90.06 733 SER A C 1
ATOM 5517 O O . SER A 1 733 ? 28.967 -7.505 14.757 1.00 90.06 733 SER A O 1
ATOM 5519 N N . SER A 1 734 ? 28.679 -7.934 16.950 1.00 92.50 734 SER A N 1
ATOM 5520 C CA . SER A 1 734 ? 28.747 -9.391 16.851 1.00 92.50 734 SER A CA 1
ATOM 5521 C C . SER A 1 734 ? 27.634 -9.943 15.953 1.00 92.50 734 SER A C 1
ATOM 5523 O O . SER A 1 734 ? 27.925 -10.703 15.039 1.00 92.50 734 SER A O 1
ATOM 5525 N N . ALA A 1 735 ? 26.390 -9.464 16.087 1.00 94.88 735 ALA A N 1
ATOM 5526 C CA . ALA A 1 735 ? 25.287 -9.857 15.201 1.00 94.88 735 ALA A CA 1
ATOM 5527 C C . ALA A 1 735 ? 25.498 -9.447 13.724 1.00 94.88 735 ALA A C 1
ATOM 5529 O O . ALA A 1 735 ? 25.090 -10.171 12.816 1.00 94.88 735 ALA A O 1
ATOM 5530 N N . VAL A 1 736 ? 26.159 -8.309 13.452 1.00 96.50 736 VAL A N 1
ATOM 5531 C CA . VAL A 1 736 ? 26.550 -7.940 12.073 1.00 96.50 736 VAL A CA 1
ATOM 5532 C C . VAL A 1 736 ? 27.647 -8.875 11.549 1.00 96.50 736 VAL A C 1
ATOM 5534 O O . VAL A 1 736 ? 27.607 -9.254 10.379 1.00 96.50 736 VAL A O 1
ATOM 5537 N N . VAL A 1 737 ? 28.599 -9.280 12.397 1.00 97.06 737 VAL A N 1
ATOM 5538 C CA . VAL A 1 737 ? 29.640 -10.259 12.044 1.00 97.06 737 VAL A CA 1
ATOM 5539 C C . VAL A 1 737 ? 29.045 -11.646 11.797 1.00 97.06 737 VAL A C 1
ATOM 5541 O O . VAL A 1 737 ? 29.383 -12.260 10.793 1.00 97.06 737 VAL A O 1
ATOM 5544 N N . GLU A 1 738 ? 28.131 -12.122 12.639 1.00 97.00 738 GLU A N 1
ATOM 5545 C CA . GLU A 1 738 ? 27.422 -13.396 12.470 1.00 97.00 738 GLU A CA 1
ATOM 5546 C C . GLU A 1 738 ? 26.687 -13.428 11.120 1.00 97.00 738 GLU A C 1
ATOM 5548 O O . GLU A 1 738 ? 26.998 -14.263 10.268 1.00 97.00 738 GLU A O 1
ATOM 5553 N N . MET A 1 739 ? 25.849 -12.419 10.850 1.00 98.06 739 MET A N 1
ATOM 5554 C CA . MET A 1 739 ? 25.160 -12.230 9.567 1.00 98.06 739 MET A CA 1
ATOM 5555 C C . MET A 1 739 ? 26.131 -12.207 8.371 1.00 98.06 739 MET A C 1
ATOM 5557 O O . MET A 1 739 ? 25.889 -12.869 7.361 1.00 98.06 739 MET A O 1
ATOM 5561 N N . MET A 1 740 ? 27.259 -11.499 8.483 1.00 98.50 740 MET A N 1
ATOM 5562 C CA . MET A 1 740 ? 28.314 -11.479 7.463 1.00 98.50 740 MET A CA 1
ATOM 5563 C C . MET A 1 740 ? 28.929 -12.869 7.242 1.00 98.50 740 MET A C 1
ATOM 5565 O O . MET A 1 740 ? 29.127 -13.276 6.095 1.00 98.50 740 MET A O 1
ATOM 5569 N N . THR A 1 741 ? 29.209 -13.614 8.316 1.00 97.88 741 THR A N 1
ATOM 5570 C CA . THR A 1 741 ? 29.797 -14.956 8.217 1.00 97.88 741 THR A CA 1
ATOM 5571 C C . THR A 1 741 ? 28.833 -15.995 7.650 1.00 97.88 741 THR A C 1
ATOM 5573 O O . THR A 1 741 ? 29.272 -16.897 6.936 1.00 97.88 741 THR A O 1
ATOM 5576 N N . GLU A 1 742 ? 27.527 -15.851 7.879 1.00 97.94 742 GLU A N 1
ATOM 5577 C CA . GLU A 1 742 ? 26.496 -16.632 7.188 1.00 97.94 742 GLU A CA 1
ATOM 5578 C C . GLU A 1 742 ? 26.419 -16.265 5.693 1.00 97.94 742 GLU A C 1
ATOM 5580 O O . GLU A 1 742 ? 26.232 -17.137 4.849 1.00 97.94 742 GLU A O 1
ATOM 5585 N N . CYS A 1 743 ? 26.644 -15.002 5.314 1.00 98.25 743 CYS A N 1
ATOM 5586 C CA . CYS A 1 743 ? 26.612 -14.586 3.906 1.00 98.25 743 CYS A CA 1
ATOM 5587 C C . CYS A 1 743 ? 27.813 -15.070 3.070 1.00 98.25 743 CYS A C 1
ATOM 5589 O O . CYS A 1 743 ? 27.645 -15.300 1.876 1.00 98.25 743 CYS A O 1
ATOM 5591 N N . TRP A 1 744 ? 29.009 -15.266 3.647 1.00 97.94 744 TRP A N 1
ATOM 5592 C CA . TRP A 1 744 ? 30.194 -15.733 2.895 1.00 97.94 744 TRP A CA 1
ATOM 5593 C C . TRP A 1 744 ? 30.474 -17.244 2.972 1.00 97.94 744 TRP A C 1
ATOM 5595 O O . TRP A 1 744 ? 31.584 -17.698 2.649 1.00 97.94 744 TRP A O 1
ATOM 5605 N N . GLN A 1 745 ? 29.489 -18.032 3.416 1.00 97.88 745 GLN A N 1
ATOM 5606 C CA . GLN A 1 745 ? 29.595 -19.489 3.518 1.00 97.88 745 GLN A CA 1
ATOM 5607 C C . GLN A 1 745 ? 30.045 -20.119 2.199 1.00 97.88 745 GLN A C 1
ATOM 5609 O O . GLN A 1 745 ? 29.662 -19.673 1.115 1.00 97.88 745 GLN A O 1
ATOM 5614 N N . HIS A 1 746 ? 30.872 -21.165 2.280 1.00 95.81 746 HIS A N 1
ATOM 5615 C CA . HIS A 1 746 ? 31.418 -21.800 1.079 1.00 95.81 746 HIS A CA 1
ATOM 5616 C C . HIS A 1 746 ? 30.288 -22.366 0.200 1.00 95.81 746 HIS A C 1
ATOM 5618 O O . HIS A 1 746 ? 30.218 -22.060 -0.986 1.00 95.81 746 HIS A O 1
ATOM 5624 N N . ARG A 1 747 ? 29.331 -23.089 0.796 1.00 94.19 747 ARG A N 1
ATOM 5625 C CA . ARG A 1 747 ? 28.137 -23.593 0.099 1.00 94.19 747 ARG A CA 1
ATOM 5626 C C . ARG A 1 747 ? 27.128 -22.469 -0.155 1.00 94.19 747 ARG A C 1
ATOM 5628 O O . ARG A 1 747 ? 26.578 -21.925 0.798 1.00 94.19 747 ARG A O 1
ATOM 5635 N N . ALA A 1 748 ? 26.813 -22.197 -1.423 1.00 95.00 748 ALA A N 1
ATOM 5636 C CA . ALA A 1 748 ? 25.843 -21.171 -1.822 1.00 95.00 748 ALA A CA 1
ATOM 5637 C C . ALA A 1 748 ? 24.460 -21.331 -1.157 1.00 95.00 748 ALA A C 1
ATOM 5639 O O . ALA A 1 748 ? 23.900 -20.358 -0.666 1.00 95.00 748 ALA A O 1
ATOM 5640 N N . SER A 1 749 ? 23.949 -22.562 -1.045 1.00 92.25 749 SER A N 1
ATOM 5641 C CA . SER A 1 749 ? 22.642 -22.855 -0.429 1.00 92.25 749 SER A CA 1
ATOM 5642 C C . SER A 1 749 ? 22.578 -22.645 1.092 1.00 92.25 749 SER A C 1
ATOM 5644 O O . SER A 1 749 ? 21.512 -22.810 1.676 1.00 92.25 749 SER A O 1
ATOM 5646 N N . ALA A 1 750 ? 23.709 -22.377 1.752 1.00 94.12 750 ALA A N 1
ATOM 5647 C CA . ALA A 1 750 ? 23.776 -22.100 3.190 1.00 94.12 750 ALA A CA 1
ATOM 5648 C C . ALA A 1 750 ? 23.835 -20.593 3.500 1.00 94.12 750 ALA A C 1
ATOM 5650 O O . ALA A 1 750 ? 23.857 -20.214 4.668 1.00 94.12 750 ALA A O 1
ATOM 5651 N N . ARG A 1 751 ? 23.891 -19.738 2.469 1.00 98.25 751 ARG A N 1
ATOM 5652 C CA . ARG A 1 751 ? 23.986 -18.285 2.624 1.00 98.25 751 ARG A CA 1
ATOM 5653 C C . ARG A 1 751 ? 22.617 -17.662 2.877 1.00 98.25 751 ARG A C 1
ATOM 5655 O O . ARG A 1 751 ? 21.587 -18.141 2.400 1.00 98.25 751 ARG A O 1
ATOM 5662 N N . LEU A 1 752 ? 22.609 -16.558 3.619 1.00 97.62 752 LEU A N 1
ATOM 5663 C CA . LEU A 1 752 ? 21.395 -15.774 3.830 1.00 97.62 752 LEU A CA 1
ATOM 5664 C C . LEU A 1 752 ? 20.926 -15.112 2.537 1.00 97.62 752 LEU A C 1
ATOM 5666 O O . LEU A 1 752 ? 21.718 -14.516 1.815 1.00 97.62 752 LEU A O 1
ATOM 5670 N N . THR A 1 753 ? 19.613 -15.091 2.316 1.00 98.19 753 THR A N 1
ATOM 5671 C CA . THR A 1 753 ? 19.015 -14.276 1.252 1.00 98.19 753 THR A CA 1
ATOM 5672 C C . THR A 1 753 ? 19.097 -12.782 1.578 1.00 98.19 753 THR A C 1
ATOM 5674 O O . THR A 1 753 ? 19.043 -12.367 2.741 1.00 98.19 753 THR A O 1
ATOM 5677 N N . SER A 1 754 ? 19.129 -11.942 0.544 1.00 97.94 754 SER A N 1
ATOM 5678 C CA . SER A 1 754 ? 19.112 -10.475 0.667 1.00 97.94 754 SER A CA 1
ATOM 5679 C C . SER A 1 754 ? 17.937 -9.954 1.506 1.00 97.94 754 SER A C 1
ATOM 5681 O O . SER A 1 754 ? 18.103 -9.033 2.306 1.00 97.94 754 SER A O 1
ATOM 5683 N N . LEU A 1 755 ? 16.760 -10.584 1.408 1.00 95.94 755 LEU A N 1
ATOM 5684 C CA . LEU A 1 755 ? 15.590 -10.255 2.229 1.00 95.94 755 LEU A CA 1
ATOM 5685 C C . LEU A 1 755 ? 15.804 -10.566 3.724 1.00 95.94 755 LEU A C 1
ATOM 5687 O O . LEU A 1 755 ? 15.370 -9.790 4.581 1.00 95.94 755 LEU A O 1
ATOM 5691 N N . ARG A 1 756 ? 16.494 -11.667 4.053 1.00 96.94 756 ARG A N 1
ATOM 5692 C CA . ARG A 1 756 ? 16.836 -12.037 5.436 1.00 96.94 756 ARG A CA 1
ATOM 5693 C C . ARG A 1 756 ? 17.894 -11.097 6.018 1.00 96.94 756 ARG A C 1
ATOM 5695 O O . ARG A 1 756 ? 17.713 -10.635 7.145 1.00 96.94 756 ARG A O 1
ATOM 5702 N N . VAL A 1 757 ? 18.914 -10.736 5.238 1.00 98.12 757 VAL A N 1
ATOM 5703 C CA . VAL A 1 757 ? 19.933 -9.736 5.612 1.00 98.12 757 VAL A CA 1
ATOM 5704 C C . VAL A 1 757 ? 19.312 -8.357 5.839 1.00 98.12 757 VAL A C 1
ATOM 5706 O O . VAL A 1 757 ? 19.529 -7.755 6.890 1.00 98.12 757 VAL A O 1
ATOM 5709 N N . LYS A 1 758 ? 18.457 -7.888 4.918 1.00 98.06 758 LYS A N 1
ATOM 5710 C CA . LYS A 1 758 ? 17.666 -6.655 5.075 1.00 98.06 758 LYS A CA 1
ATOM 5711 C C . LYS A 1 758 ? 16.890 -6.653 6.395 1.00 98.06 758 LYS A C 1
ATOM 5713 O O . LYS A 1 758 ? 16.891 -5.639 7.089 1.00 98.06 758 LYS A O 1
ATOM 5718 N N . LYS A 1 759 ? 16.225 -7.762 6.746 1.00 94.19 759 LYS A N 1
ATOM 5719 C CA . LYS A 1 759 ? 15.468 -7.867 8.002 1.00 94.19 759 LYS A CA 1
ATOM 5720 C C . LYS A 1 759 ? 16.386 -7.802 9.227 1.00 94.19 759 LYS A C 1
ATOM 5722 O O . LYS A 1 759 ? 16.123 -7.004 10.115 1.00 94.19 759 LYS A O 1
ATOM 5727 N N . CYS A 1 760 ? 17.476 -8.571 9.247 1.00 95.50 760 CYS A N 1
ATOM 5728 C CA . CYS A 1 760 ? 18.461 -8.545 10.334 1.00 95.50 760 CYS A CA 1
ATOM 5729 C C . CYS A 1 760 ? 19.001 -7.123 10.584 1.00 95.50 760 CYS A C 1
ATOM 5731 O O . CYS A 1 760 ? 18.941 -6.622 11.705 1.00 95.50 760 CYS A O 1
ATOM 5733 N N . LEU A 1 761 ? 19.440 -6.435 9.526 1.00 96.12 761 LEU A N 1
ATOM 5734 C CA . LEU A 1 761 ? 19.982 -5.079 9.623 1.00 96.12 761 LEU A CA 1
ATOM 5735 C C . LEU A 1 761 ? 18.930 -4.035 10.037 1.00 96.12 761 LEU A C 1
ATOM 5737 O O . LEU A 1 761 ? 19.264 -3.126 10.791 1.00 96.12 761 LEU A O 1
ATOM 5741 N N . ARG A 1 762 ? 17.664 -4.181 9.617 1.00 94.31 762 ARG A N 1
ATOM 5742 C CA . ARG A 1 762 ? 16.553 -3.344 10.107 1.00 94.31 762 ARG A CA 1
ATOM 5743 C C . ARG A 1 762 ? 16.350 -3.513 11.611 1.00 94.31 762 ARG A C 1
ATOM 5745 O O . ARG A 1 762 ? 16.301 -2.528 12.340 1.00 94.31 762 ARG A O 1
ATOM 5752 N N . ASP A 1 763 ? 16.230 -4.761 12.057 1.00 90.38 763 ASP A N 1
ATOM 5753 C CA . ASP A 1 763 ? 15.911 -5.091 13.446 1.00 90.38 763 ASP A CA 1
ATOM 5754 C C . ASP A 1 763 ? 17.064 -4.629 14.382 1.00 90.38 763 ASP A C 1
ATOM 5756 O O . ASP A 1 763 ? 16.825 -4.180 15.509 1.00 90.38 763 ASP A O 1
ATOM 5760 N N . LEU A 1 764 ? 18.313 -4.632 13.886 1.00 89.31 764 LEU A N 1
ATOM 5761 C CA . LEU A 1 764 ? 19.482 -4.021 14.534 1.00 89.31 764 LEU A CA 1
ATOM 5762 C C . LEU A 1 764 ? 19.441 -2.482 14.538 1.00 89.31 764 LEU A C 1
ATOM 5764 O O . LEU A 1 764 ? 19.695 -1.886 15.584 1.00 89.31 764 LEU A O 1
ATOM 5768 N N . ASP A 1 765 ? 19.105 -1.833 13.419 1.00 86.06 765 ASP A N 1
ATOM 5769 C CA . ASP A 1 765 ? 19.013 -0.367 13.303 1.00 86.06 765 ASP A CA 1
ATOM 5770 C C . ASP A 1 765 ? 17.941 0.223 14.236 1.00 86.06 765 ASP A C 1
ATOM 5772 O O . ASP A 1 765 ? 18.197 1.173 14.977 1.00 86.06 765 ASP A O 1
ATOM 5776 N N . GLU A 1 766 ? 16.754 -0.388 14.277 1.00 83.75 766 GLU A N 1
ATOM 5777 C CA . GLU A 1 766 ? 15.657 -0.010 15.179 1.00 83.75 766 GLU A CA 1
ATOM 5778 C C . GLU A 1 766 ? 16.042 -0.186 16.656 1.00 83.75 766 GLU A C 1
ATOM 5780 O O . GLU A 1 766 ? 15.688 0.623 17.518 1.00 83.75 766 GLU A O 1
ATOM 5785 N N . SER A 1 767 ? 16.806 -1.230 16.972 1.00 78.75 767 SER A N 1
ATOM 5786 C CA . SER A 1 767 ? 17.297 -1.490 18.329 1.00 78.75 767 SER A CA 1
ATOM 5787 C C . SER A 1 767 ? 18.421 -0.526 18.734 1.00 78.75 767 SER A C 1
ATOM 5789 O O . SER A 1 767 ? 18.426 -0.024 19.861 1.00 78.75 767 SER A O 1
ATOM 5791 N N . PHE A 1 768 ? 19.315 -0.171 17.806 1.00 72.38 768 PHE A N 1
ATOM 5792 C CA . PHE A 1 768 ? 20.358 0.828 18.037 1.00 72.38 768 PHE A CA 1
ATOM 5793 C C . PHE A 1 768 ? 19.765 2.234 18.212 1.00 72.38 768 PHE A C 1
ATOM 5795 O O . PHE A 1 768 ? 20.103 2.913 19.182 1.00 72.38 768 PHE A O 1
ATOM 5802 N N . ARG A 1 769 ? 18.814 2.647 17.356 1.00 71.31 769 ARG A N 1
ATOM 5803 C CA . ARG A 1 769 ? 18.103 3.935 17.479 1.00 71.31 769 ARG A CA 1
ATOM 5804 C C . ARG A 1 769 ? 17.398 4.078 18.833 1.00 71.31 769 ARG A C 1
ATOM 5806 O O . ARG A 1 769 ? 17.545 5.116 19.478 1.00 71.31 769 ARG A O 1
ATOM 5813 N N . ARG A 1 770 ? 16.728 3.021 19.314 1.00 67.19 770 ARG A N 1
ATOM 5814 C CA . ARG A 1 770 ? 16.128 2.980 20.665 1.00 67.19 770 ARG A CA 1
ATOM 5815 C C . ARG A 1 770 ? 17.167 3.168 21.780 1.00 67.19 770 ARG A C 1
ATOM 5817 O O . ARG A 1 770 ? 16.894 3.879 22.743 1.00 67.19 770 ARG A O 1
ATOM 5824 N N . ARG A 1 771 ? 18.371 2.592 21.652 1.00 62.16 771 ARG A N 1
ATOM 5825 C CA . ARG A 1 771 ? 19.434 2.698 22.672 1.00 62.16 771 ARG A CA 1
ATOM 5826 C C . ARG A 1 771 ? 20.195 4.029 22.636 1.00 62.16 771 ARG A C 1
ATOM 5828 O O . ARG A 1 771 ? 20.504 4.561 23.698 1.00 62.16 771 ARG A O 1
ATOM 5835 N N . SER A 1 772 ? 20.477 4.606 21.466 1.00 52.88 772 SER A N 1
ATOM 5836 C CA . SER A 1 772 ? 21.153 5.914 21.371 1.00 52.88 772 SER A CA 1
ATOM 5837 C C . SER A 1 772 ? 20.330 7.045 21.993 1.00 52.88 772 SER A C 1
ATOM 5839 O O . SER A 1 772 ? 20.896 7.915 22.653 1.00 52.88 772 SER A O 1
ATOM 5841 N N . HIS A 1 773 ? 19.000 6.986 21.868 1.00 46.34 773 HIS A N 1
ATOM 5842 C CA . HIS A 1 773 ? 18.085 7.935 22.509 1.00 46.34 773 HIS A CA 1
ATOM 5843 C C . HIS A 1 773 ? 18.131 7.873 24.054 1.00 46.34 773 HIS A C 1
ATOM 5845 O O . HIS A 1 773 ? 17.778 8.845 24.719 1.00 46.34 773 HIS A O 1
ATOM 5851 N N . ALA A 1 774 ? 18.595 6.761 24.636 1.00 38.22 774 ALA A N 1
ATOM 5852 C CA . ALA A 1 774 ? 18.739 6.592 26.084 1.00 38.22 774 ALA A CA 1
ATOM 5853 C C . ALA A 1 774 ? 20.109 7.043 26.637 1.00 38.22 774 ALA A C 1
ATOM 5855 O O . ALA A 1 774 ? 20.243 7.222 27.842 1.00 38.22 774 ALA A O 1
ATOM 5856 N N . ILE A 1 775 ? 21.133 7.219 25.790 1.00 40.97 775 ILE A N 1
ATOM 5857 C CA . ILE A 1 775 ? 22.513 7.513 26.234 1.00 40.97 775 ILE A CA 1
ATOM 5858 C C . ILE A 1 775 ? 22.819 9.021 26.245 1.00 40.97 775 ILE A C 1
ATOM 5860 O O . ILE A 1 775 ? 23.621 9.476 27.054 1.00 40.97 775 ILE A O 1
ATOM 5864 N N . LEU A 1 776 ? 22.167 9.818 25.391 1.00 37.34 776 LEU A N 1
ATOM 5865 C CA . LEU A 1 776 ? 22.424 11.264 25.280 1.00 37.34 776 LEU A CA 1
ATOM 5866 C C . LEU A 1 776 ? 21.840 12.115 26.430 1.00 37.34 776 LEU A C 1
ATOM 5868 O O . LEU A 1 776 ? 22.093 13.316 26.478 1.00 37.34 776 LEU A O 1
ATOM 5872 N N . HIS A 1 777 ? 21.119 11.509 27.381 1.00 37.06 777 HIS A N 1
ATOM 5873 C CA . HIS A 1 777 ? 20.571 12.182 28.568 1.00 37.06 777 HIS A CA 1
ATOM 5874 C C . HIS A 1 777 ? 20.947 11.441 29.871 1.00 37.06 777 HIS A C 1
ATOM 5876 O O . HIS A 1 777 ? 20.088 10.814 30.489 1.00 37.06 777 HIS A O 1
ATOM 5882 N N . PRO A 1 778 ? 22.215 11.508 30.332 1.00 32.44 778 PRO A N 1
ATOM 5883 C CA . PRO A 1 778 ? 22.729 10.613 31.380 1.00 32.44 778 PRO A CA 1
ATOM 5884 C C . PRO A 1 778 ? 22.235 10.911 32.805 1.00 32.44 778 PRO A C 1
ATOM 5886 O O . PRO A 1 778 ? 22.441 10.099 33.700 1.00 32.44 778 PRO A O 1
ATOM 5889 N N . ALA A 1 779 ? 21.636 12.084 33.038 1.00 29.55 779 ALA A N 1
ATOM 5890 C CA . ALA A 1 779 ? 21.242 12.549 34.373 1.00 29.55 779 ALA A CA 1
ATOM 5891 C C . ALA A 1 779 ? 19.823 12.125 34.798 1.00 29.55 779 ALA A C 1
ATOM 5893 O O . ALA A 1 779 ? 19.463 12.303 35.958 1.00 29.55 779 ALA A O 1
ATOM 5894 N N . ASN A 1 780 ? 19.038 11.536 33.889 1.00 31.80 780 ASN A N 1
ATOM 5895 C CA . ASN A 1 780 ? 17.749 10.935 34.210 1.00 31.80 780 ASN A CA 1
ATOM 5896 C C . ASN A 1 780 ? 17.851 9.416 34.027 1.00 31.80 780 ASN A C 1
ATOM 5898 O O . ASN A 1 780 ? 17.920 8.926 32.900 1.00 31.80 780 ASN A O 1
ATOM 5902 N N . ALA A 1 781 ? 17.775 8.663 35.132 1.00 27.48 781 ALA A N 1
ATOM 5903 C CA . ALA A 1 781 ? 17.321 7.271 35.078 1.00 27.48 781 ALA A CA 1
ATOM 5904 C C . ALA A 1 781 ? 16.000 7.217 34.283 1.00 27.48 781 ALA A C 1
ATOM 5906 O O . ALA A 1 781 ? 15.248 8.194 34.351 1.00 27.48 781 ALA A O 1
ATOM 5907 N N . PRO A 1 782 ? 15.714 6.151 33.510 1.00 32.31 782 PRO A N 1
ATOM 5908 C CA . PRO A 1 782 ? 14.757 6.212 32.410 1.00 32.31 782 PRO A CA 1
ATOM 5909 C C . PRO A 1 782 ? 13.328 6.525 32.872 1.00 32.31 782 PRO A C 1
ATOM 5911 O O . PRO A 1 782 ? 12.495 5.640 33.058 1.00 32.31 782 PRO A O 1
ATOM 5914 N N . GLN A 1 783 ? 13.014 7.818 32.917 1.00 34.59 783 GLN A N 1
ATOM 5915 C CA . GLN A 1 783 ? 11.718 8.305 32.494 1.00 34.59 783 GLN A CA 1
ATOM 5916 C C . GLN A 1 783 ? 11.619 7.946 31.016 1.00 34.59 783 GLN A C 1
ATOM 5918 O O . GLN A 1 783 ? 12.172 8.625 30.150 1.00 34.59 783 GLN A O 1
ATOM 5923 N N . THR A 1 784 ? 10.978 6.810 30.749 1.00 34.69 784 THR A N 1
ATOM 5924 C CA . THR A 1 784 ? 10.545 6.400 29.415 1.00 34.69 784 THR A CA 1
ATOM 5925 C C . THR A 1 784 ? 9.935 7.610 28.723 1.00 34.69 784 THR A C 1
ATOM 5927 O O . THR A 1 784 ? 8.914 8.123 29.194 1.00 34.69 784 THR A O 1
ATOM 5930 N N . THR A 1 785 ? 10.539 8.088 27.632 1.00 39.69 785 THR A N 1
ATOM 5931 C CA . THR A 1 785 ? 9.918 9.171 26.865 1.00 39.69 785 THR A CA 1
ATOM 5932 C C . THR A 1 785 ? 8.525 8.703 26.429 1.00 39.69 785 THR A C 1
ATOM 5934 O O . THR A 1 785 ? 8.388 7.526 26.074 1.00 39.69 785 THR A O 1
ATOM 5937 N N . PRO A 1 786 ? 7.487 9.559 26.472 1.00 44.69 786 PRO A N 1
ATOM 5938 C CA . PRO A 1 786 ? 6.104 9.170 26.178 1.00 44.69 786 PRO A CA 1
ATOM 5939 C C . PRO A 1 786 ? 5.921 8.325 24.904 1.00 44.69 786 PRO A C 1
ATOM 5941 O O . PRO A 1 786 ? 5.108 7.400 24.890 1.00 44.69 786 PRO A O 1
ATOM 5944 N N . ASP A 1 787 ? 6.717 8.581 23.869 1.00 51.12 787 ASP A N 1
ATOM 5945 C CA . ASP A 1 787 ? 6.645 7.889 22.576 1.00 51.12 787 ASP A CA 1
ATOM 5946 C C . ASP A 1 787 ? 7.293 6.486 22.607 1.00 51.12 787 ASP A C 1
ATOM 5948 O O . ASP A 1 787 ? 6.935 5.597 21.831 1.00 51.12 787 ASP A O 1
ATOM 5952 N N . SER A 1 788 ? 8.230 6.240 23.533 1.00 65.12 788 SER A N 1
ATOM 5953 C CA . SER A 1 788 ? 8.987 4.979 23.615 1.00 65.12 788 SER A CA 1
ATOM 5954 C C . SER A 1 788 ? 8.143 3.775 24.044 1.00 65.12 788 SER A C 1
ATOM 5956 O O . SER A 1 788 ? 8.458 2.647 23.656 1.00 65.12 788 SER A O 1
ATOM 5958 N N . ILE A 1 789 ? 7.070 3.995 24.815 1.00 82.31 789 ILE A N 1
ATOM 5959 C CA . ILE A 1 789 ? 6.136 2.933 25.228 1.00 82.31 789 ILE A CA 1
ATOM 5960 C C . ILE A 1 789 ? 5.149 2.626 24.099 1.00 82.31 789 ILE A C 1
ATOM 5962 O O . ILE A 1 789 ? 4.975 1.458 23.760 1.00 82.31 789 ILE A O 1
ATOM 5966 N N . GLN A 1 790 ? 4.580 3.652 23.454 1.00 85.19 790 GLN A N 1
ATOM 5967 C CA . GLN A 1 790 ? 3.699 3.477 22.289 1.00 85.19 790 GLN A CA 1
ATOM 5968 C C . GLN A 1 790 ? 4.393 2.670 21.180 1.00 85.19 790 GLN A C 1
ATOM 5970 O O . GLN A 1 790 ? 3.794 1.769 20.591 1.00 85.19 790 GLN A O 1
ATOM 5975 N N . ARG A 1 791 ? 5.684 2.939 20.929 1.00 84.38 791 ARG A N 1
ATOM 5976 C CA . ARG A 1 791 ? 6.471 2.173 19.955 1.00 84.38 791 ARG A CA 1
ATOM 5977 C C . ARG A 1 791 ? 6.680 0.715 20.381 1.00 84.38 791 ARG A C 1
ATOM 5979 O O . ARG A 1 791 ? 6.542 -0.171 19.549 1.00 84.38 791 ARG A O 1
ATOM 5986 N N . GLN A 1 792 ? 6.943 0.440 21.662 1.00 85.62 792 GLN A N 1
ATOM 5987 C CA . GLN A 1 792 ? 7.042 -0.939 22.175 1.00 85.62 792 GLN A CA 1
ATOM 5988 C C . GLN A 1 792 ? 5.714 -1.704 22.074 1.00 85.62 792 GLN A C 1
ATOM 5990 O O . GLN A 1 792 ? 5.716 -2.879 21.711 1.00 85.62 792 GLN A O 1
ATOM 5995 N N . VAL A 1 793 ? 4.590 -1.035 22.345 1.00 90.69 793 VAL A N 1
ATOM 5996 C CA . VAL A 1 793 ? 3.237 -1.581 22.161 1.00 90.69 793 VAL A CA 1
ATOM 5997 C C . VAL A 1 793 ? 2.998 -1.963 20.695 1.00 90.69 793 VAL A C 1
ATOM 5999 O O . VAL A 1 793 ? 2.560 -3.078 20.413 1.00 90.69 793 VAL A O 1
ATOM 6002 N N . TRP A 1 794 ? 3.350 -1.081 19.755 1.00 91.69 794 TRP A N 1
ATOM 6003 C CA . TRP A 1 794 ? 3.225 -1.326 18.315 1.00 91.69 794 TRP A CA 1
ATOM 6004 C C . TRP A 1 794 ? 4.126 -2.464 17.803 1.00 91.69 794 TRP A C 1
ATOM 6006 O O . TRP A 1 794 ? 3.691 -3.366 17.075 1.00 91.69 794 TRP A O 1
ATOM 6016 N N . ASP A 1 795 ? 5.401 -2.435 18.194 1.00 88.94 795 ASP A N 1
ATOM 6017 C CA . ASP A 1 795 ? 6.402 -3.420 17.783 1.00 88.94 795 ASP A CA 1
ATOM 6018 C C . ASP A 1 795 ? 6.110 -4.814 18.387 1.00 88.94 795 ASP A C 1
ATOM 6020 O O . ASP A 1 795 ? 6.611 -5.820 17.884 1.00 88.94 795 ASP A O 1
ATOM 6024 N N . GLY A 1 796 ? 5.266 -4.904 19.424 1.00 89.88 796 GLY A N 1
ATOM 6025 C CA . GLY A 1 796 ? 4.865 -6.147 20.082 1.00 89.88 796 GLY A CA 1
ATOM 6026 C C . GLY A 1 796 ? 4.168 -7.139 19.143 1.00 89.88 796 GLY A C 1
ATOM 6027 O O . GLY A 1 796 ? 3.080 -6.874 18.622 1.00 89.88 796 GLY A O 1
ATOM 6028 N N . LYS A 1 797 ? 4.767 -8.323 18.960 1.00 91.25 797 LYS A N 1
ATOM 6029 C CA . LYS A 1 797 ? 4.229 -9.433 18.149 1.00 91.25 797 LYS A CA 1
ATOM 6030 C C . LYS A 1 797 ? 3.973 -10.678 19.015 1.00 91.25 797 LYS A C 1
ATOM 6032 O O . LYS A 1 797 ? 4.656 -10.883 20.014 1.00 91.25 797 LYS A O 1
ATOM 6037 N N . LEU A 1 798 ? 3.024 -11.523 18.613 1.00 91.69 798 LEU A N 1
ATOM 6038 C CA . LEU A 1 798 ? 2.805 -12.869 19.158 1.00 91.69 798 LEU A CA 1
ATOM 6039 C C . LEU A 1 798 ? 3.228 -13.921 18.120 1.00 91.69 798 LEU A C 1
ATOM 6041 O O . LEU A 1 798 ? 2.852 -13.783 16.954 1.00 91.69 798 LEU A O 1
ATOM 6045 N N . PRO A 1 799 ? 3.983 -14.969 18.489 1.00 92.31 799 PRO A N 1
ATOM 6046 C CA . PRO A 1 799 ? 4.137 -16.144 17.640 1.00 92.31 799 PRO A CA 1
ATOM 6047 C C . PRO A 1 799 ? 2.829 -16.944 17.654 1.00 92.31 799 PRO A C 1
ATOM 6049 O O . PRO A 1 799 ? 2.354 -17.338 18.716 1.00 92.31 799 PRO A O 1
ATOM 6052 N N . VAL A 1 800 ? 2.254 -17.170 16.475 1.00 94.12 800 VAL A N 1
ATOM 6053 C CA . VAL A 1 800 ? 0.997 -17.898 16.261 1.00 94.12 800 VAL A CA 1
ATOM 6054 C C . VAL A 1 800 ? 1.269 -19.098 15.356 1.00 94.12 800 VAL A C 1
ATOM 6056 O O . VAL A 1 800 ? 1.992 -18.978 14.364 1.00 94.12 800 VAL A O 1
ATOM 6059 N N . CYS A 1 801 ? 0.697 -20.245 15.710 1.00 94.12 801 CYS A N 1
ATOM 6060 C CA . CYS A 1 801 ? 0.683 -21.471 14.925 1.00 94.12 801 CYS A CA 1
ATOM 6061 C C . CYS A 1 801 ? -0.742 -21.682 14.403 1.00 94.12 801 CYS A C 1
ATOM 6063 O O . CYS A 1 801 ? -1.650 -21.946 15.189 1.00 94.12 801 CYS A O 1
ATOM 6065 N N . PHE A 1 802 ? -0.951 -21.540 13.095 1.00 94.44 802 PHE A N 1
ATOM 6066 C CA . PHE A 1 802 ? -2.241 -21.835 12.481 1.00 94.44 802 PHE A CA 1
ATOM 6067 C C . PHE A 1 802 ? -2.286 -23.296 12.030 1.00 94.44 802 PHE A C 1
ATOM 6069 O O . PHE A 1 802 ? -1.466 -23.714 11.210 1.00 94.44 802 PHE A O 1
ATOM 6076 N N . VAL A 1 803 ? -3.252 -24.053 12.543 1.00 93.88 803 VAL A N 1
ATOM 6077 C CA . VAL A 1 803 ? -3.471 -25.479 12.237 1.00 93.88 803 VAL A CA 1
ATOM 6078 C C . VAL A 1 803 ? -4.809 -25.665 11.525 1.00 93.88 803 VAL A C 1
ATOM 6080 O O . VAL A 1 803 ? -5.730 -24.891 11.765 1.00 93.88 803 VAL A O 1
ATOM 6083 N N . LEU A 1 804 ? -4.954 -26.678 10.667 1.00 92.81 804 LEU A N 1
ATOM 6084 C CA . LEU A 1 804 ? -6.235 -27.031 10.038 1.00 92.81 804 LEU A CA 1
ATOM 6085 C C . LEU A 1 804 ? -6.708 -28.399 10.563 1.00 92.81 804 LEU A C 1
ATOM 6087 O O . LEU A 1 804 ? -6.318 -29.423 10.014 1.00 92.81 804 LEU A O 1
ATOM 6091 N N . PRO A 1 805 ? -7.563 -28.462 11.602 1.00 89.75 805 PRO A N 1
ATOM 6092 C CA . PRO A 1 805 ? -7.988 -29.744 12.177 1.00 89.75 805 PRO A CA 1
ATOM 6093 C C . PRO A 1 805 ? -8.850 -30.598 11.235 1.00 89.75 805 PRO A C 1
ATOM 6095 O O . PRO A 1 805 ? -9.035 -31.786 11.475 1.00 89.75 805 PRO A O 1
ATOM 6098 N N . GLU A 1 806 ? -9.421 -29.984 10.194 1.00 86.38 806 GLU A N 1
ATOM 6099 C CA . GLU A 1 806 ? -10.252 -30.655 9.187 1.00 86.38 806 GLU A CA 1
ATOM 6100 C C . GLU A 1 806 ? -9.424 -31.490 8.189 1.00 86.38 806 GLU A C 1
ATOM 6102 O O . GLU A 1 806 ? -9.989 -32.377 7.552 1.00 86.38 806 GLU A O 1
ATOM 6107 N N . ASP A 1 807 ? -8.116 -31.226 8.070 1.00 86.56 807 ASP A N 1
ATOM 6108 C CA . ASP A 1 807 ? -7.185 -31.933 7.183 1.00 86.56 807 ASP A CA 1
ATOM 6109 C C . ASP A 1 807 ? -5.766 -31.965 7.805 1.00 86.56 807 ASP A C 1
ATOM 6111 O O . ASP A 1 807 ? -4.990 -31.019 7.634 1.00 86.56 807 ASP A O 1
ATOM 6115 N N . PRO A 1 808 ? -5.422 -33.024 8.569 1.00 84.62 808 PRO A N 1
ATOM 6116 C CA . PRO A 1 808 ? -4.148 -33.122 9.288 1.00 84.62 808 PRO A CA 1
ATOM 6117 C C . PRO A 1 808 ? -2.897 -33.208 8.404 1.00 84.62 808 PRO A C 1
ATOM 6119 O O . PRO A 1 808 ? -1.796 -33.001 8.916 1.00 84.62 808 PRO A O 1
ATOM 6122 N N . ASP A 1 809 ? -3.040 -33.511 7.109 1.00 87.00 809 ASP A N 1
ATOM 6123 C CA . ASP A 1 809 ? -1.912 -33.577 6.171 1.00 87.00 809 ASP A CA 1
ATOM 6124 C C . ASP A 1 809 ? -1.436 -32.168 5.749 1.00 87.00 809 ASP A C 1
ATOM 6126 O O . ASP A 1 809 ? -0.340 -32.001 5.203 1.00 87.00 809 ASP A O 1
ATOM 6130 N N . VAL A 1 810 ? -2.227 -31.126 6.041 1.00 89.25 810 VAL A N 1
ATOM 6131 C CA . VAL A 1 810 ? -1.881 -29.725 5.777 1.00 89.25 810 VAL A CA 1
ATOM 6132 C C . VAL A 1 810 ? -0.898 -29.211 6.841 1.00 89.25 810 VAL A C 1
ATOM 6134 O O . VAL A 1 810 ? -1.249 -29.123 8.020 1.00 89.25 810 VAL A O 1
ATOM 6137 N N . PRO A 1 811 ? 0.331 -28.802 6.462 1.00 90.38 811 PRO A N 1
ATOM 6138 C CA . PRO A 1 811 ? 1.352 -28.409 7.428 1.00 90.38 811 PRO A CA 1
ATOM 6139 C C . PRO A 1 811 ? 0.953 -27.131 8.191 1.00 90.38 811 PRO A C 1
ATOM 6141 O O . PRO A 1 811 ? 0.425 -26.200 7.572 1.00 90.38 811 PRO A O 1
ATOM 6144 N N . PRO A 1 812 ? 1.251 -27.017 9.501 1.00 92.50 812 PRO A N 1
ATOM 6145 C CA . PRO A 1 812 ? 0.967 -25.808 10.270 1.00 92.50 812 PRO A CA 1
ATOM 6146 C C . PRO A 1 812 ? 1.681 -24.561 9.728 1.00 92.50 812 PRO A C 1
ATOM 6148 O O . PRO A 1 812 ? 2.861 -24.601 9.368 1.00 92.50 812 PRO A O 1
ATOM 6151 N N . LEU A 1 813 ? 0.983 -23.423 9.714 1.00 92.00 813 LEU A N 1
ATOM 6152 C CA . LEU A 1 813 ? 1.544 -22.132 9.312 1.00 92.00 813 LEU A CA 1
ATOM 6153 C C . LEU A 1 813 ? 1.974 -21.329 10.545 1.00 92.00 813 LEU A C 1
ATOM 6155 O O . LEU A 1 813 ? 1.144 -20.795 11.279 1.00 92.00 813 LEU A O 1
ATOM 6159 N N . TYR A 1 814 ? 3.282 -21.166 10.732 1.00 90.50 814 TYR A N 1
ATOM 6160 C CA . TYR A 1 814 ? 3.840 -20.318 11.786 1.00 90.50 814 TYR A CA 1
ATOM 6161 C C . TYR A 1 814 ? 3.980 -18.862 11.317 1.00 90.50 814 TYR A C 1
ATOM 6163 O O . TYR A 1 814 ? 4.570 -18.587 10.270 1.00 90.50 814 TYR A O 1
ATOM 6171 N N . SER A 1 815 ? 3.484 -17.905 12.106 1.00 89.38 815 SER A N 1
ATOM 6172 C CA . SER A 1 815 ? 3.624 -16.471 11.819 1.00 89.38 815 SER A CA 1
ATOM 6173 C C . SER A 1 815 ? 3.820 -15.646 13.090 1.00 89.38 815 SER A C 1
ATOM 6175 O O . SER A 1 815 ? 3.188 -15.890 14.111 1.00 89.38 815 SER A O 1
ATOM 6177 N N . LEU A 1 816 ? 4.654 -14.606 13.011 1.00 87.94 816 LEU A N 1
ATOM 6178 C CA . LEU A 1 816 ? 4.682 -13.533 14.008 1.00 87.94 816 LEU A CA 1
ATOM 6179 C C . LEU A 1 816 ? 3.587 -12.522 13.652 1.00 87.94 816 LEU A C 1
ATOM 6181 O O . LEU A 1 816 ? 3.620 -11.941 12.567 1.00 87.94 816 LEU A O 1
ATOM 6185 N N . VAL A 1 817 ? 2.616 -12.337 14.542 1.00 91.19 817 VAL A N 1
ATOM 6186 C CA . VAL A 1 817 ? 1.417 -11.517 14.318 1.00 91.19 817 VAL A CA 1
ATOM 6187 C C . VAL A 1 817 ? 1.461 -10.258 15.194 1.00 91.19 817 VAL A C 1
ATOM 6189 O O . VAL A 1 817 ? 1.671 -10.386 16.401 1.00 91.19 817 VAL A O 1
ATOM 6192 N N . PRO A 1 818 ? 1.272 -9.040 14.647 1.00 92.06 818 PRO A N 1
ATOM 6193 C CA . PRO A 1 818 ? 1.205 -7.815 15.446 1.00 92.06 818 PRO A CA 1
ATOM 6194 C C . PRO A 1 818 ? 0.078 -7.842 16.479 1.00 92.06 818 PRO A C 1
ATOM 6196 O O . PRO A 1 818 ? -1.075 -8.077 16.127 1.00 92.06 818 PRO A O 1
ATOM 6199 N N . ARG A 1 819 ? 0.390 -7.537 17.745 1.00 93.50 819 ARG A N 1
ATOM 6200 C CA . ARG A 1 819 ? -0.606 -7.493 18.833 1.00 93.50 819 ARG A CA 1
ATOM 6201 C C . ARG A 1 819 ? -1.616 -6.366 18.645 1.00 93.50 819 ARG A C 1
ATOM 6203 O O . ARG A 1 819 ? -2.786 -6.530 18.974 1.00 93.50 819 ARG A O 1
ATOM 6210 N N . VAL A 1 820 ? -1.171 -5.257 18.064 1.00 93.75 820 VAL A N 1
ATOM 6211 C CA . VAL A 1 820 ? -2.019 -4.125 17.670 1.00 93.75 820 VAL A CA 1
ATOM 6212 C C . VAL A 1 820 ? -2.769 -4.341 16.347 1.00 93.75 820 VAL A C 1
ATOM 6214 O O . VAL A 1 820 ? -3.619 -3.530 15.998 1.00 93.75 820 VAL A O 1
ATOM 6217 N N . GLY A 1 821 ? -2.454 -5.411 15.608 1.00 91.19 821 GLY A N 1
ATOM 6218 C CA . GLY A 1 821 ? -3.105 -5.766 14.347 1.00 91.19 821 GLY A CA 1
ATOM 6219 C C . GLY A 1 821 ? -4.348 -6.636 14.540 1.00 91.19 821 GLY A C 1
ATOM 6220 O O . GLY A 1 821 ? -4.751 -6.940 15.661 1.00 91.19 821 GLY A O 1
ATOM 6221 N N . TYR A 1 822 ? -4.931 -7.075 13.425 1.00 90.12 822 TYR A N 1
ATOM 6222 C CA . TYR A 1 822 ? -6.176 -7.845 13.373 1.00 90.12 822 TYR A CA 1
ATOM 6223 C C . TYR A 1 822 ? -5.997 -9.090 12.494 1.00 90.12 822 TYR A C 1
ATOM 6225 O O . TYR A 1 822 ? -5.369 -9.013 11.436 1.00 90.12 822 TYR A O 1
ATOM 6233 N N . PHE A 1 823 ? -6.580 -10.229 12.883 1.00 87.00 823 PHE A N 1
ATOM 6234 C CA . PHE A 1 823 ? -6.463 -11.477 12.114 1.00 87.00 823 PHE A CA 1
ATOM 6235 C C . PHE A 1 823 ? -6.950 -11.392 10.651 1.00 87.00 823 PHE A C 1
ATOM 6237 O O . PHE A 1 823 ? -6.308 -12.023 9.809 1.00 87.00 823 PHE A O 1
ATOM 6244 N N . PRO A 1 824 ? -7.994 -10.614 10.285 1.00 76.31 824 PRO A N 1
ATOM 62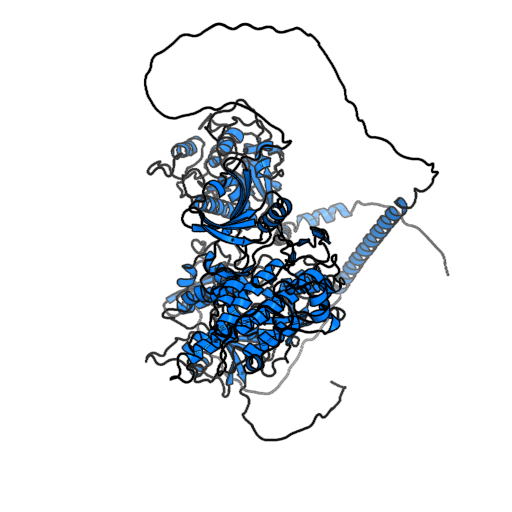45 C CA . PRO A 1 824 ? -8.431 -10.502 8.898 1.00 76.31 824 PRO A CA 1
ATOM 6246 C C . PRO A 1 824 ? -7.353 -9.993 7.927 1.00 76.31 824 PRO A C 1
ATOM 6248 O O . PRO A 1 824 ? -7.359 -10.376 6.762 1.00 76.31 824 PRO A O 1
ATOM 6251 N N . ALA A 1 825 ? -6.369 -9.224 8.411 1.00 71.69 825 ALA A N 1
ATOM 6252 C CA . ALA A 1 825 ? -5.213 -8.784 7.622 1.00 71.69 825 ALA A CA 1
ATOM 6253 C C . ALA A 1 825 ? -4.250 -9.927 7.226 1.00 71.69 825 ALA A C 1
ATOM 6255 O O . ALA A 1 825 ? -3.336 -9.723 6.431 1.00 71.69 825 ALA A O 1
ATOM 6256 N N . LEU A 1 826 ? -4.431 -11.129 7.784 1.00 76.31 826 LEU A N 1
ATOM 6257 C CA . LEU A 1 826 ? -3.662 -12.332 7.457 1.00 76.31 826 LEU A CA 1
ATOM 6258 C C . LEU A 1 826 ? -4.444 -13.330 6.591 1.00 76.31 826 LEU A C 1
ATOM 6260 O O . LEU A 1 826 ? -3.877 -14.355 6.211 1.00 76.31 826 LEU A O 1
ATOM 6264 N N . LEU A 1 827 ? -5.717 -13.062 6.269 1.00 76.62 827 LEU A N 1
ATOM 6265 C CA . LEU A 1 827 ? -6.573 -14.028 5.568 1.00 76.62 827 LEU A CA 1
ATOM 6266 C C . LEU A 1 827 ? -6.035 -14.389 4.193 1.00 76.62 827 LEU A C 1
ATOM 6268 O O . LEU A 1 827 ? -6.062 -15.560 3.848 1.00 76.62 827 LEU A O 1
ATOM 6272 N N . ASP A 1 828 ? -5.477 -13.442 3.446 1.00 76.56 828 ASP A N 1
ATOM 6273 C CA . ASP A 1 828 ? -4.927 -13.724 2.114 1.00 76.56 828 ASP A CA 1
ATOM 6274 C C . ASP A 1 828 ? -3.692 -14.634 2.202 1.00 76.56 828 ASP A C 1
ATOM 6276 O O . ASP A 1 828 ? -3.478 -15.512 1.367 1.00 76.56 828 ASP A O 1
ATOM 6280 N N . ARG A 1 829 ? -2.920 -14.518 3.291 1.00 82.75 829 ARG A N 1
ATOM 6281 C CA . ARG A 1 829 ? -1.798 -15.418 3.587 1.00 82.75 829 ARG A CA 1
ATOM 6282 C C . ARG A 1 829 ? -2.272 -16.817 3.986 1.00 82.75 829 ARG A C 1
ATOM 6284 O O . ARG A 1 829 ? -1.647 -17.798 3.593 1.00 82.75 829 ARG A O 1
ATOM 6291 N N . LEU A 1 830 ? -3.366 -16.904 4.747 1.00 84.38 830 LEU A N 1
ATOM 6292 C CA . LEU A 1 830 ? -4.007 -18.167 5.120 1.00 84.38 830 LEU A CA 1
ATOM 6293 C C . LEU A 1 830 ? -4.635 -18.847 3.892 1.00 84.38 830 LEU A C 1
ATOM 6295 O O . LEU A 1 830 ? -4.362 -20.016 3.652 1.00 84.38 830 LEU A O 1
ATOM 6299 N N . ARG A 1 831 ? -5.378 -18.110 3.056 1.00 84.50 831 ARG A N 1
ATOM 6300 C CA . ARG A 1 831 ? -5.937 -18.573 1.772 1.00 84.50 831 ARG A CA 1
ATOM 6301 C C . ARG A 1 831 ? -4.847 -19.103 0.845 1.00 84.50 831 ARG A C 1
ATOM 6303 O O . ARG A 1 831 ? -4.960 -20.224 0.366 1.00 84.50 831 ARG A O 1
ATOM 6310 N N . ALA A 1 832 ? -3.750 -18.365 0.666 1.00 83.56 832 ALA A N 1
ATOM 6311 C CA . ALA A 1 832 ? -2.617 -18.817 -0.143 1.00 83.56 832 ALA A CA 1
ATOM 6312 C C . ALA A 1 832 ? -1.939 -20.088 0.412 1.00 83.56 832 ALA A C 1
ATOM 6314 O O . ALA A 1 832 ? -1.420 -20.898 -0.357 1.00 83.56 832 ALA A O 1
ATOM 6315 N N . HIS A 1 833 ? -1.938 -20.283 1.737 1.00 87.38 833 HIS A N 1
ATOM 6316 C CA . HIS A 1 833 ? -1.448 -21.513 2.369 1.00 87.38 833 HIS A CA 1
ATOM 6317 C C . HIS A 1 833 ? -2.403 -22.697 2.154 1.00 87.38 833 HIS A C 1
ATOM 6319 O O . HIS A 1 833 ? -1.943 -23.796 1.848 1.00 87.38 833 HIS A O 1
ATOM 6325 N N . LEU A 1 834 ? -3.714 -22.463 2.257 1.00 86.50 834 LEU A N 1
ATOM 6326 C CA . LEU A 1 834 ? -4.763 -23.466 2.050 1.00 86.50 834 LEU A CA 1
ATOM 6327 C C . LEU A 1 834 ? -4.909 -23.883 0.580 1.00 86.50 834 LEU A C 1
ATOM 6329 O O . LEU A 1 834 ? -4.995 -25.073 0.303 1.00 86.50 834 LEU A O 1
ATOM 6333 N N . SER A 1 835 ? -4.870 -22.952 -0.373 1.00 86.88 835 SER A N 1
ATOM 6334 C CA . SER A 1 835 ? -4.864 -23.277 -1.809 1.00 86.88 835 SER A CA 1
ATOM 6335 C C . SER A 1 835 ? -3.653 -24.152 -2.159 1.00 86.88 835 SER A C 1
ATOM 6337 O O . SER A 1 835 ? -3.800 -25.197 -2.790 1.00 86.88 835 SER A O 1
ATOM 6339 N N . ARG A 1 836 ? -2.461 -23.815 -1.637 1.00 88.44 836 ARG A N 1
ATOM 6340 C CA . ARG A 1 836 ? -1.221 -24.564 -1.906 1.00 88.44 836 ARG A CA 1
ATOM 6341 C C . ARG A 1 836 ? -1.207 -25.995 -1.359 1.00 88.44 836 ARG A C 1
ATOM 6343 O O . ARG A 1 836 ? -0.630 -26.858 -2.014 1.00 88.44 836 ARG A O 1
ATOM 6350 N N . HIS A 1 837 ? -1.757 -26.233 -0.167 1.00 86.62 837 HIS A N 1
ATOM 6351 C CA . HIS A 1 837 ? -1.605 -27.522 0.530 1.00 86.62 837 HIS A CA 1
ATOM 6352 C C . HIS A 1 837 ? -2.904 -28.330 0.666 1.00 86.62 837 HIS A C 1
ATOM 6354 O O . HIS A 1 837 ? -2.831 -29.548 0.748 1.00 86.62 837 HIS A O 1
ATOM 6360 N N . ALA A 1 838 ? -4.068 -27.675 0.666 1.00 82.12 838 ALA A N 1
ATOM 6361 C CA . ALA A 1 838 ? -5.388 -28.292 0.841 1.00 82.12 838 ALA A CA 1
ATOM 6362 C C . ALA A 1 838 ? -6.258 -28.245 -0.435 1.00 82.12 838 ALA A C 1
ATOM 6364 O O . ALA A 1 838 ? -7.373 -28.762 -0.445 1.00 82.12 838 ALA A O 1
ATOM 6365 N N . GLY A 1 839 ? -5.804 -27.571 -1.502 1.00 79.31 839 GLY A N 1
ATOM 6366 C CA . GLY A 1 839 ? -6.594 -27.365 -2.725 1.00 79.31 839 GLY A CA 1
ATOM 6367 C C . GLY A 1 839 ? -7.840 -26.490 -2.527 1.00 79.31 839 GLY A C 1
ATOM 6368 O O . GLY A 1 839 ? -8.786 -26.577 -3.308 1.00 79.31 839 GLY A O 1
ATOM 6369 N N . ILE A 1 840 ? -7.871 -25.672 -1.468 1.00 78.06 840 ILE A N 1
ATOM 6370 C CA . ILE A 1 840 ? -8.980 -24.757 -1.168 1.00 78.06 840 ILE A CA 1
ATOM 6371 C C . ILE A 1 840 ? -8.667 -23.393 -1.792 1.00 78.06 840 ILE A C 1
ATOM 6373 O O . ILE A 1 840 ? -8.083 -22.517 -1.153 1.00 78.06 840 ILE A O 1
ATOM 6377 N N . ASP A 1 841 ? -9.043 -23.231 -3.058 1.00 73.75 841 ASP A N 1
ATOM 6378 C CA . ASP A 1 841 ? -8.881 -21.978 -3.809 1.00 73.75 841 ASP A CA 1
ATOM 6379 C C . ASP A 1 841 ? -9.882 -20.898 -3.361 1.00 73.75 841 ASP A C 1
ATOM 6381 O O . ASP A 1 841 ? -10.906 -21.215 -2.756 1.00 73.75 841 ASP A O 1
ATOM 6385 N N . GLU A 1 842 ? -9.624 -19.623 -3.677 1.00 64.62 842 GLU A N 1
ATOM 6386 C CA . GLU A 1 842 ? -10.414 -18.475 -3.183 1.00 64.62 842 GLU A CA 1
ATOM 6387 C C . GLU A 1 842 ? -11.907 -18.516 -3.562 1.00 64.62 842 GLU A C 1
ATOM 6389 O O . GLU A 1 842 ? -12.755 -18.083 -2.781 1.00 64.62 842 GLU A O 1
ATOM 6394 N N . ASP A 1 843 ? -12.240 -19.095 -4.720 1.00 66.62 843 ASP A N 1
ATOM 6395 C CA . ASP A 1 843 ? -13.622 -19.301 -5.178 1.00 66.62 843 ASP A CA 1
ATOM 6396 C C . ASP A 1 843 ? -14.334 -20.478 -4.476 1.00 66.62 843 ASP A C 1
ATOM 6398 O O . ASP A 1 843 ? -15.541 -20.678 -4.643 1.00 66.62 843 ASP A O 1
ATOM 6402 N N . SER A 1 844 ? -13.611 -21.274 -3.682 1.00 69.19 844 SER A N 1
ATOM 6403 C CA . SER A 1 844 ? -14.165 -22.436 -2.984 1.00 69.19 844 SER A CA 1
ATOM 6404 C C . SER A 1 844 ? -15.113 -22.011 -1.857 1.00 69.19 844 SER A C 1
ATOM 6406 O O . SER A 1 844 ? -14.791 -21.090 -1.100 1.00 69.19 844 SER A O 1
ATOM 6408 N N . PRO A 1 845 ? -16.216 -22.747 -1.609 1.00 66.62 845 PRO A N 1
ATOM 6409 C CA . PRO A 1 845 ? -17.088 -22.497 -0.458 1.00 66.62 845 PRO A CA 1
ATOM 6410 C C . PRO A 1 845 ? -16.334 -22.451 0.882 1.00 66.62 845 PRO A C 1
ATOM 6412 O O . PRO A 1 845 ? -16.688 -21.662 1.754 1.00 66.62 845 PRO A O 1
ATOM 6415 N N . GLY A 1 846 ? -15.259 -23.240 1.018 1.00 65.62 846 GLY A N 1
ATOM 6416 C CA . GLY A 1 846 ? -14.417 -23.257 2.216 1.00 65.62 846 GLY A CA 1
ATOM 6417 C C . GLY A 1 846 ? -13.575 -21.995 2.438 1.00 65.62 846 GLY A C 1
ATOM 6418 O O . GLY A 1 846 ? -13.343 -21.610 3.580 1.00 65.62 846 GLY A O 1
ATOM 6419 N N . ALA A 1 847 ? -13.173 -21.299 1.370 1.00 64.44 847 ALA A N 1
ATOM 6420 C CA . ALA A 1 847 ? -12.474 -20.015 1.469 1.00 64.44 847 ALA A CA 1
ATOM 6421 C C . ALA A 1 847 ? -13.433 -18.859 1.819 1.00 64.44 847 ALA A C 1
ATOM 6423 O O . ALA A 1 847 ? -13.034 -17.895 2.478 1.00 64.44 847 ALA A O 1
ATOM 6424 N N . GLN A 1 848 ? -14.704 -18.975 1.416 1.00 68.75 848 GLN A N 1
ATOM 6425 C CA . GLN A 1 848 ? -15.770 -18.021 1.746 1.00 68.75 848 GLN A CA 1
ATOM 6426 C C . GLN A 1 848 ? -16.301 -18.186 3.180 1.00 68.75 848 GLN A C 1
ATOM 6428 O O . GLN A 1 848 ? -16.751 -17.210 3.775 1.00 68.75 848 GLN A O 1
ATOM 6433 N N . GLN A 1 849 ? -16.228 -19.397 3.741 1.00 75.69 849 GLN A N 1
ATOM 6434 C CA . GLN A 1 849 ? -16.612 -19.709 5.124 1.00 75.69 849 GLN A CA 1
ATOM 6435 C C . GLN A 1 849 ? -15.417 -19.783 6.086 1.00 75.69 849 GLN A C 1
ATOM 6437 O O . GLN A 1 849 ? -15.543 -20.368 7.156 1.00 75.69 849 GLN A O 1
ATOM 6442 N N . LEU A 1 850 ? -14.258 -19.216 5.738 1.00 85.50 850 LEU A N 1
ATOM 6443 C CA . LEU A 1 850 ? -13.078 -19.286 6.600 1.00 85.50 850 LEU A CA 1
ATOM 6444 C C . LEU A 1 850 ? -13.296 -18.504 7.906 1.00 85.50 850 LEU A C 1
ATOM 6446 O O . LEU A 1 850 ? -13.648 -17.327 7.864 1.00 85.50 850 LEU A O 1
ATOM 6450 N N . TRP A 1 851 ? -13.032 -19.124 9.058 1.00 87.75 851 TRP A N 1
ATOM 6451 C CA . TRP A 1 851 ? -12.966 -18.463 10.370 1.00 87.75 851 TRP A CA 1
ATOM 6452 C C . TRP A 1 851 ? -11.885 -19.083 11.262 1.00 87.75 851 TRP A C 1
ATOM 6454 O O . TRP A 1 851 ? -11.246 -20.070 10.893 1.00 87.75 851 TRP A O 1
ATOM 6464 N N . LEU A 1 852 ? -11.639 -18.465 12.421 1.00 91.56 852 LEU A N 1
ATOM 6465 C CA . LEU A 1 852 ? -10.574 -18.847 13.350 1.00 91.56 852 LEU A CA 1
ATOM 6466 C C . LEU A 1 852 ? -11.138 -19.214 14.726 1.00 91.56 852 LEU A C 1
ATOM 6468 O O . LEU A 1 852 ? -12.023 -18.529 15.241 1.00 91.56 852 LEU A O 1
ATOM 6472 N N . ARG A 1 853 ? -10.583 -20.259 15.342 1.00 90.06 853 ARG A N 1
ATOM 6473 C CA . ARG A 1 853 ? -10.971 -20.771 16.664 1.00 90.06 853 ARG A CA 1
ATOM 6474 C C . ARG A 1 853 ? -9.729 -20.948 17.545 1.00 90.06 853 ARG A C 1
ATOM 6476 O O . ARG A 1 853 ? -8.661 -21.271 17.038 1.00 90.06 853 ARG A O 1
ATOM 6483 N N . SER A 1 854 ? -9.843 -20.766 18.855 1.00 90.06 854 SER A N 1
ATOM 6484 C CA . SER A 1 854 ? -8.806 -21.187 19.813 1.00 90.06 854 SER A CA 1
ATOM 6485 C C . SER A 1 854 ? -9.468 -21.681 21.095 1.00 90.06 854 SER A C 1
ATOM 6487 O O . SER A 1 854 ? -10.574 -21.252 21.414 1.00 90.06 854 SER A O 1
ATOM 6489 N N . ALA A 1 855 ? -8.854 -22.653 21.776 1.00 83.69 855 ALA A N 1
ATOM 6490 C CA . ALA A 1 855 ? -9.394 -23.287 22.988 1.00 83.69 855 ALA A CA 1
ATOM 6491 C C . ALA A 1 855 ? -10.889 -23.698 22.889 1.00 83.69 855 ALA A C 1
ATOM 6493 O O . ALA A 1 855 ? -11.644 -23.620 23.857 1.00 83.69 855 ALA A O 1
ATOM 6494 N N . GLY A 1 856 ? -11.340 -24.117 21.700 1.00 81.94 856 GLY A N 1
ATOM 6495 C CA . GLY A 1 856 ? -12.735 -24.480 21.433 1.00 81.94 856 GLY A CA 1
ATOM 6496 C C . GLY A 1 856 ? -13.672 -23.334 21.014 1.00 81.94 856 GLY A C 1
ATOM 6497 O O . GLY A 1 856 ? -14.765 -23.621 20.525 1.00 81.94 856 GLY A O 1
ATOM 6498 N N . ARG A 1 857 ? -13.262 -22.065 21.150 1.00 83.81 857 ARG A N 1
ATOM 6499 C CA . ARG A 1 857 ? -14.108 -20.862 21.027 1.00 83.81 857 ARG A CA 1
ATOM 6500 C C . ARG A 1 857 ? -13.838 -20.050 19.749 1.00 83.81 857 ARG A C 1
ATOM 6502 O O . ARG A 1 857 ? -12.670 -19.894 19.379 1.00 83.81 857 ARG A O 1
ATOM 6509 N N . PRO A 1 858 ? -14.867 -19.510 19.063 1.00 88.00 858 PRO A N 1
ATOM 6510 C CA . PRO A 1 858 ? -14.671 -18.632 17.909 1.00 88.00 858 PRO A CA 1
ATOM 6511 C C . PRO A 1 858 ? -13.919 -17.349 18.282 1.00 88.00 858 PRO A C 1
ATOM 6513 O O . PRO A 1 858 ? -14.345 -16.582 19.147 1.00 88.00 858 PRO A O 1
ATOM 6516 N N . LEU A 1 859 ? -12.803 -17.079 17.603 1.00 87.62 859 LEU A N 1
ATOM 6517 C CA . LEU A 1 859 ? -12.041 -15.857 17.829 1.00 87.62 859 LEU A CA 1
ATOM 6518 C C . LEU A 1 859 ? -12.779 -14.674 17.208 1.00 87.62 859 LEU A C 1
ATOM 6520 O O . LEU A 1 859 ? -12.982 -14.621 15.994 1.00 87.62 859 LEU A O 1
ATOM 6524 N N . ARG A 1 860 ? -13.125 -13.684 18.040 1.00 85.38 860 ARG A N 1
ATOM 6525 C CA . ARG A 1 860 ? -13.755 -12.413 17.643 1.00 85.38 860 ARG A CA 1
ATOM 6526 C C . ARG A 1 860 ? -12.776 -11.533 16.860 1.00 85.38 860 ARG A C 1
ATOM 6528 O O . ARG A 1 860 ? -12.375 -10.467 17.302 1.00 85.38 860 ARG A O 1
ATOM 6535 N N . TRP A 1 861 ? -12.409 -11.978 15.662 1.00 83.31 861 TRP A N 1
ATOM 6536 C CA . TRP A 1 861 ? -11.340 -11.470 14.793 1.00 83.31 861 TRP A CA 1
ATOM 6537 C C . TRP A 1 861 ? -11.462 -10.003 14.332 1.00 83.31 861 TRP A C 1
ATOM 6539 O O . TRP A 1 861 ? -10.550 -9.474 13.703 1.00 83.31 861 TRP A O 1
ATOM 6549 N N . HIS A 1 862 ? -12.567 -9.333 14.669 1.00 82.75 862 HIS A N 1
ATOM 6550 C CA . HIS A 1 862 ? -12.744 -7.886 14.536 1.00 82.75 862 HIS A CA 1
ATOM 6551 C C . HIS A 1 862 ? -12.095 -7.102 15.692 1.00 82.75 862 HIS A C 1
ATOM 6553 O O . HIS A 1 862 ? -12.030 -5.881 15.631 1.00 82.75 862 HIS A O 1
ATOM 6559 N N . LEU A 1 863 ? -11.626 -7.783 16.741 1.00 89.56 863 LEU A N 1
ATOM 6560 C CA . LEU A 1 863 ? -10.848 -7.225 17.846 1.00 89.56 863 LEU A CA 1
ATOM 6561 C C . LEU A 1 863 ? -9.335 -7.379 17.590 1.00 89.56 863 LEU A C 1
ATOM 6563 O O . LEU A 1 863 ? -8.930 -8.300 16.870 1.00 89.56 863 LEU A O 1
ATOM 6567 N N . PRO A 1 864 ? -8.483 -6.529 18.197 1.00 93.56 864 PRO A N 1
ATOM 6568 C CA . PRO A 1 864 ? -7.033 -6.657 18.081 1.00 93.56 864 PRO A CA 1
ATOM 6569 C C . PRO A 1 864 ? -6.503 -8.007 18.586 1.00 93.56 864 PRO A C 1
ATOM 6571 O O . PRO A 1 864 ? -6.942 -8.520 19.617 1.00 93.56 864 PRO A O 1
ATOM 6574 N N . VAL A 1 865 ? -5.495 -8.561 17.909 1.00 94.06 865 VAL A N 1
ATOM 6575 C CA . VAL A 1 865 ? -4.921 -9.889 18.212 1.00 94.06 865 VAL A CA 1
ATOM 6576 C C . VAL A 1 865 ? -4.359 -9.966 19.636 1.00 94.06 865 VAL A C 1
ATOM 6578 O O . VAL A 1 865 ? -4.499 -10.982 20.313 1.00 94.06 865 VAL A O 1
ATOM 6581 N N . GLY A 1 866 ? -3.747 -8.882 20.119 1.00 93.19 866 GLY A N 1
ATOM 6582 C CA . GLY A 1 866 ? -3.223 -8.787 21.479 1.00 93.19 866 GLY A CA 1
ATOM 6583 C C . GLY A 1 866 ? -4.317 -8.842 22.542 1.00 93.19 866 GLY A C 1
ATOM 6584 O O . GLY A 1 866 ? -4.109 -9.501 23.556 1.00 93.19 866 GLY A O 1
ATOM 6585 N N . LEU A 1 867 ? -5.469 -8.210 22.280 1.00 93.75 867 LEU A N 1
ATOM 6586 C CA . LEU A 1 867 ? -6.639 -8.266 23.156 1.00 93.75 867 LEU A CA 1
ATOM 6587 C C . LEU A 1 867 ? -7.228 -9.679 23.167 1.00 93.75 867 LEU A C 1
ATOM 6589 O O . LEU A 1 867 ? -7.482 -10.210 24.239 1.00 93.75 867 LEU A O 1
ATOM 6593 N N . LEU A 1 868 ? -7.389 -10.311 21.998 1.00 92.00 868 LEU A N 1
ATOM 6594 C CA . LEU A 1 868 ? -7.887 -11.689 21.908 1.00 92.00 868 LEU A CA 1
ATOM 6595 C C . LEU A 1 868 ? -7.026 -12.664 22.728 1.00 92.00 868 LEU A C 1
ATOM 6597 O O . LEU A 1 868 ? -7.567 -13.449 23.493 1.00 92.00 868 LEU A O 1
ATOM 6601 N N . TYR A 1 869 ? -5.697 -12.554 22.652 1.00 91.25 869 TYR A N 1
ATOM 6602 C CA . TYR A 1 869 ? -4.788 -13.355 23.483 1.00 91.25 869 TYR A CA 1
ATOM 6603 C C . TYR A 1 869 ? -4.907 -13.047 24.989 1.00 91.25 869 TYR A C 1
ATOM 6605 O O . TYR A 1 869 ? -4.800 -13.944 25.824 1.00 91.25 869 TYR A O 1
ATOM 6613 N N . ASP A 1 870 ? -5.131 -11.782 25.356 1.00 90.56 870 ASP A N 1
ATOM 6614 C CA . ASP A 1 870 ? -5.293 -11.374 26.755 1.00 90.56 870 ASP A CA 1
ATOM 6615 C C . ASP A 1 870 ? -6.653 -11.797 27.351 1.00 90.56 870 ASP A C 1
ATOM 6617 O O . ASP A 1 870 ? -6.771 -11.875 28.576 1.00 90.56 870 ASP A O 1
ATOM 6621 N N . LEU A 1 871 ? -7.655 -12.111 26.518 1.00 88.12 871 LEU A N 1
ATOM 6622 C CA . LEU A 1 871 ? -8.953 -12.662 26.937 1.00 88.12 871 LEU A CA 1
ATOM 6623 C C . LEU A 1 871 ? -8.891 -14.147 27.329 1.00 88.12 871 LEU A C 1
ATOM 6625 O O . LEU A 1 871 ? -9.683 -14.576 28.161 1.00 88.12 871 LEU A O 1
ATOM 6629 N N . GLU A 1 872 ? -7.913 -14.911 26.834 1.00 82.38 872 GLU A N 1
ATOM 6630 C CA . GLU A 1 872 ? -7.711 -16.330 27.193 1.00 82.38 872 GLU A CA 1
ATOM 6631 C C . GLU A 1 872 ? -7.115 -16.526 28.615 1.00 82.38 872 GLU A C 1
ATOM 6633 O O . GLU A 1 872 ? -6.674 -17.608 29.009 1.00 82.38 872 GLU A O 1
ATOM 6638 N N . ARG A 1 873 ? -7.055 -15.466 29.430 1.00 70.81 873 ARG A N 1
ATOM 6639 C CA . ARG A 1 873 ? -6.650 -15.521 30.847 1.00 70.81 873 ARG A CA 1
ATOM 6640 C C . ARG A 1 873 ? -7.774 -16.142 31.702 1.00 70.81 873 ARG A C 1
ATOM 6642 O O . ARG A 1 873 ? -8.940 -16.028 31.348 1.00 70.81 873 ARG A O 1
ATOM 6649 N N . PRO A 1 874 ? -7.471 -16.796 32.848 1.00 63.44 874 PRO A N 1
ATOM 6650 C CA . PRO A 1 874 ? -6.231 -16.735 33.638 1.00 63.44 874 PRO A CA 1
ATOM 6651 C C . PRO A 1 874 ? -5.112 -17.703 33.221 1.00 63.44 874 PRO A C 1
ATOM 6653 O O . PRO A 1 874 ? -4.002 -17.589 33.757 1.00 63.44 874 PRO A O 1
ATOM 6656 N N . LYS A 1 875 ? -5.378 -18.628 32.288 1.00 70.00 875 LYS A N 1
ATOM 6657 C CA . LYS A 1 875 ? -4.403 -19.563 31.702 1.00 70.00 875 LYS A CA 1
ATOM 6658 C C . LYS A 1 875 ? -4.216 -19.246 30.206 1.00 70.00 875 LYS A C 1
ATOM 6660 O O . LYS A 1 875 ? -4.740 -19.991 29.384 1.00 70.00 875 LYS A O 1
ATOM 6665 N N . PRO A 1 876 ? -3.494 -18.160 29.855 1.00 75.31 876 PRO A N 1
ATOM 6666 C CA . PRO A 1 876 ? -3.245 -17.838 28.454 1.00 75.31 876 PRO A CA 1
ATOM 6667 C C . PRO A 1 876 ? -2.558 -19.022 27.752 1.00 75.31 876 PRO A C 1
ATOM 6669 O O . PRO A 1 876 ? -1.751 -19.710 28.392 1.00 75.31 876 PRO A O 1
ATOM 6672 N N . PRO A 1 877 ? -2.864 -19.272 26.469 1.00 81.62 877 PRO A N 1
ATOM 6673 C CA . PRO A 1 877 ? -2.328 -20.408 25.737 1.00 81.62 877 PRO A CA 1
ATOM 6674 C C . PRO A 1 877 ? -0.797 -20.324 25.645 1.00 81.62 877 PRO A C 1
ATOM 6676 O O . PRO A 1 877 ? -0.240 -19.222 25.603 1.00 81.62 877 PRO A O 1
ATOM 6679 N N . PRO A 1 878 ? -0.094 -21.471 25.616 1.00 86.38 878 PRO A N 1
ATOM 6680 C CA . PRO A 1 878 ? 1.350 -21.481 25.434 1.00 86.38 878 PRO A CA 1
ATOM 6681 C C . PRO A 1 878 ? 1.726 -20.847 24.090 1.00 86.38 878 PRO A C 1
ATOM 6683 O O . PRO A 1 878 ? 0.955 -20.867 23.132 1.00 86.38 878 PRO A O 1
ATOM 6686 N N . LEU A 1 879 ? 2.935 -20.290 24.021 1.00 88.19 879 LEU A N 1
ATOM 6687 C CA . LEU A 1 879 ? 3.500 -19.775 22.778 1.00 88.19 879 LEU A CA 1
ATOM 6688 C C . LEU A 1 879 ? 4.329 -20.874 22.083 1.00 88.19 879 LEU A C 1
ATOM 6690 O O . LEU A 1 879 ? 5.127 -21.519 22.765 1.00 88.19 879 LEU A O 1
ATOM 6694 N N . PRO A 1 880 ? 4.205 -21.073 20.753 1.00 91.75 880 PRO A N 1
ATOM 6695 C CA . PRO A 1 880 ? 3.364 -20.325 19.812 1.00 91.75 880 PRO A CA 1
ATOM 6696 C C . PRO A 1 880 ? 1.864 -20.578 20.022 1.00 91.75 880 PRO A C 1
ATOM 6698 O O . PRO A 1 880 ? 1.444 -21.720 20.165 1.00 91.75 880 PRO A O 1
ATOM 6701 N N . TRP A 1 881 ? 1.065 -19.506 20.009 1.00 93.56 881 TRP A N 1
ATOM 6702 C CA . TRP A 1 881 ? -0.379 -19.576 20.234 1.00 93.56 881 TRP A CA 1
ATOM 6703 C C . TRP A 1 881 ? -1.041 -20.390 19.123 1.00 93.56 881 TRP A C 1
ATOM 6705 O O . TRP A 1 881 ? -1.006 -19.991 17.959 1.00 93.56 881 TRP A O 1
ATOM 6715 N N . GLU A 1 882 ? -1.630 -21.528 19.480 1.00 93.75 882 GLU A N 1
ATOM 6716 C CA . GLU A 1 882 ? -2.352 -22.376 18.540 1.00 93.75 882 GLU A CA 1
ATOM 6717 C C . GLU A 1 882 ? -3.732 -21.793 18.199 1.00 93.75 882 GLU A C 1
ATOM 6719 O O . GLU A 1 882 ? -4.562 -21.511 19.073 1.00 93.75 882 GLU A O 1
ATOM 6724 N N . VAL A 1 883 ? -3.965 -21.604 16.901 1.00 94.50 883 VAL A N 1
ATOM 6725 C CA . VAL A 1 883 ? -5.212 -21.091 16.333 1.00 94.50 883 VAL A CA 1
ATOM 6726 C C . VAL A 1 883 ? -5.676 -22.054 15.245 1.00 94.50 883 VAL A C 1
ATOM 6728 O O . VAL A 1 883 ? -5.009 -22.247 14.230 1.00 94.50 883 VAL A O 1
ATOM 6731 N N . GLU A 1 884 ? -6.840 -22.655 15.447 1.00 94.00 884 GLU A N 1
ATOM 6732 C CA . GLU A 1 884 ? -7.474 -23.524 14.465 1.00 94.00 884 GLU A CA 1
ATOM 6733 C C . GLU A 1 884 ? -8.079 -22.685 13.331 1.00 94.00 884 GLU A C 1
ATOM 6735 O O . GLU A 1 884 ? -8.867 -21.763 13.561 1.00 94.00 884 GLU A O 1
ATOM 6740 N N . ILE A 1 885 ? -7.761 -23.049 12.094 1.00 92.56 885 ILE A N 1
ATOM 6741 C CA . ILE A 1 885 ? -8.465 -22.627 10.888 1.00 92.56 885 ILE A CA 1
ATOM 6742 C C . ILE A 1 885 ? -9.695 -23.524 10.730 1.00 92.56 885 ILE A C 1
ATOM 6744 O O . ILE A 1 885 ? -9.596 -24.750 10.804 1.00 92.56 885 ILE A O 1
ATOM 6748 N N . ARG A 1 886 ? -10.852 -22.920 10.468 1.00 90.38 886 ARG A N 1
ATOM 6749 C CA . ARG A 1 886 ? -12.110 -23.608 10.158 1.00 90.38 886 ARG A CA 1
ATOM 6750 C C . ARG A 1 886 ? -12.581 -23.179 8.774 1.00 90.38 886 ARG A C 1
ATOM 6752 O O . ARG A 1 886 ? -12.503 -21.993 8.458 1.00 90.38 886 ARG A O 1
ATOM 6759 N N . THR A 1 887 ? -13.057 -24.118 7.953 1.00 87.38 887 THR A N 1
ATOM 6760 C CA . THR A 1 887 ? -13.496 -23.833 6.564 1.00 87.38 887 THR A CA 1
ATOM 6761 C C . THR A 1 887 ? -14.991 -24.065 6.346 1.00 87.38 887 THR A C 1
ATOM 6763 O O . THR A 1 887 ? -15.494 -23.980 5.229 1.00 87.38 887 THR A O 1
ATOM 6766 N N . ARG A 1 888 ? -15.720 -24.391 7.414 1.00 83.75 888 ARG A N 1
ATOM 6767 C CA . ARG A 1 888 ? -17.145 -24.741 7.410 1.00 83.75 888 ARG A CA 1
ATOM 6768 C C . ARG A 1 888 ? -17.806 -24.183 8.658 1.00 83.75 888 ARG A C 1
ATOM 6770 O O . ARG A 1 888 ? -17.111 -23.816 9.605 1.00 83.75 888 ARG A O 1
ATOM 6777 N N . ASP A 1 889 ? -19.134 -24.163 8.663 1.00 82.75 889 ASP A N 1
ATOM 6778 C CA . ASP A 1 889 ? -19.940 -23.867 9.852 1.00 82.75 889 ASP A CA 1
ATOM 6779 C C . ASP A 1 889 ? -19.595 -22.496 10.463 1.00 82.75 889 ASP A C 1
ATOM 6781 O O . ASP A 1 889 ? -19.386 -22.366 11.668 1.00 82.75 889 ASP A O 1
ATOM 6785 N N . PHE A 1 890 ? -19.481 -21.467 9.610 1.00 82.12 890 PHE A N 1
ATOM 6786 C CA . PHE A 1 890 ? -19.193 -20.097 10.048 1.00 82.12 890 PHE A CA 1
ATOM 6787 C C . PHE A 1 890 ? -20.244 -19.638 11.081 1.00 82.12 890 PHE A C 1
ATOM 6789 O O . PHE A 1 890 ? -21.428 -19.579 10.735 1.00 82.12 890 PHE A O 1
ATOM 6796 N N . PRO A 1 891 ? -19.852 -19.281 12.319 1.00 77.19 891 PRO A N 1
ATOM 6797 C CA . PRO A 1 891 ? -20.794 -18.987 13.396 1.00 77.19 891 PRO A CA 1
ATOM 6798 C C . PRO A 1 891 ? -21.363 -17.569 13.240 1.00 77.19 891 PRO A C 1
ATOM 6800 O O . PRO A 1 891 ? -20.883 -16.611 13.847 1.00 77.19 891 PRO A O 1
ATOM 6803 N N . THR A 1 892 ? -22.395 -17.432 12.402 1.00 69.50 892 THR A N 1
ATOM 6804 C CA . THR A 1 892 ? -23.041 -16.151 12.049 1.00 69.50 892 THR A CA 1
ATOM 6805 C C . THR A 1 892 ? -23.595 -15.380 13.241 1.00 69.50 892 THR A C 1
ATOM 6807 O O . THR A 1 892 ? -23.703 -14.157 13.176 1.00 69.50 892 THR A O 1
ATOM 6810 N N . ASP A 1 893 ? -23.927 -16.088 14.316 1.00 65.31 893 ASP A N 1
ATOM 6811 C CA . ASP A 1 893 ? -24.576 -15.525 15.500 1.00 65.31 893 ASP A CA 1
ATOM 6812 C C . ASP A 1 893 ? -23.546 -14.989 16.518 1.00 65.31 893 ASP A C 1
ATOM 6814 O O . ASP A 1 893 ? -23.887 -14.204 17.404 1.00 65.31 893 ASP A O 1
ATOM 6818 N N . GLU A 1 894 ? -22.267 -15.361 16.361 1.00 66.44 894 GLU A N 1
ATOM 6819 C CA . GLU A 1 894 ? -21.155 -14.972 17.242 1.00 66.44 894 GLU A CA 1
ATOM 6820 C C . GLU A 1 894 ? -20.104 -14.090 16.546 1.00 66.44 894 GLU A C 1
ATOM 6822 O O . GLU A 1 894 ? -19.517 -13.204 17.180 1.00 66.44 894 GLU A O 1
ATOM 6827 N N . LEU A 1 895 ? -19.851 -14.315 15.248 1.00 73.12 895 LEU A N 1
ATOM 6828 C CA . LEU A 1 895 ? -18.804 -13.647 14.475 1.00 73.12 895 LEU A CA 1
ATOM 6829 C C . LEU A 1 895 ? -19.351 -12.752 13.359 1.00 73.12 895 LEU A C 1
ATOM 6831 O O . LEU A 1 895 ? -20.177 -13.136 12.536 1.00 73.12 895 LEU A O 1
ATOM 6835 N N . VAL A 1 896 ? -18.769 -11.555 13.259 1.00 67.56 896 VAL A N 1
ATOM 6836 C CA . VAL A 1 896 ? -18.955 -10.656 12.113 1.00 67.56 896 VAL A CA 1
ATOM 6837 C C . VAL A 1 896 ? -18.228 -11.234 10.898 1.00 67.56 896 VAL A C 1
ATOM 6839 O O . VAL A 1 896 ? -17.011 -11.418 10.941 1.00 67.56 896 VAL A O 1
ATOM 6842 N N . SER A 1 897 ? -18.954 -11.488 9.807 1.00 68.06 897 SER A N 1
ATOM 6843 C CA . SER A 1 897 ? -18.365 -11.905 8.530 1.00 68.06 897 SER A CA 1
ATOM 6844 C C . SER A 1 897 ? -17.845 -10.706 7.725 1.00 68.06 897 SER A C 1
ATOM 6846 O O . SER A 1 897 ? -18.553 -9.715 7.516 1.00 68.06 897 SER A O 1
ATOM 6848 N N . PHE A 1 898 ? -16.607 -10.812 7.236 1.00 63.94 898 PHE A N 1
ATOM 6849 C CA . PHE A 1 898 ? -15.972 -9.832 6.356 1.00 63.94 898 PHE A CA 1
ATOM 6850 C C . PHE A 1 898 ? -15.869 -10.404 4.936 1.00 63.94 898 PHE A C 1
ATOM 6852 O O . PHE A 1 898 ? -14.948 -11.154 4.617 1.00 63.94 898 PHE A O 1
ATOM 6859 N N . GLY A 1 899 ? -16.835 -10.062 4.081 1.00 54.09 899 GLY A N 1
ATOM 6860 C CA . GLY A 1 899 ? -16.775 -10.374 2.649 1.00 54.09 899 GLY A CA 1
ATOM 6861 C C . GLY A 1 899 ? -15.745 -9.511 1.900 1.00 54.09 899 GLY A C 1
ATOM 6862 O O . GLY A 1 899 ? -15.307 -8.489 2.432 1.00 54.09 899 GLY A O 1
ATOM 6863 N N . PRO A 1 900 ? -15.407 -9.843 0.638 1.00 46.75 900 PRO A N 1
ATOM 6864 C CA . PRO A 1 900 ? -14.345 -9.169 -0.127 1.00 46.75 900 PRO A CA 1
ATOM 6865 C C . PRO A 1 900 ? -14.549 -7.654 -0.316 1.00 46.75 900 PRO A C 1
ATOM 6867 O O . PRO A 1 900 ? -13.580 -6.922 -0.477 1.00 46.75 900 PRO A O 1
ATOM 6870 N N . ASN A 1 901 ? -15.795 -7.170 -0.240 1.00 39.97 901 ASN A N 1
ATOM 6871 C CA . ASN A 1 901 ? -16.145 -5.747 -0.357 1.00 39.97 901 ASN A CA 1
ATOM 6872 C C . ASN A 1 901 ? -16.532 -5.087 0.984 1.00 39.97 901 ASN A C 1
ATOM 6874 O O . ASN A 1 901 ? -16.949 -3.931 0.990 1.00 39.97 901 ASN A O 1
ATOM 6878 N N . ASN A 1 902 ? -16.455 -5.804 2.111 1.00 50.03 902 ASN A N 1
ATOM 6879 C CA . ASN A 1 902 ? -16.888 -5.317 3.425 1.00 50.03 902 ASN A CA 1
ATOM 6880 C C . ASN A 1 902 ? -15.656 -5.121 4.318 1.00 50.03 902 ASN A C 1
ATOM 6882 O O . ASN A 1 902 ? -15.312 -5.983 5.128 1.00 50.03 902 ASN A O 1
ATOM 6886 N N . SER A 1 903 ? -14.931 -4.025 4.090 1.00 64.44 903 SER A N 1
ATOM 6887 C CA . SER A 1 903 ? -13.579 -3.844 4.619 1.00 64.44 903 SER A CA 1
ATOM 6888 C C . SER A 1 903 ? -13.546 -3.735 6.148 1.00 64.44 903 SER A C 1
ATOM 6890 O O . SER A 1 903 ? -14.256 -2.927 6.748 1.00 64.44 903 SER A O 1
ATOM 6892 N N . LEU A 1 904 ? -12.642 -4.491 6.784 1.00 74.94 904 LEU A N 1
ATOM 6893 C CA . LEU A 1 904 ? -12.281 -4.313 8.200 1.00 74.94 904 LEU A CA 1
ATOM 6894 C C . LEU A 1 904 ? -11.852 -2.858 8.493 1.00 74.94 904 LEU A C 1
ATOM 6896 O O . LEU A 1 904 ? -12.129 -2.341 9.571 1.00 74.94 904 LEU A O 1
ATOM 6900 N N . GLU A 1 905 ? -11.276 -2.175 7.499 1.00 80.81 905 GLU A N 1
ATOM 6901 C CA . GLU A 1 905 ? -11.039 -0.724 7.460 1.00 80.81 905 GLU A CA 1
ATOM 6902 C C . GLU A 1 905 ? -12.259 0.098 7.900 1.00 80.81 905 GLU A C 1
ATOM 6904 O O . GLU A 1 905 ? -12.125 1.032 8.683 1.00 80.81 905 GLU A O 1
ATOM 6909 N N . SER A 1 906 ? -13.463 -0.265 7.447 1.00 75.69 906 SER A N 1
ATOM 6910 C CA . SER A 1 906 ? -14.698 0.447 7.792 1.00 75.69 906 SER A CA 1
ATOM 6911 C C . SER A 1 906 ? -15.055 0.290 9.273 1.00 75.69 906 SER A C 1
ATOM 6913 O O . SER A 1 906 ? -15.515 1.245 9.897 1.00 75.69 906 SER A O 1
ATOM 6915 N N . TYR A 1 907 ? -14.813 -0.891 9.852 1.00 78.56 907 TYR A N 1
ATOM 6916 C CA . TYR A 1 907 ? -14.977 -1.135 11.290 1.00 78.56 907 TYR A CA 1
ATOM 6917 C C . TYR A 1 907 ? -13.914 -0.382 12.107 1.00 78.56 907 TYR A C 1
ATOM 6919 O O . TYR A 1 907 ? -14.234 0.284 13.088 1.00 78.56 907 TYR A O 1
ATOM 6927 N N . PHE A 1 908 ? -12.663 -0.410 11.649 1.00 83.69 908 PHE A N 1
ATOM 6928 C CA . PHE A 1 908 ? -11.548 0.318 12.248 1.00 83.69 908 PHE A CA 1
ATOM 6929 C C . PHE A 1 908 ? -11.781 1.842 12.271 1.00 83.69 908 PHE A C 1
ATOM 6931 O O . PHE A 1 908 ? -11.679 2.474 13.324 1.00 83.69 908 PHE A O 1
ATOM 6938 N N . LEU A 1 909 ? -12.182 2.432 11.139 1.00 82.81 909 LEU A N 1
ATOM 6939 C CA . LEU A 1 909 ? -12.539 3.852 11.032 1.00 82.81 909 LEU A CA 1
ATOM 6940 C C . LEU A 1 909 ? -13.784 4.202 11.863 1.00 82.81 909 LEU A C 1
ATOM 6942 O O . LEU A 1 909 ? -13.861 5.299 12.418 1.00 82.81 909 LEU A O 1
ATOM 6946 N N . TYR A 1 910 ? -14.742 3.278 11.998 1.00 80.00 910 TYR A N 1
ATOM 6947 C CA . TYR A 1 910 ? -15.873 3.439 12.913 1.00 80.00 910 TYR A CA 1
ATOM 6948 C C . TYR A 1 910 ? -15.406 3.521 14.378 1.00 80.00 910 TYR A C 1
ATOM 6950 O O . TYR A 1 910 ? -15.809 4.448 15.080 1.00 80.00 910 TYR A O 1
ATOM 6958 N N . CYS A 1 911 ? -14.514 2.632 14.832 1.00 82.19 911 CYS A N 1
ATOM 6959 C CA . CYS A 1 911 ? -13.969 2.693 16.192 1.00 82.19 911 CYS A CA 1
ATOM 6960 C C . CYS A 1 911 ? -13.170 3.982 16.431 1.00 82.19 911 CYS A C 1
ATOM 6962 O O . CYS A 1 911 ? -13.417 4.668 17.421 1.00 82.19 911 CYS A O 1
ATOM 6964 N N . LEU A 1 912 ? -12.320 4.395 15.485 1.00 85.81 912 LEU A N 1
ATOM 6965 C CA . LEU A 1 912 ? -11.637 5.691 15.552 1.00 85.81 912 LEU A CA 1
ATOM 6966 C C . LEU A 1 912 ? -12.621 6.867 15.678 1.00 85.81 912 LEU A C 1
ATOM 6968 O O . LEU A 1 912 ? -12.360 7.817 16.420 1.00 85.81 912 LEU A O 1
ATOM 6972 N N . LYS A 1 913 ? -13.767 6.804 14.988 1.00 80.12 913 LYS A N 1
ATOM 6973 C CA . LYS A 1 913 ? -14.810 7.836 15.042 1.00 80.12 913 LYS A CA 1
ATOM 6974 C C . LYS A 1 913 ? -15.602 7.825 16.344 1.00 80.12 913 LYS A C 1
ATOM 6976 O O . LYS A 1 913 ? -15.966 8.892 16.832 1.00 80.12 913 LYS A O 1
ATOM 6981 N N . GLU A 1 914 ? -15.829 6.658 16.933 1.00 82.00 914 GLU A N 1
ATOM 6982 C CA . GLU A 1 914 ? -16.406 6.516 18.272 1.00 82.00 914 GLU A CA 1
ATOM 6983 C C . GLU A 1 914 ? -15.450 7.073 19.345 1.00 82.00 914 GLU A C 1
ATOM 6985 O O . GLU A 1 914 ? -15.863 7.855 20.204 1.00 82.00 914 GLU A O 1
ATOM 6990 N N . ALA A 1 915 ? -14.153 6.770 19.245 1.00 82.19 915 ALA A N 1
ATOM 6991 C CA . ALA A 1 915 ? -13.123 7.322 20.119 1.00 82.19 915 ALA A CA 1
ATOM 6992 C C . ALA A 1 915 ? -13.018 8.856 19.992 1.00 82.19 915 ALA A C 1
ATOM 6994 O O . ALA A 1 915 ? -12.975 9.566 20.999 1.00 82.19 915 ALA A O 1
ATOM 6995 N N . ASP A 1 916 ? -13.030 9.399 18.770 1.00 85.69 916 ASP A N 1
ATOM 6996 C CA . ASP A 1 916 ? -13.033 10.851 18.550 1.00 85.69 916 ASP A CA 1
ATOM 6997 C C . ASP A 1 916 ? -14.365 11.509 18.965 1.00 85.69 916 ASP A C 1
ATOM 6999 O O . ASP A 1 916 ? -14.377 12.668 19.378 1.00 85.69 916 ASP A O 1
ATOM 7003 N N . ALA A 1 917 ? -15.493 10.787 18.951 1.00 77.19 917 ALA A N 1
ATOM 7004 C CA . ALA A 1 917 ? -16.764 11.261 19.514 1.00 77.19 917 ALA A CA 1
ATOM 7005 C C . ALA A 1 917 ? -16.676 11.508 21.028 1.00 77.19 917 ALA A C 1
ATOM 7007 O O . ALA A 1 917 ? -17.168 12.533 21.509 1.00 77.19 917 ALA A O 1
ATOM 7008 N N . LEU A 1 918 ? -16.007 10.616 21.763 1.00 78.50 918 LEU A N 1
ATOM 7009 C CA . LEU A 1 918 ? -15.794 10.740 23.209 1.00 78.50 918 LEU A CA 1
ATOM 7010 C C . LEU A 1 918 ? -14.805 11.863 23.562 1.00 78.50 918 LEU A C 1
ATOM 7012 O O . LEU A 1 918 ? -15.068 12.635 24.488 1.00 78.50 918 LEU A O 1
ATOM 7016 N N . LYS A 1 919 ? -13.711 11.995 22.798 1.00 85.75 919 LYS A N 1
ATOM 7017 C CA . LYS A 1 919 ? -12.674 13.017 23.015 1.00 85.75 919 LYS A CA 1
ATOM 7018 C C . LYS A 1 919 ? -13.104 14.404 22.534 1.00 85.75 919 LYS A C 1
ATOM 7020 O O . LYS A 1 919 ? -13.154 15.345 23.325 1.00 85.75 919 LYS A O 1
ATOM 7025 N N . HIS A 1 920 ? -13.456 14.514 21.252 1.00 81.19 920 HIS A N 1
ATOM 7026 C CA . HIS A 1 920 ? -13.561 15.769 20.495 1.00 81.19 920 HIS A CA 1
ATOM 7027 C C . HIS A 1 920 ? -14.899 15.937 19.750 1.00 81.19 920 HIS A C 1
ATOM 7029 O O . HIS A 1 920 ? -15.014 16.782 18.861 1.00 81.19 920 HIS A O 1
ATOM 7035 N N . ARG A 1 921 ? -15.933 15.152 20.094 1.00 77.19 921 ARG A N 1
ATOM 7036 C CA . ARG A 1 921 ? -17.250 15.141 19.417 1.00 77.19 921 ARG A CA 1
ATOM 7037 C C . ARG A 1 921 ? -17.174 14.782 17.921 1.00 77.19 921 ARG A C 1
ATOM 7039 O O . ARG A 1 921 ? -17.968 15.278 17.127 1.00 77.19 921 ARG A O 1
ATOM 7046 N N . ALA A 1 922 ? -16.229 13.913 17.555 1.00 75.38 922 ALA A N 1
ATOM 7047 C CA . ALA A 1 922 ? -15.940 13.443 16.198 1.00 75.38 922 ALA A CA 1
ATOM 7048 C C . ALA A 1 922 ? -15.473 14.555 15.241 1.00 75.38 922 ALA A C 1
ATOM 7050 O O . ALA A 1 922 ? -15.522 14.387 14.023 1.00 75.38 922 ALA A O 1
ATOM 7051 N N . ARG A 1 923 ? -15.056 15.711 15.776 1.00 82.06 923 ARG A N 1
ATOM 7052 C CA . ARG A 1 923 ? -14.632 16.861 14.976 1.00 82.06 923 ARG A CA 1
ATOM 7053 C C . ARG A 1 923 ? -13.388 16.540 14.152 1.00 82.06 923 ARG A C 1
ATOM 7055 O O . ARG A 1 923 ? -13.408 16.731 12.943 1.00 82.06 923 ARG A O 1
ATOM 7062 N N . VAL A 1 924 ? -12.344 16.012 14.788 1.00 83.75 924 VAL A N 1
ATOM 7063 C CA . VAL A 1 924 ? -11.032 15.837 14.156 1.00 83.75 924 VAL A CA 1
ATOM 7064 C C . VAL A 1 924 ? -11.108 14.801 13.038 1.00 83.75 924 VAL A C 1
ATOM 7066 O O . VAL A 1 924 ? -10.617 15.042 11.939 1.00 83.75 924 VAL A O 1
ATOM 7069 N N . ILE A 1 925 ? -11.775 13.667 13.267 1.00 81.19 925 ILE A N 1
ATOM 7070 C CA . ILE A 1 925 ? -11.870 12.619 12.240 1.00 81.19 925 ILE A CA 1
ATOM 7071 C C . ILE A 1 925 ? -12.760 13.002 11.048 1.00 81.19 925 ILE A C 1
ATOM 7073 O O . ILE A 1 925 ? -12.573 12.468 9.955 1.00 81.19 925 ILE A O 1
ATOM 7077 N N . ASN A 1 926 ? -13.715 13.919 11.247 1.00 78.19 926 ASN A N 1
ATOM 7078 C CA . ASN A 1 926 ? -14.535 14.482 10.171 1.00 78.19 926 ASN A CA 1
ATOM 7079 C C . ASN A 1 926 ? -13.813 15.622 9.419 1.00 78.19 926 ASN A C 1
ATOM 7081 O O . ASN A 1 926 ? -14.159 15.884 8.273 1.00 78.19 926 ASN A O 1
ATOM 7085 N N . GLU A 1 927 ? -12.837 16.292 10.045 1.00 84.31 927 GLU A N 1
ATOM 7086 C CA . GLU A 1 927 ? -11.945 17.274 9.402 1.00 84.31 927 GLU A CA 1
ATOM 7087 C C . GLU A 1 927 ? -10.837 16.595 8.560 1.00 84.31 927 GLU A C 1
ATOM 7089 O O . GLU A 1 927 ? -10.297 17.213 7.644 1.00 84.31 927 GLU A O 1
ATOM 7094 N N . MET A 1 928 ? -10.511 15.325 8.838 1.00 85.50 928 MET A N 1
ATOM 7095 C CA . MET A 1 928 ? -9.536 14.529 8.076 1.00 85.50 928 MET A CA 1
ATOM 7096 C C . MET A 1 928 ? -10.018 14.158 6.667 1.00 85.50 928 MET A C 1
ATOM 7098 O O . MET A 1 928 ? -11.155 13.729 6.466 1.00 85.50 928 MET A O 1
ATOM 7102 N N . GLY A 1 929 ? -9.105 14.223 5.696 1.00 81.00 929 GLY A N 1
ATOM 7103 C CA . GLY A 1 929 ? -9.366 13.812 4.316 1.00 81.00 929 GLY A CA 1
ATOM 7104 C C . GLY A 1 929 ? -9.184 12.308 4.060 1.00 81.00 929 GLY A C 1
ATOM 7105 O O . GLY A 1 929 ? -8.456 11.611 4.763 1.00 81.00 929 GLY A O 1
ATOM 7106 N N . GLU A 1 930 ? -9.741 11.814 2.949 1.00 80.56 930 GLU A N 1
ATOM 7107 C CA . GLU A 1 930 ? -9.654 10.402 2.513 1.00 80.56 930 GLU A CA 1
ATOM 7108 C C . GLU A 1 930 ? -8.199 9.879 2.393 1.00 80.56 930 GLU A C 1
ATOM 7110 O O . GLU A 1 930 ? -7.925 8.688 2.544 1.00 80.56 930 GLU A O 1
ATOM 7115 N N . ARG A 1 931 ? -7.227 10.765 2.117 1.00 81.75 931 ARG A N 1
ATOM 7116 C CA . ARG A 1 931 ? -5.793 10.416 2.124 1.00 81.75 931 ARG A CA 1
ATOM 7117 C C . ARG A 1 931 ? -5.294 10.047 3.523 1.00 81.75 931 ARG A C 1
ATOM 7119 O O . ARG A 1 931 ? -4.511 9.115 3.648 1.00 81.75 931 ARG A O 1
ATOM 7126 N N . GLU A 1 932 ? -5.763 10.745 4.551 1.00 88.75 932 GLU A N 1
ATOM 7127 C CA . GLU A 1 932 ? -5.369 10.541 5.947 1.00 88.75 932 GLU A CA 1
ATOM 7128 C C . GLU A 1 932 ? -6.032 9.293 6.534 1.00 88.75 932 GLU A C 1
ATOM 7130 O O . GLU A 1 932 ? -5.356 8.499 7.185 1.00 88.75 932 GLU A O 1
ATOM 7135 N N . HIS A 1 933 ? -7.311 9.047 6.220 1.00 85.88 933 HIS A N 1
ATOM 7136 C CA . HIS A 1 933 ? -7.990 7.792 6.576 1.00 85.88 933 HIS A CA 1
ATOM 7137 C C . HIS A 1 933 ? -7.270 6.576 5.974 1.00 85.88 933 HIS A C 1
ATOM 7139 O O . HIS A 1 933 ? -6.935 5.639 6.701 1.00 85.88 933 HIS A O 1
ATOM 7145 N N . ARG A 1 934 ? -6.928 6.625 4.675 1.00 85.75 934 ARG A N 1
ATOM 7146 C CA . ARG A 1 934 ? -6.108 5.582 4.034 1.00 85.75 934 ARG A CA 1
ATOM 7147 C C . ARG A 1 934 ? -4.715 5.470 4.646 1.00 85.75 934 ARG A C 1
ATOM 7149 O O . ARG A 1 934 ? -4.209 4.360 4.755 1.00 85.75 934 ARG A O 1
ATOM 7156 N N . GLN A 1 935 ? -4.088 6.574 5.051 1.00 88.56 935 GLN A N 1
ATOM 7157 C CA . GLN A 1 935 ? -2.768 6.546 5.684 1.00 88.56 935 GLN A CA 1
ATOM 7158 C C . GLN A 1 935 ? -2.798 5.875 7.067 1.00 88.56 935 GLN A C 1
ATOM 7160 O O . GLN A 1 935 ? -1.890 5.104 7.372 1.00 88.56 935 GLN A O 1
ATOM 7165 N N . LEU A 1 936 ? -3.842 6.099 7.875 1.00 90.44 936 LEU A N 1
ATOM 7166 C CA . LEU A 1 936 ? -4.050 5.372 9.135 1.00 90.44 936 LEU A CA 1
ATOM 7167 C C . LEU A 1 936 ? -4.198 3.866 8.877 1.00 90.44 936 LEU A C 1
ATOM 7169 O O . LEU A 1 936 ? -3.497 3.057 9.483 1.00 90.44 936 LEU A O 1
ATOM 7173 N N . TRP A 1 937 ? -5.069 3.490 7.940 1.00 89.88 937 TRP A N 1
ATOM 7174 C CA . TRP A 1 937 ? -5.331 2.086 7.627 1.00 89.88 937 TRP A CA 1
ATOM 7175 C C . TRP A 1 937 ? -4.113 1.363 7.032 1.00 89.88 937 TRP A C 1
ATOM 7177 O O . TRP A 1 937 ? -3.740 0.286 7.494 1.00 89.88 937 TRP A O 1
ATOM 7187 N N . GLN A 1 938 ? -3.439 1.969 6.052 1.00 87.38 938 GLN A N 1
ATOM 7188 C CA . GLN A 1 938 ? -2.229 1.410 5.445 1.00 87.38 938 GLN A CA 1
ATOM 7189 C C . GLN A 1 938 ? -1.050 1.394 6.423 1.00 87.38 938 GLN A C 1
ATOM 7191 O O . GLN A 1 938 ? -0.284 0.432 6.413 1.00 87.38 938 GLN A O 1
ATOM 7196 N N . GLY A 1 939 ? -0.927 2.392 7.303 1.00 87.25 939 GLY A N 1
ATOM 7197 C CA . GLY A 1 939 ? 0.081 2.396 8.361 1.00 87.25 939 GLY A CA 1
ATOM 7198 C C . GLY A 1 939 ? -0.083 1.203 9.303 1.00 87.25 939 GLY A C 1
ATOM 7199 O O . GLY A 1 939 ? 0.892 0.518 9.602 1.00 87.25 939 GLY A O 1
ATOM 7200 N N . LEU A 1 940 ? -1.325 0.895 9.692 1.00 89.81 940 LEU A N 1
ATOM 7201 C CA . LEU A 1 940 ? -1.664 -0.281 10.493 1.00 89.81 940 LEU A CA 1
ATOM 7202 C C . LEU A 1 940 ? -1.415 -1.605 9.755 1.00 89.81 940 LEU A C 1
ATOM 7204 O O . LEU A 1 940 ? -0.726 -2.474 10.288 1.00 89.81 940 LEU A O 1
ATOM 7208 N N . LEU A 1 941 ? -1.946 -1.767 8.537 1.00 84.62 941 LEU A N 1
ATOM 7209 C CA . LEU A 1 941 ? -1.803 -3.011 7.767 1.00 84.62 941 LEU A CA 1
ATOM 7210 C C . LEU A 1 941 ? -0.342 -3.351 7.446 1.00 84.62 941 LEU A C 1
ATOM 7212 O O . LEU A 1 941 ? 0.046 -4.516 7.510 1.00 84.62 941 LEU A O 1
ATOM 7216 N N . ASN A 1 942 ? 0.468 -2.345 7.105 1.00 84.19 942 ASN A N 1
ATOM 7217 C CA . ASN A 1 942 ? 1.855 -2.536 6.679 1.00 84.19 942 ASN A CA 1
ATOM 7218 C C . ASN A 1 942 ? 2.873 -2.460 7.834 1.00 84.19 942 ASN A C 1
ATOM 7220 O O . ASN A 1 942 ? 4.076 -2.425 7.570 1.00 84.19 942 ASN A O 1
ATOM 7224 N N . ASP A 1 943 ? 2.415 -2.431 9.092 1.00 84.62 943 ASP A N 1
ATOM 7225 C CA . ASP A 1 943 ? 3.256 -2.350 10.299 1.00 84.62 943 ASP A CA 1
ATOM 7226 C C . ASP A 1 943 ? 4.155 -1.088 10.349 1.00 84.62 943 ASP A C 1
ATOM 7228 O O . ASP A 1 943 ? 5.269 -1.107 10.871 1.00 84.62 943 ASP A O 1
ATOM 7232 N N . GLN A 1 944 ? 3.680 0.033 9.790 1.00 86.81 944 GLN A N 1
ATOM 7233 C CA . GLN A 1 944 ? 4.417 1.296 9.669 1.00 86.81 944 GLN A CA 1
ATOM 7234 C C . GLN A 1 944 ? 3.995 2.309 10.745 1.00 86.81 944 GLN A C 1
ATOM 7236 O O . GLN A 1 944 ? 3.229 3.240 10.480 1.00 86.81 944 GLN A O 1
ATOM 7241 N N . PHE A 1 945 ? 4.550 2.168 11.956 1.00 86.62 945 PHE A N 1
ATOM 7242 C CA . PHE A 1 945 ? 4.293 3.077 13.086 1.00 86.62 945 PHE A CA 1
ATOM 7243 C C . PHE A 1 945 ? 4.455 4.558 12.722 1.00 86.62 945 PHE A C 1
ATOM 7245 O O . PHE A 1 945 ? 3.622 5.382 13.090 1.00 86.62 945 PHE A O 1
ATOM 7252 N N . ASP A 1 946 ? 5.512 4.916 11.991 1.00 85.38 946 ASP A N 1
ATOM 7253 C CA . ASP A 1 946 ? 5.818 6.314 11.672 1.00 85.38 946 ASP A CA 1
ATOM 7254 C C . ASP A 1 946 ? 4.797 6.899 10.668 1.00 85.38 946 ASP A C 1
ATOM 7256 O O . ASP A 1 946 ? 4.382 8.049 10.795 1.00 85.38 946 ASP A O 1
ATOM 7260 N N . GLN A 1 947 ? 4.292 6.083 9.731 1.00 85.44 947 GLN A N 1
ATOM 7261 C CA . GLN A 1 947 ? 3.210 6.473 8.817 1.00 85.44 947 GLN A CA 1
ATOM 7262 C C . GLN A 1 947 ? 1.877 6.657 9.561 1.00 85.44 947 GLN A C 1
ATOM 7264 O O . GLN A 1 947 ? 1.155 7.622 9.295 1.00 85.44 947 GLN A O 1
ATOM 7269 N N . PHE A 1 948 ? 1.561 5.748 10.488 1.00 92.00 948 PHE A N 1
ATOM 7270 C CA . PHE A 1 948 ? 0.338 5.775 11.290 1.00 92.00 948 PHE A CA 1
ATOM 7271 C C . PHE A 1 948 ? 0.322 6.942 12.292 1.00 92.00 948 PHE A C 1
ATOM 7273 O O . PHE A 1 948 ? -0.618 7.738 12.326 1.00 92.00 948 PHE A O 1
ATOM 7280 N N . SER A 1 949 ? 1.378 7.060 13.100 1.00 87.94 949 SER A N 1
ATOM 7281 C CA . SER A 1 949 ? 1.455 7.984 14.238 1.00 87.94 949 SER A CA 1
ATOM 7282 C C . SER A 1 949 ? 1.411 9.454 13.824 1.00 87.94 949 SER A C 1
ATOM 7284 O O . SER A 1 949 ? 0.806 10.249 14.537 1.00 87.94 949 SER A O 1
ATOM 7286 N N . VAL A 1 950 ? 1.958 9.823 12.658 1.00 87.06 950 VAL A N 1
ATOM 7287 C CA . VAL A 1 950 ? 1.872 11.191 12.110 1.00 87.06 950 VAL A CA 1
ATOM 7288 C C . VAL A 1 950 ? 0.421 11.658 11.944 1.00 87.06 950 VAL A C 1
ATOM 7290 O O . VAL A 1 950 ? 0.117 12.812 12.239 1.00 87.06 950 VAL A O 1
ATOM 7293 N N . VAL A 1 951 ? -0.486 10.773 11.518 1.00 90.81 951 VAL A N 1
ATOM 7294 C CA . VAL A 1 951 ? -1.913 11.109 11.382 1.00 90.81 951 VAL A CA 1
ATOM 7295 C C . VAL A 1 951 ? -2.653 10.891 12.699 1.00 90.81 951 VAL A C 1
ATOM 7297 O O . VAL A 1 951 ? -3.432 11.752 13.104 1.00 90.81 951 VAL A O 1
ATOM 7300 N N . ASN A 1 952 ? -2.387 9.785 13.407 1.00 93.56 952 ASN A N 1
ATOM 7301 C CA . ASN A 1 952 ? -3.112 9.466 14.640 1.00 93.56 952 ASN A CA 1
ATOM 7302 C C . ASN A 1 952 ? -2.861 10.485 15.758 1.00 93.56 952 ASN A C 1
ATOM 7304 O O . ASN A 1 952 ? -3.743 10.727 16.576 1.00 93.56 952 ASN A O 1
ATOM 7308 N N . ARG A 1 953 ? -1.694 11.141 15.760 1.00 90.25 953 ARG A N 1
ATOM 7309 C CA . ARG A 1 953 ? -1.362 12.238 16.676 1.00 90.25 953 ARG A CA 1
ATOM 7310 C C . ARG A 1 953 ? -2.448 13.318 16.708 1.00 90.25 953 ARG A C 1
ATOM 7312 O O . ARG A 1 953 ? -2.851 13.713 17.793 1.00 90.25 953 ARG A O 1
ATOM 7319 N N . LYS A 1 954 ? -3.030 13.679 15.557 1.00 91.25 954 LYS A N 1
ATOM 7320 C CA . LYS A 1 954 ? -4.147 14.641 15.478 1.00 91.25 954 LYS A CA 1
ATOM 7321 C C . LYS A 1 954 ? -5.369 14.211 16.301 1.00 91.25 954 LYS A C 1
ATOM 7323 O O . LYS A 1 954 ? -6.058 15.058 16.850 1.00 91.25 954 LYS A O 1
ATOM 7328 N N . LEU A 1 955 ? -5.640 12.905 16.385 1.00 88.81 955 LEU A N 1
ATOM 7329 C CA . LEU A 1 955 ? -6.746 12.329 17.162 1.00 88.81 955 LEU A CA 1
ATOM 7330 C C . LEU A 1 955 ? -6.401 12.162 18.650 1.00 88.81 955 LEU A C 1
ATOM 7332 O O . LEU A 1 955 ? -7.299 11.890 19.448 1.00 88.81 955 LEU A O 1
ATOM 7336 N N . MET A 1 956 ? -5.125 12.249 19.025 1.00 87.00 956 MET A N 1
ATOM 7337 C CA . MET A 1 956 ? -4.632 12.028 20.391 1.00 87.00 956 MET A CA 1
ATOM 7338 C C . MET A 1 956 ? -4.264 13.331 21.111 1.00 87.00 956 MET A C 1
ATOM 7340 O O . MET A 1 956 ? -4.338 13.378 22.334 1.00 87.00 956 MET A O 1
ATOM 7344 N N . GLU A 1 957 ? -3.907 14.380 20.371 1.00 81.62 957 GLU A N 1
ATOM 7345 C CA . GLU A 1 957 ? -3.642 15.723 20.890 1.00 81.62 957 GLU A CA 1
ATOM 7346 C C . GLU A 1 957 ? -4.935 16.513 21.162 1.00 81.62 957 GLU A C 1
ATOM 7348 O O . GLU A 1 957 ? -5.930 16.380 20.450 1.00 81.62 957 GLU A O 1
ATOM 7353 N N . GLY A 1 958 ? -4.888 17.393 22.169 1.00 78.06 958 GLY A N 1
ATOM 7354 C CA . GLY A 1 958 ? -5.991 18.275 22.564 1.00 78.06 958 GLY A CA 1
ATOM 7355 C C . GLY A 1 958 ? -6.634 17.916 23.909 1.00 78.06 958 GLY A C 1
ATOM 7356 O O . GLY A 1 958 ? -6.322 16.902 24.533 1.00 78.06 958 GLY A O 1
ATOM 7357 N N . GLU A 1 959 ? -7.541 18.773 24.384 1.00 77.38 959 GLU A N 1
ATOM 7358 C CA . GLU A 1 959 ? -8.312 18.508 25.604 1.00 77.38 959 GLU A CA 1
ATOM 7359 C C . GLU A 1 959 ? -9.440 17.499 25.333 1.00 77.38 959 GLU A C 1
ATOM 7361 O O . GLU A 1 959 ? -10.523 17.842 24.850 1.00 77.38 959 GLU A O 1
ATOM 7366 N N . ALA A 1 960 ? -9.194 16.234 25.674 1.00 81.31 960 ALA A N 1
ATOM 7367 C CA . ALA A 1 960 ? -10.194 15.176 25.594 1.00 81.31 960 ALA A CA 1
ATOM 7368 C C . ALA A 1 960 ? -11.293 15.349 26.661 1.00 81.31 960 ALA A C 1
ATOM 7370 O O . ALA A 1 960 ? -11.026 15.295 27.864 1.00 81.31 960 ALA A O 1
ATOM 7371 N N . LYS A 1 961 ? -12.558 15.474 26.232 1.00 80.88 961 LYS A N 1
ATOM 7372 C CA . LYS A 1 961 ? -13.711 15.575 27.149 1.00 80.88 961 LYS A CA 1
ATOM 7373 C C . LYS A 1 961 ? -13.892 14.308 27.998 1.00 80.88 961 LYS A C 1
ATOM 7375 O O . LYS A 1 961 ? -14.180 14.399 29.192 1.00 80.88 961 LYS A O 1
ATOM 7380 N N . TYR A 1 962 ? -13.738 13.144 27.371 1.00 85.94 962 TYR A N 1
ATOM 7381 C CA . TYR A 1 962 ? -13.706 11.829 28.007 1.00 85.94 962 TYR A CA 1
ATOM 7382 C C . TYR A 1 962 ? -12.631 10.967 27.343 1.00 85.94 962 TYR A C 1
ATOM 7384 O O . TYR A 1 962 ? -12.358 11.130 26.152 1.00 85.94 962 TYR A O 1
ATOM 7392 N N . LEU A 1 963 ? -12.050 10.036 28.098 1.00 88.19 963 LEU A N 1
ATOM 7393 C CA . LEU A 1 963 ? -11.084 9.074 27.570 1.00 88.19 963 LEU A CA 1
ATOM 7394 C C . LEU A 1 963 ? -11.815 7.829 27.021 1.00 88.19 963 LEU A C 1
ATOM 7396 O O . LEU A 1 963 ? -12.654 7.275 27.731 1.00 88.19 963 LEU A O 1
ATOM 7400 N N . PRO A 1 964 ? -11.531 7.377 25.784 1.00 90.19 964 PRO A N 1
ATOM 7401 C CA . PRO A 1 964 ? -12.055 6.121 25.245 1.00 90.19 964 PRO A CA 1
ATOM 7402 C C . PRO A 1 964 ? -11.376 4.883 25.853 1.00 90.19 964 PRO A C 1
ATOM 7404 O O . PRO A 1 964 ? -10.172 4.672 25.708 1.00 90.19 964 PRO A O 1
ATOM 7407 N N . PHE A 1 965 ? -12.159 4.012 26.480 1.00 87.88 965 PHE A N 1
ATOM 7408 C CA . PHE A 1 965 ? -11.704 2.718 26.993 1.00 87.88 965 PHE A CA 1
ATOM 7409 C C . PHE A 1 965 ? -12.836 1.689 26.929 1.00 87.88 965 PHE A C 1
ATOM 7411 O O . PHE A 1 965 ? -14.013 2.049 26.838 1.00 87.88 965 PHE A O 1
ATOM 7418 N N . ARG A 1 966 ? -12.473 0.407 27.005 1.00 88.50 966 ARG A N 1
ATOM 7419 C CA . ARG A 1 966 ? -13.398 -0.725 27.139 1.00 88.50 966 ARG A CA 1
ATOM 7420 C C . ARG A 1 966 ? -12.826 -1.718 28.138 1.00 88.50 966 ARG A C 1
ATOM 7422 O O . ARG A 1 966 ? -11.678 -2.130 27.990 1.00 88.50 966 ARG A O 1
ATOM 7429 N N . ILE A 1 967 ? -13.617 -2.089 29.141 1.00 85.62 967 ILE A N 1
ATOM 7430 C CA . ILE A 1 967 ? -13.263 -3.144 30.096 1.00 85.62 967 ILE A CA 1
ATOM 7431 C C . ILE A 1 967 ? -13.991 -4.417 29.674 1.00 85.62 967 ILE A C 1
ATOM 7433 O O . ILE A 1 967 ? -15.213 -4.419 29.546 1.00 85.62 967 ILE A O 1
ATOM 7437 N N . TYR A 1 968 ? -13.238 -5.484 29.448 1.00 87.44 968 TYR A N 1
ATOM 7438 C CA . TYR A 1 968 ? -13.724 -6.775 28.989 1.00 87.44 968 TYR A CA 1
ATOM 7439 C C . TYR A 1 968 ? -13.702 -7.783 30.133 1.00 87.44 968 TYR A C 1
ATOM 7441 O O . TYR A 1 968 ? -12.683 -7.923 30.811 1.00 87.44 968 TYR A O 1
ATOM 7449 N N . GLN A 1 969 ? -14.794 -8.519 30.309 1.00 81.94 969 GLN A N 1
ATOM 7450 C CA . GLN A 1 969 ? -14.887 -9.629 31.251 1.00 81.94 969 GLN A CA 1
ATOM 7451 C C . GLN A 1 969 ? -15.390 -10.873 30.512 1.00 81.94 969 GLN A C 1
ATOM 7453 O O . GLN A 1 969 ? -16.394 -10.845 29.802 1.00 81.94 969 GLN A O 1
ATOM 7458 N N . GLN A 1 970 ? -14.653 -11.972 30.660 1.00 75.62 970 GLN A N 1
ATOM 7459 C CA . GLN A 1 970 ? -15.031 -13.264 30.104 1.00 75.62 970 GLN A CA 1
ATOM 7460 C C . GLN A 1 970 ? -16.007 -13.949 31.067 1.00 75.62 970 GLN A C 1
ATOM 7462 O O . GLN A 1 970 ? -15.666 -14.203 32.222 1.00 75.62 970 GLN A O 1
ATOM 7467 N N . GLU A 1 971 ? -17.211 -14.245 30.592 1.00 74.06 971 GLU A N 1
ATOM 7468 C CA . GLU A 1 971 ? -18.254 -14.907 31.371 1.00 74.06 971 GLU A CA 1
ATOM 7469 C C . GLU A 1 971 ? -18.082 -16.434 31.361 1.00 74.06 971 GLU A C 1
ATOM 7471 O O . GLU A 1 971 ? -17.458 -17.021 30.464 1.00 74.06 971 GLU A O 1
ATOM 7476 N N . ALA A 1 972 ? -18.645 -17.089 32.380 1.00 68.06 972 ALA A N 1
ATOM 7477 C CA . ALA A 1 972 ? -18.516 -18.532 32.596 1.00 68.06 972 ALA A CA 1
ATOM 7478 C C . ALA A 1 972 ? -19.184 -19.383 31.497 1.00 68.06 972 ALA A C 1
ATOM 7480 O O . ALA A 1 972 ? -18.744 -20.502 31.240 1.00 68.06 972 ALA A O 1
ATOM 7481 N N . ASP A 1 973 ? -20.205 -18.845 30.827 1.00 63.03 973 ASP A N 1
ATOM 7482 C CA . ASP A 1 973 ? -20.915 -19.468 29.702 1.00 63.03 973 ASP A CA 1
ATOM 7483 C C . ASP A 1 973 ? -20.185 -19.321 28.349 1.00 63.03 973 ASP A C 1
ATOM 7485 O O . ASP A 1 973 ? -20.631 -19.867 27.344 1.00 63.03 973 ASP A O 1
ATOM 7489 N N . GLY A 1 974 ? -19.050 -18.611 28.313 1.00 63.31 974 GLY A N 1
ATOM 7490 C CA . GLY A 1 974 ? -18.324 -18.280 27.082 1.00 63.31 974 GLY A CA 1
ATOM 7491 C C . GLY A 1 974 ? -18.685 -16.915 26.486 1.00 63.31 974 GLY A C 1
ATOM 7492 O O . GLY A 1 974 ? -17.992 -16.456 25.576 1.00 63.31 974 GLY A O 1
ATOM 7493 N N . GLY A 1 975 ? -19.689 -16.219 27.029 1.00 67.81 975 GLY A N 1
ATOM 7494 C CA . GLY A 1 975 ? -19.987 -14.829 26.702 1.00 67.81 975 GLY A CA 1
ATOM 7495 C C . GLY A 1 975 ? -18.841 -13.876 27.063 1.00 67.81 975 GLY A C 1
ATOM 7496 O O . GLY A 1 975 ? -17.984 -14.179 27.889 1.00 67.81 975 GLY A O 1
ATOM 7497 N N . LEU A 1 976 ? -18.814 -12.699 26.437 1.00 74.00 976 LEU A N 1
ATOM 7498 C CA . LEU A 1 976 ? -17.795 -11.670 26.675 1.00 74.00 976 LEU A CA 1
ATOM 7499 C C . LEU A 1 976 ? -18.488 -10.333 26.922 1.00 74.00 976 LEU A C 1
ATOM 7501 O O . LEU A 1 976 ? -18.890 -9.663 25.965 1.00 74.00 976 LEU A O 1
ATOM 7505 N N . SER A 1 977 ? -18.639 -9.959 28.190 1.00 76.50 977 SER A N 1
ATOM 7506 C CA . SER A 1 977 ? -19.225 -8.682 28.583 1.00 76.50 977 SER A CA 1
ATOM 7507 C C . SER A 1 977 ? -18.233 -7.534 28.366 1.00 76.50 977 SER A C 1
ATOM 7509 O O . SER A 1 977 ? -17.016 -7.686 28.496 1.00 76.50 977 SER A O 1
ATOM 7511 N N . VAL A 1 978 ? -18.764 -6.373 27.970 1.00 78.44 978 VAL A N 1
ATOM 7512 C CA . VAL A 1 978 ? -17.979 -5.169 27.668 1.00 78.44 978 VAL A CA 1
ATOM 7513 C C . VAL A 1 978 ? -18.585 -3.983 28.408 1.00 78.44 978 VAL A C 1
ATOM 7515 O O . VAL A 1 978 ? -19.729 -3.599 28.160 1.00 78.44 978 VAL A O 1
ATOM 7518 N N . LEU A 1 979 ? -17.810 -3.390 29.311 1.00 75.94 979 LEU A N 1
ATOM 7519 C CA . LEU A 1 979 ? -18.179 -2.209 30.080 1.00 75.94 979 LEU A CA 1
ATOM 7520 C C . LEU A 1 979 ? -17.516 -0.965 29.477 1.00 75.94 979 LEU A C 1
ATOM 7522 O O . LEU A 1 979 ? -16.299 -0.905 29.299 1.00 75.94 979 LEU A O 1
ATOM 7526 N N . GLN A 1 980 ? -18.337 0.046 29.192 1.00 76.44 980 GLN A N 1
ATOM 7527 C CA . GLN A 1 980 ? -17.921 1.332 28.632 1.00 76.44 980 GLN A CA 1
ATOM 7528 C C . GLN A 1 980 ? -18.691 2.452 29.355 1.00 76.44 980 GLN A C 1
ATOM 7530 O O . GLN A 1 980 ? -19.844 2.749 29.031 1.00 76.44 980 GLN A O 1
ATOM 7535 N N . CYS A 1 981 ? -18.069 3.041 30.382 1.00 74.81 981 CYS A N 1
ATOM 7536 C CA . CYS A 1 981 ? -18.590 4.200 31.116 1.00 74.81 981 CYS A CA 1
ATOM 7537 C C . CYS A 1 981 ? -17.937 5.513 30.624 1.00 74.81 981 CYS A C 1
ATOM 7539 O O . CYS A 1 981 ? -17.045 5.496 29.780 1.00 74.81 981 CYS A O 1
ATOM 7541 N N . LEU A 1 982 ? -18.401 6.675 31.096 1.00 76.31 982 LEU A N 1
ATOM 7542 C CA . LEU A 1 982 ? -17.784 7.968 30.763 1.00 76.31 982 LEU A CA 1
ATOM 7543 C C . LEU A 1 982 ? -16.803 8.374 31.867 1.00 76.31 982 LEU A C 1
ATOM 7545 O O . LEU A 1 982 ? -17.236 8.791 32.940 1.00 76.31 982 LEU A O 1
ATOM 7549 N N . ALA A 1 983 ? -15.499 8.301 31.593 1.00 77.94 983 ALA A N 1
ATOM 7550 C CA . ALA A 1 983 ? -14.458 8.795 32.494 1.00 77.94 983 ALA A CA 1
ATOM 7551 C C . ALA A 1 983 ? -13.797 10.060 31.927 1.00 77.94 983 ALA A C 1
ATOM 7553 O O . ALA A 1 983 ? -13.405 10.105 30.758 1.00 77.94 983 ALA A O 1
ATOM 7554 N N . LYS A 1 984 ? -13.678 11.096 32.763 1.00 85.44 984 LYS A N 1
ATOM 7555 C CA . LYS A 1 984 ? -12.816 12.258 32.492 1.00 85.44 984 LYS A CA 1
ATOM 7556 C C . LYS A 1 984 ? -11.337 11.835 32.636 1.00 85.44 984 LYS A C 1
ATOM 7558 O O . LYS A 1 984 ? -11.066 10.837 33.302 1.00 85.44 984 LYS A O 1
ATOM 7563 N N . PRO A 1 985 ? -10.368 12.581 32.078 1.00 84.00 985 PRO A N 1
ATOM 7564 C CA . PRO A 1 985 ? -8.948 12.355 32.374 1.00 84.00 985 PRO A CA 1
ATOM 7565 C C . PRO A 1 985 ? -8.564 12.744 33.816 1.00 84.00 985 PRO A C 1
ATOM 7567 O O . PRO A 1 985 ? -7.701 12.111 34.422 1.00 84.00 985 PRO A O 1
ATOM 7570 N N . HIS A 1 986 ? -9.241 13.750 34.379 1.00 88.31 986 HIS A N 1
ATOM 7571 C CA . HIS A 1 986 ? -8.975 14.312 35.705 1.00 88.31 986 HIS A CA 1
ATOM 7572 C C . HIS A 1 986 ? -10.273 14.470 36.515 1.00 88.31 986 HIS A C 1
ATOM 7574 O O . HIS A 1 986 ? -11.372 14.556 35.953 1.00 88.31 986 HIS A O 1
ATOM 7580 N N . ARG A 1 987 ? -10.133 14.522 37.841 1.00 85.88 987 ARG A N 1
ATOM 7581 C CA . ARG A 1 987 ? -11.169 14.927 38.799 1.00 85.88 987 ARG A CA 1
ATOM 7582 C C . ARG A 1 987 ? -11.384 16.450 38.750 1.00 85.88 987 ARG A C 1
ATOM 7584 O O . ARG A 1 987 ? -10.694 17.168 38.031 1.00 85.88 987 ARG A O 1
ATOM 7591 N N . GLU A 1 988 ? -12.366 16.954 39.496 1.00 82.50 988 GLU A N 1
ATOM 7592 C CA . GLU A 1 988 ? -12.718 18.389 39.498 1.00 82.50 988 GLU A CA 1
ATOM 7593 C C . GLU A 1 988 ? -11.648 19.280 40.154 1.00 82.50 988 GLU A C 1
ATOM 7595 O O . GLU A 1 988 ? -11.531 20.451 39.809 1.00 82.50 988 GLU A O 1
ATOM 7600 N N . ASP A 1 989 ? -10.811 18.707 41.021 1.00 85.62 989 ASP A N 1
ATOM 7601 C CA . ASP A 1 989 ? -9.618 19.329 41.615 1.00 85.62 989 ASP A CA 1
ATOM 7602 C C . ASP A 1 989 ? -8.368 19.251 40.706 1.00 85.62 989 ASP A C 1
ATOM 7604 O O . ASP A 1 989 ? -7.260 19.563 41.137 1.00 85.62 989 ASP A O 1
ATOM 7608 N N . SER A 1 990 ? -8.536 18.839 39.443 1.00 81.81 990 SER A N 1
ATOM 7609 C CA . SER A 1 990 ? -7.469 18.575 38.462 1.00 81.81 990 SER A CA 1
ATOM 7610 C C . SER A 1 990 ? -6.515 17.418 38.797 1.00 81.81 990 SER A C 1
ATOM 7612 O O . SER A 1 990 ? -5.553 17.199 38.060 1.00 81.81 990 SER A O 1
ATOM 7614 N N . THR A 1 991 ? -6.770 16.615 39.838 1.00 87.56 991 THR A N 1
ATOM 7615 C CA . THR A 1 991 ? -5.981 15.393 40.077 1.00 87.56 991 THR A CA 1
ATOM 7616 C C . THR A 1 991 ? -6.302 14.317 39.026 1.00 87.56 991 THR A C 1
ATOM 7618 O O . THR A 1 991 ? -7.456 14.193 38.601 1.00 87.56 991 THR A O 1
ATOM 7621 N N . PRO A 1 992 ? -5.316 13.535 38.546 1.00 88.88 992 PRO A N 1
ATOM 7622 C CA . PRO A 1 992 ? -5.565 12.505 37.540 1.00 88.88 992 PRO A CA 1
ATOM 7623 C C . PRO A 1 992 ? -6.404 11.364 38.120 1.00 88.88 992 PRO A C 1
ATOM 7625 O O . PRO A 1 992 ? -6.145 10.883 39.222 1.00 88.88 992 PRO A O 1
ATOM 7628 N N . LEU A 1 993 ? -7.396 10.899 37.357 1.00 91.94 993 LEU A N 1
ATOM 7629 C CA . LEU A 1 993 ? -8.139 9.685 37.703 1.00 91.94 993 LEU A CA 1
ATOM 7630 C C . LEU A 1 993 ? -7.239 8.454 37.530 1.00 91.94 993 LEU A C 1
ATOM 7632 O O . LEU A 1 993 ? -6.406 8.421 36.628 1.00 91.94 993 LEU A O 1
ATOM 7636 N N . THR A 1 994 ? -7.408 7.442 38.380 1.00 93.38 994 THR A N 1
ATOM 7637 C CA . THR A 1 994 ? -6.634 6.183 38.348 1.00 93.38 994 THR A CA 1
ATOM 7638 C C . THR A 1 994 ? -7.428 5.024 37.732 1.00 93.38 994 THR A C 1
ATOM 7640 O O . THR A 1 994 ? -8.641 5.129 37.535 1.00 93.38 994 THR A O 1
ATOM 7643 N N . LEU A 1 995 ? -6.779 3.886 37.458 1.00 91.62 995 LEU A N 1
ATOM 7644 C CA . LEU A 1 995 ? -7.484 2.649 37.081 1.00 91.62 995 LEU A CA 1
ATOM 7645 C C . LEU A 1 995 ? -8.410 2.135 38.203 1.00 91.62 995 LEU A C 1
ATOM 7647 O O . LEU A 1 995 ? -9.491 1.626 37.911 1.00 91.62 995 LEU A O 1
ATOM 7651 N N . SER A 1 996 ? -8.044 2.334 39.475 1.00 89.69 996 SER A N 1
ATOM 7652 C CA . SER A 1 996 ? -8.924 2.052 40.621 1.00 89.69 996 SER A CA 1
ATOM 7653 C C . SER A 1 996 ? -10.198 2.903 40.584 1.00 89.69 996 SER A C 1
ATOM 7655 O O . SER A 1 996 ? -11.306 2.388 40.752 1.00 89.69 996 SER A O 1
ATOM 7657 N N . ASP A 1 997 ? -10.064 4.204 40.303 1.00 89.56 997 ASP A N 1
ATOM 7658 C CA . ASP A 1 997 ? -11.219 5.096 40.158 1.00 89.56 997 ASP A CA 1
ATOM 7659 C C . ASP A 1 997 ? -12.095 4.688 38.967 1.00 89.56 997 ASP A C 1
ATOM 7661 O O . ASP A 1 997 ? -13.319 4.670 39.086 1.00 89.56 997 ASP A O 1
ATOM 7665 N N . LEU A 1 998 ? -11.482 4.307 37.839 1.00 88.50 998 LEU A N 1
ATOM 7666 C CA . LEU A 1 998 ? -12.192 3.810 36.660 1.00 88.50 998 LEU A CA 1
ATOM 7667 C C . LEU A 1 998 ? -13.075 2.600 36.997 1.00 88.50 998 LEU A C 1
ATOM 7669 O O . LEU A 1 998 ? -14.256 2.585 36.643 1.00 88.50 998 LEU A O 1
ATOM 7673 N N . LEU A 1 999 ? -12.519 1.611 37.707 1.00 86.44 999 LEU A N 1
ATOM 7674 C CA . LEU A 1 999 ? -13.266 0.433 38.148 1.00 86.44 999 LEU A CA 1
ATOM 7675 C C . LEU A 1 999 ? -14.422 0.810 39.074 1.00 86.44 999 LEU A C 1
ATOM 7677 O O . LEU A 1 999 ? -15.529 0.326 38.869 1.00 86.44 999 LEU A O 1
ATOM 7681 N N . ARG A 1 1000 ? -14.221 1.720 40.033 1.00 85.19 1000 ARG A N 1
ATOM 7682 C CA . ARG A 1 1000 ? -15.301 2.186 40.925 1.00 85.19 1000 ARG A CA 1
ATOM 7683 C C . ARG A 1 1000 ? -16.413 2.930 40.177 1.00 85.19 1000 ARG A C 1
ATOM 7685 O O . ARG A 1 1000 ? -17.577 2.789 40.537 1.00 85.19 1000 ARG A O 1
ATOM 7692 N N . ILE A 1 1001 ? -16.080 3.691 39.129 1.00 82.62 1001 ILE A N 1
ATOM 7693 C CA . ILE A 1 1001 ? -17.061 4.396 38.283 1.00 82.62 1001 ILE A CA 1
ATOM 7694 C C . ILE A 1 1001 ? -17.868 3.405 37.428 1.00 82.62 1001 ILE A C 1
ATOM 7696 O O . ILE A 1 1001 ? -19.088 3.532 37.325 1.00 82.62 1001 ILE A O 1
ATOM 7700 N N . CYS A 1 1002 ? -17.206 2.427 36.805 1.00 80.75 1002 CYS A N 1
ATOM 7701 C CA . CYS A 1 1002 ? -17.854 1.438 35.937 1.00 80.75 1002 CYS A CA 1
ATOM 7702 C C . CYS A 1 1002 ? -18.558 0.306 36.720 1.00 80.75 1002 CYS A C 1
ATOM 7704 O O . CYS A 1 1002 ? -19.531 -0.257 36.222 1.00 80.75 1002 CYS A O 1
ATOM 7706 N N . MET A 1 1003 ? -18.083 -0.040 37.922 1.00 80.19 1003 MET A N 1
ATOM 7707 C CA . MET A 1 1003 ? -18.534 -1.177 38.739 1.00 80.19 1003 MET A CA 1
ATOM 7708 C C . MET A 1 1003 ? -18.554 -0.819 40.245 1.00 80.19 1003 MET A C 1
ATOM 7710 O O . MET A 1 1003 ? -17.698 -1.282 40.992 1.00 80.19 1003 MET A O 1
ATOM 7714 N N . PRO A 1 1004 ? -19.533 -0.048 40.757 1.00 75.25 1004 PRO A N 1
ATOM 7715 C CA . PRO A 1 1004 ? -19.506 0.453 42.144 1.00 75.25 1004 PRO A CA 1
ATOM 7716 C C . PRO A 1 1004 ? -19.418 -0.604 43.263 1.00 75.25 1004 PRO A C 1
ATOM 7718 O O . PRO A 1 1004 ? -19.057 -0.263 44.385 1.00 75.25 1004 PRO A O 1
ATOM 7721 N N . ASN A 1 1005 ? -19.740 -1.868 42.960 1.00 69.56 1005 ASN A N 1
ATOM 7722 C CA . ASN A 1 1005 ? -19.816 -2.982 43.911 1.00 69.56 1005 ASN A CA 1
ATOM 7723 C C . ASN A 1 1005 ? -18.853 -4.144 43.564 1.00 69.56 1005 ASN A C 1
ATOM 7725 O O . ASN A 1 1005 ? -19.164 -5.293 43.883 1.00 69.56 1005 ASN A O 1
ATOM 7729 N N . PHE A 1 1006 ? -17.739 -3.905 42.855 1.00 67.94 1006 PHE A N 1
ATOM 7730 C CA . PHE A 1 1006 ? -16.780 -4.988 42.581 1.00 67.94 1006 PHE A CA 1
ATOM 7731 C C . PHE A 1 1006 ? -16.095 -5.460 43.878 1.00 67.94 1006 PHE A C 1
ATOM 7733 O O . PHE A 1 1006 ? -15.766 -4.652 44.745 1.00 67.94 1006 PHE A O 1
ATOM 7740 N N . ALA A 1 1007 ? -15.908 -6.773 44.025 1.00 58.66 1007 ALA A N 1
ATOM 7741 C CA . ALA A 1 1007 ? -15.240 -7.361 45.184 1.00 58.66 1007 ALA A CA 1
ATOM 7742 C C . ALA A 1 1007 ? -13.731 -7.462 44.930 1.00 58.66 1007 ALA A C 1
ATOM 7744 O O . ALA A 1 1007 ? -13.320 -7.991 43.899 1.00 58.66 1007 ALA A O 1
ATOM 7745 N N . ASP A 1 1008 ? -12.914 -6.982 45.867 1.00 58.94 1008 ASP A N 1
ATOM 7746 C CA . ASP A 1 1008 ? -11.457 -7.098 45.785 1.00 58.94 1008 ASP A CA 1
ATOM 7747 C C . ASP A 1 1008 ? -10.958 -8.509 46.174 1.00 58.94 1008 ASP A C 1
ATOM 7749 O O . ASP A 1 1008 ? -11.557 -9.152 47.041 1.00 58.94 1008 ASP A O 1
ATOM 7753 N N . PRO A 1 1009 ? -9.840 -8.988 45.589 1.00 66.94 1009 PRO A N 1
ATOM 7754 C CA . PRO A 1 1009 ? -8.942 -8.253 44.704 1.00 66.94 1009 PRO A CA 1
ATOM 7755 C C . PRO A 1 1009 ? -9.138 -8.609 43.219 1.00 66.94 1009 PRO A C 1
ATOM 7757 O O . PRO A 1 1009 ? -9.135 -9.781 42.834 1.00 66.94 1009 PRO A O 1
ATOM 7760 N N . VAL A 1 1010 ? -9.189 -7.587 42.360 1.00 76.56 1010 VAL A N 1
ATOM 7761 C CA . VAL A 1 1010 ? -9.239 -7.726 40.889 1.00 76.56 1010 VAL A CA 1
ATOM 7762 C C . VAL A 1 1010 ? -8.075 -6.967 40.246 1.00 76.56 1010 VAL A C 1
ATOM 7764 O O . VAL A 1 1010 ? -7.679 -5.911 40.729 1.00 76.56 1010 VAL A O 1
ATOM 7767 N N . THR A 1 1011 ? -7.527 -7.488 39.146 1.00 85.81 1011 THR A N 1
ATOM 7768 C CA . THR A 1 1011 ? -6.513 -6.814 38.315 1.00 85.81 1011 THR A CA 1
ATOM 7769 C C . THR A 1 1011 ? -7.059 -6.461 36.932 1.00 85.81 1011 THR A C 1
ATOM 7771 O O . THR A 1 1011 ? -7.990 -7.092 36.434 1.00 85.81 1011 THR A O 1
ATOM 7774 N N . LEU A 1 1012 ? -6.460 -5.455 36.294 1.00 90.50 1012 LEU A N 1
ATOM 7775 C CA . LEU A 1 1012 ? -6.691 -5.115 34.890 1.00 90.50 1012 LEU A CA 1
ATOM 7776 C C . LEU A 1 1012 ? -5.423 -5.407 34.093 1.00 90.50 1012 LEU A C 1
ATOM 7778 O O . LEU A 1 1012 ? -4.319 -5.151 34.573 1.00 90.50 1012 LEU A O 1
ATOM 7782 N N . ALA A 1 1013 ? -5.569 -5.921 32.876 1.00 91.19 1013 ALA A N 1
ATOM 7783 C CA . ALA A 1 1013 ? -4.447 -6.191 31.986 1.00 91.19 1013 ALA A CA 1
ATOM 7784 C C . ALA A 1 1013 ? -4.681 -5.664 30.570 1.00 91.19 1013 ALA A C 1
ATOM 7786 O O . ALA A 1 1013 ? -5.814 -5.573 30.105 1.00 91.19 1013 ALA A O 1
ATOM 7787 N N . THR A 1 1014 ? -3.595 -5.342 29.877 1.00 93.75 1014 THR A N 1
ATOM 7788 C CA . THR A 1 1014 ? -3.589 -4.976 28.457 1.00 93.75 1014 THR A CA 1
ATOM 7789 C C . THR A 1 1014 ? -2.200 -5.215 27.877 1.00 93.75 1014 THR A C 1
ATOM 7791 O O . THR A 1 1014 ? -1.208 -5.173 28.609 1.00 93.75 1014 THR A O 1
ATOM 7794 N N . HIS A 1 1015 ? -2.102 -5.506 26.579 1.00 92.19 1015 HIS A N 1
ATOM 7795 C CA . HIS A 1 1015 ? -0.851 -5.893 25.913 1.00 92.19 1015 HIS A CA 1
ATOM 7796 C C . HIS A 1 1015 ? -0.048 -6.951 26.695 1.00 92.19 1015 HIS A C 1
ATOM 7798 O O . HIS A 1 1015 ? 1.181 -6.937 26.729 1.00 92.19 1015 HIS A O 1
ATOM 7804 N N . GLY A 1 1016 ? -0.718 -7.923 27.316 1.00 87.75 1016 GLY A N 1
ATOM 7805 C CA . GLY A 1 1016 ? -0.115 -9.002 28.108 1.00 87.75 1016 GLY A CA 1
ATOM 7806 C C . GLY A 1 1016 ? 0.447 -8.586 29.468 1.00 87.75 1016 GLY A C 1
ATOM 7807 O O . GLY A 1 1016 ? 0.945 -9.448 30.194 1.00 87.75 1016 GLY A O 1
ATOM 7808 N N . VAL A 1 1017 ? 0.345 -7.314 29.848 1.00 88.50 1017 VAL A N 1
ATOM 7809 C CA . VAL A 1 1017 ? 0.858 -6.774 31.110 1.00 88.50 1017 VAL A CA 1
ATOM 7810 C C . VAL A 1 1017 ? -0.310 -6.491 32.051 1.00 88.50 1017 VAL A C 1
ATOM 7812 O O . VAL A 1 1017 ? -1.304 -5.892 31.649 1.00 88.50 1017 VAL A O 1
ATOM 7815 N N . SER A 1 1018 ? -0.200 -6.924 33.306 1.00 89.81 1018 SER A N 1
ATOM 7816 C CA . SER A 1 1018 ? -1.137 -6.538 34.368 1.00 89.81 1018 SER A CA 1
ATOM 7817 C C . SER A 1 1018 ? -0.736 -5.165 34.915 1.00 89.81 1018 SER A C 1
ATOM 7819 O O . SER A 1 1018 ? 0.430 -4.953 35.246 1.00 89.81 1018 SER A O 1
ATOM 7821 N N . LEU A 1 1019 ? -1.680 -4.227 34.976 1.00 91.38 1019 LEU A N 1
ATOM 7822 C CA . LEU A 1 1019 ? -1.432 -2.830 35.334 1.00 91.38 1019 LEU A CA 1
ATOM 7823 C C . LEU A 1 1019 ? -1.654 -2.589 36.841 1.00 91.38 1019 LEU A C 1
ATOM 7825 O O . LEU A 1 1019 ? -2.659 -3.066 37.377 1.00 91.38 1019 LEU A O 1
ATOM 7829 N N . PRO A 1 1020 ? -0.783 -1.816 37.522 1.00 91.56 1020 PRO A N 1
ATOM 7830 C CA . PRO A 1 1020 ? -1.048 -1.324 38.876 1.00 91.56 1020 PRO A CA 1
ATOM 7831 C C . PRO A 1 1020 ? -2.330 -0.482 38.924 1.00 91.56 1020 PRO A C 1
ATOM 7833 O O . PRO A 1 1020 ? -2.597 0.297 38.005 1.00 91.56 1020 PRO A O 1
ATOM 7836 N N . MET A 1 1021 ? -3.120 -0.590 39.991 1.00 89.62 1021 MET A N 1
ATOM 7837 C CA . MET A 1 1021 ? -4.410 0.112 40.104 1.00 89.62 1021 MET A CA 1
ATOM 7838 C C . MET A 1 1021 ? -4.271 1.626 40.282 1.00 89.62 1021 MET A C 1
ATOM 7840 O O . MET A 1 1021 ? -5.170 2.393 39.939 1.00 89.62 1021 MET A O 1
ATOM 7844 N N . GLU A 1 1022 ? -3.110 2.050 40.758 1.00 91.19 1022 GLU A N 1
ATOM 7845 C CA . GLU A 1 1022 ? -2.692 3.428 40.980 1.00 91.19 1022 GLU A CA 1
ATOM 7846 C C . GLU A 1 1022 ? -2.272 4.119 39.669 1.00 91.19 1022 GLU A C 1
ATOM 7848 O O . GLU A 1 1022 ? -2.053 5.330 39.655 1.00 91.19 1022 GLU A O 1
ATOM 7853 N N . THR A 1 1023 ? -2.163 3.373 38.559 1.00 93.38 1023 THR A N 1
ATOM 7854 C CA . THR A 1 1023 ? -1.777 3.916 37.247 1.00 93.38 1023 THR A CA 1
ATOM 7855 C C . THR A 1 1023 ? -2.727 5.049 36.832 1.00 93.38 1023 THR A C 1
ATOM 7857 O O . THR A 1 1023 ? -3.942 4.821 36.769 1.00 93.38 1023 THR A O 1
ATOM 7860 N N . PRO A 1 1024 ? -2.220 6.253 36.496 1.00 94.38 1024 PRO A N 1
ATOM 7861 C CA . PRO A 1 1024 ? -3.056 7.338 35.996 1.00 94.38 1024 PRO A CA 1
ATOM 7862 C C . PRO A 1 1024 ? -3.740 6.954 34.680 1.00 94.38 1024 PRO A C 1
ATOM 7864 O O . PRO A 1 1024 ? -3.088 6.544 33.722 1.00 94.38 1024 PRO A O 1
ATOM 7867 N N . LEU A 1 1025 ? -5.056 7.133 34.607 1.00 91.94 1025 LEU A N 1
ATOM 7868 C CA . LEU A 1 1025 ? -5.892 6.752 33.470 1.00 91.94 1025 LEU A CA 1
ATOM 7869 C C . LEU A 1 1025 ? -5.496 7.492 32.187 1.00 91.94 1025 LEU A C 1
ATOM 7871 O O . LEU A 1 1025 ? -5.429 6.881 31.123 1.00 91.94 1025 LEU A O 1
ATOM 7875 N N . ALA A 1 1026 ? -5.186 8.788 32.289 1.00 91.31 1026 ALA A N 1
ATOM 7876 C CA . ALA A 1 1026 ? -4.699 9.580 31.160 1.00 91.31 1026 ALA A CA 1
ATOM 7877 C C . ALA A 1 1026 ? -3.358 9.052 30.621 1.00 91.31 1026 ALA A C 1
ATOM 7879 O O . ALA A 1 1026 ? -3.183 8.962 29.410 1.00 91.31 1026 ALA A O 1
ATOM 7880 N N . TRP A 1 1027 ? -2.449 8.626 31.508 1.00 92.38 1027 TRP A N 1
ATOM 7881 C CA . TRP A 1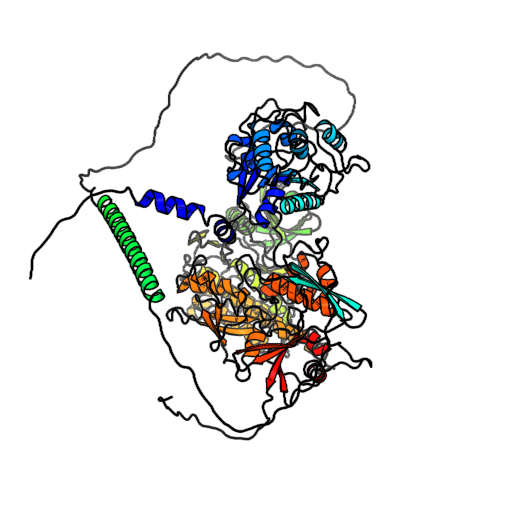 1027 ? -1.178 8.006 31.121 1.00 92.38 1027 TRP A CA 1
ATOM 7882 C C . TRP A 1 1027 ? -1.397 6.628 30.488 1.00 92.38 1027 TRP A C 1
ATOM 7884 O O . TRP A 1 1027 ? -0.832 6.345 29.436 1.00 92.38 1027 TRP A O 1
ATOM 7894 N N . ALA A 1 1028 ? -2.258 5.789 31.075 1.00 93.50 1028 ALA A N 1
ATOM 7895 C CA . ALA A 1 1028 ? -2.582 4.475 30.522 1.00 93.50 1028 ALA A CA 1
ATOM 7896 C C . ALA A 1 1028 ? -3.202 4.598 29.123 1.00 93.50 1028 ALA A C 1
ATOM 7898 O O . ALA A 1 1028 ? -2.796 3.885 28.211 1.00 93.50 1028 ALA A O 1
ATOM 7899 N N . TYR A 1 1029 ? -4.126 5.541 28.929 1.00 93.88 1029 TYR A N 1
ATOM 7900 C CA . TYR A 1 1029 ? -4.714 5.825 27.623 1.00 93.88 1029 TYR A CA 1
ATOM 7901 C C . TYR A 1 1029 ? -3.656 6.318 26.621 1.00 93.88 1029 TYR A C 1
ATOM 7903 O O . TYR A 1 1029 ? -3.503 5.731 25.553 1.00 93.88 1029 TYR A O 1
ATOM 7911 N N . ASP A 1 1030 ? -2.871 7.339 26.974 1.00 90.25 1030 ASP A N 1
ATOM 7912 C CA . ASP A 1 1030 ? -1.847 7.909 26.090 1.00 90.25 1030 ASP A CA 1
ATOM 7913 C C . ASP A 1 1030 ? -0.710 6.915 25.763 1.00 90.25 1030 ASP A C 1
ATOM 7915 O O . ASP A 1 1030 ? -0.107 6.981 24.693 1.00 90.25 1030 ASP A O 1
ATOM 7919 N N . LYS A 1 1031 ? -0.379 5.964 26.644 1.00 89.81 1031 LYS A N 1
ATOM 7920 C CA . LYS A 1 1031 ? 0.707 4.997 26.395 1.00 89.81 1031 LYS A CA 1
ATOM 7921 C C . LYS A 1 1031 ? 0.263 3.653 25.820 1.00 89.81 1031 LYS A C 1
ATOM 7923 O O . LYS A 1 1031 ? 1.065 3.033 25.125 1.00 89.81 1031 LYS A O 1
ATOM 7928 N N . LEU A 1 1032 ? -0.953 3.192 26.123 1.00 94.38 1032 LEU A N 1
ATOM 7929 C CA . LEU A 1 1032 ? -1.386 1.803 25.898 1.00 94.38 1032 LEU A CA 1
ATOM 7930 C C . LEU A 1 1032 ? -2.667 1.670 25.052 1.00 94.38 1032 LEU A C 1
ATOM 7932 O O . LEU A 1 1032 ? -3.098 0.542 24.801 1.00 94.38 1032 LEU A O 1
ATOM 7936 N N . ALA A 1 1033 ? -3.283 2.768 24.595 1.00 94.38 1033 ALA A N 1
ATOM 7937 C CA . ALA A 1 1033 ? -4.392 2.683 23.643 1.00 94.38 1033 ALA A CA 1
ATOM 7938 C C . ALA A 1 1033 ? -3.978 1.950 22.354 1.00 94.38 1033 ALA A C 1
ATOM 7940 O O . ALA A 1 1033 ? -2.853 2.080 21.864 1.00 94.38 1033 ALA A O 1
ATOM 7941 N N . TYR A 1 1034 ? -4.905 1.169 21.804 1.00 95.50 1034 TYR A N 1
ATOM 7942 C CA . TYR A 1 1034 ? -4.722 0.481 20.531 1.00 95.50 1034 TYR A CA 1
ATOM 7943 C C . TYR A 1 1034 ? -4.884 1.458 19.348 1.00 95.50 1034 TYR A C 1
ATOM 7945 O O . TYR A 1 1034 ? -5.390 2.568 19.528 1.00 95.50 1034 TYR A O 1
ATOM 7953 N N . PRO A 1 1035 ? -4.487 1.073 18.117 1.00 94.69 1035 PRO A N 1
ATOM 7954 C CA . PRO A 1 1035 ? -4.606 1.930 16.933 1.00 94.69 1035 PRO A CA 1
ATOM 7955 C C . PRO A 1 1035 ? -6.033 2.364 16.573 1.00 94.69 1035 PRO A C 1
ATOM 7957 O O . PRO A 1 1035 ? -6.190 3.270 15.766 1.00 94.69 1035 PRO A O 1
ATOM 7960 N N . ASP A 1 1036 ? -7.065 1.740 17.147 1.00 93.56 1036 ASP A N 1
ATOM 7961 C CA . ASP A 1 1036 ? -8.470 2.165 17.046 1.00 93.56 1036 ASP A CA 1
ATOM 7962 C C . ASP A 1 1036 ? -8.835 3.302 18.027 1.00 93.56 1036 ASP A C 1
ATOM 7964 O O . ASP A 1 1036 ? -9.988 3.731 18.095 1.00 93.56 1036 ASP A O 1
ATOM 7968 N N . ASN A 1 1037 ? -7.838 3.812 18.760 1.00 94.62 1037 ASN A N 1
ATOM 7969 C CA . ASN A 1 1037 ? -7.924 4.815 19.816 1.00 94.62 1037 ASN A CA 1
ATOM 7970 C C . ASN A 1 1037 ? -8.810 4.427 21.010 1.00 94.62 1037 ASN A C 1
ATOM 7972 O O . ASN A 1 1037 ? -9.304 5.315 21.704 1.00 94.62 1037 ASN A O 1
ATOM 7976 N N . PHE A 1 1038 ? -8.962 3.132 21.299 1.00 94.94 1038 PHE A N 1
ATOM 7977 C CA . PHE A 1 1038 ? -9.500 2.653 22.572 1.00 94.94 1038 PHE A CA 1
ATOM 7978 C C . PHE A 1 1038 ? -8.407 2.049 23.462 1.00 94.94 1038 PHE A C 1
ATOM 7980 O O . PHE A 1 1038 ? -7.556 1.273 23.023 1.00 94.94 1038 PHE A O 1
ATOM 7987 N N . LEU A 1 1039 ? -8.462 2.360 24.759 1.00 95.19 1039 LEU A N 1
ATOM 7988 C CA . LEU A 1 1039 ? -7.750 1.597 25.781 1.00 95.19 1039 LEU A CA 1
ATOM 7989 C C . LEU A 1 1039 ? -8.564 0.340 26.129 1.00 95.19 1039 LEU A C 1
ATOM 7991 O O . LEU A 1 1039 ? -9.521 0.401 26.904 1.00 95.19 1039 LEU A O 1
ATOM 7995 N N . HIS A 1 1040 ? -8.197 -0.796 25.537 1.00 94.94 1040 HIS A N 1
ATOM 7996 C CA . HIS A 1 1040 ? -8.813 -2.092 25.832 1.00 94.94 1040 HIS A CA 1
ATOM 7997 C C . HIS A 1 1040 ? -8.171 -2.718 27.072 1.00 94.94 1040 HIS A C 1
ATOM 7999 O O . HIS A 1 1040 ? -6.953 -2.887 27.119 1.00 94.94 1040 HIS A O 1
ATOM 8005 N N . LEU A 1 1041 ? -8.984 -3.058 28.071 1.00 93.38 1041 LEU A N 1
ATOM 8006 C CA . LEU A 1 1041 ? -8.558 -3.571 29.373 1.00 93.38 1041 LEU A CA 1
ATOM 8007 C C . LEU A 1 1041 ? -9.296 -4.879 29.679 1.00 93.38 1041 LEU A C 1
ATOM 8009 O O . LEU A 1 1041 ? -10.519 -4.914 29.623 1.00 93.38 1041 LEU A O 1
ATOM 8013 N N . VAL A 1 1042 ? -8.589 -5.945 30.041 1.00 91.56 1042 VAL A N 1
ATOM 8014 C CA . VAL A 1 1042 ? -9.191 -7.226 30.442 1.00 91.56 1042 VAL A CA 1
ATOM 8015 C C . VAL A 1 1042 ? -9.234 -7.328 31.962 1.00 91.56 1042 VAL A C 1
ATOM 8017 O O . VAL A 1 1042 ? -8.209 -7.156 32.624 1.00 91.56 1042 VAL A O 1
ATOM 8020 N N . LEU A 1 1043 ? -10.412 -7.631 32.507 1.00 88.44 1043 LEU A N 1
ATOM 8021 C CA . LEU A 1 1043 ? -10.638 -7.895 33.925 1.00 88.44 1043 LEU A CA 1
ATOM 8022 C C . LEU A 1 1043 ? -10.101 -9.287 34.290 1.00 88.44 1043 LEU A C 1
ATOM 8024 O O . LEU A 1 1043 ? -10.448 -10.279 33.649 1.00 88.44 1043 LEU A O 1
ATOM 8028 N N . GLN A 1 1044 ? -9.244 -9.375 35.307 1.00 81.75 1044 GLN A N 1
ATOM 8029 C CA . GLN A 1 1044 ? -8.572 -10.617 35.700 1.00 81.75 1044 GLN A CA 1
ATOM 8030 C C . GLN A 1 1044 ? -8.669 -10.843 37.217 1.00 81.75 1044 GLN A C 1
ATOM 8032 O O . GLN A 1 1044 ? -8.303 -9.944 37.980 1.00 81.75 1044 GLN A O 1
ATOM 8037 N N . PRO A 1 1045 ? -9.092 -12.035 37.685 1.00 71.50 1045 PRO A N 1
ATOM 8038 C CA . PRO A 1 1045 ? -9.039 -12.380 39.104 1.00 71.50 1045 PRO A CA 1
ATOM 8039 C C . PRO A 1 1045 ? -7.605 -12.258 39.625 1.00 71.50 1045 PRO A C 1
ATOM 8041 O O . PRO A 1 1045 ? -6.675 -12.783 39.002 1.00 71.50 1045 PRO A O 1
ATOM 8044 N N . SER A 1 1046 ? -7.406 -11.576 40.752 1.00 61.88 1046 SER A N 1
ATOM 8045 C CA . SER A 1 1046 ? -6.064 -11.419 41.312 1.00 61.88 1046 SER A CA 1
ATOM 8046 C C . SER A 1 1046 ? -5.509 -12.759 41.776 1.00 61.88 1046 SER A C 1
ATOM 8048 O O . SER A 1 1046 ? -6.123 -13.470 42.569 1.00 61.88 1046 SER A O 1
ATOM 8050 N N . ARG A 1 1047 ? -4.302 -13.093 41.314 1.00 51.72 1047 ARG A N 1
ATOM 8051 C CA . ARG A 1 1047 ? -3.546 -14.223 41.858 1.00 51.72 1047 ARG A CA 1
ATOM 8052 C C . ARG A 1 1047 ? -3.097 -13.861 43.273 1.00 51.72 1047 ARG A C 1
ATOM 8054 O O . ARG A 1 1047 ? -2.440 -12.838 43.455 1.00 51.72 1047 ARG A O 1
ATOM 8061 N N . CYS A 1 1048 ? -3.420 -14.690 44.265 1.00 36.84 1048 CYS A N 1
ATOM 8062 C CA . CYS A 1 1048 ? -2.822 -14.558 45.592 1.00 36.84 1048 CYS A CA 1
ATOM 8063 C C . CYS A 1 1048 ? -1.297 -14.676 45.480 1.00 36.84 1048 CYS A C 1
ATOM 8065 O O . CYS A 1 1048 ? -0.785 -15.656 44.938 1.00 36.84 1048 CYS A O 1
ATOM 8067 N N . ASN A 1 1049 ? -0.574 -13.698 46.029 1.00 34.03 1049 ASN A N 1
ATOM 8068 C CA . ASN A 1 1049 ? 0.865 -13.811 46.233 1.00 34.03 1049 ASN A CA 1
ATOM 8069 C C . ASN A 1 1049 ? 1.138 -14.821 47.355 1.00 34.03 1049 ASN A C 1
ATOM 8071 O O . ASN A 1 1049 ? 1.158 -14.459 48.529 1.00 34.03 1049 ASN A O 1
ATOM 8075 N N . SER A 1 1050 ? 1.390 -16.075 46.987 1.00 30.33 1050 SER A N 1
ATOM 8076 C CA . SER A 1 1050 ? 2.083 -17.048 47.834 1.00 30.33 1050 SER A CA 1
ATOM 8077 C C . SER A 1 1050 ? 3.400 -17.433 47.161 1.00 30.33 1050 SER A C 1
ATOM 8079 O O . SER A 1 1050 ? 3.460 -18.382 46.380 1.00 30.33 1050 SER A O 1
ATOM 8081 N N . ALA A 1 1051 ? 4.451 -16.659 47.433 1.00 33.69 1051 ALA A N 1
ATOM 8082 C CA . ALA A 1 1051 ? 5.820 -17.086 47.173 1.00 33.69 1051 ALA A CA 1
ATOM 8083 C C . ALA A 1 1051 ? 6.286 -17.957 48.350 1.00 33.69 1051 ALA A C 1
ATOM 8085 O O . ALA A 1 1051 ? 6.123 -17.547 49.499 1.00 33.69 1051 ALA A O 1
ATOM 8086 N N . GLY A 1 1052 ? 6.844 -19.136 48.067 1.00 30.20 1052 GLY A N 1
ATOM 8087 C CA . GLY A 1 1052 ? 7.347 -20.056 49.090 1.00 30.20 1052 GLY A CA 1
ATOM 8088 C C . GLY A 1 1052 ? 7.477 -21.497 48.594 1.00 30.20 1052 GLY A C 1
ATOM 8089 O O . GLY A 1 1052 ? 6.522 -22.252 48.699 1.00 30.20 1052 GLY A O 1
ATOM 8090 N N . ASP A 1 1053 ? 8.676 -21.816 48.101 1.00 31.11 1053 ASP A N 1
ATOM 8091 C CA . ASP A 1 1053 ? 9.359 -23.124 48.103 1.00 31.11 1053 ASP A CA 1
ATOM 8092 C C . ASP A 1 1053 ? 8.743 -24.365 47.410 1.00 31.11 1053 ASP A C 1
ATOM 8094 O O . ASP A 1 1053 ? 7.565 -24.683 47.534 1.00 31.11 1053 ASP A O 1
ATOM 8098 N N . GLY A 1 1054 ? 9.614 -25.153 46.755 1.00 28.38 1054 GLY A N 1
ATOM 8099 C CA . GLY A 1 1054 ? 9.360 -26.566 46.421 1.00 28.38 1054 GLY A CA 1
ATOM 8100 C C . GLY A 1 1054 ? 9.652 -26.980 44.972 1.00 28.38 1054 GLY A C 1
ATOM 8101 O O . GLY A 1 1054 ? 8.875 -26.694 44.065 1.00 28.38 1054 GLY A O 1
ATOM 8102 N N . GLU A 1 1055 ? 10.746 -27.716 44.756 1.00 31.22 1055 GLU A N 1
ATOM 8103 C CA . GLU A 1 1055 ? 11.023 -28.430 43.498 1.00 31.22 1055 GLU A CA 1
ATOM 8104 C C . GLU A 1 1055 ? 10.213 -29.735 43.368 1.00 31.22 1055 GLU A C 1
ATOM 8106 O O . GLU A 1 1055 ? 9.946 -30.402 44.366 1.00 31.22 1055 GLU A O 1
ATOM 8111 N N . SER A 1 1056 ? 9.993 -30.180 42.120 1.00 29.58 1056 SER A N 1
ATOM 8112 C CA . SER A 1 1056 ? 9.477 -31.511 41.718 1.00 29.58 1056 SER A CA 1
ATOM 8113 C C . SER A 1 1056 ? 8.031 -31.827 42.162 1.00 29.58 1056 SER A C 1
ATOM 8115 O O . SER A 1 1056 ? 7.600 -31.528 43.261 1.00 29.58 1056 SER A O 1
ATOM 8117 N N . SER A 1 1057 ? 7.168 -32.425 41.347 1.00 27.34 1057 SER A N 1
ATOM 8118 C CA . SER A 1 1057 ? 7.378 -33.658 40.594 1.00 27.34 1057 SER A CA 1
ATOM 8119 C C . SER A 1 1057 ? 6.317 -33.790 39.495 1.00 27.34 1057 SER A C 1
ATOM 8121 O O . SER A 1 1057 ? 5.165 -33.398 39.683 1.00 27.34 1057 SER A O 1
ATOM 8123 N N . ALA A 1 1058 ? 6.684 -34.383 38.359 1.00 32.25 1058 ALA A N 1
ATOM 8124 C CA . ALA A 1 1058 ? 5.703 -34.851 37.392 1.00 32.25 1058 ALA A CA 1
ATOM 8125 C C . ALA A 1 1058 ? 5.087 -36.155 37.912 1.00 32.25 1058 ALA A C 1
ATOM 8127 O O . ALA A 1 1058 ? 5.785 -37.160 38.032 1.00 32.25 1058 ALA A O 1
ATOM 8128 N N . MET A 1 1059 ? 3.782 -36.156 38.184 1.00 24.70 1059 MET A N 1
ATOM 8129 C CA . MET A 1 1059 ? 3.055 -37.380 38.507 1.00 24.70 1059 MET A CA 1
ATOM 8130 C C . MET A 1 1059 ? 1.881 -37.550 37.548 1.00 24.70 1059 MET A C 1
ATOM 8132 O O . MET A 1 1059 ? 0.941 -36.757 37.538 1.00 24.70 1059 MET A O 1
ATOM 8136 N N . GLN A 1 1060 ? 1.967 -38.591 36.720 1.00 29.58 1060 GLN A N 1
ATOM 8137 C CA . GLN A 1 1060 ? 0.821 -39.114 35.987 1.00 29.58 1060 GLN A CA 1
ATOM 8138 C C . GLN A 1 1060 ? -0.241 -39.547 37.000 1.00 29.58 1060 GLN A C 1
ATOM 8140 O O . GLN A 1 1060 ? 0.080 -40.294 37.923 1.00 29.58 1060 GLN A O 1
ATOM 8145 N N . LEU A 1 1061 ? -1.499 -39.181 36.769 1.00 26.28 1061 LEU A N 1
ATOM 8146 C CA . LEU A 1 1061 ? -2.614 -40.038 37.154 1.00 26.28 1061 LEU A CA 1
ATOM 8147 C C . LEU A 1 1061 ? -3.593 -40.123 35.989 1.00 26.28 1061 LEU A C 1
ATOM 8149 O O . LEU A 1 1061 ? -4.167 -39.133 35.543 1.00 26.28 1061 LEU A O 1
ATOM 8153 N N . ASP A 1 1062 ? -3.685 -41.344 35.485 1.00 27.48 1062 ASP A N 1
ATOM 8154 C CA . ASP A 1 1062 ? -4.653 -41.817 34.514 1.00 27.48 1062 ASP A CA 1
ATOM 8155 C C . ASP A 1 1062 ? -5.987 -42.072 35.231 1.00 27.48 1062 ASP A C 1
ATOM 8157 O O . ASP A 1 1062 ? -5.994 -42.652 36.320 1.00 27.48 1062 ASP A O 1
ATOM 8161 N N . SER A 1 1063 ? -7.103 -41.672 34.625 1.00 26.02 1063 SER A N 1
ATOM 8162 C CA . SER A 1 1063 ? -8.411 -42.272 34.902 1.00 26.02 1063 SER A CA 1
ATOM 8163 C C . SER A 1 1063 ? -9.426 -41.897 33.826 1.00 26.02 1063 SER A C 1
ATOM 8165 O O . SER A 1 1063 ? -9.982 -40.801 33.771 1.00 26.02 1063 SER A O 1
ATOM 8167 N N . SER A 1 1064 ? -9.697 -42.880 32.977 1.00 29.81 1064 SER A N 1
ATOM 8168 C CA . SER A 1 1064 ? -10.944 -42.981 32.227 1.00 29.81 1064 SER A CA 1
ATOM 8169 C C . SER A 1 1064 ? -12.120 -43.346 33.157 1.00 29.81 1064 SER A C 1
ATOM 8171 O O . SER A 1 1064 ? -11.911 -43.731 34.306 1.00 29.81 1064 SER A O 1
ATOM 8173 N N . SER A 1 1065 ? -13.339 -43.303 32.600 1.00 26.91 1065 SER A N 1
ATOM 8174 C CA . SER A 1 1065 ? -14.634 -43.809 33.114 1.00 26.91 1065 SER A CA 1
ATOM 8175 C C . SER A 1 1065 ? -15.554 -42.868 33.930 1.00 26.91 1065 SER A C 1
ATOM 8177 O O . SER A 1 1065 ? -15.175 -42.299 34.945 1.00 26.91 1065 SER A O 1
ATOM 8179 N N . GLU A 1 1066 ? -16.799 -42.791 33.427 1.00 31.55 1066 GLU A N 1
ATOM 8180 C CA . GLU A 1 1066 ? -18.091 -42.567 34.113 1.00 31.55 1066 GLU A CA 1
ATOM 8181 C C . GLU A 1 1066 ? -18.330 -41.266 34.916 1.00 31.55 1066 GLU A C 1
ATOM 8183 O O . GLU A 1 1066 ? -18.109 -41.213 36.124 1.00 31.55 1066 GLU A O 1
ATOM 8188 N N . PHE A 1 1067 ? -18.969 -40.264 34.285 1.00 29.23 1067 PHE A N 1
ATOM 8189 C CA . PHE A 1 1067 ? -20.445 -40.136 34.273 1.00 29.23 1067 PHE A CA 1
ATOM 8190 C C . PHE A 1 1067 ? -20.953 -39.164 33.189 1.00 29.23 1067 PHE A C 1
ATOM 8192 O O . PHE A 1 1067 ? -20.176 -38.266 32.795 1.00 29.23 1067 PHE A O 1
#

InterPro domains:
  IPR000333 Ser/Thr protein kinase, TGFB receptor [PTHR23255] (266-767)
  IPR000719 Protein kinase domain [PS50011] (472-776)
  IPR000719 Protein kinase domain [SM00220] (472-768)
  IPR001245 Serine-threonine/tyrosine-protein kinase, catalytic domain [PF07714] (476-758)
  IPR003605 GS domain [PF08515] (453-470)
  IPR003605 GS domain [PS51256] (435-471)
  IPR003605 GS domain [SM00467] (444-472)
  IPR008271 Serine/threonine-protein kinase, active site [PS00108] (597-609)
  IPR011009 Protein kinase-like domain superfamily [SSF56112] (452-761)
  IPR017441 Protein kinase, ATP binding site [PS00107] (478-499)
  IPR029062 Class I glutamine amidotransferase-like [G3DSA:3.40.50.880] (36-267)
  IPR029062 Class I glutamine amidotransferase-like [SSF52317] (42-254)
  IPR042526 Autophagy protein Atg5, helix rich domain [G3DSA:1.10.246.190] (900-957)
  IPR042527 Autophagy protein Atg5, UblA domain superfamily [G3DSA:3.10.20.620] (797-899)
  IPR045860 Snake toxin-like superfamily [G3DSA:2.10.60.10] (268-333)
  IPR045860 Snake toxin-like superfamily [SSF57302] (267-323)
  IPR048318 Autophagy protein ATG5, UblB domain [PF04106] (962-1043)
  IPR048939 Autophagy protein ATG5, UblA domain [PF20638] (793-886)
  IPR048940 Autophagy protein ATG5, alpha-helical bundle region [PF20637] (902-957)

Foldseek 3Di:
DDDDDDDDDDDDDDPVPPVVVVVCPPPVPPVVVVVPQPDDAAEEEEEWLFADQAFIFDLLLLVLLVVLCVVVVHHYAYEYAQAKTQFDADPVPGDTDPDIDTHQVRVCVSVVNRYYYLVPDALVPGQAYEYGDGCSLCGGQKVCVPCPLNIDGDPSSLVNLVRCQVVLAAYEYEALNCLSCLQNPAAAEFEQAACDCPPVFQVPSVSQVSSVSSRYHYDHDDQLAWDADSVRNYIYHNQVSTPDDSVSSSNNSSNRSCSSVPDPPQQFKDKDWDDDPNDIDIDITTDDDPDPDGDDPPFQDDDDPDDDHDDDDDDPDPPPDDDDDDDDDDDDDDDDDDDDDDDDDDDDDDDDDDDDDDDDDDVVVVVVVVVVVVVVVVVVVVVVVVVVVVVVVVVPPDDDDDDDDDDDDDDDDDDDDDDDDDDDDDDDDDDDDDDDDDDDDDDDDDDDDDDDDDDDDPDDDDPDDDFQVVQWADWDWDAADPFATWTWTAHPNAIKIKGWGDPVCVLLLVLQQVQQPQPPLDDPQAWAWDDWGWDDDDHDIITITMTHDAVCAFLLSVVLVLAQDALLLLLQQLLLNLVQLLVQQDWADDVVTRFRKQQQADARNQWTAHPVRYIHGHSSSQMWGADPVVLAIPPQHDLADYALLLFALCSLVVVQPSSDVLSSQLSNLLSSLQVSVQSQQSYDDPPDHRHRGDGWCVVQAPPRGDSNSSNCQCPVVVHGGDDDPVLCVDPLSVLSVVLSCQSNDNDSVSHDGSVRSSVSSVVSSVVVVLVVVVPVDPPDDDPPDLVNLQVVLLVDWAWAWEAAPVDNQQDIDTDTHGQLAFCVLCLVVVQVSCCVGVVQHCPHLLSQLKFKDAPRHGQQRLDGNLLSQVQCPPDRADPVGYIYIGRDDRPVSNYDHQDPPRDSLVVLLVLLQVQLCQFPNSVQSVVDDPVLSVQLVCCRSVSPCVSNCVSCVSSLDDQGQFAAAWEWEQDPVRRIRIFTDGHHQADPVRHGDFQLNVCCRRPVDDDDDKWKDGSRDTDDRRHGPSSQQSSGARSSSYHYIYIHHDDDPDDDDDDDDDDDDDDDDDD

Sequence (1067 aa):
MSFSLHILGRTNTVFARSTIKSCINANSFGLKALFRSMSSQKKVAVVLSGCGVYDGTEVHEASSCLVHLSREGSAVSMFAPDIDQMHVINHLNGDVMSEKRNVLIESARIARGKAAPLSQLRASDFDAIIFPGGFGAAKNLCDFAVSGKDCMVQADTARVIGEFNKAGKPVGLCCIAPVLAAKLLPGCQVTMGSESEEGGLWPHAGATQAIGPLGGQHVIRGVTECLVDDAKKVVTTPAFMCEAPLHQIYEGVGALVREVLPRGARPHCYASKHLVGSQIVVQYGCLAKDSNVLQCIGTSAGVHSTPRALQCCNSSNLCNLYFNPRLPDGLSPLPSSKPPSFTTGTNSDDNKGQLAIGSGSALTMIALVSVSVAFVIVLLTAALYFIVRRLRRKCRGGGGGGGKSLTTTDMMELRPIGQHGDQHTVTTPLTNVDSQQEPMTQSLYSPPGLEFSSGSGSGVPKIVQRTIAKEVCHLQAVGRGRFGEVWRGEWRHEDVAVKVFYSTEEASWARESSIYEQCLMRHENVLAFLASDICGTGGWTQMVLITEYHPLGSLHDFLSQQPVLTLGNTIRLLFSAAKGLAFLHTEICGSPGKPALAHRDIKSRNILVKTGGVCCIADLGLAVRYSSINGMIDPSPPLVQGTKRYFAPEILDSSLDTRCFESLTQADMYAFALVVWETLLRCRLPDSDPVPYRLPFSEHAPNDPSVELMQSLVCEQALRPTVCQHWLTSSYSSAVVEMMTECWQHRASARLTSLRVKKCLRDLDESFRRRSHAILHPANAPQTTPDSIQRQVWDGKLPVCFVLPEDPDVPPLYSLVPRVGYFPALLDRLRAHLSRHAGIDEDSPGAQQLWLRSAGRPLRWHLPVGLLYDLERPKPPPLPWEVEIRTRDFPTDELVSFGPNNSLESYFLYCLKEADALKHRARVINEMGEREHRQLWQGLLNDQFDQFSVVNRKLMEGEAKYLPFRIYQQEADGGLSVLQCLAKPHREDSTPLTLSDLLRICMPNFADPVTLATHGVSLPMETPLAWAYDKLAYPDNFLHLVLQPSRCNSAGDGESSAMQLDSSSEF

Organism: NCBI:txid282301

Secondary structure (DSSP, 8-state):
--------------THHHHHHHHHHHSTTTHHHHTT-S-PPPEEEEE---BSTTTSB-HHHHHHHHHHHHHTT-EEEEEE--SB-S-EE-TTT-PEES---BHHHHHHHHTTT-EEEGGG--TTS-SEEEE--SHHHHHTSB-HHHHGGG--B-HHHHHHHHHHHHTT--EEEETTTHHHHHHHSTT-EE--S-S--TTSS-TTGGGGGGHHHHT-EE----TT--EEETTTTEEEE-GGGS---HHHHHHHHHHHHHHHS-----TTEEEEEEEETTEEEEEEEE--TT-SS---TT-SS---SS--------TT----S---PPPPP--PPPPP-PPPPP------------------SHHHHHHHHHHHHHHHHHHHHHHHHHHHHHHHHHTTS-------------------------------------------------------------S--------HHHH-EEEEEEEE-SSEEEEEEEETTEEEEEEEE-GGGHHHHHHHHHHHTSTT---TTB--EEEEEEEEETTEEEEEEEEE--TT-BHHHHHHT---EEHHHHHHHHHHHHHHHHHHHS-B-SSS-B-EEE-S--SGGGEEEETTTEEEE--GGG-EEE-TTT--EESPPPSS-S-GGG--HHHHSS---TT-HHHHHHHHHHHHHHHHHHHHHTEEBTTBPPPPP--TTTTTS-SS--HHHHHIIIIIS---PPPPGGGGSSHHHHHHHHHHHHHT-SSGGGSPPHHHHHHHHHHHHHHHHHHHHHHS-TTS-----HHHHHHHHHH-EEEEEEE-TT-TTSPPEEEEEETTS-GGGGHHHHHHHHHHHH---TTSHHHHT-EEEETTEE--TTS-HHHHHHHTTTSPPPSSEEEEEE-S---TTTS----TTS-HHHHHHHHHHHHHHHHHTTHHHHHS-HHHHHHHHHHHHTT-HHHHHHHHHHHHSS--SSB-EEEEEE-TTS-EEEE---B-SB-TTSPBPBHHHHHHHH-TTPPSPEEEEETTEEEPTTSBHHHHHHHH--TTS-EEEEEEEPPP-------------------